Protein AF-0000000074543870 (afdb_homodimer)

Organism: Cytophaga hutchinsonii (strain ATCC 33406 / DSM 1761 / CIP 103989 / NBRC 15051 / NCIMB 9469 / D465) (NCBI:txid269798)

Secondary structure (DSSP, 8-state):
--------------STT---------EEEE-TTS-EEEE---------S-GGGS--BPP-SS----TT----PEE-SSEEE--GGG--SSPPPGGGS-EE-SS-B----TTT-EEEEEESBSS-EEEEHHHHHHSPEEEEEEEEE-TT------TT--HHHHH-SEEEEEEEEEEHHHHHHHHTB-TT--EEEEEESSTT--EEEEEHHHHHHT-EEEEEETTEEPPGGGTTT-EEE-TTB-GGGS-SSEEEEEEESS----HIIIIIS-EEETTTEEETT--BPPPEEEEEES-TT-B--SEEEEEEEEEE-SSS-EEEEEEESSTTS--EEPEEPSS--TTS-EEEEEEEEE-S--EEEEEEEEETT--BPPPHHHHHHHTTT--SSTT--PPPEEEE-TTSBEEE-TT---/-------------SSSTT--------EEEE-TTS-EEEE---------S-GGGS--BPP-SS----TT----PEE-SSEEE--GGG--SSPPPGGGS-EE-SS-B----TTT-EEEEEESBSS-EEEEHHHHHHSPEEEEEEEEE-TT------TT--HHHHH-SEEEEEEEEEEHHHHHHHHTB-TT--EEEEEESSTT--EEEEEHHHHHHT-EEEEEETTEEPPGGGTTT-EEE-TTB-GGGS-SSEEEEEEESS----HIIIIIS-EEETTTEEETT--BPPPEEEEEES-TT-B--SEEEEEEEEEE-SSS-EEEEEEESSTTS--EEPEEPSSPPTTS-EEEEEEEEE-S--EEEEEEEEETT--BPPPHHHHHHHTTT--SSTT--PPPEEEE-TTSBEEE-TT---

InterPro domains:
  IPR000572 Oxidoreductase, molybdopterin-binding domain [PF00174] (102-261)
  IPR005066 Moybdenum cofactor oxidoreductase, dimerisation [PF03404] (282-391)
  IPR006311 Twin-arginine translocation pathway, signal sequence [PS51318] (1-44)
  IPR008335 Eukaryotic molybdopterin oxidoreductase [PR00407] (90-106)
  IPR008335 Eukaryotic molybdopterin oxidoreductase [PR00407] (210-226)
  IPR008335 Eukaryotic molybdopterin oxidoreductase [PR00407] (227-240)
  IPR008335 Eukaryotic molybdopterin oxidoreductase [PR00407] (243-256)
  IPR008335 Eukaryotic molybdopterin oxidoreductase [PR00407] (320-332)
  IPR014756 Immunoglobulin E-set [SSF81296] (284-400)
  IPR030835 Sulfite dehydrogenase SoxC [TIGR04555] (65-406)
  IPR036374 Oxidoreductase, molybdopterin-binding domain superfamily [G3DSA:3.90.420.10] (59-280)
  IPR036374 Oxidoreductase, molybdopterin-binding domain superfamily [SSF56524] (78-315)

Sequence (828 aa):
MKDHAKKEDTGLSRRSLLAMAGLATVAFVQTSLGKTVQMLQPPAMFLSDDPTKSIGAPPGLVGNRSAYENPVKKTSDTSSRTPLQDLYGTITPSDLHFERHHAGMPDINPEAYELIIHGMVDKPKKFSLQDLKRFPSVSRICFLECSGNYRTGKETMTAQEICGMTSQSEWTGVMLSTLLREVGIRDTAQWLLAEGGDAAVMTRSIPVTKALDDAMIVYAQNGEALRPQQGYPVRLLLPGWEGNTNIKWLRRIEVSDAPFMTREETSKYTETIKGGFYRQFSFDMDARSIITFPSYPRQVEKGWIEIQGIAWTGRGKVLRVDITTDAGKTWLPAQLQEPVLDKAHVRFRFLWNWNGDETEIASRVTDETGYQQPFLKQLLEARGGVSGGYHFNPVTFWRVKKDGLVVLNPDAMKMKDHAKKEDTGLSRRSLLAMAGLATVAFVQTSLGKTVQMLQPPAMFLSDDPTKSIGAPPGLVGNRSAYENPVKKTSDTSSRTPLQDLYGTITPSDLHFERHHAGMPDINPEAYELIIHGMVDKPKKFSLQDLKRFPSVSRICFLECSGNYRTGKETMTAQEICGMTSQSEWTGVMLSTLLREVGIRDTAQWLLAEGGDAAVMTRSIPVTKALDDAMIVYAQNGEALRPQQGYPVRLLLPGWEGNTNIKWLRRIEVSDAPFMTREETSKYTETIKGGFYRQFSFDMDARSIITFPSYPRQVEKGWIEIQGIAWTGRGKVLRVDITTDAGKTWLPAQLQEPVLDKAHVRFRFLWNWNGDETEIASRVTDETGYQQPFLKQLLEARGGVSGGYHFNPVTFWRVKKDGLVVLNPDAMK

Foldseek 3Di:
DDDDDCPPPPDDDDDDPPDDDPDQPQDFDQDPVGPRPSPRPPPPPPPPPDPVVDDDDDDDPDDDDDPVDDFAWCDDPFKTFAQFLPDDDFAGDQRRQIFGDDFDFDDDDQQPAWEWEEAQFQATDIARPVNFVPADKDKDKAKAAAQQQADFDDFQDAPRNGGRRMHIWIWMTAQLLVVRVVRHHDPLWFWKWWFADGPVRQIDIDTVVQSNPGKGWTQDTRPGGRDSRQAPRIWIDRQQFHNSNTHGNIHYMHIDNDTPCDPCQPPAAWAQFPPRDTPSDDTGAAKAKWWSPPAPADFDDAFKDKTKIKIFTSQFWWDWKWKDFALPPDTDTWDWDPDTGTNGIIMTIDIDGHHLAKHKMWMWIAHPVGDIAAAPLVVCVRRVNDPGGGSDHHIWIWIQHSRRGITTDRPSRD/DDDDDCPDPPCPDDPPPPDDDDDQPQDFDQDPVGDRPSPRPPPPPPPPPDPVVDDDDDDDPDDDDDPVDDFAWCDDPFKTFAQFLPDDDFAGDQRRQIFGDDFDFDDDDQQPAWAWEEAQFQATDIARPVNFVPADKDKDKAKAAAQQQADFDDFQDAPRNGGRRMHIWIWMTAQLLVVRVVRHHDPLWFWKWWFADGPVRQIDIDTVVQSNPGKGWTQDTRPGGRDSRQAPRIWIDRQQFHNSNTHGNIHYMHIDNDTPCDPCQPPAAWAQFPPRDTPSDDTGAAKAKWWSPPAPADFDDAFKDKTKIKIFTSQFWWDWKWKDFALPPDTDTWDWDPDTGTNGIIMTIDIDGHHLAKHKMWMWIAHPVRDIAAAPLVVCVRRVNDPGGGSDHHIWIWIQHSRRGITTDRPSRD

Solvent-accessible surface area (backbone atoms only — not comparable to full-atom values): 43072 Å² total; per-residue (Å²): 138,83,89,92,76,88,73,83,72,87,76,87,94,89,73,81,84,69,77,89,79,82,78,78,74,63,54,69,54,75,48,94,86,71,55,71,44,69,40,64,48,68,66,80,68,74,74,62,94,48,34,44,78,40,77,29,51,64,53,50,48,56,54,56,72,39,94,88,57,78,90,50,24,52,60,50,84,40,26,16,19,10,45,51,54,72,46,42,69,54,40,43,40,78,35,43,44,40,35,73,49,87,26,33,40,39,83,67,59,62,87,76,37,52,36,36,42,35,64,47,37,78,43,62,45,74,36,37,58,68,55,54,69,52,44,70,72,48,58,47,63,32,34,46,33,41,40,64,28,54,50,83,65,60,38,86,44,33,46,23,64,26,52,7,33,40,36,21,40,40,37,22,27,24,49,35,38,59,56,41,56,73,26,35,55,42,90,74,45,42,20,30,39,40,31,22,42,28,38,59,48,50,61,37,73,42,51,38,71,54,38,57,65,69,19,28,44,27,38,28,40,39,17,30,64,31,26,34,74,68,10,27,62,30,19,39,42,46,73,14,30,30,34,80,67,32,33,40,26,40,32,37,35,38,33,28,68,55,80,73,76,45,71,54,57,71,70,67,56,52,41,66,34,62,89,78,42,57,51,60,80,77,47,60,34,70,37,31,35,42,54,34,30,79,28,33,88,40,66,51,71,72,37,77,40,52,38,29,30,42,32,32,20,27,64,41,32,66,65,46,39,32,37,18,73,57,64,67,75,51,72,45,78,40,49,69,48,72,81,73,44,61,19,19,58,31,36,35,39,38,83,41,74,44,84,45,65,64,38,25,35,36,33,39,25,27,28,68,78,64,54,56,40,38,40,42,45,58,48,24,60,51,32,64,65,53,81,65,58,66,72,46,49,47,50,49,40,34,31,33,39,63,82,22,43,23,27,35,36,66,70,67,52,106,140,77,88,80,79,76,76,78,78,80,74,82,76,86,76,65,90,69,71,88,78,85,78,77,73,61,55,71,54,74,50,92,86,69,56,70,44,70,40,63,46,68,67,81,68,75,72,61,93,47,34,47,79,41,77,28,49,63,51,51,48,56,52,56,73,37,95,89,56,80,88,50,23,54,60,48,85,42,26,16,19,12,44,52,55,73,47,43,69,55,38,42,40,77,37,42,45,39,37,75,47,87,28,33,40,40,84,68,59,61,88,76,38,53,34,35,42,33,65,47,36,76,44,62,47,76,37,38,57,70,53,53,68,52,45,71,72,48,58,46,63,32,34,45,32,42,39,64,27,54,48,84,66,61,40,86,43,32,45,23,63,26,52,6,33,40,35,22,40,40,37,25,28,24,48,36,39,60,55,41,56,72,26,37,57,40,88,74,44,42,19,30,38,40,30,23,42,27,39,58,49,50,61,36,74,40,51,38,70,53,38,57,66,70,21,28,44,27,40,27,40,40,16,31,64,32,27,35,74,68,10,27,63,31,19,39,41,49,75,16,32,31,34,79,67,33,35,40,26,41,32,38,38,37,33,29,69,55,80,74,75,46,70,55,57,72,70,66,56,53,41,66,34,59,89,76,41,58,51,60,80,76,48,61,34,71,36,32,36,43,53,34,29,78,29,32,86,40,68,50,71,72,37,76,40,54,36,29,29,42,34,32,22,28,64,42,33,66,65,45,41,30,37,18,72,57,64,66,76,50,73,44,77,40,49,70,49,71,82,72,45,61,18,19,58,30,36,34,36,39,83,39,74,46,84,46,66,64,38,24,34,34,32,40,23,28,28,67,79,65,53,57,38,39,42,43,46,58,48,23,61,51,32,65,65,52,81,67,58,65,74,47,49,46,48,50,40,33,32,32,39,62,83,22,44,23,28,37,35,66,68,70,50,107

pLDDT: mean 84.83, std 23.47, range [17.91, 98.94]

Structure (mmCIF, N/CA/C/O backbone):
data_AF-0000000074543870-model_v1
#
loop_
_entity.id
_entity.type
_entity.pdbx_description
1 polymer 'Sulfite dehydrogenase'
#
loop_
_atom_site.group_PDB
_atom_site.id
_atom_site.type_symbol
_atom_site.label_atom_id
_atom_site.label_alt_id
_atom_site.label_comp_id
_atom_site.label_asym_id
_atom_site.label_entity_id
_atom_site.label_seq_id
_atom_site.pdbx_PDB_ins_code
_atom_site.Cartn_x
_atom_site.Cartn_y
_atom_site.Cartn_z
_atom_site.occupancy
_atom_site.B_iso_or_equiv
_atom_site.auth_seq_id
_atom_site.auth_comp_id
_atom_site.auth_asym_id
_atom_site.auth_atom_id
_atom_site.pdbx_PDB_model_num
ATOM 1 N N . MET A 1 1 ? -38.844 19.906 87.25 1 20.14 1 MET A N 1
ATOM 2 C CA . MET A 1 1 ? -39.406 20.234 85.938 1 20.14 1 MET A CA 1
ATOM 3 C C . MET A 1 1 ? -38.312 20.312 84.938 1 20.14 1 MET A C 1
ATOM 5 O O . MET A 1 1 ? -38.344 19.609 83.938 1 20.14 1 MET A O 1
ATOM 9 N N . LYS A 1 2 ? -38.094 21.453 84.188 1 17.91 2 LYS A N 1
ATOM 10 C CA . LYS A 1 2 ? -38 21.641 82.75 1 17.91 2 LYS A CA 1
ATOM 11 C C . LYS A 1 2 ? -36.562 21.406 82.25 1 17.91 2 LYS A C 1
ATOM 13 O O . LYS A 1 2 ? -36.344 20.656 81.312 1 17.91 2 LYS A O 1
ATOM 18 N N . ASP A 1 3 ? -35.656 22.375 82.25 1 18.64 3 ASP A N 1
ATOM 19 C CA . ASP A 1 3 ? -35.188 23.078 81.062 1 18.64 3 ASP A CA 1
ATOM 20 C C . ASP A 1 3 ? -34.062 22.312 80.375 1 18.64 3 ASP A C 1
ATOM 22 O O . ASP A 1 3 ? -33.406 21.469 81 1 18.64 3 ASP A O 1
ATOM 26 N N . HIS A 1 4 ? -33.312 22.922 79.312 1 20.97 4 HIS A N 1
ATOM 27 C CA . HIS A 1 4 ? -32.906 23.062 77.875 1 20.97 4 HIS A CA 1
ATOM 28 C C . HIS A 1 4 ? -31.5 22.516 77.688 1 20.97 4 HIS A C 1
ATOM 30 O O . HIS A 1 4 ? -30.75 22.344 78.625 1 20.97 4 HIS A O 1
ATOM 36 N N . ALA A 1 5 ? -30.797 22.781 76.312 1 21.86 5 ALA A N 1
ATOM 37 C CA . ALA A 1 5 ? -30.25 22.297 75.062 1 21.86 5 ALA A CA 1
ATOM 38 C C . ALA A 1 5 ? -28.734 22.438 75.062 1 21.86 5 ALA A C 1
ATOM 40 O O . ALA A 1 5 ? -28.062 21.781 74.25 1 21.86 5 ALA A O 1
ATOM 41 N N . LYS A 1 6 ? -27.906 23.328 75.625 1 19.03 6 LYS A N 1
ATOM 42 C CA . LYS A 1 6 ? -27.062 24.203 74.812 1 19.03 6 LYS A CA 1
ATOM 43 C C . LYS A 1 6 ? -25.797 23.484 74.375 1 19.03 6 LYS A C 1
ATOM 45 O O . LYS A 1 6 ? -24.922 23.188 75.188 1 19.03 6 LYS A O 1
ATOM 50 N N . LYS A 1 7 ? -26.016 22.469 73.375 1 27.38 7 LYS A N 1
ATOM 51 C CA . LYS A 1 7 ? -25 21.688 72.688 1 27.38 7 LYS A CA 1
ATOM 52 C C . LYS A 1 7 ? -23.938 22.609 72.062 1 27.38 7 LYS A C 1
ATOM 54 O O . LYS A 1 7 ? -24.234 23.359 71.125 1 27.38 7 LYS A O 1
ATOM 59 N N . GLU A 1 8 ? -22.906 23.062 72.812 1 18.89 8 GLU A N 1
ATOM 60 C CA . GLU A 1 8 ? -21.906 24.062 72.438 1 18.89 8 GLU A CA 1
ATOM 61 C C . GLU A 1 8 ? -21.172 23.656 71.188 1 18.89 8 GLU A C 1
ATOM 63 O O . GLU A 1 8 ? -20.594 22.562 71.062 1 18.89 8 GLU A O 1
ATOM 68 N N . ASP A 1 9 ? -21.578 24.172 69.875 1 22.11 9 ASP A N 1
ATOM 69 C CA . ASP A 1 9 ? -21.25 24.25 68.5 1 22.11 9 ASP A CA 1
ATOM 70 C C . ASP A 1 9 ? -19.812 24.719 68.25 1 22.11 9 ASP A C 1
ATOM 72 O O . ASP A 1 9 ? -19.578 25.672 67.5 1 22.11 9 ASP A O 1
ATOM 76 N N . THR A 1 10 ? -18.844 24.453 69.188 1 22.86 10 THR A N 1
ATOM 77 C CA . THR A 1 10 ? -17.656 25.281 69 1 22.86 10 THR A CA 1
ATOM 78 C C . THR A 1 10 ? -17.109 25.141 67.625 1 22.86 10 THR A C 1
ATOM 80 O O . THR A 1 10 ? -16.953 24.031 67.125 1 22.86 10 THR A O 1
ATOM 83 N N . GLY A 1 11 ? -17.203 26.094 66.562 1 21.53 11 GLY A N 1
ATOM 84 C CA . GLY A 1 11 ? -16.953 26.547 65.25 1 21.53 11 GLY A CA 1
ATOM 85 C C . GLY A 1 11 ? -15.57 26.188 64.688 1 21.53 11 GLY A C 1
ATOM 86 O O . GLY A 1 11 ? -15.438 25.328 63.844 1 21.53 11 GLY A O 1
ATOM 87 N N . LEU A 1 12 ? -14.609 27.172 64.5 1 21.56 12 LEU A N 1
ATOM 88 C CA . LEU A 1 12 ? -13.992 27.594 63.281 1 21.56 12 LEU A CA 1
ATOM 89 C C . LEU A 1 12 ? -12.844 26.672 62.875 1 21.56 12 LEU A C 1
ATOM 91 O O . LEU A 1 12 ? -12.797 26.156 61.781 1 21.56 12 LEU A O 1
ATOM 95 N N . SER A 1 13 ? -11.32 27.062 63 1 22.33 13 SER A N 1
ATOM 96 C CA . SER A 1 13 ? -10.562 27.844 62.031 1 22.33 13 SER A CA 1
ATOM 97 C C . SER A 1 13 ? -9.617 26.969 61.25 1 22.33 13 SER A C 1
ATOM 99 O O . SER A 1 13 ? -9.344 25.828 61.625 1 22.33 13 SER A O 1
ATOM 101 N N . ARG A 1 14 ? -8.453 27.594 60.5 1 21.56 14 ARG A N 1
ATOM 102 C CA . ARG A 1 14 ? -7.574 27.688 59.344 1 21.56 14 ARG A CA 1
ATOM 103 C C . ARG A 1 14 ? -6.535 26.562 59.375 1 21.56 14 ARG A C 1
ATOM 105 O O . ARG A 1 14 ? -6.34 25.875 58.375 1 21.56 14 ARG A O 1
ATOM 112 N N . ARG A 1 15 ? -5.277 26.75 60.031 1 22.42 15 ARG A N 1
ATOM 113 C CA . ARG A 1 15 ? -3.855 26.797 59.719 1 22.42 15 ARG A CA 1
ATOM 114 C C . ARG A 1 15 ? -3.232 25.406 59.781 1 22.42 15 ARG A C 1
ATOM 116 O O . ARG A 1 15 ? -2.178 25.172 59.188 1 22.42 15 ARG A O 1
ATOM 123 N N . SER A 1 16 ? -3.506 24.594 60.719 1 21.67 16 SER A N 1
ATOM 124 C CA . SER A 1 16 ? -2.406 23.734 61.125 1 21.67 16 SER A CA 1
ATOM 125 C C . SER A 1 16 ? -2.148 22.641 60.094 1 21.67 16 SER A C 1
ATOM 127 O O . SER A 1 16 ? -1.237 21.828 60.25 1 21.67 16 SER A O 1
ATOM 129 N N . LEU A 1 17 ? -3.164 22.188 59.344 1 21.45 17 LEU A N 1
ATOM 130 C CA . LEU A 1 17 ? -2.914 20.891 58.75 1 21.45 17 LEU A CA 1
ATOM 131 C C . LEU A 1 17 ? -1.971 21.016 57.562 1 21.45 17 LEU A C 1
ATOM 133 O O . LEU A 1 17 ? -1.959 20.141 56.688 1 21.45 17 LEU A O 1
ATOM 137 N N . LEU A 1 18 ? -1.156 22.109 57.312 1 22.38 18 LEU A N 1
ATOM 138 C CA . LEU A 1 18 ? -0.374 22.281 56.094 1 22.38 18 LEU A CA 1
ATOM 139 C C . LEU A 1 18 ? 0.617 21.141 55.938 1 22.38 18 LEU A C 1
ATOM 141 O O . LEU A 1 18 ? 0.758 20.609 54.812 1 22.38 18 LEU A O 1
ATOM 145 N N . ALA A 1 19 ? 1.854 21.016 56.625 1 22.95 19 ALA A N 1
ATOM 146 C CA . ALA A 1 19 ? 3.268 20.938 56.25 1 22.95 19 ALA A CA 1
ATOM 147 C C . ALA A 1 19 ? 3.699 19.5 56 1 22.95 19 ALA A C 1
ATOM 149 O O . ALA A 1 19 ? 4.891 19.188 56.062 1 22.95 19 ALA A O 1
ATOM 150 N N . MET A 1 20 ? 3.033 18.469 56.031 1 22.81 20 MET A N 1
ATOM 151 C CA . MET A 1 20 ? 3.74 17.188 56 1 22.81 20 MET A CA 1
ATOM 152 C C . MET A 1 20 ? 4.512 17.031 54.688 1 22.81 20 MET A C 1
ATOM 154 O O . MET A 1 20 ? 3.938 17.156 53.594 1 22.81 20 MET A O 1
ATOM 158 N N . ALA A 1 21 ? 6.055 17.031 54.594 1 27.97 21 ALA A N 1
ATOM 159 C CA . ALA A 1 21 ? 7.312 16.938 53.875 1 27.97 21 ALA A CA 1
ATOM 160 C C . ALA A 1 21 ? 7.383 15.625 53.094 1 27.97 21 ALA A C 1
ATOM 162 O O . ALA A 1 21 ? 7.316 14.547 53.688 1 27.97 21 ALA A O 1
ATOM 163 N N . GLY A 1 22 ? 6.895 15.492 51.875 1 29.34 22 GLY A N 1
ATOM 164 C CA . GLY A 1 22 ? 6.91 14.406 50.906 1 29.34 22 GLY A CA 1
ATOM 165 C C . GLY A 1 22 ? 8.273 13.75 50.781 1 29.34 22 GLY A C 1
ATOM 166 O O . GLY A 1 22 ? 9.266 14.422 50.5 1 29.34 22 GLY A O 1
ATOM 167 N N . LEU A 1 23 ? 8.602 12.648 51.375 1 28.78 23 LEU A N 1
ATOM 168 C CA . LEU A 1 23 ? 9.75 11.758 51.5 1 28.78 23 LEU A CA 1
ATOM 169 C C . LEU A 1 23 ? 10.234 11.297 50.125 1 28.78 23 LEU A C 1
ATOM 171 O O . LEU A 1 23 ? 9.469 10.711 49.375 1 28.78 23 LEU A O 1
ATOM 175 N N . ALA A 1 24 ? 11.25 11.953 49.531 1 33.31 24 ALA A N 1
ATOM 176 C CA . ALA A 1 24 ? 12.109 11.531 48.406 1 33.31 24 ALA A CA 1
ATOM 177 C C . ALA A 1 24 ? 12.648 10.117 48.656 1 33.31 24 ALA A C 1
ATOM 179 O O . ALA A 1 24 ? 13.32 9.859 49.656 1 33.31 24 ALA A O 1
ATOM 180 N N . THR A 1 25 ? 11.977 9.102 48.344 1 32.47 25 THR A N 1
ATOM 181 C CA . THR A 1 25 ? 12.516 7.758 48.5 1 32.47 25 THR A CA 1
ATOM 182 C C . THR A 1 25 ? 13.852 7.625 47.781 1 32.47 25 THR A C 1
ATOM 184 O O . THR A 1 25 ? 13.945 7.902 46.562 1 32.47 25 THR A O 1
ATOM 187 N N . VAL A 1 26 ? 14.992 7.809 48.375 1 33.22 26 VAL A N 1
ATOM 188 C CA . VAL A 1 26 ? 16.391 7.578 48.031 1 33.22 26 VAL A CA 1
ATOM 189 C C . VAL A 1 26 ? 16.625 6.09 47.781 1 33.22 26 VAL A C 1
ATOM 191 O O . VAL A 1 26 ? 16.328 5.258 48.656 1 33.22 26 VAL A O 1
ATOM 194 N N . ALA A 1 27 ? 16.562 5.621 46.594 1 35.03 27 ALA A N 1
ATOM 195 C CA . ALA A 1 27 ? 17 4.242 46.406 1 35.03 27 ALA A CA 1
ATOM 196 C C . ALA A 1 27 ? 18.531 4.145 46.438 1 35.03 27 ALA A C 1
ATOM 198 O O . ALA A 1 27 ? 19.234 4.957 45.844 1 35.03 27 ALA A O 1
ATOM 199 N N . PHE A 1 28 ? 19.062 3.424 47.312 1 35.16 28 PHE A N 1
ATOM 200 C CA . PHE A 1 28 ? 20.453 3.096 47.562 1 35.16 28 PHE A CA 1
ATOM 201 C C . PHE A 1 28 ? 20.922 1.985 46.625 1 35.16 28 PHE A C 1
ATOM 203 O O . PHE A 1 28 ? 20.281 0.937 46.531 1 35.16 28 PHE A O 1
ATOM 210 N N . VAL A 1 29 ? 21.516 2.34 45.531 1 37.66 29 VAL A N 1
ATOM 211 C CA . VAL A 1 29 ? 22.109 1.254 44.781 1 37.66 29 VAL A CA 1
ATOM 212 C C . VAL A 1 29 ? 23.562 1.041 45.219 1 37.66 29 VAL A C 1
ATOM 214 O O . VAL A 1 29 ? 24.312 2.002 45.375 1 37.66 29 VAL A O 1
ATOM 217 N N . GLN A 1 30 ? 23.875 -0.068 45.75 1 36.56 30 GLN A N 1
ATOM 218 C CA . GLN A 1 30 ? 25.188 -0.534 46.156 1 36.56 30 GLN A CA 1
ATOM 219 C C . GLN A 1 30 ? 26.078 -0.827 44.969 1 36.56 30 GLN A C 1
ATOM 221 O O . GLN A 1 30 ? 25.672 -1.546 44.031 1 36.56 30 GLN A O 1
ATOM 226 N N . THR A 1 31 ? 27.125 0.006 44.781 1 37.25 31 THR A N 1
ATOM 227 C CA . THR A 1 31 ? 28.141 -0.275 43.781 1 37.25 31 THR A CA 1
ATOM 228 C C . THR A 1 31 ? 29.031 -1.422 44.219 1 37.25 31 THR A C 1
ATOM 230 O O . THR A 1 31 ? 29.094 -1.745 45.406 1 37.25 31 THR A O 1
ATOM 233 N N . SER A 1 32 ? 29.625 -2.244 43.375 1 41.03 32 SER A N 1
ATOM 234 C CA . SER A 1 32 ? 30.562 -3.297 43.75 1 41.03 32 SER A CA 1
ATOM 235 C C . SER A 1 32 ? 31.656 -2.775 44.688 1 41.03 32 SER A C 1
ATOM 237 O O . SER A 1 32 ? 32.281 -3.547 45.406 1 41.03 32 SER A O 1
ATOM 239 N N . LEU A 1 33 ? 32.219 -1.555 44.562 1 41.72 33 LEU A N 1
ATOM 240 C CA . LEU A 1 33 ? 33.375 -1.118 45.375 1 41.72 33 LEU A CA 1
ATOM 241 C C . LEU A 1 33 ? 32.875 -0.532 46.688 1 41.72 33 LEU A C 1
ATOM 243 O O . LEU A 1 33 ? 33.656 0.12 47.406 1 41.72 33 LEU A O 1
ATOM 247 N N . GLY A 1 34 ? 31.828 -0.954 47.438 1 40.31 34 GLY A N 1
ATOM 248 C CA . GLY A 1 34 ? 31.375 -0.737 48.812 1 40.31 34 GLY A CA 1
ATOM 249 C C . GLY A 1 34 ? 30.656 0.585 49 1 40.31 34 GLY A C 1
ATOM 250 O O . GLY A 1 34 ? 30.203 0.902 50.094 1 40.31 34 GLY A O 1
ATOM 251 N N . LYS A 1 35 ? 31.078 1.689 48.375 1 35.62 35 LYS A N 1
ATOM 252 C CA . LYS A 1 35 ? 30.516 2.984 48.719 1 35.62 35 LYS A CA 1
ATOM 253 C C . LYS A 1 35 ? 29.016 3.039 48.438 1 35.62 35 LYS A C 1
ATOM 255 O O . LYS A 1 35 ? 28.562 2.535 47.406 1 35.62 35 LYS A O 1
ATOM 260 N N . THR A 1 36 ? 28.266 3.062 49.5 1 37.81 36 THR A N 1
ATOM 261 C CA . THR A 1 36 ? 26.828 3.266 49.438 1 37.81 36 THR A CA 1
ATOM 262 C C . THR A 1 36 ? 26.5 4.59 48.75 1 37.81 36 THR A C 1
ATOM 264 O O . THR A 1 36 ? 26.906 5.652 49.219 1 37.81 36 THR A O 1
ATOM 267 N N . VAL A 1 37 ? 26.703 4.773 47.5 1 32.59 37 VAL A N 1
ATOM 268 C CA . VAL A 1 37 ? 26.328 6.07 46.938 1 32.59 37 VAL A CA 1
ATOM 269 C C . VAL A 1 37 ? 24.812 6.227 46.969 1 32.59 37 VAL A C 1
ATOM 271 O O . VAL A 1 37 ? 24.078 5.301 46.625 1 32.59 37 VAL A O 1
ATOM 274 N N . GLN A 1 38 ? 24.406 6.992 47.875 1 33.97 38 GLN A N 1
ATOM 275 C CA . GLN A 1 38 ? 23.031 7.461 47.844 1 33.97 38 GLN A CA 1
ATOM 276 C C . GLN A 1 38 ? 22.641 7.992 46.469 1 33.97 38 GLN A C 1
ATOM 278 O O . GLN A 1 38 ? 23.266 8.93 45.969 1 33.97 38 GLN A O 1
ATOM 283 N N . MET A 1 39 ? 22.531 7.227 45.625 1 30.09 39 MET A N 1
ATOM 284 C CA . MET A 1 39 ? 22.109 7.898 44.375 1 30.09 39 MET A CA 1
ATOM 285 C C . MET A 1 39 ? 20.75 8.555 44.562 1 30.09 39 MET A C 1
ATOM 287 O O . MET A 1 39 ? 19.781 7.902 45 1 30.09 39 MET A O 1
ATOM 291 N N . LEU A 1 40 ? 20.781 9.742 45.062 1 29.97 40 LEU A N 1
ATOM 292 C CA . LEU A 1 40 ? 19.547 10.516 45 1 29.97 40 LEU A CA 1
ATOM 293 C C . LEU A 1 40 ? 18.75 10.211 43.75 1 29.97 40 LEU A C 1
ATOM 295 O O . LEU A 1 40 ? 19.312 10.141 42.656 1 29.97 40 LEU A O 1
ATOM 299 N N . GLN A 1 41 ? 17.844 9.367 43.938 1 31.78 41 GLN A N 1
ATOM 300 C CA . GLN A 1 41 ? 16.969 9.25 42.781 1 31.78 41 GLN A CA 1
ATOM 301 C C . GLN A 1 41 ? 16.594 10.625 42.219 1 31.78 41 GLN A C 1
ATOM 303 O O . GLN A 1 41 ? 16.156 11.5 42.969 1 31.78 41 GLN A O 1
ATOM 308 N N . PRO A 1 42 ? 17.469 11.164 41.312 1 32.34 42 PRO A N 1
ATOM 309 C CA . PRO A 1 42 ? 17.016 12.516 41 1 32.34 42 PRO A CA 1
ATOM 310 C C . PRO A 1 42 ? 15.5 12.672 41.125 1 32.34 42 PRO A C 1
ATOM 312 O O . PRO A 1 42 ? 14.766 11.688 41.031 1 32.34 42 PRO A O 1
ATOM 315 N N . PRO A 1 43 ? 15.047 13.68 41.875 1 31.05 43 PRO A N 1
ATOM 316 C CA . PRO A 1 43 ? 13.602 13.906 41.938 1 31.05 43 PRO A CA 1
ATOM 317 C C . PRO A 1 43 ? 12.883 13.445 40.656 1 31.05 43 PRO A C 1
ATOM 319 O O . PRO A 1 43 ? 13.516 13.328 39.625 1 31.05 43 PRO A O 1
ATOM 322 N N . ALA A 1 44 ? 11.781 12.852 40.844 1 32.34 44 ALA A N 1
ATOM 323 C CA . ALA A 1 44 ? 10.875 12.516 39.75 1 32.34 44 ALA A CA 1
ATOM 324 C C . ALA A 1 44 ? 10.938 13.57 38.656 1 32.34 44 ALA A C 1
ATOM 326 O O . ALA A 1 44 ? 10.523 14.711 38.844 1 32.34 44 ALA A O 1
ATOM 327 N N . MET A 1 45 ? 12.07 13.703 37.969 1 32.72 45 MET A N 1
ATOM 328 C CA . MET A 1 45 ? 12.07 14.633 36.844 1 32.72 45 MET A CA 1
ATOM 329 C C . MET A 1 45 ? 10.656 14.805 36.281 1 32.72 45 MET A C 1
ATOM 331 O O . MET A 1 45 ? 9.992 13.82 35.969 1 32.72 45 MET A O 1
ATOM 335 N N . PHE A 1 46 ? 9.938 15.617 36.781 1 32.78 46 PHE A N 1
ATOM 336 C CA . PHE A 1 46 ? 8.711 16.078 36.156 1 32.78 46 PHE A CA 1
ATOM 337 C C . PHE A 1 46 ? 8.797 15.914 34.625 1 32.78 46 PHE A C 1
ATOM 339 O O . PHE A 1 46 ? 9.609 16.562 33.969 1 32.78 46 PHE A O 1
ATOM 346 N N . LEU A 1 47 ? 8.898 14.742 34.062 1 39.5 47 LEU A N 1
ATOM 347 C CA . LEU A 1 47 ? 8.758 14.484 32.625 1 39.5 47 LEU A CA 1
ATOM 348 C C . LEU A 1 47 ? 7.812 15.492 31.984 1 39.5 47 LEU A C 1
ATOM 350 O O . LEU A 1 47 ? 6.617 15.516 32.281 1 39.5 47 LEU A O 1
ATOM 354 N N . SER A 1 48 ? 8.141 16.688 31.922 1 47.41 48 SER A N 1
ATOM 355 C CA . SER A 1 48 ? 7.352 17.641 31.141 1 47.41 48 SER A CA 1
ATOM 356 C C . SER A 1 48 ? 6.703 16.969 29.938 1 47.41 48 SER A C 1
ATOM 358 O O . SER A 1 48 ? 7.312 16.094 29.312 1 47.41 48 SER A O 1
ATOM 360 N N . ASP A 1 49 ? 5.383 16.828 29.906 1 66.06 49 ASP A N 1
ATOM 361 C CA . ASP A 1 49 ? 4.527 16.328 28.844 1 66.06 49 ASP A CA 1
ATOM 362 C C . ASP A 1 49 ? 4.945 16.922 27.484 1 66.06 49 ASP A C 1
ATOM 364 O O . ASP A 1 49 ? 4.316 16.641 26.469 1 66.06 49 ASP A O 1
ATOM 368 N N . ASP A 1 50 ? 6.031 17.734 27.609 1 77.06 50 ASP A N 1
ATOM 369 C CA . ASP A 1 50 ? 6.508 18.328 26.359 1 77.06 50 ASP A CA 1
ATOM 370 C C . ASP A 1 50 ? 7.543 17.438 25.688 1 77.06 50 ASP A C 1
ATOM 372 O O . ASP A 1 50 ? 8.672 17.312 26.156 1 77.06 50 ASP A O 1
ATOM 376 N N . PRO A 1 51 ? 7.289 16.891 24.672 1 82.81 51 PRO A N 1
ATOM 377 C CA . PRO A 1 51 ? 8.188 15.945 24 1 82.81 51 PRO A CA 1
ATOM 378 C C . PRO A 1 51 ? 9.516 16.578 23.578 1 82.81 51 PRO A C 1
ATOM 380 O O . PRO A 1 51 ? 10.492 15.867 23.344 1 82.81 51 PRO A O 1
ATOM 383 N N . THR A 1 52 ? 9.625 17.875 23.531 1 82.69 52 THR A N 1
ATOM 384 C CA . THR A 1 52 ? 10.844 18.547 23.094 1 82.69 52 THR A CA 1
ATOM 385 C C . THR A 1 52 ? 11.883 18.562 24.219 1 82.69 52 THR A C 1
ATOM 387 O O . THR A 1 52 ? 13.039 18.922 23.984 1 82.69 52 THR A O 1
ATOM 390 N N . LYS A 1 53 ? 11.508 18.156 25.312 1 81.56 53 LYS A N 1
ATOM 391 C CA . LYS A 1 53 ? 12.398 18.281 26.453 1 81.56 53 LYS A CA 1
ATOM 392 C C . LYS A 1 53 ? 13.008 16.938 26.844 1 81.56 53 LYS A C 1
ATOM 394 O O . LYS A 1 53 ? 13.75 16.844 27.828 1 81.56 53 LYS A O 1
ATOM 399 N N . SER A 1 54 ? 12.617 15.914 26.172 1 82.5 54 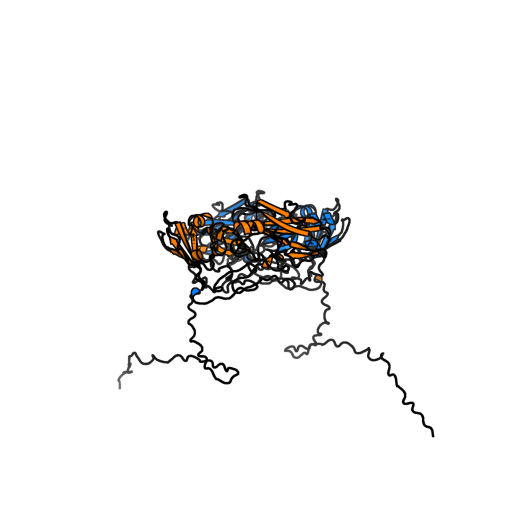SER A N 1
ATOM 400 C CA . SER A 1 54 ? 13.141 14.586 26.453 1 82.5 54 SER A CA 1
ATOM 401 C C . SER A 1 54 ? 13.586 13.883 25.172 1 82.5 54 SER A C 1
ATOM 403 O O . SER A 1 54 ? 12.875 13.906 24.156 1 82.5 54 SER A O 1
ATOM 405 N N . ILE A 1 55 ? 14.812 13.336 25.266 1 82.44 55 ILE A N 1
ATOM 406 C CA . ILE A 1 55 ? 15.297 12.547 24.141 1 82.44 55 ILE A CA 1
ATOM 407 C C . ILE A 1 55 ? 14.391 11.336 23.938 1 82.44 55 ILE A C 1
ATOM 409 O O . ILE A 1 55 ? 14.047 10.641 24.891 1 82.44 55 ILE A O 1
ATOM 413 N N . GLY A 1 56 ? 14.055 11.164 22.719 1 88.19 56 GLY A N 1
ATOM 414 C CA . GLY A 1 56 ? 13.148 10.07 22.406 1 88.19 56 GLY A CA 1
ATOM 415 C C . GLY A 1 56 ? 13.859 8.742 22.203 1 88.19 56 GLY A C 1
ATOM 416 O O . GLY A 1 56 ? 15.07 8.648 22.406 1 88.19 56 GLY A O 1
ATOM 417 N N . ALA A 1 57 ? 13.109 7.742 21.828 1 87.25 57 ALA A N 1
ATOM 418 C CA . ALA A 1 57 ? 13.633 6.398 21.609 1 87.25 57 ALA A CA 1
ATOM 419 C C . ALA A 1 57 ? 14.469 6.34 20.344 1 87.25 57 ALA A C 1
ATOM 421 O O . ALA A 1 57 ? 14.18 7.027 19.359 1 87.25 57 ALA A O 1
ATOM 422 N N . PRO A 1 58 ? 15.453 5.562 20.281 1 89.06 58 PRO A N 1
ATOM 423 C CA . PRO A 1 58 ? 16.281 5.395 19.094 1 89.06 58 PRO A CA 1
ATOM 424 C C . PRO A 1 58 ? 15.578 4.594 18 1 89.06 58 PRO A C 1
ATOM 426 O O . PRO A 1 58 ? 14.547 3.971 18.25 1 89.06 58 PRO A O 1
ATOM 429 N N . PRO A 1 59 ? 16.203 4.645 16.781 1 88.25 59 PRO A N 1
ATOM 430 C CA . PRO A 1 59 ? 15.641 3.814 15.703 1 88.25 59 PRO A CA 1
ATOM 431 C C . PRO A 1 59 ? 15.664 2.326 16.031 1 88.25 59 PRO A C 1
ATOM 433 O O . PRO A 1 59 ? 16.578 1.854 16.719 1 88.25 59 PRO A O 1
ATOM 436 N N . GLY A 1 60 ? 14.672 1.613 15.578 1 89.88 60 GLY A N 1
ATOM 437 C CA . GLY A 1 60 ? 14.562 0.188 15.844 1 89.88 60 GLY A CA 1
ATOM 438 C C . GLY A 1 60 ? 14.625 -0.662 14.586 1 89.88 60 GLY A C 1
ATOM 439 O O . GLY A 1 60 ? 14.633 -0.134 13.477 1 89.88 60 GLY A O 1
ATOM 440 N N . LEU A 1 61 ? 14.609 -1.975 14.805 1 94.75 61 LEU A N 1
ATOM 441 C CA . LEU A 1 61 ? 14.672 -2.941 13.711 1 94.75 61 LEU A CA 1
ATOM 442 C C . LEU A 1 61 ? 13.367 -2.963 12.93 1 94.75 61 LEU A C 1
ATOM 444 O O . LEU A 1 61 ? 13.352 -3.285 11.742 1 94.75 61 LEU A O 1
ATOM 448 N N . VAL A 1 62 ? 12.289 -2.723 13.609 1 96.25 62 VAL A N 1
ATOM 449 C CA . VAL A 1 62 ? 10.961 -2.58 13.016 1 96.25 62 VAL A CA 1
ATOM 450 C C . VAL A 1 62 ? 10.203 -1.45 13.703 1 96.25 62 VAL A C 1
ATOM 452 O O . VAL A 1 62 ? 10.477 -1.127 14.867 1 96.25 62 VAL A O 1
ATOM 455 N N . GLY A 1 63 ? 9.344 -0.817 12.945 1 95.56 63 GLY A N 1
ATOM 456 C CA . GLY A 1 63 ? 8.477 0.184 13.539 1 95.56 63 GLY A CA 1
ATOM 457 C C . GLY A 1 63 ? 7.254 -0.413 14.219 1 95.56 63 GLY A C 1
ATOM 458 O O . GLY A 1 63 ? 6.734 -1.441 13.781 1 95.56 63 GLY A O 1
ATOM 459 N N . ASN A 1 64 ? 6.789 0.311 15.258 1 95.56 64 ASN A N 1
ATOM 460 C CA . ASN A 1 64 ? 5.605 -0.121 15.992 1 95.56 64 ASN A CA 1
ATOM 461 C C . ASN A 1 64 ? 4.504 0.935 15.961 1 95.56 64 ASN A C 1
ATOM 463 O O . ASN A 1 64 ? 4.781 2.119 15.75 1 95.56 64 ASN A O 1
ATOM 467 N N . ARG A 1 65 ? 3.285 0.426 16.156 1 97.31 65 ARG A N 1
ATOM 468 C CA . ARG A 1 65 ? 2.18 1.364 16.328 1 97.31 65 ARG A CA 1
ATOM 469 C C . ARG A 1 65 ? 2.35 2.184 17.609 1 97.31 65 ARG A C 1
ATOM 471 O O . ARG A 1 65 ? 2.996 1.735 18.547 1 97.31 65 ARG A O 1
ATOM 478 N N . SER A 1 66 ? 1.793 3.439 17.562 1 97.38 66 SER A N 1
ATOM 479 C CA . SER A 1 66 ? 1.676 4.207 18.797 1 97.38 66 SER A CA 1
ATOM 480 C C . SER A 1 66 ? 0.875 3.447 19.844 1 97.38 66 SER A C 1
ATOM 482 O O . SER A 1 66 ? -0.046 2.699 19.516 1 97.38 66 SER A O 1
ATOM 484 N N . ALA A 1 67 ? 1.183 3.682 21.125 1 96.06 67 ALA A N 1
ATOM 485 C CA . ALA A 1 67 ? 0.438 3.074 22.219 1 96.06 67 ALA A CA 1
ATOM 486 C C . ALA A 1 67 ? -1.021 3.521 22.203 1 96.06 67 ALA A C 1
ATOM 488 O O . ALA A 1 67 ? -1.875 2.893 22.828 1 96.06 67 ALA A O 1
ATOM 489 N N . TYR A 1 68 ? -1.349 4.609 21.453 1 97 68 TYR A N 1
ATOM 490 C CA . TYR A 1 68 ? -2.689 5.184 21.422 1 97 68 TYR A CA 1
ATOM 491 C C . TYR A 1 68 ? -3.498 4.602 20.266 1 97 68 TYR A C 1
ATOM 493 O O . TYR A 1 68 ? -4.672 4.938 20.094 1 97 68 TYR A O 1
ATOM 501 N N . GLU A 1 69 ? -2.922 3.768 19.422 1 97.44 69 GLU A N 1
ATOM 502 C CA . GLU A 1 69 ? -3.568 3.164 18.266 1 97.44 69 GLU A CA 1
ATOM 503 C C . GLU A 1 69 ? -3.65 1.646 18.406 1 97.44 69 GLU A C 1
ATOM 505 O O . GLU A 1 69 ? -2.627 0.975 18.547 1 97.44 69 GLU A O 1
ATOM 510 N N . ASN A 1 70 ? -4.871 1.098 18.328 1 96.44 70 ASN A N 1
ATOM 511 C CA . ASN A 1 70 ? -5.035 -0.344 18.484 1 96.44 70 ASN A CA 1
ATOM 512 C C . ASN A 1 70 ? -6.078 -0.894 17.516 1 96.44 70 ASN A C 1
ATOM 514 O O . ASN A 1 70 ? -7.066 -1.497 17.938 1 96.44 70 ASN A O 1
ATOM 518 N N . PRO A 1 71 ? -5.844 -0.676 16.234 1 97.44 71 PRO A N 1
ATOM 519 C CA . PRO A 1 71 ? -6.758 -1.324 15.289 1 97.44 71 PRO A CA 1
ATOM 520 C C . PRO A 1 71 ? -6.621 -2.846 15.289 1 97.44 71 PRO A C 1
ATOM 522 O O . PRO A 1 71 ? -5.504 -3.367 15.305 1 97.44 71 PRO A O 1
ATOM 525 N N . VAL A 1 72 ? -7.746 -3.57 15.289 1 98 72 VAL A N 1
ATOM 526 C CA . VAL A 1 72 ? -7.727 -5.027 15.305 1 98 72 VAL A CA 1
ATOM 527 C C . VAL A 1 72 ? -8.836 -5.57 14.406 1 98 72 VAL A C 1
ATOM 529 O O . VAL A 1 72 ? -9.852 -4.902 14.195 1 98 72 VAL A O 1
ATOM 532 N N . LYS A 1 73 ? -8.656 -6.719 13.914 1 98.38 73 LYS A N 1
ATOM 533 C CA . LYS A 1 73 ? -9.719 -7.434 13.211 1 98.38 73 LYS A CA 1
ATOM 534 C C . LYS A 1 73 ? -10.742 -7.996 14.188 1 98.38 73 LYS A C 1
ATOM 536 O O . LYS A 1 73 ? -10.438 -8.227 15.359 1 98.38 73 LYS A O 1
ATOM 541 N N . LYS A 1 74 ? -11.914 -8.117 13.719 1 97.94 74 LYS A N 1
ATOM 542 C CA . LYS A 1 74 ? -12.93 -8.836 14.477 1 97.94 74 LYS A CA 1
ATOM 543 C C . LYS A 1 74 ? -12.945 -10.32 14.117 1 97.94 74 LYS A C 1
ATOM 545 O O . LYS A 1 74 ? -13.258 -10.68 12.977 1 97.94 74 LYS A O 1
ATOM 550 N N . THR A 1 75 ? -12.695 -11.172 15.078 1 96.25 75 THR A N 1
ATOM 551 C CA . THR A 1 75 ? -12.453 -12.578 14.781 1 96.25 75 THR A CA 1
ATOM 552 C C . THR A 1 75 ? -13.711 -13.406 15.039 1 96.25 75 THR A C 1
ATOM 554 O O . THR A 1 75 ? -14.555 -13.031 15.852 1 96.25 75 THR A O 1
ATOM 557 N N . SER A 1 76 ? -13.883 -14.398 14.258 1 93.75 76 SER A N 1
ATOM 558 C CA . SER A 1 76 ? -14.742 -15.547 14.484 1 93.75 76 SER A CA 1
ATOM 559 C C . SER A 1 76 ? -13.945 -16.844 14.461 1 93.75 76 SER A C 1
ATOM 561 O O . SER A 1 76 ? -12.719 -16.828 14.469 1 93.75 76 SER A O 1
ATOM 563 N N . ASP A 1 77 ? -14.625 -17.984 14.438 1 89.19 77 ASP A N 1
ATOM 564 C CA . ASP A 1 77 ? -13.945 -19.281 14.453 1 89.19 77 ASP A CA 1
ATOM 565 C C . ASP A 1 77 ? -13.18 -19.516 13.156 1 89.19 77 ASP A C 1
ATOM 567 O O . ASP A 1 77 ? -12.133 -20.156 13.156 1 89.19 77 ASP A O 1
ATOM 571 N N . THR A 1 78 ? -13.711 -18.922 12.094 1 92.06 78 THR A N 1
ATOM 572 C CA . THR A 1 78 ? -13.125 -19.297 10.812 1 92.06 78 THR A CA 1
ATOM 573 C C . THR A 1 78 ? -12.75 -18.047 10.016 1 92.06 78 THR A C 1
ATOM 575 O O . THR A 1 78 ? -12.297 -18.141 8.875 1 92.06 78 THR A O 1
ATOM 578 N N . SER A 1 79 ? -13.016 -16.859 10.641 1 95.31 79 SER A N 1
ATOM 579 C CA . SER A 1 79 ? -12.758 -15.648 9.852 1 95.31 79 SER A CA 1
ATOM 580 C C . SER A 1 79 ? -12.336 -14.484 10.75 1 95.31 79 SER A C 1
ATOM 582 O O . SER A 1 79 ? -12.484 -14.555 11.969 1 95.31 79 SER A O 1
ATOM 584 N N . SER A 1 80 ? -11.766 -13.555 10.242 1 97.56 80 SER A N 1
ATOM 585 C CA . SER A 1 80 ? -11.523 -12.258 10.852 1 97.56 80 SER A CA 1
ATOM 586 C C . SER A 1 80 ? -11.836 -11.125 9.883 1 97.56 80 SER A C 1
ATOM 588 O O . SER A 1 80 ? -11.625 -11.25 8.68 1 97.56 80 SER A O 1
ATOM 590 N N . ARG A 1 81 ? -12.398 -10 10.367 1 98.62 81 ARG A N 1
ATOM 591 C CA . ARG A 1 81 ? -12.922 -8.922 9.539 1 98.62 81 ARG A CA 1
ATOM 592 C C . ARG A 1 81 ? -12.086 -7.66 9.688 1 98.62 81 ARG A C 1
ATOM 594 O O . ARG A 1 81 ? -11.812 -7.219 10.812 1 98.62 81 ARG A O 1
ATOM 601 N N . THR A 1 82 ? -11.633 -7.062 8.586 1 98.81 82 THR A N 1
ATOM 602 C CA . THR A 1 82 ? -10.836 -5.84 8.539 1 98.81 82 THR A CA 1
ATOM 603 C C . THR A 1 82 ? -11.594 -4.676 9.18 1 98.81 82 THR A C 1
ATOM 605 O O . THR A 1 82 ? -12.781 -4.48 8.914 1 98.81 82 THR A O 1
ATOM 608 N N . PRO A 1 83 ? -10.961 -3.885 10.047 1 98.62 83 PRO A N 1
ATOM 609 C CA . PRO A 1 83 ? -11.633 -2.75 10.688 1 98.62 83 PRO A CA 1
ATOM 610 C C . PRO A 1 83 ? -11.781 -1.551 9.75 1 98.62 83 PRO A C 1
ATOM 612 O O . PRO A 1 83 ? -11.195 -0.495 10 1 98.62 83 PRO A O 1
ATOM 615 N N . LEU A 1 84 ? -12.68 -1.585 8.867 1 98.5 84 LEU A N 1
ATOM 616 C CA . LEU A 1 84 ? -12.828 -0.641 7.766 1 98.5 84 LEU A CA 1
ATOM 617 C C . LEU A 1 84 ? -12.992 0.783 8.281 1 98.5 84 LEU A C 1
ATOM 619 O O . LEU A 1 84 ? -12.406 1.721 7.734 1 98.5 84 LEU A O 1
ATOM 623 N N . GLN A 1 85 ? -13.75 0.966 9.375 1 97.75 85 GLN A N 1
ATOM 624 C CA . GLN A 1 85 ? -14.07 2.301 9.867 1 97.75 85 GLN A CA 1
ATOM 625 C C . GLN A 1 85 ? -12.844 2.971 10.477 1 97.75 85 GLN A C 1
ATOM 627 O O . GLN A 1 85 ? -12.844 4.184 10.703 1 97.75 85 GLN A O 1
ATOM 632 N N . ASP A 1 86 ? -11.797 2.148 10.727 1 97.31 86 ASP A N 1
ATOM 633 C CA . ASP A 1 86 ? -10.609 2.674 11.391 1 97.31 86 ASP A CA 1
ATOM 634 C C . ASP A 1 86 ? -9.484 2.924 10.383 1 97.31 86 ASP A C 1
ATOM 636 O O . ASP A 1 86 ? -8.422 3.416 10.75 1 97.31 86 ASP A O 1
ATOM 640 N N . LEU A 1 87 ? -9.727 2.586 9.148 1 98.19 87 LEU A N 1
ATOM 641 C CA . LEU A 1 87 ? -8.633 2.619 8.188 1 98.19 87 LEU A CA 1
ATOM 642 C C . LEU A 1 87 ? -8.742 3.85 7.289 1 98.19 87 LEU A C 1
ATOM 644 O O . LEU A 1 87 ? -9.773 4.52 7.266 1 98.19 87 LEU A O 1
ATOM 648 N N . TYR A 1 88 ? -7.625 4.156 6.633 1 97.62 88 TYR A N 1
ATOM 649 C CA . TYR A 1 88 ? -7.473 5.281 5.715 1 97.62 88 TYR A CA 1
ATOM 650 C C . TYR A 1 88 ? -7.004 4.801 4.348 1 97.62 88 TYR A C 1
ATOM 652 O O . TYR A 1 88 ? -6.469 3.699 4.215 1 97.62 88 TYR A O 1
ATOM 660 N N . GLY A 1 89 ? -7.219 5.633 3.35 1 96.81 89 GLY A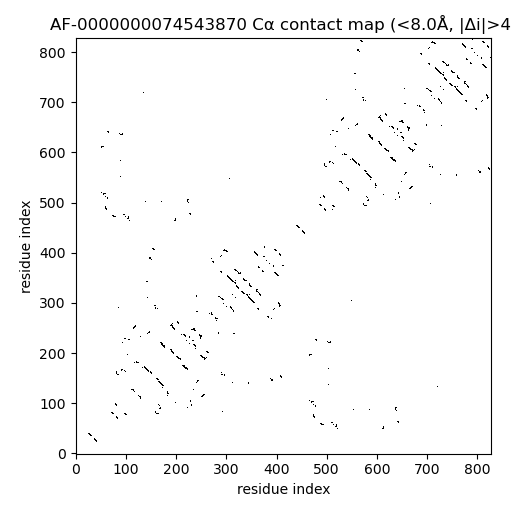 N 1
ATOM 661 C CA . GLY A 1 89 ? -6.695 5.305 2.031 1 96.81 89 GLY A CA 1
ATOM 662 C C . GLY A 1 89 ? -7.27 4.02 1.468 1 96.81 89 GLY A C 1
ATOM 663 O O . GLY A 1 89 ? -8.453 3.73 1.649 1 96.81 89 GLY A O 1
ATOM 664 N N . THR A 1 90 ? -6.43 3.312 0.669 1 97.75 90 THR A N 1
ATOM 665 C CA . THR A 1 90 ? -6.961 2.133 -0.002 1 97.75 90 THR A CA 1
ATOM 666 C C . THR A 1 90 ? -6.113 0.902 0.311 1 97.75 90 THR A C 1
ATOM 668 O O . THR A 1 90 ? -6.543 -0.229 0.074 1 97.75 90 THR A O 1
ATOM 671 N N . ILE A 1 91 ? -4.938 1.07 0.763 1 98.69 91 ILE A N 1
ATOM 672 C CA . ILE A 1 91 ? -4.082 -0.061 1.1 1 98.69 91 ILE A CA 1
ATOM 673 C C . ILE A 1 91 ? -4.402 -0.55 2.51 1 98.69 91 ILE A C 1
ATOM 675 O O . ILE A 1 91 ? -4.367 0.227 3.467 1 98.69 91 ILE A O 1
ATOM 679 N N . THR A 1 92 ? -4.734 -1.795 2.66 1 98.81 92 THR A N 1
ATOM 680 C CA . THR A 1 92 ? -4.969 -2.402 3.965 1 98.81 92 THR A CA 1
ATOM 681 C C . THR A 1 92 ? -3.658 -2.895 4.574 1 98.81 92 THR A C 1
ATOM 683 O O . THR A 1 92 ? -2.887 -3.598 3.918 1 98.81 92 THR A O 1
ATOM 686 N N . PRO A 1 93 ? -3.377 -2.463 5.812 1 98.56 93 PRO A N 1
ATOM 687 C CA . PRO A 1 93 ? -2.219 -3.09 6.457 1 98.56 93 PRO A CA 1
ATOM 688 C C . PRO A 1 93 ? -2.26 -4.613 6.391 1 98.56 93 PRO A C 1
ATOM 690 O O . PRO A 1 93 ? -3.316 -5.219 6.605 1 98.56 93 PRO A O 1
ATOM 693 N N . SER A 1 94 ? -1.087 -5.223 6.125 1 98.25 94 SER A N 1
ATOM 694 C CA . SER A 1 94 ? -1.056 -6.668 5.914 1 98.25 94 SER A CA 1
ATOM 695 C C . SER A 1 94 ? -1.59 -7.414 7.133 1 98.25 94 SER A C 1
ATOM 697 O O . SER A 1 94 ? -2.246 -8.445 6.996 1 98.25 94 SER A O 1
ATOM 699 N N . ASP A 1 95 ? -1.338 -6.875 8.281 1 98.12 95 ASP A N 1
ATOM 700 C CA . ASP A 1 95 ? -1.717 -7.586 9.5 1 98.12 95 ASP A CA 1
ATOM 701 C C . ASP A 1 95 ? -3.191 -7.359 9.828 1 98.12 95 ASP A C 1
ATOM 703 O O . ASP A 1 95 ? -3.73 -7.988 10.742 1 98.12 95 ASP A O 1
ATOM 707 N N . LEU A 1 96 ? -3.84 -6.492 9.109 1 98.69 96 LEU A N 1
ATOM 708 C CA . LEU A 1 96 ? -5.258 -6.23 9.328 1 98.69 96 LEU A CA 1
ATOM 709 C C . LEU A 1 96 ? -6.094 -6.719 8.148 1 98.69 96 LEU A C 1
ATOM 711 O O . LEU A 1 96 ? -7.297 -6.449 8.086 1 98.69 96 LEU A O 1
ATOM 715 N N . HIS A 1 97 ? -5.469 -7.375 7.172 1 98.75 97 HIS A N 1
ATOM 716 C CA . HIS A 1 97 ? -6.176 -7.996 6.059 1 98.75 97 HIS A CA 1
ATOM 717 C C . HIS A 1 97 ? -7.113 -9.094 6.543 1 98.75 97 HIS A C 1
ATOM 719 O O . HIS A 1 97 ? -6.727 -9.922 7.375 1 98.75 97 HIS A O 1
ATOM 725 N N . PHE A 1 98 ? -8.305 -9.172 6.047 1 98.56 98 PHE A N 1
ATOM 726 C CA . PHE A 1 98 ? -9.266 -10.156 6.543 1 98.56 98 PHE A CA 1
ATOM 727 C C . PHE A 1 98 ? -8.773 -11.57 6.277 1 98.56 98 PHE A C 1
ATOM 729 O O . PHE A 1 98 ? -7.902 -11.789 5.43 1 98.56 98 PHE A O 1
ATOM 736 N N . GLU A 1 99 ? -9.359 -12.5 7.004 1 96.44 99 GLU A N 1
ATOM 737 C CA . GLU A 1 99 ? -9.055 -13.914 6.844 1 96.44 99 GLU A CA 1
ATOM 738 C C . GLU A 1 99 ? -10.32 -14.758 6.812 1 96.44 99 GLU A C 1
ATOM 740 O O . GLU A 1 99 ? -11.32 -14.406 7.441 1 96.44 99 GLU A O 1
ATOM 745 N N . ARG A 1 100 ? -10.203 -15.789 6.062 1 95.31 100 ARG A N 1
ATOM 746 C CA . ARG A 1 100 ? -11.203 -16.844 6.09 1 95.31 100 ARG A CA 1
ATOM 747 C C . ARG A 1 100 ? -10.586 -18.203 5.746 1 95.31 100 ARG A C 1
ATOM 749 O O . ARG A 1 100 ? -9.852 -18.312 4.762 1 95.31 100 ARG A O 1
ATOM 756 N N . HIS A 1 101 ? -10.742 -19.125 6.59 1 91.56 101 HIS A N 1
ATOM 757 C CA . HIS A 1 101 ? -10.32 -20.5 6.332 1 91.56 101 HIS A CA 1
ATOM 758 C C . HIS A 1 101 ? -11.195 -21.484 7.09 1 91.56 101 HIS A C 1
ATOM 760 O O . HIS A 1 101 ? -11.93 -21.109 8.008 1 91.56 101 HIS A O 1
ATOM 766 N N . HIS A 1 102 ? -11.086 -22.734 6.688 1 89 102 HIS A N 1
ATOM 767 C CA . HIS A 1 102 ? -12.008 -23.719 7.25 1 89 102 HIS A CA 1
ATOM 768 C C . HIS A 1 102 ? -11.289 -24.641 8.219 1 89 102 HIS A C 1
ATOM 770 O O . HIS A 1 102 ? -11.93 -25.359 8.984 1 89 102 HIS A O 1
ATOM 776 N N . ALA A 1 103 ? -10.016 -24.688 8.211 1 90.56 103 ALA A N 1
ATOM 777 C CA . ALA A 1 103 ? -9.32 -25.625 9.078 1 90.56 103 ALA A CA 1
ATOM 778 C C . ALA A 1 103 ? -8.062 -25 9.68 1 90.56 103 ALA A C 1
ATOM 780 O O . ALA A 1 103 ? -7.047 -25.672 9.859 1 90.56 103 ALA A O 1
ATOM 781 N N . GLY A 1 104 ? -8.086 -23.734 9.828 1 90.12 104 GLY A N 1
ATOM 782 C CA . GLY A 1 104 ? -6.98 -23.062 10.477 1 90.12 104 GLY A CA 1
ATOM 783 C C . GLY A 1 104 ? -5.812 -22.781 9.555 1 90.12 104 GLY A C 1
ATOM 784 O O . GLY A 1 104 ? -5.742 -23.344 8.453 1 90.12 104 GLY A O 1
ATOM 785 N N . MET A 1 105 ? -4.91 -21.969 10.023 1 92.25 105 MET A N 1
ATOM 786 C CA . MET A 1 105 ? -3.73 -21.531 9.273 1 92.25 105 MET A CA 1
ATOM 787 C C . MET A 1 105 ? -2.574 -22.516 9.469 1 92.25 105 MET A C 1
ATOM 789 O O . MET A 1 105 ? -2.098 -22.703 10.586 1 92.25 105 MET A O 1
ATOM 793 N N . PRO A 1 106 ? -2.053 -23.109 8.43 1 93.62 106 PRO A N 1
ATOM 794 C CA . PRO A 1 106 ? -0.919 -24.016 8.57 1 93.62 106 PRO A CA 1
ATOM 795 C C . PRO A 1 106 ? 0.415 -23.297 8.711 1 93.62 106 PRO A C 1
ATOM 797 O O . PRO A 1 106 ? 0.514 -22.109 8.375 1 93.62 106 PRO A O 1
ATOM 800 N N . ASP A 1 107 ? 1.354 -24.016 9.289 1 91.25 107 ASP A N 1
ATOM 801 C CA . ASP A 1 107 ? 2.75 -23.594 9.297 1 91.25 107 ASP A CA 1
ATOM 802 C C . ASP A 1 107 ? 3.557 -24.344 8.234 1 91.25 107 ASP A C 1
ATOM 804 O O . ASP A 1 107 ? 3.861 -25.516 8.398 1 91.25 107 ASP A O 1
ATOM 808 N N . ILE A 1 108 ? 3.904 -23.609 7.18 1 94.75 108 ILE A N 1
ATOM 809 C CA . ILE A 1 108 ? 4.566 -24.266 6.059 1 94.75 108 ILE A CA 1
ATOM 810 C C . ILE A 1 108 ? 6.008 -23.766 5.953 1 94.75 108 ILE A C 1
ATOM 812 O O . ILE A 1 108 ? 6.262 -22.562 5.883 1 94.75 108 ILE A O 1
ATOM 816 N N . ASN A 1 109 ? 6.938 -24.75 5.949 1 95.62 109 ASN A N 1
ATOM 817 C CA . ASN A 1 109 ? 8.344 -24.469 5.684 1 95.62 109 ASN A CA 1
ATOM 818 C C . ASN A 1 109 ? 8.578 -24.172 4.203 1 95.62 109 ASN A C 1
ATOM 820 O O . ASN A 1 109 ? 8.375 -25.031 3.354 1 95.62 109 ASN A O 1
ATOM 824 N N . PRO A 1 110 ? 9.094 -22.953 3.93 1 96.88 110 PRO A N 1
ATOM 825 C CA . PRO A 1 110 ? 9.25 -22.578 2.521 1 96.88 110 PRO A CA 1
ATOM 826 C C . PRO A 1 110 ? 10.281 -23.453 1.799 1 96.88 110 PRO A C 1
ATOM 828 O O . PRO A 1 110 ? 10.203 -23.609 0.579 1 96.88 110 PRO A O 1
ATOM 831 N N . GLU A 1 111 ? 11.195 -23.969 2.443 1 95.06 111 GLU A N 1
ATOM 832 C CA . GLU A 1 111 ? 12.227 -24.797 1.831 1 95.06 111 GLU A CA 1
ATOM 833 C C . GLU A 1 111 ? 11.656 -26.141 1.383 1 95.06 111 GLU A C 1
ATOM 835 O O . GLU A 1 111 ? 12.172 -26.75 0.449 1 95.06 111 GLU A O 1
ATOM 840 N N . ALA A 1 112 ? 10.648 -26.594 2.041 1 94.81 112 ALA A N 1
ATOM 841 C CA . ALA A 1 112 ? 10.023 -27.875 1.719 1 94.81 112 ALA A CA 1
ATOM 842 C C . ALA A 1 112 ? 8.82 -27.688 0.8 1 94.81 112 ALA A C 1
ATOM 844 O O . ALA A 1 112 ? 8.211 -28.656 0.358 1 94.81 112 ALA A O 1
ATOM 845 N N . TYR A 1 113 ? 8.539 -26.5 0.594 1 96.69 113 TYR A N 1
ATOM 846 C CA . TYR A 1 113 ? 7.348 -26.203 -0.185 1 96.69 113 TYR A CA 1
ATOM 847 C C . TYR A 1 113 ? 7.535 -26.578 -1.648 1 96.69 113 TYR A C 1
ATOM 849 O O . TYR A 1 113 ? 8.617 -26.391 -2.213 1 96.69 113 TYR A O 1
ATOM 857 N N . GLU A 1 114 ? 6.426 -27.062 -2.219 1 97.25 114 GLU A N 1
ATOM 858 C CA . GLU A 1 114 ? 6.359 -27.328 -3.654 1 97.25 114 GLU A CA 1
ATOM 859 C C . GLU A 1 114 ? 4.957 -27.062 -4.199 1 97.25 114 GLU A C 1
ATOM 861 O O . GLU A 1 114 ? 3.961 -27.375 -3.533 1 97.25 114 GLU A O 1
ATOM 866 N N . LEU A 1 115 ? 4.906 -26.531 -5.414 1 98.5 115 LEU A N 1
ATOM 867 C CA . LEU A 1 115 ? 3.674 -26.453 -6.191 1 98.5 115 LEU A CA 1
ATOM 868 C C . LEU A 1 115 ? 3.699 -27.438 -7.355 1 98.5 115 LEU A C 1
ATOM 870 O O . LEU A 1 115 ? 4.594 -27.375 -8.203 1 98.5 115 LEU A O 1
ATOM 874 N N . ILE A 1 116 ? 2.756 -28.312 -7.352 1 98.44 116 ILE A N 1
ATOM 875 C CA . ILE A 1 116 ? 2.67 -29.297 -8.43 1 98.44 116 ILE A CA 1
ATOM 876 C C . ILE A 1 116 ? 1.627 -28.844 -9.453 1 98.44 116 ILE A C 1
ATOM 878 O O . ILE A 1 116 ? 0.499 -28.5 -9.086 1 98.44 116 ILE A O 1
ATOM 882 N N . ILE A 1 117 ? 2.021 -28.781 -10.703 1 98.5 117 ILE A N 1
ATOM 883 C CA . ILE A 1 117 ? 1.086 -28.562 -11.805 1 98.5 117 ILE A CA 1
ATOM 884 C C . ILE A 1 117 ? 1.093 -29.766 -12.742 1 98.5 117 ILE A C 1
ATOM 886 O O . ILE A 1 117 ? 2.139 -30.125 -13.281 1 98.5 117 ILE A O 1
ATOM 890 N N . HIS A 1 118 ? -0.051 -30.406 -12.859 1 98.06 118 HIS A N 1
ATOM 891 C CA . HIS A 1 118 ? -0.142 -31.625 -13.648 1 98.06 118 HIS A CA 1
ATOM 892 C C . HIS A 1 118 ? -1.508 -31.75 -14.312 1 98.06 118 HIS A C 1
ATOM 894 O O . HIS A 1 118 ? -2.266 -30.781 -14.375 1 98.06 118 HIS A O 1
ATOM 900 N N . GLY A 1 119 ? -1.806 -33 -14.906 1 97.44 119 GLY A N 1
ATOM 901 C CA . GLY A 1 119 ? -3.02 -33.188 -15.68 1 97.44 119 GLY A CA 1
ATOM 902 C C . GLY A 1 119 ? -2.805 -33.062 -17.172 1 97.44 119 GLY A C 1
ATOM 903 O O . GLY A 1 119 ? -1.912 -33.688 -17.75 1 97.44 119 GLY A O 1
ATOM 904 N N . MET A 1 120 ? -3.615 -32.281 -17.812 1 97.06 120 MET A N 1
ATOM 905 C CA . MET A 1 120 ? -3.566 -32.094 -19.25 1 97.06 120 MET A CA 1
ATOM 906 C C . MET A 1 120 ? -2.471 -31.109 -19.641 1 97.06 120 MET A C 1
ATOM 908 O O . MET A 1 120 ? -2.752 -30.047 -20.219 1 97.06 120 MET A O 1
ATOM 912 N N . VAL A 1 121 ? -1.245 -31.469 -19.359 1 98 121 VAL A N 1
ATOM 913 C CA . VAL A 1 121 ? -0.049 -30.703 -19.688 1 98 121 VAL A CA 1
ATOM 914 C C . VAL A 1 121 ? 0.985 -31.625 -20.344 1 98 121 VAL A C 1
ATOM 916 O O . VAL A 1 121 ? 0.934 -32.844 -20.172 1 98 121 VAL A O 1
ATOM 919 N N . ASP A 1 122 ? 1.872 -31.125 -21.078 1 98.19 122 ASP A N 1
ATOM 920 C CA . ASP A 1 122 ? 2.908 -31.906 -21.75 1 98.19 122 ASP A CA 1
ATOM 921 C C . ASP A 1 122 ? 3.949 -32.406 -20.75 1 98.19 122 ASP A C 1
ATOM 923 O O . ASP A 1 122 ? 4.402 -33.562 -20.828 1 98.19 122 ASP A O 1
ATOM 927 N N . LYS A 1 123 ? 4.277 -31.516 -19.781 1 97.81 123 LYS A N 1
ATOM 928 C CA . LYS A 1 123 ? 5.332 -31.828 -18.812 1 97.81 123 LYS A CA 1
ATOM 929 C C . LYS A 1 123 ? 4.918 -31.438 -17.406 1 97.81 123 LYS A C 1
ATOM 931 O O . LYS A 1 123 ? 5.223 -30.328 -16.938 1 97.81 123 LYS A O 1
ATOM 936 N N . PRO A 1 124 ? 4.262 -32.375 -16.734 1 97.69 124 PRO A N 1
ATOM 937 C CA . PRO A 1 124 ? 4.012 -32.062 -15.328 1 97.69 124 PRO A CA 1
ATOM 938 C C . PRO A 1 124 ? 5.277 -31.641 -14.578 1 97.69 124 PRO A C 1
ATOM 940 O O . PRO A 1 124 ? 6.355 -32.188 -14.836 1 97.69 124 PRO A O 1
ATOM 943 N N . LYS A 1 125 ? 5.152 -30.703 -13.672 1 98 125 LYS A N 1
ATOM 944 C CA . LYS A 1 125 ? 6.336 -30.172 -13 1 98 125 LYS A CA 1
ATOM 945 C C . LYS A 1 125 ? 6.035 -29.844 -11.539 1 98 125 LYS A C 1
ATOM 947 O O . LYS A 1 125 ? 4.895 -29.547 -11.188 1 98 125 LYS A O 1
ATOM 952 N N . LYS A 1 126 ? 7.047 -29.984 -10.75 1 98.06 126 LYS A N 1
ATOM 953 C CA . LYS A 1 126 ? 7.09 -29.469 -9.383 1 98.06 126 LYS A CA 1
ATOM 954 C C . LYS A 1 126 ? 7.926 -28.188 -9.305 1 98.06 126 LYS A C 1
ATOM 956 O O . LYS A 1 126 ? 9.07 -28.156 -9.75 1 98.06 126 LYS A O 1
ATOM 961 N N . PHE A 1 127 ? 7.32 -27.125 -8.812 1 98.25 127 PHE A N 1
ATOM 962 C CA . PHE A 1 127 ? 8.023 -25.859 -8.648 1 98.25 127 PHE A CA 1
ATOM 963 C C . PHE A 1 127 ? 8.312 -25.594 -7.176 1 98.25 127 PHE A C 1
ATOM 965 O O . PHE A 1 127 ? 7.398 -25.594 -6.348 1 98.25 127 PHE A O 1
ATOM 972 N N . SER A 1 128 ? 9.547 -25.391 -6.812 1 97.69 128 SER A N 1
ATOM 973 C CA . SER A 1 128 ? 9.883 -24.844 -5.5 1 97.69 128 SER A CA 1
ATOM 974 C C . SER A 1 128 ? 9.555 -23.359 -5.414 1 97.69 128 SER A C 1
ATOM 976 O O . SER A 1 128 ? 9.25 -22.734 -6.426 1 97.69 128 SER A O 1
ATOM 978 N N . LEU A 1 129 ? 9.555 -22.859 -4.215 1 97.88 129 LEU A N 1
ATOM 979 C CA . LEU A 1 129 ? 9.359 -21.422 -4.055 1 97.88 129 LEU A CA 1
ATOM 980 C C . LEU A 1 129 ? 10.414 -20.641 -4.82 1 97.88 129 LEU A C 1
ATOM 982 O O . LEU A 1 129 ? 10.109 -19.625 -5.449 1 97.88 129 LEU A O 1
ATOM 986 N N . GLN A 1 130 ? 11.641 -21.094 -4.797 1 93.94 130 GLN A N 1
ATOM 987 C CA . GLN A 1 130 ? 12.734 -20.453 -5.516 1 93.94 130 GLN A CA 1
ATOM 988 C C . GLN A 1 130 ? 12.484 -20.469 -7.023 1 93.94 130 GLN A C 1
ATOM 990 O O . GLN A 1 130 ? 12.758 -19.484 -7.719 1 93.94 130 GLN A O 1
ATOM 995 N N . ASP A 1 131 ? 11.984 -21.578 -7.48 1 95.44 131 ASP A N 1
ATOM 996 C CA . ASP A 1 131 ? 11.648 -21.656 -8.898 1 95.44 131 ASP A CA 1
ATOM 997 C C . ASP A 1 131 ? 10.633 -20.594 -9.289 1 95.44 131 ASP A C 1
ATOM 999 O O . ASP A 1 131 ? 10.797 -19.906 -10.297 1 95.44 131 ASP A O 1
ATOM 1003 N N . LEU A 1 132 ? 9.594 -20.453 -8.477 1 97.75 132 LEU A N 1
ATOM 1004 C CA . LEU A 1 132 ? 8.539 -19.484 -8.766 1 97.75 132 LEU A CA 1
ATOM 1005 C C . LEU A 1 132 ? 9.094 -18.078 -8.82 1 97.75 132 LEU A C 1
ATOM 1007 O O . LEU A 1 132 ? 8.719 -17.281 -9.688 1 97.75 132 LEU A O 1
ATOM 1011 N N . LYS A 1 133 ? 10.016 -17.766 -7.973 1 94.5 133 LYS A N 1
ATOM 1012 C CA . LYS A 1 133 ? 10.57 -16.406 -7.867 1 94.5 133 LYS A CA 1
ATOM 1013 C C . LYS A 1 133 ? 11.539 -16.125 -9.008 1 94.5 133 LYS A C 1
ATOM 1015 O O . LYS A 1 133 ? 11.93 -14.977 -9.219 1 94.5 133 LYS A O 1
ATOM 1020 N N . ARG A 1 134 ? 11.898 -17.172 -9.781 1 92.44 134 ARG A N 1
ATOM 1021 C CA . ARG A 1 134 ? 12.797 -16.984 -10.922 1 92.44 134 ARG A CA 1
ATOM 1022 C C . ARG A 1 134 ? 12.023 -16.547 -12.164 1 92.44 134 ARG A C 1
ATOM 1024 O O . ARG A 1 134 ? 12.625 -16.047 -13.117 1 92.44 134 ARG A O 1
ATOM 1031 N N . PHE A 1 135 ? 10.742 -16.781 -12.125 1 95.62 135 PHE A N 1
ATOM 1032 C CA . PHE A 1 135 ? 9.922 -16.344 -13.25 1 95.62 135 PHE A CA 1
ATOM 1033 C C . PHE A 1 135 ? 9.711 -14.828 -13.211 1 95.62 135 PHE A C 1
ATOM 1035 O O . PHE A 1 135 ? 9.898 -14.195 -12.172 1 95.62 135 PHE A O 1
ATOM 1042 N N . PRO A 1 136 ? 9.359 -14.25 -14.352 1 94.5 136 PRO A N 1
ATOM 1043 C CA . PRO A 1 136 ? 9.078 -12.812 -14.359 1 94.5 136 PRO A CA 1
ATOM 1044 C C . PRO A 1 136 ? 8 -12.414 -13.352 1 94.5 136 PRO A C 1
ATOM 1046 O O . PRO A 1 136 ? 6.902 -12.984 -13.359 1 94.5 136 PRO A O 1
ATOM 1049 N N . SER A 1 137 ? 8.367 -11.461 -12.555 1 95.88 137 SER A N 1
ATOM 1050 C CA . SER A 1 137 ? 7.473 -11.039 -11.484 1 95.88 137 SER A CA 1
ATOM 1051 C C . SER A 1 137 ? 6.523 -9.945 -11.961 1 95.88 137 SER A C 1
ATOM 1053 O O . SER A 1 137 ? 6.863 -9.164 -12.852 1 95.88 137 SER A O 1
ATOM 1055 N N . VAL A 1 138 ? 5.359 -9.953 -11.359 1 96.19 138 VAL A N 1
ATOM 1056 C CA . VAL A 1 138 ? 4.363 -8.914 -11.586 1 96.19 138 VAL A CA 1
ATOM 1057 C C . VAL A 1 138 ? 3.762 -8.477 -10.25 1 96.19 138 VAL A C 1
ATOM 1059 O O . VAL A 1 138 ? 3.561 -9.297 -9.359 1 96.19 138 VAL A O 1
ATOM 1062 N N . SER A 1 139 ? 3.543 -7.195 -10.125 1 96.94 139 SER A N 1
ATOM 1063 C CA . SER A 1 139 ? 2.828 -6.668 -8.969 1 96.94 139 SER A CA 1
ATOM 1064 C C . SER A 1 139 ? 1.519 -6.004 -9.383 1 96.94 139 SER A C 1
ATOM 1066 O O . SER A 1 139 ? 1.438 -5.387 -10.445 1 96.94 139 SER A O 1
ATOM 1068 N N . ARG A 1 140 ? 0.543 -6.148 -8.492 1 96.38 140 ARG A N 1
ATOM 1069 C CA . ARG A 1 140 ? -0.769 -5.57 -8.766 1 96.38 140 ARG A CA 1
ATOM 1070 C C . ARG A 1 140 ? -1.484 -5.199 -7.473 1 96.38 140 ARG A C 1
ATOM 1072 O O . ARG A 1 140 ? -1.432 -5.949 -6.492 1 96.38 140 ARG A O 1
ATOM 1079 N N . ILE A 1 141 ? -2.111 -3.99 -7.551 1 98 141 ILE A N 1
ATOM 1080 C CA . ILE A 1 141 ? -3.006 -3.621 -6.461 1 98 141 ILE A CA 1
ATOM 1081 C C . ILE A 1 141 ? -4.434 -4.055 -6.797 1 98 141 ILE A C 1
ATOM 1083 O O . ILE A 1 141 ? -4.988 -3.646 -7.82 1 98 141 ILE A O 1
ATOM 1087 N N . CYS A 1 142 ? -4.969 -4.895 -5.969 1 98.44 142 CYS A N 1
ATOM 1088 C CA . CYS A 1 142 ? -6.363 -5.285 -6.148 1 98.44 142 CYS A CA 1
ATOM 1089 C C . CYS A 1 142 ? -6.973 -5.762 -4.836 1 98.44 142 CYS A C 1
ATOM 1091 O O . CYS A 1 142 ? -6.25 -6.035 -3.873 1 98.44 142 CYS A O 1
ATOM 1093 N N . PHE A 1 143 ? -8.281 -5.848 -4.809 1 98.75 143 PHE A N 1
ATOM 1094 C CA . PHE A 1 143 ? -8.984 -6.23 -3.588 1 98.75 143 PHE A CA 1
ATOM 1095 C C . PHE A 1 143 ? -9.242 -7.73 -3.562 1 98.75 143 PHE A C 1
ATOM 1097 O O . PHE A 1 143 ? -9.195 -8.391 -4.602 1 98.75 143 PHE A O 1
ATOM 1104 N N . LEU A 1 144 ? -9.461 -8.242 -2.389 1 98.56 144 LEU A N 1
ATOM 1105 C CA . LEU A 1 144 ? -10.109 -9.523 -2.133 1 98.56 144 LEU A CA 1
ATOM 1106 C C . LEU A 1 144 ? -11.375 -9.336 -1.306 1 98.56 144 LEU A C 1
ATOM 1108 O O . LEU A 1 144 ? -11.422 -8.492 -0.412 1 98.56 144 LEU A O 1
ATOM 1112 N N . GLU A 1 145 ? -12.391 -10.125 -1.624 1 98.25 145 GLU A N 1
ATOM 1113 C CA . GLU A 1 145 ? -13.633 -10.133 -0.861 1 98.25 145 GLU A CA 1
ATOM 1114 C C . GLU A 1 145 ? -14.203 -11.539 -0.752 1 98.25 145 GLU A C 1
ATOM 1116 O O . GLU A 1 145 ? -14.242 -12.273 -1.741 1 98.25 145 GLU A O 1
ATOM 1121 N N . CYS A 1 146 ? -14.562 -11.844 0.425 1 96.31 146 CYS A N 1
ATOM 1122 C CA . CYS A 1 146 ? -15.32 -13.078 0.6 1 96.31 146 CYS A CA 1
ATOM 1123 C C . CYS A 1 146 ? -16.75 -12.922 0.081 1 96.31 146 CYS A C 1
ATOM 1125 O O . CYS A 1 146 ? -17.375 -11.891 0.305 1 96.31 146 CYS A O 1
ATOM 1127 N N . SER A 1 147 ? -17.281 -13.945 -0.563 1 92.19 147 SER A N 1
ATOM 1128 C CA . SER A 1 147 ? -18.625 -13.875 -1.105 1 92.19 147 SER A CA 1
ATOM 1129 C C . SER A 1 147 ? -19.672 -13.773 0.008 1 92.19 147 SER A C 1
ATOM 1131 O O . SER A 1 147 ? -20.781 -13.289 -0.215 1 92.19 147 SER A O 1
ATOM 1133 N N . GLY A 1 148 ? -19.328 -14.234 1.173 1 92.5 148 GLY A N 1
ATOM 1134 C CA . GLY A 1 148 ? -20.219 -14.148 2.322 1 92.5 148 GLY A CA 1
ATOM 1135 C C . GLY A 1 148 ? -19.953 -12.938 3.189 1 92.5 148 GLY A C 1
ATOM 1136 O O . GLY A 1 148 ? -20.156 -12.977 4.406 1 92.5 148 GLY A O 1
ATOM 1137 N N . ASN A 1 149 ? -19.578 -11.891 2.68 1 94.81 149 ASN A N 1
ATOM 1138 C CA . ASN A 1 149 ? -19.078 -10.711 3.379 1 94.81 149 ASN A CA 1
ATOM 1139 C C . ASN A 1 149 ? -20.203 -9.992 4.133 1 94.81 149 ASN A C 1
ATOM 1141 O O . ASN A 1 149 ? -20.031 -9.633 5.301 1 94.81 149 ASN A O 1
ATOM 1145 N N . TYR A 1 150 ? -21.422 -9.867 3.572 1 94.31 150 TYR A N 1
ATOM 1146 C CA . TYR A 1 150 ? -22.453 -8.969 4.078 1 94.31 150 TYR A CA 1
ATOM 1147 C C . TYR A 1 150 ? -23.109 -9.539 5.324 1 94.31 150 TYR A C 1
ATOM 1149 O O . TYR A 1 150 ? -23.453 -10.727 5.367 1 94.31 150 TYR A O 1
ATOM 1157 N N . ARG A 1 151 ? -23.203 -8.672 6.316 1 91.69 151 ARG A N 1
ATOM 1158 C CA . ARG A 1 151 ? -24 -8.945 7.516 1 91.69 151 ARG A CA 1
ATOM 1159 C C . ARG A 1 151 ? -24.875 -7.758 7.871 1 91.69 151 ARG A C 1
ATOM 1161 O O . ARG A 1 151 ? -24.531 -6.609 7.59 1 91.69 151 ARG A O 1
ATOM 1168 N N . THR A 1 152 ? -26 -8.078 8.422 1 89.44 152 THR A N 1
ATOM 1169 C CA . THR A 1 152 ? -26.891 -7.062 8.953 1 89.44 152 THR A CA 1
ATOM 1170 C C . THR A 1 152 ? -27.594 -7.566 10.219 1 89.44 152 THR A C 1
ATOM 1172 O O . THR A 1 152 ? -27.5 -8.75 10.555 1 89.44 152 THR A O 1
ATOM 1175 N N . GLY A 1 153 ? -28.234 -6.57 11.016 1 88.62 153 GLY A N 1
ATOM 1176 C CA . GLY A 1 153 ? -28.938 -6.957 12.227 1 88.62 153 GLY A CA 1
ATOM 1177 C C . GLY A 1 153 ? -29.25 -5.785 13.141 1 88.62 153 GLY A C 1
ATOM 1178 O O . GLY A 1 153 ? -30.203 -5.039 12.891 1 88.62 153 GLY A O 1
ATOM 1179 N N . LYS A 1 154 ? -28.281 -5.562 13.984 1 91.56 154 LYS A N 1
ATOM 1180 C CA . LYS A 1 154 ? -28.516 -4.523 14.977 1 91.56 154 LYS A CA 1
ATOM 1181 C C . LYS A 1 154 ? -28.016 -3.166 14.484 1 91.56 154 LYS A C 1
ATOM 1183 O O . LYS A 1 154 ? -27.125 -3.094 13.641 1 91.56 154 LYS A O 1
ATOM 1188 N N . GLU A 1 155 ? -28.531 -2.162 15.086 1 94.44 155 GLU A N 1
ATOM 1189 C CA . GLU A 1 155 ? -28.156 -0.811 14.672 1 94.44 155 GLU A CA 1
ATOM 1190 C C . GLU A 1 155 ? -26.734 -0.467 15.094 1 94.44 155 GLU A C 1
ATOM 1192 O O . GLU A 1 155 ? -26.125 0.466 14.562 1 94.44 155 GLU A O 1
ATOM 1197 N N . THR A 1 156 ? -26.219 -1.268 16.062 1 96.69 156 THR A N 1
ATOM 1198 C CA . THR A 1 156 ? -24.891 -0.961 16.609 1 96.69 156 THR A CA 1
ATOM 1199 C C . THR A 1 156 ? -23.828 -1.801 15.914 1 96.69 156 THR A C 1
ATOM 1201 O O . THR A 1 156 ? -22.875 -2.262 16.562 1 96.69 156 THR A O 1
ATOM 1204 N N . MET A 1 157 ? -24.047 -2.082 14.664 1 97 157 MET A N 1
ATOM 1205 C CA . MET A 1 157 ? -23.031 -2.791 13.883 1 97 157 MET A CA 1
ATOM 1206 C C . MET A 1 157 ? -22.078 -1.812 13.211 1 97 157 MET A C 1
ATOM 1208 O O . MET A 1 157 ? -22.5 -0.781 12.688 1 97 157 MET A O 1
ATOM 1212 N N . THR A 1 158 ? -20.797 -2.139 13.273 1 97.94 158 THR A N 1
ATOM 1213 C CA . THR A 1 158 ? -19.766 -1.332 12.633 1 97.94 158 THR A CA 1
ATOM 1214 C C . THR A 1 158 ? -19.625 -1.694 11.156 1 97.94 158 THR A C 1
ATOM 1216 O O . THR A 1 158 ? -20.141 -2.729 10.719 1 97.94 158 THR A O 1
ATOM 1219 N N . ALA A 1 159 ? -19.016 -0.817 10.383 1 98.12 159 ALA A N 1
ATOM 1220 C CA . ALA A 1 159 ? -18.703 -1.134 8.992 1 98.12 159 ALA A CA 1
ATOM 1221 C C . ALA A 1 159 ? -17.922 -2.447 8.891 1 98.12 159 ALA A C 1
ATOM 1223 O O . ALA A 1 159 ? -18.125 -3.217 7.941 1 98.12 159 ALA A O 1
ATOM 1224 N N . GLN A 1 160 ? -17.062 -2.688 9.836 1 98.06 160 GLN A N 1
ATOM 1225 C CA . GLN A 1 160 ? -16.281 -3.92 9.945 1 98.06 160 GLN A CA 1
ATOM 1226 C C . GLN A 1 160 ? -17.203 -5.141 10.031 1 98.06 160 GLN A C 1
ATOM 1228 O O . GLN A 1 160 ? -16.969 -6.141 9.344 1 98.06 160 GLN A O 1
ATOM 1233 N N . GLU A 1 161 ? -18.141 -5.027 10.844 1 97.25 161 GLU A N 1
ATOM 1234 C CA . GLU A 1 161 ? -19.078 -6.137 11.031 1 97.25 161 GLU A CA 1
ATOM 1235 C C . GLU A 1 161 ? -19.922 -6.355 9.781 1 97.25 161 GLU A C 1
ATOM 1237 O O . GLU A 1 161 ? -20.25 -7.492 9.438 1 97.25 161 GLU A O 1
ATOM 1242 N N . ILE A 1 162 ? -20.25 -5.336 9.07 1 96.12 162 ILE A N 1
ATOM 1243 C CA . ILE A 1 162 ? -21.156 -5.391 7.938 1 96.12 162 ILE A CA 1
ATOM 1244 C C . ILE A 1 162 ? -20.422 -5.926 6.707 1 96.12 162 ILE A C 1
ATOM 1246 O O . ILE A 1 162 ? -20.922 -6.812 6.012 1 96.12 162 ILE A O 1
ATOM 1250 N N . CYS A 1 163 ? -19.203 -5.324 6.484 1 96.31 163 CYS A N 1
ATOM 1251 C CA . CYS A 1 163 ? -18.531 -5.602 5.223 1 96.31 163 CYS A CA 1
ATOM 1252 C C . CYS A 1 163 ? -17.031 -5.719 5.426 1 96.31 163 CYS A C 1
ATOM 1254 O O . CYS A 1 163 ? -16.25 -5.312 4.562 1 96.31 163 CYS A O 1
ATOM 1256 N N . GLY A 1 164 ? -16.594 -6.297 6.445 1 98.25 164 GLY A N 1
ATOM 1257 C CA . GLY A 1 164 ? -15.172 -6.297 6.781 1 98.25 164 GLY A CA 1
ATOM 1258 C C . GLY A 1 164 ? -14.406 -7.441 6.148 1 98.25 164 GLY A C 1
ATOM 1259 O O . GLY A 1 164 ? -13.195 -7.574 6.344 1 98.25 164 GLY A O 1
ATOM 1260 N N . MET A 1 165 ? -15.102 -8.305 5.359 1 98.06 165 MET A N 1
ATOM 1261 C CA . MET A 1 165 ? -14.398 -9.383 4.668 1 98.06 165 MET A CA 1
ATOM 1262 C C . MET A 1 165 ? -13.992 -8.953 3.262 1 98.06 165 MET A C 1
ATOM 1264 O O . MET A 1 165 ? -14.242 -9.672 2.293 1 98.06 165 MET A O 1
ATOM 1268 N N . THR A 1 166 ? -13.461 -7.793 3.16 1 98.69 166 THR A N 1
ATOM 1269 C CA . THR A 1 166 ? -12.773 -7.25 1.995 1 98.69 166 THR A CA 1
ATOM 1270 C C . THR A 1 166 ? -11.531 -6.473 2.418 1 98.69 166 THR A C 1
ATOM 1272 O O . THR A 1 166 ? -11.516 -5.844 3.479 1 98.69 166 THR A O 1
ATOM 1275 N N . SER A 1 167 ? -10.484 -6.625 1.694 1 98.81 167 SER A N 1
ATOM 1276 C CA . SER A 1 167 ? -9.203 -5.945 1.896 1 98.81 167 SER A CA 1
ATOM 1277 C C . SER A 1 167 ? -8.477 -5.73 0.574 1 98.81 167 SER A C 1
ATOM 1279 O O . SER A 1 167 ? -8.781 -6.391 -0.422 1 98.81 167 SER A O 1
ATOM 1281 N N . GLN A 1 168 ? -7.609 -4.762 0.56 1 98.81 168 GLN A N 1
ATOM 1282 C CA . GLN A 1 168 ? -6.828 -4.473 -0.637 1 98.81 168 GLN A CA 1
ATOM 1283 C C . GLN A 1 168 ? -5.336 -4.406 -0.316 1 98.81 168 GLN A C 1
ATOM 1285 O O . GLN A 1 168 ? -4.934 -3.77 0.661 1 98.81 168 GLN A O 1
ATOM 1290 N N . SER A 1 169 ? -4.555 -5.023 -1.184 1 98.62 169 SER A N 1
ATOM 1291 C CA . SER A 1 169 ? -3.102 -5.055 -1.051 1 98.62 169 SER A CA 1
ATOM 1292 C C . SER A 1 169 ? -2.42 -4.98 -2.412 1 98.62 169 SER A C 1
ATOM 1294 O O . SER A 1 169 ? -3.062 -5.176 -3.445 1 98.62 169 SER A O 1
ATOM 1296 N N . GLU A 1 170 ? -1.162 -4.617 -2.422 1 98.69 170 GLU A N 1
ATOM 1297 C CA . GLU A 1 170 ? -0.299 -4.91 -3.561 1 98.69 170 GLU A CA 1
ATOM 1298 C C . GLU A 1 170 ? 0.229 -6.34 -3.5 1 98.69 170 GLU A C 1
ATOM 1300 O O . GLU A 1 170 ? 0.927 -6.711 -2.553 1 98.69 170 GLU A O 1
ATOM 1305 N N . TRP A 1 171 ? -0.139 -7.086 -4.492 1 98.81 171 TRP A N 1
ATOM 1306 C CA . TRP A 1 171 ? 0.288 -8.477 -4.586 1 98.81 171 TRP A CA 1
ATOM 1307 C C . TRP A 1 171 ? 1.413 -8.633 -5.602 1 98.81 171 TRP A C 1
ATOM 1309 O O . TRP A 1 171 ? 1.399 -7.996 -6.656 1 98.81 171 TRP A O 1
ATOM 1319 N N . THR A 1 172 ? 2.379 -9.461 -5.289 1 98.75 172 THR A N 1
ATOM 1320 C CA . THR A 1 172 ? 3.48 -9.727 -6.211 1 98.75 172 THR A CA 1
ATOM 1321 C C . THR A 1 172 ? 3.656 -11.227 -6.434 1 98.75 172 THR A C 1
ATOM 1323 O O . THR A 1 172 ? 3.609 -12.008 -5.48 1 98.75 172 THR A O 1
ATOM 1326 N N . GLY A 1 173 ? 3.816 -11.641 -7.621 1 98.56 173 GLY A N 1
ATOM 1327 C CA . GLY A 1 173 ? 4.043 -13.031 -7.984 1 98.56 173 GLY A CA 1
ATOM 1328 C C . GLY A 1 173 ? 4.281 -13.227 -9.469 1 98.56 173 GLY A C 1
ATOM 1329 O O . GLY A 1 173 ? 4.957 -12.422 -10.109 1 98.56 173 GLY A O 1
ATOM 1330 N N . VAL A 1 174 ? 3.852 -14.391 -9.961 1 98.31 174 VAL A N 1
ATOM 1331 C CA . VAL A 1 174 ? 4.027 -14.781 -11.352 1 98.31 174 VAL A CA 1
ATOM 1332 C C . VAL A 1 174 ? 2.66 -15 -12.008 1 98.31 174 VAL A C 1
ATOM 1334 O O . VAL A 1 174 ? 1.753 -15.555 -11.383 1 98.31 174 VAL A O 1
ATOM 1337 N N . MET A 1 175 ? 2.572 -14.594 -13.234 1 98.56 175 MET A N 1
ATOM 1338 C CA . MET A 1 175 ? 1.334 -14.891 -13.945 1 98.56 175 MET A CA 1
ATOM 1339 C C . MET A 1 175 ? 1.128 -16.406 -14.055 1 98.56 175 MET A C 1
ATOM 1341 O O . MET A 1 175 ? 2.059 -17.141 -14.398 1 98.56 175 MET A O 1
ATOM 1345 N N . LEU A 1 176 ? -0.074 -16.797 -13.773 1 98.81 176 LEU A N 1
ATOM 1346 C CA . LEU A 1 176 ? -0.366 -18.219 -13.914 1 98.81 176 LEU A CA 1
ATOM 1347 C C . LEU A 1 176 ? -0.204 -18.672 -15.367 1 98.81 176 LEU A C 1
ATOM 1349 O O . LEU A 1 176 ? 0.239 -19.797 -15.633 1 98.81 176 LEU A O 1
ATOM 1353 N N . SER A 1 177 ? -0.504 -17.828 -16.312 1 98.69 177 SER A N 1
ATOM 1354 C CA . SER A 1 177 ? -0.355 -18.141 -17.734 1 98.69 177 SER A CA 1
ATOM 1355 C C . SER A 1 177 ? 1.084 -18.516 -18.062 1 98.69 177 SER A C 1
ATOM 1357 O O . SER A 1 177 ? 1.321 -19.406 -18.891 1 98.69 177 SER A O 1
ATOM 1359 N N . THR A 1 178 ? 2.01 -17.812 -17.469 1 98.19 178 THR A N 1
ATOM 1360 C CA . THR A 1 178 ? 3.422 -18.109 -17.688 1 98.19 178 THR A CA 1
ATOM 1361 C C . THR A 1 178 ? 3.766 -19.516 -17.234 1 98.19 178 THR A C 1
ATOM 1363 O O . THR A 1 178 ? 4.441 -20.266 -17.953 1 98.19 178 THR A O 1
ATOM 1366 N N . LEU A 1 179 ? 3.289 -19.938 -16.125 1 98.5 179 LEU A N 1
ATOM 1367 C CA . LEU A 1 179 ? 3.555 -21.281 -15.602 1 98.5 179 LEU A CA 1
ATOM 1368 C C . LEU A 1 179 ? 2.865 -22.344 -16.453 1 98.5 179 LEU A C 1
ATOM 1370 O O . LEU A 1 179 ? 3.434 -23.406 -16.703 1 98.5 179 LEU A O 1
ATOM 1374 N N . LEU A 1 180 ? 1.652 -22.047 -16.859 1 98.56 180 LEU A N 1
ATOM 1375 C CA . LEU A 1 180 ? 0.908 -23 -17.672 1 98.56 180 LEU A CA 1
ATOM 1376 C C . LEU A 1 180 ? 1.584 -23.203 -19.016 1 98.56 180 LEU A C 1
ATOM 1378 O O . LEU A 1 180 ? 1.603 -24.312 -19.547 1 98.56 180 LEU A O 1
ATOM 1382 N N . ARG A 1 181 ? 2.133 -22.141 -19.562 1 97.75 181 ARG A N 1
ATOM 1383 C CA . ARG A 1 181 ? 2.896 -22.281 -20.797 1 97.75 181 ARG A CA 1
ATOM 1384 C C . ARG A 1 181 ? 4.164 -23.094 -20.562 1 97.75 181 ARG A C 1
ATOM 1386 O O . ARG A 1 181 ? 4.539 -23.906 -21.422 1 97.75 181 ARG A O 1
ATOM 1393 N N . GLU A 1 182 ? 4.777 -22.859 -19.484 1 97.25 182 GLU A N 1
ATOM 1394 C CA . GLU A 1 182 ? 6 -23.578 -19.141 1 97.25 182 GLU A CA 1
ATOM 1395 C C . GLU A 1 182 ? 5.758 -25.094 -19.109 1 97.25 182 GLU A C 1
ATOM 1397 O O . GLU A 1 182 ? 6.609 -25.875 -19.547 1 97.25 182 GLU A O 1
ATOM 1402 N N . VAL A 1 183 ? 4.625 -25.5 -18.625 1 98.12 183 VAL A N 1
ATOM 1403 C CA . VAL A 1 183 ? 4.355 -26.938 -18.484 1 98.12 183 VAL A CA 1
ATOM 1404 C C . VAL A 1 183 ? 3.668 -27.438 -19.75 1 98.12 183 VAL A C 1
ATOM 1406 O O . VAL A 1 183 ? 3.428 -28.641 -19.891 1 98.12 183 VAL A O 1
ATOM 1409 N N . GLY A 1 184 ? 3.344 -26.578 -20.656 1 98.31 184 GLY A N 1
ATOM 1410 C CA . GLY A 1 184 ? 2.73 -26.969 -21.906 1 98.31 184 GLY A CA 1
ATOM 1411 C C . GLY A 1 184 ? 1.275 -27.375 -21.766 1 98.31 184 GLY A C 1
ATOM 1412 O O . GLY A 1 184 ? 0.904 -28.5 -22.094 1 98.31 184 GLY A O 1
ATOM 1413 N N . ILE A 1 185 ? 0.439 -26.422 -21.344 1 98 185 ILE A N 1
ATOM 1414 C CA . ILE A 1 185 ? -0.988 -26.703 -21.219 1 98 185 ILE A CA 1
ATOM 1415 C C . ILE A 1 185 ? -1.554 -27.109 -22.578 1 98 185 ILE A C 1
ATOM 1417 O O . ILE A 1 185 ? -1.214 -26.516 -23.594 1 98 185 ILE A O 1
ATOM 1421 N N . ARG A 1 186 ? -2.344 -28.109 -22.562 1 97.38 186 ARG A N 1
ATOM 1422 C CA . ARG A 1 186 ? -2.912 -28.594 -23.812 1 97.38 186 ARG A CA 1
ATOM 1423 C C . ARG A 1 186 ? -4.066 -27.703 -24.266 1 97.38 186 ARG A C 1
ATOM 1425 O O . ARG A 1 186 ? -4.824 -27.203 -23.438 1 97.38 186 ARG A O 1
ATOM 1432 N N . ASP A 1 187 ? -4.277 -27.641 -25.531 1 94.75 187 ASP A N 1
ATOM 1433 C CA . ASP A 1 187 ? -5.281 -26.766 -26.125 1 94.75 187 ASP A CA 1
ATOM 1434 C C . ASP A 1 187 ? -6.691 -27.188 -25.734 1 94.75 187 ASP A C 1
ATOM 1436 O O . ASP A 1 187 ? -7.609 -26.375 -25.703 1 94.75 187 ASP A O 1
ATOM 1440 N N . THR A 1 188 ? -6.867 -28.453 -25.406 1 94.88 188 THR A N 1
ATOM 1441 C CA . THR A 1 188 ? -8.195 -28.969 -25.125 1 94.88 188 THR A CA 1
ATOM 1442 C C . THR A 1 188 ? -8.547 -28.781 -23.641 1 94.88 188 THR A C 1
ATOM 1444 O O . THR A 1 188 ? -9.664 -29.062 -23.219 1 94.88 188 THR A O 1
ATOM 1447 N N . ALA A 1 189 ? -7.512 -28.297 -22.844 1 95.88 189 ALA A N 1
ATOM 1448 C CA . ALA A 1 189 ? -7.766 -28.031 -21.422 1 95.88 189 ALA A CA 1
ATOM 1449 C C . ALA A 1 189 ? -8.828 -26.953 -21.25 1 95.88 189 ALA A C 1
ATOM 1451 O O . ALA A 1 189 ? -8.836 -25.953 -21.969 1 95.88 189 ALA A O 1
ATOM 1452 N N . GLN A 1 190 ? -9.758 -27.125 -20.266 1 93.88 190 GLN A N 1
ATOM 1453 C CA . GLN A 1 190 ? -10.836 -26.172 -20.078 1 93.88 190 GLN A CA 1
ATOM 1454 C C . GLN A 1 190 ? -10.914 -25.703 -18.625 1 93.88 190 GLN A C 1
ATOM 1456 O O . GLN A 1 190 ? -11.422 -24.625 -18.328 1 93.88 190 GLN A O 1
ATOM 1461 N N . TRP A 1 191 ? -10.422 -26.578 -17.75 1 94.12 191 TRP A N 1
ATOM 1462 C CA . TRP A 1 191 ? -10.562 -26.266 -16.328 1 94.12 191 TRP A CA 1
ATOM 1463 C C . TRP A 1 191 ? -9.273 -26.594 -15.578 1 94.12 191 TRP A C 1
ATOM 1465 O O . TRP A 1 191 ? -8.477 -27.422 -16.016 1 94.12 191 TRP A O 1
ATOM 1475 N N . LEU A 1 192 ? -9.086 -25.875 -14.469 1 96.31 192 LEU A N 1
ATOM 1476 C CA . LEU A 1 192 ? -8.078 -26.172 -13.461 1 96.31 192 LEU A CA 1
ATOM 1477 C C . LEU A 1 192 ? -8.734 -26.5 -12.117 1 96.31 192 LEU A C 1
ATOM 1479 O O . LEU A 1 192 ? -9.773 -25.938 -11.773 1 96.31 192 LEU A O 1
ATOM 1483 N N . LEU A 1 193 ? -8.141 -27.422 -11.43 1 95.19 193 LEU A N 1
ATOM 1484 C CA . LEU A 1 193 ? -8.438 -27.625 -10.016 1 95.19 193 LEU A CA 1
ATOM 1485 C C . LEU A 1 193 ? -7.293 -27.125 -9.141 1 95.19 193 LEU A C 1
ATOM 1487 O O . LEU A 1 193 ? -6.176 -27.656 -9.219 1 95.19 193 LEU A O 1
ATOM 1491 N N . ALA A 1 194 ? -7.562 -26.125 -8.398 1 96.56 194 ALA A N 1
ATOM 1492 C CA . ALA A 1 194 ? -6.59 -25.625 -7.438 1 96.56 194 ALA A CA 1
ATOM 1493 C C . ALA A 1 194 ? -6.832 -26.219 -6.051 1 96.56 194 ALA A C 1
ATOM 1495 O O . ALA A 1 194 ? -7.98 -26.328 -5.609 1 96.56 194 ALA A O 1
ATOM 1496 N N . GLU A 1 195 ? -5.734 -26.562 -5.41 1 95.62 195 GLU A N 1
ATOM 1497 C CA . GLU A 1 195 ? -5.84 -27.219 -4.105 1 95.62 195 GLU A CA 1
ATOM 1498 C C . GLU A 1 195 ? -4.918 -26.547 -3.086 1 95.62 195 GLU A C 1
ATOM 1500 O O . GLU A 1 195 ? -3.746 -26.297 -3.369 1 95.62 195 GLU A O 1
ATOM 1505 N N . GLY A 1 196 ? -5.504 -26.344 -1.878 1 95.25 196 GLY A N 1
ATOM 1506 C CA . GLY A 1 196 ? -4.738 -25.734 -0.801 1 95.25 196 GLY A CA 1
ATOM 1507 C C . GLY A 1 196 ? -4.066 -26.75 0.099 1 95.25 196 GLY A C 1
ATOM 1508 O O . GLY A 1 196 ? -4.383 -27.938 0.044 1 95.25 196 GLY A O 1
ATOM 1509 N N . GLY A 1 197 ? -3.105 -26.281 0.915 1 92 197 GLY A N 1
ATOM 1510 C CA . GLY A 1 197 ? -2.287 -27.141 1.75 1 92 197 GLY A CA 1
ATOM 1511 C C . GLY A 1 197 ? -2.697 -27.125 3.209 1 92 197 GLY A C 1
ATOM 1512 O O . GLY A 1 197 ? -1.892 -27.438 4.09 1 92 197 GLY A O 1
ATOM 1513 N N . ASP A 1 198 ? -3.898 -26.609 3.529 1 87.69 198 ASP A N 1
ATOM 1514 C CA . ASP A 1 198 ? -4.402 -26.688 4.898 1 87.69 198 ASP A CA 1
ATOM 1515 C C . ASP A 1 198 ? -5.133 -28 5.137 1 87.69 198 ASP A C 1
ATOM 1517 O O . ASP A 1 198 ? -5.223 -28.844 4.238 1 87.69 198 ASP A O 1
ATOM 1521 N N . ALA A 1 199 ? -5.637 -28.156 6.375 1 86.31 199 ALA A N 1
ATOM 1522 C CA . ALA A 1 199 ? -6.273 -29.406 6.754 1 86.31 199 ALA A CA 1
ATOM 1523 C C . ALA A 1 199 ? -7.633 -29.562 6.078 1 86.31 199 ALA A C 1
ATOM 1525 O O . A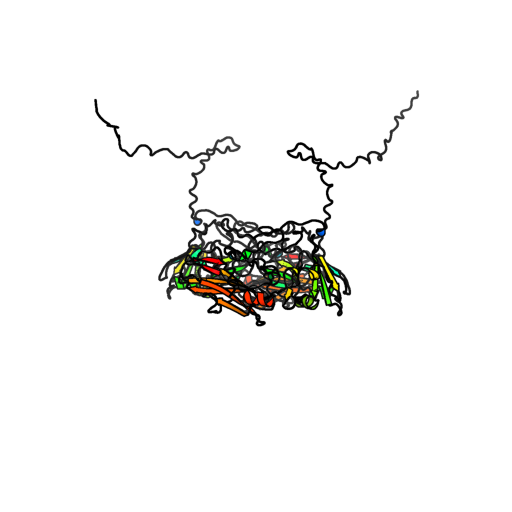LA A 1 199 ? -8.172 -30.672 5.996 1 86.31 199 ALA A O 1
ATOM 1526 N N . ALA A 1 200 ? -8.148 -28.516 5.617 1 84.38 200 ALA A N 1
ATOM 1527 C CA . ALA A 1 200 ? -9.406 -28.578 4.883 1 84.38 200 ALA A CA 1
ATOM 1528 C C . ALA A 1 200 ? -9.188 -29.047 3.445 1 84.38 200 ALA A C 1
ATOM 1530 O O . ALA A 1 200 ? -10.125 -29.469 2.771 1 84.38 200 ALA A O 1
ATOM 1531 N N . VAL A 1 201 ? -8.039 -28.938 3.027 1 87.38 201 VAL A N 1
ATOM 1532 C CA . VAL A 1 201 ? -7.695 -29.266 1.649 1 87.38 201 VAL A CA 1
ATOM 1533 C C . VAL A 1 201 ? -8.695 -28.625 0.694 1 87.38 201 VAL A C 1
ATOM 1535 O O . VAL A 1 201 ? -9.312 -29.312 -0.13 1 87.38 201 VAL A O 1
ATOM 1538 N N . MET A 1 202 ? -8.828 -27.359 0.82 1 89.25 202 MET A N 1
ATOM 1539 C CA . MET A 1 202 ? -9.781 -26.594 0.013 1 89.25 202 MET A CA 1
ATOM 1540 C C . MET A 1 202 ? -9.445 -26.719 -1.471 1 89.25 202 MET A C 1
ATOM 1542 O O . MET A 1 202 ? -8.273 -26.625 -1.856 1 89.25 202 MET A O 1
ATOM 1546 N N . THR A 1 203 ? -10.492 -26.938 -2.238 1 91 203 THR A N 1
ATOM 1547 C CA . THR A 1 203 ? -10.32 -27.016 -3.684 1 91 203 THR A CA 1
ATOM 1548 C C . THR A 1 203 ? -11.359 -26.156 -4.398 1 91 203 THR A C 1
ATOM 1550 O O . THR A 1 203 ? -12.469 -25.969 -3.908 1 91 203 THR A O 1
ATOM 1553 N N . ARG A 1 204 ? -10.922 -25.656 -5.512 1 91.56 204 ARG A N 1
ATOM 1554 C CA . ARG A 1 204 ? -11.836 -24.906 -6.379 1 91.56 204 ARG A CA 1
ATOM 1555 C C . ARG A 1 204 ? -11.492 -25.125 -7.852 1 91.56 204 ARG A C 1
ATOM 1557 O O . ARG A 1 204 ? -10.312 -25.172 -8.219 1 91.56 204 ARG A O 1
ATOM 1564 N N . SER A 1 205 ? -12.547 -25.25 -8.633 1 92 205 SER A N 1
ATOM 1565 C CA . SER A 1 205 ? -12.383 -25.297 -10.086 1 92 205 SER A CA 1
ATOM 1566 C C . SER A 1 205 ? -12.328 -23.891 -10.68 1 92 205 SER A C 1
ATOM 1568 O O . SER A 1 205 ? -13.109 -23.016 -10.297 1 92 205 SER A O 1
ATOM 1570 N N . ILE A 1 206 ? -11.383 -23.719 -11.586 1 93.5 206 ILE A N 1
ATOM 1571 C CA . ILE A 1 206 ? -11.172 -22.438 -12.242 1 93.5 206 ILE A CA 1
ATOM 1572 C C . ILE A 1 206 ? -11.133 -22.625 -13.758 1 93.5 206 ILE A C 1
ATOM 1574 O O . ILE A 1 206 ? -10.375 -23.453 -14.266 1 93.5 206 ILE A O 1
ATOM 1578 N N . PRO A 1 207 ? -11.93 -21.875 -14.492 1 94.62 207 PRO A N 1
ATOM 1579 C CA . PRO A 1 207 ? -11.812 -21.953 -15.953 1 94.62 207 PRO A CA 1
ATOM 1580 C C . PRO A 1 207 ? -10.422 -21.562 -16.453 1 94.62 207 PRO A C 1
ATOM 1582 O O . PRO A 1 207 ? -9.812 -20.625 -15.938 1 94.62 207 PRO A O 1
ATOM 1585 N N . VAL A 1 208 ? -10.008 -22.281 -17.469 1 96.25 208 VAL A N 1
ATOM 1586 C CA . VAL A 1 208 ? -8.695 -22 -18.062 1 96.25 208 VAL A CA 1
ATOM 1587 C C . VAL A 1 208 ? -8.672 -20.594 -18.641 1 96.25 208 VAL A C 1
ATOM 1589 O O . VAL A 1 208 ? -7.641 -19.922 -18.594 1 96.25 208 VAL A O 1
ATOM 1592 N N . THR A 1 209 ? -9.781 -20.078 -19.141 1 95.81 209 THR A N 1
ATOM 1593 C CA . THR A 1 209 ? -9.852 -18.734 -19.688 1 95.81 209 THR A CA 1
ATOM 1594 C C . THR A 1 209 ? -9.461 -17.688 -18.641 1 95.81 209 THR A C 1
ATOM 1596 O O . THR A 1 209 ? -8.711 -16.766 -18.938 1 95.81 209 THR A O 1
ATOM 1599 N N . LYS A 1 210 ? -9.914 -17.844 -17.406 1 96.75 210 LYS A N 1
ATOM 1600 C CA . LYS A 1 210 ? -9.531 -16.953 -16.312 1 96.75 210 LYS A CA 1
ATOM 1601 C C . LYS A 1 210 ? -8.062 -17.141 -15.953 1 96.75 210 LYS A C 1
ATOM 1603 O O . LYS A 1 210 ? -7.344 -16.156 -15.727 1 96.75 210 LYS A O 1
ATOM 1608 N N . ALA A 1 211 ? -7.641 -18.359 -15.945 1 97.81 211 ALA A N 1
ATOM 1609 C CA . ALA A 1 211 ? -6.27 -18.688 -15.57 1 97.81 211 ALA A CA 1
ATOM 1610 C C . ALA A 1 211 ? -5.266 -18.047 -16.516 1 97.81 211 ALA A C 1
ATOM 1612 O O . ALA A 1 211 ? -4.191 -17.609 -16.094 1 97.81 211 ALA A O 1
ATOM 1613 N N . LEU A 1 212 ? -5.641 -17.984 -17.75 1 97.94 212 LEU A N 1
ATOM 1614 C CA . LEU A 1 212 ? -4.727 -17.469 -18.766 1 97.94 212 LEU A CA 1
ATOM 1615 C C . LEU A 1 212 ? -4.848 -15.953 -18.875 1 97.94 212 LEU A C 1
ATOM 1617 O O . LEU A 1 212 ? -4.027 -15.312 -19.547 1 97.94 212 LEU A O 1
ATOM 1621 N N . ASP A 1 213 ? -5.863 -15.367 -18.266 1 97.31 213 ASP A N 1
ATOM 1622 C CA . ASP A 1 213 ? -6.129 -13.938 -18.391 1 97.31 213 ASP A CA 1
ATOM 1623 C C . ASP A 1 213 ? -5.359 -13.141 -17.344 1 97.31 213 ASP A C 1
ATOM 1625 O O . ASP A 1 213 ? -4.305 -12.57 -17.641 1 97.31 213 ASP A O 1
ATOM 1629 N N . ASP A 1 214 ? -5.73 -13.211 -16.062 1 97.88 214 ASP A N 1
ATOM 1630 C CA . ASP A 1 214 ? -5.105 -12.305 -15.109 1 97.88 214 ASP A CA 1
ATOM 1631 C C . ASP A 1 214 ? -4.801 -13.016 -13.797 1 97.88 214 ASP A C 1
ATOM 1633 O O . ASP A 1 214 ? -4.516 -12.367 -12.781 1 97.88 214 ASP A O 1
ATOM 1637 N N . ALA A 1 215 ? -4.91 -14.352 -13.836 1 98.69 215 ALA A N 1
ATOM 1638 C CA . ALA A 1 215 ? -4.598 -15.109 -12.625 1 98.69 215 ALA A CA 1
ATOM 1639 C C . ALA A 1 215 ? -3.105 -15.047 -12.312 1 98.69 215 ALA A C 1
ATOM 1641 O O . ALA A 1 215 ? -2.271 -15.039 -13.219 1 98.69 215 ALA A O 1
ATOM 1642 N N . MET A 1 216 ? -2.822 -15.047 -11.008 1 98.81 216 MET A N 1
ATOM 1643 C CA . MET A 1 216 ? -1.435 -14.992 -10.562 1 98.81 216 MET A CA 1
ATOM 1644 C C . MET A 1 216 ? -1.176 -16.031 -9.469 1 98.81 216 MET A C 1
ATOM 1646 O O . MET A 1 216 ? -2.086 -16.391 -8.719 1 98.81 216 MET A O 1
ATOM 1650 N N . ILE A 1 217 ? 0.016 -16.484 -9.414 1 98.81 217 ILE A N 1
ATOM 1651 C CA . ILE A 1 217 ? 0.588 -17.188 -8.266 1 98.81 217 ILE A CA 1
ATOM 1652 C C . ILE A 1 217 ? 1.443 -16.219 -7.449 1 98.81 217 ILE A C 1
ATOM 1654 O O . ILE A 1 217 ? 2.547 -15.852 -7.863 1 98.81 217 ILE A O 1
ATOM 1658 N N . VAL A 1 218 ? 0.919 -15.812 -6.266 1 98.88 218 VAL A N 1
ATOM 1659 C CA . VAL A 1 218 ? 1.578 -14.711 -5.582 1 98.88 218 VAL A CA 1
ATOM 1660 C C . VAL A 1 218 ? 2.293 -15.227 -4.332 1 98.88 218 VAL A C 1
ATOM 1662 O O . VAL A 1 218 ? 1.81 -16.141 -3.67 1 98.88 218 VAL A O 1
ATOM 1665 N N . TYR A 1 219 ? 3.457 -14.602 -4.02 1 98.81 219 TYR A N 1
ATOM 1666 C CA . TYR A 1 219 ? 4.262 -14.984 -2.863 1 98.81 219 TYR A CA 1
ATOM 1667 C C . TYR A 1 219 ? 4.574 -13.766 -1.996 1 98.81 219 TYR A C 1
ATOM 1669 O O . TYR A 1 219 ? 5.258 -13.883 -0.977 1 98.81 219 TYR A O 1
ATOM 1677 N N . ALA A 1 220 ? 4.043 -12.578 -2.33 1 98.88 220 ALA A N 1
ATOM 1678 C CA . ALA A 1 220 ? 4.324 -11.367 -1.556 1 98.88 220 ALA A CA 1
ATOM 1679 C C . ALA A 1 220 ? 3.109 -10.453 -1.512 1 98.88 220 ALA A C 1
ATOM 1681 O O . ALA A 1 220 ? 2.27 -10.477 -2.414 1 98.88 220 ALA A O 1
ATOM 1682 N N . GLN A 1 221 ? 3.018 -9.703 -0.443 1 98.75 221 GLN A N 1
ATOM 1683 C CA . GLN A 1 221 ? 1.942 -8.758 -0.146 1 98.75 221 GLN A CA 1
ATOM 1684 C C . GLN A 1 221 ? 2.486 -7.484 0.49 1 98.75 221 GLN A C 1
ATOM 1686 O O . GLN A 1 221 ? 3.201 -7.539 1.493 1 98.75 221 GLN A O 1
ATOM 1691 N N . ASN A 1 222 ? 2.135 -6.367 -0.093 1 98.56 222 ASN A N 1
ATOM 1692 C CA . ASN A 1 222 ? 2.549 -5.074 0.44 1 98.56 222 ASN A CA 1
ATOM 1693 C C . ASN A 1 222 ? 4.047 -5.043 0.74 1 98.56 222 ASN A C 1
ATOM 1695 O O . ASN A 1 222 ? 4.457 -4.664 1.837 1 98.56 222 ASN A O 1
ATOM 1699 N N . GLY A 1 223 ? 4.797 -5.555 -0.159 1 98.31 223 GLY A N 1
ATOM 1700 C CA . GLY A 1 223 ? 6.238 -5.363 -0.13 1 98.31 223 GLY A CA 1
ATOM 1701 C C . GLY A 1 223 ? 6.973 -6.484 0.583 1 98.31 223 GLY A C 1
ATOM 1702 O O . GLY A 1 223 ? 8.203 -6.547 0.544 1 98.31 223 GLY A O 1
ATOM 1703 N N . GLU A 1 224 ? 6.301 -7.395 1.185 1 98.44 224 GLU A N 1
ATOM 1704 C CA . GLU A 1 224 ? 6.965 -8.477 1.912 1 98.44 224 GLU A CA 1
ATOM 1705 C C . GLU A 1 224 ? 6.32 -9.82 1.607 1 98.44 224 GLU A C 1
ATOM 1707 O O . GLU A 1 224 ? 5.27 -9.883 0.966 1 98.44 224 GLU A O 1
ATOM 1712 N N . ALA A 1 225 ? 7.016 -10.867 2.053 1 98.69 225 ALA A N 1
ATOM 1713 C CA . ALA A 1 225 ? 6.453 -12.211 1.889 1 98.69 225 ALA A CA 1
ATOM 1714 C C . ALA A 1 225 ? 5.059 -12.297 2.498 1 98.69 225 ALA A C 1
ATOM 1716 O O . ALA A 1 225 ? 4.77 -11.641 3.5 1 98.69 225 ALA A O 1
ATOM 1717 N N . LEU A 1 226 ? 4.238 -13.141 1.871 1 98.69 226 LEU A N 1
ATOM 1718 C CA . LEU A 1 226 ? 2.918 -13.383 2.443 1 98.69 226 LEU A CA 1
ATOM 1719 C C . LEU A 1 226 ? 3.023 -13.75 3.918 1 98.69 226 LEU A C 1
ATOM 1721 O O . LEU A 1 226 ? 3.979 -14.414 4.328 1 98.69 226 LEU A O 1
ATOM 1725 N N . ARG A 1 227 ? 2.072 -13.32 4.613 1 97.94 227 ARG A N 1
ATOM 1726 C CA . ARG A 1 227 ? 1.898 -13.844 5.965 1 97.94 227 ARG A CA 1
ATOM 1727 C C . ARG A 1 227 ? 1.114 -15.156 5.941 1 97.94 227 ARG A C 1
ATOM 1729 O O . ARG A 1 227 ? 0.312 -15.391 5.035 1 97.94 227 ARG A O 1
ATOM 1736 N N . PRO A 1 228 ? 1.296 -15.992 6.965 1 97.44 228 PRO A N 1
ATOM 1737 C CA . PRO A 1 228 ? 0.586 -17.281 6.984 1 97.44 228 PRO A CA 1
ATOM 1738 C C . PRO A 1 228 ? -0.928 -17.109 6.863 1 97.44 228 PRO A C 1
ATOM 1740 O O . PRO A 1 228 ? -1.589 -17.922 6.199 1 97.44 228 PRO A O 1
ATOM 1743 N N . GLN A 1 229 ? -1.458 -16.062 7.418 1 96.81 229 GLN A N 1
ATOM 1744 C CA . GLN A 1 229 ? -2.893 -15.797 7.395 1 96.81 229 GLN A CA 1
ATOM 1745 C C . GLN A 1 229 ? -3.381 -15.555 5.969 1 96.81 229 GLN A C 1
ATOM 1747 O O . GLN A 1 229 ? -4.566 -15.734 5.676 1 96.81 229 GLN A O 1
ATOM 1752 N N . GLN A 1 230 ? -2.445 -15.172 5.09 1 98 230 GLN A N 1
ATOM 1753 C CA . GLN A 1 230 ? -2.818 -14.82 3.725 1 98 230 GLN A CA 1
ATOM 1754 C C . GLN A 1 230 ? -2.279 -15.836 2.723 1 98 230 GLN A C 1
ATOM 1756 O O . GLN A 1 230 ? -2.191 -15.547 1.527 1 98 230 GLN A O 1
ATOM 1761 N N . GLY A 1 231 ? -1.769 -16.922 3.199 1 97.94 231 GLY A N 1
ATOM 1762 C CA . GLY A 1 231 ? -1.491 -18.031 2.287 1 97.94 231 GLY A CA 1
ATOM 1763 C C . GLY A 1 231 ? -0.008 -18.281 2.094 1 97.94 231 GLY A C 1
ATOM 1764 O O . GLY A 1 231 ? 0.397 -18.891 1.107 1 97.94 231 GLY A O 1
ATOM 1765 N N . TYR A 1 232 ? 0.783 -17.906 2.994 1 98.31 232 TYR A N 1
ATOM 1766 C CA . TYR A 1 232 ? 2.213 -18.188 2.936 1 98.31 232 TYR A CA 1
ATOM 1767 C C . TYR A 1 232 ? 2.473 -19.672 2.703 1 98.31 232 TYR A C 1
ATOM 1769 O O . TYR A 1 232 ? 1.861 -20.516 3.354 1 98.31 232 TYR A O 1
ATOM 1777 N N . PRO A 1 233 ? 3.367 -20.062 1.787 1 98.56 233 PRO A N 1
ATOM 1778 C CA . PRO A 1 233 ? 4.273 -19.172 1.06 1 98.56 233 PRO A CA 1
ATOM 1779 C C . PRO A 1 233 ? 3.711 -18.734 -0.288 1 98.56 233 PRO A C 1
ATOM 1781 O O . PRO A 1 233 ? 4.223 -17.781 -0.895 1 98.56 233 PRO A O 1
ATOM 1784 N N . VAL A 1 234 ? 2.664 -19.406 -0.705 1 98.75 234 VAL A N 1
ATOM 1785 C CA . VAL A 1 234 ? 2.143 -19.094 -2.031 1 98.75 234 VAL A CA 1
ATOM 1786 C C . VAL A 1 234 ? 0.617 -19.172 -2.02 1 98.75 234 VAL A C 1
ATOM 1788 O O . VAL A 1 234 ? 0.042 -20.078 -1.419 1 98.75 234 VAL A O 1
ATOM 1791 N N . ARG A 1 235 ? 0.039 -18.234 -2.75 1 98.5 235 ARG A N 1
ATOM 1792 C CA . ARG A 1 235 ? -1.415 -18.203 -2.875 1 98.5 235 ARG A CA 1
ATOM 1793 C C . ARG A 1 235 ? -1.832 -17.969 -4.324 1 98.5 235 ARG A C 1
ATOM 1795 O O . ARG A 1 235 ? -1.106 -17.328 -5.094 1 98.5 235 ARG A O 1
ATOM 1802 N N . LEU A 1 236 ? -3.018 -18.578 -4.684 1 98.81 236 LEU A N 1
ATOM 1803 C CA . LEU A 1 236 ? -3.652 -18.234 -5.949 1 98.81 236 LEU A CA 1
ATOM 1804 C C . LEU A 1 236 ? -4.406 -16.906 -5.836 1 98.81 236 LEU A C 1
ATOM 1806 O O . LEU A 1 236 ? -5.141 -16.688 -4.871 1 98.81 236 LEU A O 1
ATOM 1810 N N . LEU A 1 237 ? -4.164 -16.031 -6.773 1 98.88 237 LEU A N 1
ATOM 1811 C CA . LEU A 1 237 ? -4.879 -14.766 -6.836 1 98.88 237 LEU A CA 1
ATOM 1812 C C . LEU A 1 237 ? -5.699 -14.664 -8.117 1 98.88 237 LEU A C 1
ATOM 1814 O O . LEU A 1 237 ? -5.152 -14.758 -9.219 1 98.88 237 LEU A O 1
ATOM 1818 N N . LEU A 1 238 ? -6.977 -14.523 -7.977 1 98.62 238 LEU A N 1
ATOM 1819 C CA . LEU A 1 238 ? -7.902 -14.281 -9.078 1 98.62 238 LEU A CA 1
ATOM 1820 C C . LEU A 1 238 ? -8.594 -12.938 -8.922 1 98.62 238 LEU A C 1
ATOM 1822 O O . LEU A 1 238 ? -9.719 -12.859 -8.422 1 98.62 238 LEU A O 1
ATOM 1826 N N . PRO A 1 239 ? -7.98 -11.898 -9.453 1 98.5 239 PRO A N 1
ATOM 1827 C CA . PRO A 1 239 ? -8.523 -10.555 -9.242 1 98.5 239 PRO A CA 1
ATOM 1828 C C . PRO A 1 239 ? -10 -10.445 -9.633 1 98.5 239 PRO A C 1
ATOM 1830 O O . PRO A 1 239 ? -10.391 -10.898 -10.711 1 98.5 239 PRO A O 1
ATOM 1833 N N . GLY A 1 240 ? -10.789 -9.914 -8.688 1 98.06 240 GLY A N 1
ATOM 1834 C CA . GLY A 1 240 ? -12.18 -9.609 -8.961 1 98.06 240 GLY A CA 1
ATOM 1835 C C . GLY A 1 240 ? -13.117 -10.766 -8.641 1 98.06 240 GLY A C 1
ATOM 1836 O O . GLY A 1 240 ? -14.336 -10.602 -8.617 1 98.06 240 GLY A O 1
ATOM 1837 N N . TRP A 1 241 ? -12.594 -11.969 -8.43 1 97.25 241 TRP A N 1
ATOM 1838 C CA . TRP A 1 241 ? -13.414 -13.141 -8.133 1 97.25 241 TRP A CA 1
ATOM 1839 C C . TRP A 1 241 ? -13.609 -13.305 -6.633 1 97.25 241 TRP A C 1
ATOM 1841 O O . TRP A 1 241 ? -12.875 -12.711 -5.836 1 97.25 241 TRP A O 1
ATOM 1851 N N . GLU A 1 242 ? -14.625 -14.07 -6.301 1 95.69 242 GLU A N 1
ATOM 1852 C CA . GLU A 1 242 ? -14.914 -14.312 -4.895 1 95.69 242 GLU A CA 1
ATOM 1853 C C . GLU A 1 242 ? -13.703 -14.906 -4.176 1 95.69 242 GLU A C 1
ATOM 1855 O O . GLU A 1 242 ? -12.953 -15.695 -4.758 1 95.69 242 GLU A O 1
ATOM 1860 N N . GLY A 1 243 ? -13.555 -14.602 -2.959 1 95.62 243 GLY A N 1
ATOM 1861 C CA . GLY A 1 243 ? -12.383 -14.914 -2.16 1 95.62 243 GLY A CA 1
ATOM 1862 C C . GLY A 1 243 ? -12.117 -16.406 -2.064 1 95.62 243 GLY A C 1
ATOM 1863 O O . GLY A 1 243 ? -10.961 -16.828 -1.992 1 95.62 243 GLY A O 1
ATOM 1864 N N . ASN A 1 244 ? -13.141 -17.219 -2.062 1 92.31 244 ASN A N 1
ATOM 1865 C CA . ASN A 1 244 ? -12.969 -18.656 -1.862 1 92.31 244 ASN A CA 1
ATOM 1866 C C . ASN A 1 244 ? -12.289 -19.312 -3.062 1 92.31 244 ASN A C 1
ATOM 1868 O O . ASN A 1 244 ? -11.828 -20.453 -2.975 1 92.31 244 ASN A O 1
ATOM 1872 N N . THR A 1 245 ? -12.258 -18.609 -4.184 1 95.06 245 THR A N 1
ATOM 1873 C CA . THR A 1 245 ? -11.562 -19.141 -5.344 1 95.06 245 THR A CA 1
ATOM 1874 C C . THR A 1 245 ? -10.062 -18.859 -5.258 1 95.06 245 THR A C 1
ATOM 1876 O O . THR A 1 245 ? -9.273 -19.453 -5.984 1 95.06 245 THR A O 1
ATOM 1879 N N . ASN A 1 246 ? -9.672 -17.922 -4.477 1 97.56 246 ASN A N 1
ATOM 1880 C CA . ASN A 1 246 ? -8.281 -17.531 -4.281 1 97.56 246 ASN A CA 1
ATOM 1881 C C . ASN A 1 246 ? -7.578 -18.438 -3.275 1 97.56 246 ASN A C 1
ATOM 1883 O O . ASN A 1 246 ? -7.289 -18.016 -2.152 1 97.56 246 ASN A O 1
ATOM 1887 N N . ILE A 1 247 ? -7.258 -19.578 -3.688 1 97.38 247 ILE A N 1
ATOM 1888 C CA . ILE A 1 247 ? -6.832 -20.656 -2.807 1 97.38 247 ILE A CA 1
ATOM 1889 C C . ILE A 1 247 ? -5.531 -20.266 -2.102 1 97.38 247 ILE A C 1
ATOM 1891 O O . ILE A 1 247 ? -4.535 -19.953 -2.756 1 97.38 247 ILE A O 1
ATOM 1895 N N . LYS A 1 248 ? -5.57 -20.297 -0.789 1 97.44 248 LYS A N 1
ATOM 1896 C CA . LYS A 1 248 ? -4.398 -20.047 0.044 1 97.44 248 LYS A CA 1
ATOM 1897 C C . LYS A 1 248 ? -3.557 -21.312 0.199 1 97.44 248 LYS A C 1
ATOM 1899 O O . LYS A 1 248 ? -4.07 -22.422 0.066 1 97.44 248 LYS A O 1
ATOM 1904 N N . TRP A 1 249 ? -2.23 -21.094 0.528 1 97.88 249 TRP A N 1
ATOM 1905 C CA . TRP A 1 249 ? -1.304 -22.203 0.737 1 97.88 249 TRP A CA 1
ATOM 1906 C C . TRP A 1 249 ? -1.371 -23.203 -0.419 1 97.88 249 TRP A C 1
ATOM 1908 O O . TRP A 1 249 ? -1.498 -24.406 -0.203 1 97.88 249 TRP A O 1
ATOM 1918 N N . LEU A 1 250 ? -1.361 -22.656 -1.596 1 98.38 250 LEU A N 1
ATOM 1919 C CA . LEU A 1 250 ? -1.577 -23.422 -2.816 1 98.38 250 LEU A CA 1
ATOM 1920 C C . LEU A 1 250 ? -0.51 -24.5 -2.977 1 98.38 250 LEU A C 1
ATOM 1922 O O . LEU A 1 250 ? 0.687 -24.203 -2.941 1 98.38 250 LEU A O 1
ATOM 1926 N N . ARG A 1 251 ? -0.92 -25.734 -3.232 1 97.25 251 ARG A N 1
ATOM 1927 C CA . ARG A 1 251 ? 0.08 -26.797 -3.312 1 97.25 251 ARG A CA 1
ATOM 1928 C C . ARG A 1 251 ? -0.055 -27.578 -4.613 1 97.25 251 ARG A C 1
ATOM 1930 O O . ARG A 1 251 ? 0.849 -28.328 -4.992 1 97.25 251 ARG A O 1
ATOM 1937 N N . ARG A 1 252 ? -1.238 -27.469 -5.234 1 97.81 252 ARG A N 1
ATOM 1938 C CA . ARG A 1 252 ? -1.455 -28.297 -6.418 1 97.81 252 ARG A CA 1
ATOM 1939 C C . ARG A 1 252 ? -2.438 -27.625 -7.375 1 97.81 252 ARG A C 1
ATOM 1941 O O . ARG A 1 252 ? -3.443 -27.062 -6.949 1 97.81 252 ARG A O 1
ATOM 1948 N N . ILE A 1 253 ? -2.113 -27.75 -8.664 1 98.12 253 ILE A N 1
ATOM 1949 C CA . ILE A 1 253 ? -3.016 -27.375 -9.75 1 98.12 253 ILE A CA 1
ATOM 1950 C C . ILE A 1 253 ? -3.131 -28.531 -10.742 1 98.12 253 ILE A C 1
ATOM 1952 O O . ILE A 1 253 ? -2.121 -29.016 -11.266 1 98.12 253 ILE A O 1
ATOM 1956 N N . GLU A 1 254 ? -4.312 -29 -10.938 1 97.81 254 GLU A N 1
ATOM 1957 C CA . GLU A 1 254 ? -4.578 -30.047 -11.922 1 97.81 254 GLU A CA 1
ATOM 1958 C C . GLU A 1 254 ? -5.383 -29.516 -13.102 1 97.81 254 GLU A C 1
ATOM 1960 O O . GLU A 1 254 ? -6.457 -28.938 -12.914 1 97.81 254 GLU A O 1
ATOM 1965 N N . VAL A 1 255 ? -4.836 -29.703 -14.32 1 97.25 255 VAL A N 1
ATOM 1966 C CA . VAL A 1 255 ? -5.492 -29.234 -15.539 1 97.25 255 VAL A CA 1
ATOM 1967 C C . VAL A 1 255 ? -6.359 -30.344 -16.109 1 97.25 255 VAL A C 1
ATOM 1969 O O . VAL A 1 255 ? -5.93 -31.5 -16.188 1 97.25 255 VAL A O 1
ATOM 1972 N N . SER A 1 256 ? -7.559 -30 -16.453 1 94.38 256 SER A N 1
ATOM 1973 C CA . SER A 1 256 ? -8.492 -31 -16.969 1 94.38 256 SER A CA 1
ATOM 1974 C C . SER A 1 256 ? -9.375 -30.422 -18.062 1 94.38 256 SER A C 1
ATOM 1976 O O . SER A 1 256 ? -9.32 -29.219 -18.344 1 94.38 256 SER A O 1
ATOM 1978 N N . ASP A 1 257 ? -10.18 -31.281 -18.781 1 90.25 257 ASP A N 1
ATOM 1979 C CA . ASP A 1 257 ? -11.102 -30.844 -19.828 1 90.25 257 ASP A CA 1
ATOM 1980 C C . ASP A 1 257 ? -12.523 -30.719 -19.281 1 90.25 257 ASP A C 1
ATOM 1982 O O . ASP A 1 257 ? -13.438 -30.312 -20 1 90.25 257 ASP A O 1
ATOM 1986 N N . ALA A 1 258 ? -12.805 -31.125 -18.062 1 82.56 258 ALA A N 1
ATOM 1987 C CA . ALA A 1 258 ? -14.117 -31.016 -17.422 1 82.56 258 ALA A CA 1
ATOM 1988 C C . ALA A 1 258 ? -14 -30.469 -16.016 1 82.56 258 ALA A C 1
ATOM 1990 O O . ALA A 1 258 ? -12.938 -30.562 -15.383 1 82.56 258 ALA A O 1
ATOM 1991 N N . PRO A 1 259 ? -15.148 -29.781 -15.57 1 73.12 259 PRO A N 1
ATOM 1992 C CA . PRO A 1 259 ? -15.102 -29.328 -14.18 1 73.12 259 PRO A CA 1
ATOM 1993 C C . PRO A 1 259 ? -14.984 -30.484 -13.188 1 73.12 259 PRO A C 1
ATOM 1995 O O . PRO A 1 259 ? -15.445 -31.594 -13.477 1 73.12 259 PRO A O 1
ATOM 1998 N N . PHE A 1 260 ? -14.32 -30.266 -12.062 1 72.25 260 PHE A N 1
ATOM 1999 C CA . PHE A 1 260 ? -14.039 -31.344 -11.109 1 72.25 260 PHE A CA 1
ATOM 2000 C C . PHE A 1 260 ? -15.195 -31.531 -10.141 1 72.25 260 PHE A C 1
ATOM 2002 O O . PHE A 1 260 ? -15.227 -32.5 -9.383 1 72.25 260 PHE A O 1
ATOM 2009 N N . MET A 1 261 ? -16.281 -30.797 -10.32 1 61.34 261 MET A N 1
ATOM 2010 C CA . MET A 1 261 ? -17.5 -30.922 -9.523 1 61.34 261 MET A CA 1
ATOM 2011 C C . MET A 1 261 ? -17.156 -31.188 -8.055 1 61.34 261 MET A C 1
ATOM 2013 O O . MET A 1 261 ? -17.703 -32.125 -7.457 1 61.34 261 MET A O 1
ATOM 2017 N N . THR A 1 262 ? -16.266 -30.469 -7.492 1 60.56 262 THR A N 1
ATOM 2018 C CA . THR A 1 262 ? -15.859 -30.703 -6.113 1 60.56 262 THR A CA 1
ATOM 2019 C C . THR A 1 262 ? -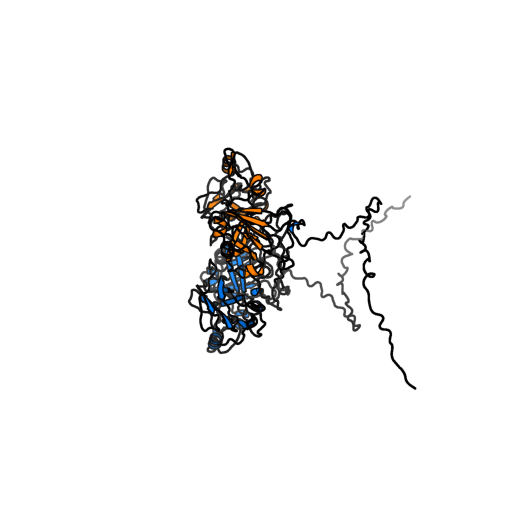16.984 -30.359 -5.145 1 60.56 262 THR A C 1
ATOM 2021 O O . THR A 1 262 ? -17.953 -29.703 -5.527 1 60.56 262 THR A O 1
ATOM 2024 N N . ARG A 1 263 ? -17.047 -30.922 -3.906 1 49.59 263 ARG A N 1
ATOM 2025 C CA . ARG A 1 263 ? -18.031 -30.688 -2.861 1 49.59 263 ARG A CA 1
ATOM 2026 C C . ARG A 1 263 ? -18.328 -29.203 -2.711 1 49.59 263 ARG A C 1
ATOM 2028 O O . ARG A 1 263 ? -19.5 -28.812 -2.545 1 49.59 263 ARG A O 1
ATOM 2035 N N . GLU A 1 264 ? -17.344 -28.391 -2.781 1 51.75 264 GLU A N 1
ATOM 2036 C CA . GLU A 1 264 ? -17.516 -26.953 -2.578 1 51.75 264 GLU A CA 1
ATOM 2037 C C . GLU A 1 264 ? -18.328 -26.328 -3.703 1 51.75 264 GLU A C 1
ATOM 2039 O O . GLU A 1 264 ? -19.094 -25.391 -3.475 1 51.75 264 GLU A O 1
ATOM 2044 N N . GLU A 1 265 ? -18.266 -26.828 -4.84 1 54.34 265 GLU A N 1
ATOM 2045 C CA . GLU A 1 265 ? -18.922 -26.281 -6.023 1 54.34 265 GLU A CA 1
ATOM 2046 C C . GLU A 1 265 ? -20.359 -26.781 -6.133 1 54.34 265 GLU A C 1
ATOM 2048 O O . GLU A 1 265 ? -21.203 -26.109 -6.742 1 54.34 265 GLU A O 1
ATOM 2053 N N . THR A 1 266 ? -20.594 -27.875 -5.574 1 43.88 266 THR A N 1
ATOM 2054 C CA . THR A 1 266 ? -21.922 -28.453 -5.707 1 43.88 266 THR A CA 1
ATOM 2055 C C . THR A 1 266 ? -22.812 -28.016 -4.535 1 43.88 266 THR A C 1
ATOM 2057 O O . THR A 1 266 ? -24.016 -27.828 -4.699 1 43.88 266 THR A O 1
ATOM 2060 N N . SER A 1 267 ? -22.297 -27.844 -3.377 1 42.62 267 SER A N 1
ATOM 2061 C CA . SER A 1 267 ? -23.172 -27.688 -2.211 1 42.62 267 SER A CA 1
ATOM 2062 C C . SER A 1 267 ? -23.125 -26.25 -1.688 1 42.62 267 SER A C 1
ATOM 2064 O O . SER A 1 267 ? -24.156 -25.734 -1.228 1 42.62 267 SER A O 1
ATOM 2066 N N . LYS A 1 268 ? -22.062 -25.531 -1.811 1 48.78 268 LYS A N 1
ATOM 2067 C CA . LYS A 1 268 ? -21.984 -24.375 -0.925 1 48.78 268 LYS A CA 1
ATOM 2068 C C . LYS A 1 268 ? -21.969 -23.062 -1.722 1 48.78 268 LYS A C 1
ATOM 2070 O O . LYS A 1 268 ? -22.469 -22.047 -1.258 1 48.78 268 LYS A O 1
ATOM 2075 N N . TYR A 1 269 ? -21.516 -23.078 -2.881 1 49.78 269 TYR A N 1
ATOM 2076 C CA . TYR A 1 269 ? -21.312 -21.781 -3.51 1 49.78 269 TYR A CA 1
ATOM 2077 C C . TYR A 1 269 ? -22.203 -21.609 -4.727 1 49.78 269 TYR A C 1
ATOM 2079 O O . TYR A 1 269 ? -21.719 -21.391 -5.844 1 49.78 269 TYR A O 1
ATOM 2087 N N . THR A 1 270 ? -23.531 -22 -4.559 1 46 270 THR A N 1
ATOM 2088 C CA . THR A 1 270 ? -24.531 -21.828 -5.594 1 46 270 THR A CA 1
ATOM 2089 C C . THR A 1 270 ? -25.516 -20.719 -5.223 1 46 270 THR A C 1
ATOM 2091 O O . THR A 1 270 ? -25.797 -20.5 -4.039 1 46 270 THR A O 1
ATOM 2094 N N . GLU A 1 271 ? -25.688 -19.688 -6.102 1 50.78 271 GLU A N 1
ATOM 2095 C CA . GLU A 1 271 ? -26.641 -18.594 -5.906 1 50.78 271 GLU A CA 1
ATOM 2096 C C . GLU A 1 271 ? -28.062 -19.016 -6.309 1 50.78 271 GLU A C 1
ATOM 2098 O O . GLU A 1 271 ? -28.25 -19.641 -7.355 1 50.78 271 GLU A O 1
ATOM 2103 N N . THR A 1 272 ? -29.047 -18.938 -5.375 1 45.75 272 THR A N 1
ATOM 2104 C CA . THR A 1 272 ? -30.453 -19.156 -5.742 1 45.75 272 THR A CA 1
ATOM 2105 C C . THR A 1 272 ? -30.984 -18 -6.566 1 45.75 272 THR A C 1
ATOM 2107 O O . THR A 1 272 ? -30.797 -16.828 -6.207 1 45.75 272 THR A O 1
ATOM 2110 N N . ILE A 1 273 ? -31.156 -18.016 -7.848 1 46.84 273 ILE A N 1
ATOM 2111 C CA . ILE A 1 273 ? -31.828 -16.984 -8.625 1 46.84 273 ILE A CA 1
ATOM 2112 C C . ILE A 1 273 ? -33.344 -17.297 -8.703 1 46.84 273 ILE A C 1
ATOM 2114 O O . ILE A 1 273 ? -33.75 -18.422 -8.406 1 46.84 273 ILE A O 1
ATOM 2118 N N . LYS A 1 274 ? -34.094 -16.203 -9.094 1 51.06 274 LYS A N 1
ATOM 2119 C CA . LYS A 1 274 ? -35.531 -16.391 -9.289 1 51.06 274 LYS A CA 1
ATOM 2120 C C . LYS A 1 274 ? -35.812 -17.578 -10.211 1 51.06 274 LYS A C 1
ATOM 2122 O O . LYS A 1 274 ? -35.125 -17.766 -11.211 1 51.06 274 LYS A O 1
ATOM 2127 N N . GLY A 1 275 ? -36.688 -18.391 -9.797 1 48.16 275 GLY A N 1
ATOM 2128 C CA . GLY A 1 275 ? -37.219 -19.547 -10.531 1 48.16 275 GLY A CA 1
ATOM 2129 C C . GLY A 1 275 ? -36.5 -20.828 -10.18 1 48.16 275 GLY A C 1
ATOM 2130 O O . GLY A 1 275 ? -36.719 -21.859 -10.812 1 48.16 275 GLY A O 1
ATOM 2131 N N . GLY A 1 276 ? -35.781 -20.766 -9.156 1 46.47 276 GLY A N 1
ATOM 2132 C CA . GLY A 1 276 ? -35.156 -22 -8.648 1 46.47 276 GLY A CA 1
ATOM 2133 C C . GLY A 1 276 ? -33.844 -22.312 -9.305 1 46.47 276 GLY A C 1
ATOM 2134 O O . GLY A 1 276 ? -33.312 -23.438 -9.18 1 46.47 276 GLY A O 1
ATOM 2135 N N . PHE A 1 277 ? -33.406 -21.375 -10.281 1 43.31 277 PHE A N 1
ATOM 2136 C CA . PHE A 1 277 ? -32.188 -21.75 -10.969 1 43.31 277 PHE A CA 1
ATOM 2137 C C . PHE A 1 277 ? -30.969 -21.297 -10.18 1 43.31 277 PHE A C 1
ATOM 2139 O O . PHE A 1 277 ? -31.031 -20.344 -9.406 1 43.31 277 PHE A O 1
ATOM 2146 N N . TYR A 1 278 ? -30.062 -22.188 -9.875 1 45.53 278 TYR A N 1
ATOM 2147 C CA . TYR A 1 278 ? -28.766 -21.906 -9.281 1 45.53 278 TYR A CA 1
ATOM 2148 C C . TYR A 1 278 ? -27.781 -21.422 -10.328 1 45.53 278 TYR A C 1
ATOM 2150 O O . TYR A 1 278 ? -27.734 -21.953 -11.445 1 45.53 278 TYR A O 1
ATOM 2158 N N . ARG A 1 279 ? -27.438 -20.125 -10.258 1 46.31 279 ARG A N 1
ATOM 2159 C CA . ARG A 1 279 ? -26.281 -19.75 -11.062 1 46.31 279 ARG A CA 1
ATOM 2160 C C . ARG A 1 279 ? -25 -20.344 -10.5 1 46.31 279 ARG A C 1
ATOM 2162 O O . ARG A 1 279 ? -24.625 -20.078 -9.359 1 46.31 279 ARG A O 1
ATOM 2169 N N . GLN A 1 280 ? -24.609 -21.547 -10.852 1 46.31 280 GLN A N 1
ATOM 2170 C CA . GLN A 1 280 ? -23.484 -22.359 -10.398 1 46.31 280 GLN A CA 1
ATOM 2171 C C . GLN A 1 280 ? -22.172 -21.594 -10.57 1 46.31 280 GLN A C 1
ATOM 2173 O O . GLN A 1 280 ? -21.234 -21.797 -9.797 1 46.31 280 GLN A O 1
ATOM 2178 N N . PHE A 1 281 ? -22.016 -20.641 -11.492 1 52.53 281 PHE A N 1
ATOM 2179 C CA . PHE A 1 281 ? -20.656 -20.172 -11.734 1 52.53 281 PHE A CA 1
ATOM 2180 C C . PHE A 1 281 ? -20.594 -18.641 -11.695 1 52.53 281 PHE A C 1
ATOM 2182 O O . PHE A 1 281 ? -20.234 -18.016 -12.695 1 52.53 281 PHE A O 1
ATOM 2189 N N . SER A 1 282 ? -21.062 -18.016 -10.492 1 65.38 282 SER A N 1
ATOM 2190 C CA . SER A 1 282 ? -20.891 -16.578 -10.383 1 65.38 282 SER A CA 1
ATOM 2191 C C . SER A 1 282 ? -19.625 -16.234 -9.602 1 65.38 282 SER A C 1
ATOM 2193 O O . SER A 1 282 ? -19.672 -16.109 -8.375 1 65.38 282 SER A O 1
ATOM 2195 N N . PHE A 1 283 ? -18.5 -16.016 -10.289 1 88.06 283 PHE A N 1
ATOM 2196 C CA . PHE A 1 283 ? -17.172 -15.836 -9.688 1 88.06 283 PHE A CA 1
ATOM 2197 C C . PHE A 1 283 ? -16.906 -14.359 -9.43 1 88.06 283 PHE A C 1
ATOM 2199 O O . PHE A 1 283 ? -16.312 -14.008 -8.414 1 88.06 283 PHE A O 1
ATOM 2206 N N . ASP A 1 284 ? -17.5 -13.508 -10.258 1 93.62 284 ASP A N 1
ATOM 2207 C CA . ASP A 1 284 ? -17.156 -12.094 -10.18 1 93.62 284 ASP A CA 1
ATOM 2208 C C . ASP A 1 284 ? -17.891 -11.406 -9.031 1 93.62 284 ASP A C 1
ATOM 2210 O O . ASP A 1 284 ? -19.094 -11.633 -8.836 1 93.62 284 ASP A O 1
ATOM 2214 N N . MET A 1 285 ? -17.172 -10.664 -8.344 1 96.31 285 MET A N 1
ATOM 2215 C CA . MET A 1 285 ? -17.812 -9.859 -7.297 1 96.31 285 MET A CA 1
ATOM 2216 C C . MET A 1 285 ? -18.5 -8.641 -7.891 1 96.31 285 MET A C 1
ATOM 2218 O O . MET A 1 285 ? -17.875 -7.859 -8.617 1 96.31 285 MET A O 1
ATOM 2222 N N . ASP A 1 286 ? -19.75 -8.492 -7.547 1 95.69 286 ASP A N 1
ATOM 2223 C CA . ASP A 1 286 ? -20.5 -7.336 -8.023 1 95.69 286 ASP A CA 1
ATOM 2224 C C . ASP A 1 286 ? -20.094 -6.062 -7.293 1 95.69 286 ASP A C 1
ATOM 2226 O O . ASP A 1 286 ? -19.547 -6.125 -6.191 1 95.69 286 ASP A O 1
ATOM 2230 N N . ALA A 1 287 ? -20.406 -4.949 -7.965 1 98.19 287 ALA A N 1
ATOM 2231 C CA . ALA A 1 287 ? -20 -3.65 -7.426 1 98.19 287 ALA A CA 1
ATOM 2232 C C . ALA A 1 287 ? -20.641 -3.4 -6.062 1 98.19 287 ALA A C 1
ATOM 2234 O O . ALA A 1 287 ? -21.828 -3.691 -5.863 1 98.19 287 ALA A O 1
ATOM 2235 N N . ARG A 1 288 ? -19.859 -2.871 -5.184 1 98.06 288 ARG A N 1
ATOM 2236 C CA . ARG A 1 288 ? -20.312 -2.568 -3.83 1 98.06 288 ARG A CA 1
ATOM 2237 C C . ARG A 1 288 ? -19.609 -1.336 -3.281 1 98.06 288 ARG A C 1
ATOM 2239 O O . ARG A 1 288 ? -18.469 -1.041 -3.67 1 98.06 288 ARG A O 1
ATOM 2246 N N . SER A 1 289 ? -20.297 -0.629 -2.354 1 98.75 289 SER A N 1
ATOM 2247 C CA . SER A 1 289 ? -19.719 0.504 -1.627 1 98.75 289 SER A CA 1
ATOM 2248 C C . SER A 1 289 ? -20.234 0.554 -0.193 1 98.75 289 SER A C 1
ATOM 2250 O O . SER A 1 289 ? -21.281 -0.028 0.12 1 98.75 289 SER A O 1
ATOM 2252 N N . ILE A 1 290 ? -19.5 1.222 0.606 1 98.56 290 ILE A N 1
ATOM 2253 C CA . ILE A 1 290 ? -19.953 1.47 1.971 1 98.56 290 ILE 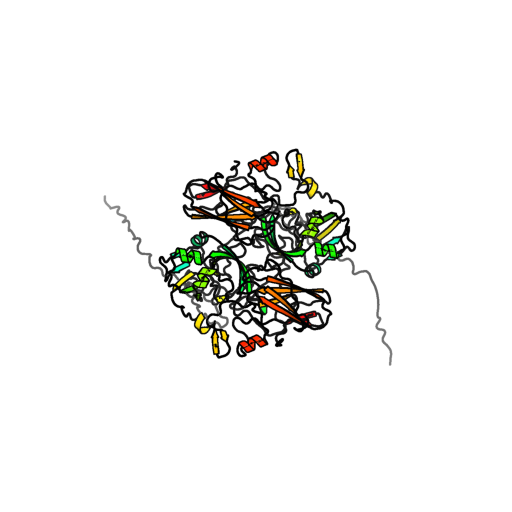A CA 1
ATOM 2254 C C . ILE A 1 290 ? -19.297 2.748 2.502 1 98.56 290 ILE A C 1
ATOM 2256 O O . ILE A 1 290 ? -18.125 3.002 2.262 1 98.56 290 ILE A O 1
ATOM 2260 N N . ILE A 1 291 ? -20.125 3.562 3.139 1 98.75 291 ILE A N 1
ATOM 2261 C CA . ILE A 1 291 ? -19.609 4.699 3.895 1 98.75 291 ILE A CA 1
ATOM 2262 C C . ILE A 1 291 ? -18.922 4.203 5.164 1 98.75 291 ILE A C 1
ATOM 2264 O O . ILE A 1 291 ? -19.531 3.471 5.957 1 98.75 291 ILE A O 1
ATOM 2268 N N . THR A 1 292 ? -17.672 4.609 5.352 1 98.44 292 THR A N 1
ATOM 2269 C CA . THR A 1 292 ? -16.922 4.199 6.535 1 98.44 292 THR A CA 1
ATOM 2270 C C . THR A 1 292 ? -16.844 5.34 7.543 1 98.44 292 THR A C 1
ATOM 2272 O O . THR A 1 292 ? -16.531 5.121 8.719 1 98.44 292 THR A O 1
ATOM 2275 N N . PHE A 1 293 ? -17.109 6.59 7.074 1 97.62 293 PHE A N 1
ATOM 2276 C CA . PHE A 1 293 ? -17.219 7.75 7.953 1 97.62 293 PHE A CA 1
ATOM 2277 C C . PHE A 1 293 ? -18.219 8.766 7.402 1 97.62 293 PHE A C 1
ATOM 2279 O O . PHE A 1 293 ? -18.109 9.188 6.254 1 97.62 293 PHE A O 1
ATOM 2286 N N . PRO A 1 294 ? -19.094 9.188 8.141 1 97.69 294 PRO A N 1
ATOM 2287 C CA . PRO A 1 294 ? -19.344 8.68 9.492 1 97.69 294 PRO A CA 1
ATOM 2288 C C . PRO A 1 294 ? -20.078 7.34 9.484 1 97.69 294 PRO A C 1
ATOM 2290 O O . PRO A 1 294 ? -20.906 7.086 8.602 1 97.69 294 PRO A O 1
ATOM 2293 N N . SER A 1 295 ? -19.812 6.551 10.336 1 97.88 295 SER A N 1
ATOM 2294 C CA . SER A 1 295 ? -20.469 5.273 10.602 1 97.88 295 SER A CA 1
ATOM 2295 C C . SER A 1 295 ? -20.406 4.91 12.078 1 97.88 295 SER A C 1
ATOM 2297 O O . SER A 1 295 ? -19.672 5.543 12.844 1 97.88 295 SER A O 1
ATOM 2299 N N . TYR A 1 296 ? -21.203 3.955 12.453 1 97.06 296 TYR A N 1
ATOM 2300 C CA . TYR A 1 296 ? -21.172 3.539 13.852 1 97.06 296 TYR A CA 1
ATOM 2301 C C . TYR A 1 296 ? -19.75 3.154 14.266 1 97.06 296 TYR A C 1
ATOM 2303 O O . TYR A 1 296 ? -19.031 2.49 13.516 1 97.06 296 TYR A O 1
ATOM 2311 N N . PRO A 1 297 ? -19.297 3.648 15.461 1 96.69 297 PRO A N 1
ATOM 2312 C CA . PRO A 1 297 ? -20 4.301 16.562 1 96.69 297 PRO A CA 1
ATOM 2313 C C . PRO A 1 297 ? -19.719 5.801 16.641 1 96.69 297 PRO A C 1
ATOM 2315 O O . PRO A 1 297 ? -19.688 6.375 17.734 1 96.69 297 PRO A O 1
ATOM 2318 N N . ARG A 1 298 ? -19.547 6.406 15.523 1 95.19 298 ARG A N 1
ATOM 2319 C CA . ARG A 1 298 ? -19.141 7.809 15.523 1 95.19 298 ARG A CA 1
ATOM 2320 C C . ARG A 1 298 ? -20.297 8.719 15.914 1 95.19 298 ARG A C 1
ATOM 2322 O O . ARG A 1 298 ? -21.453 8.453 15.578 1 95.19 298 ARG A O 1
ATOM 2329 N N . GLN A 1 299 ? -20 9.742 16.703 1 96.19 299 GLN A N 1
ATOM 2330 C CA . GLN A 1 299 ? -20.891 10.867 16.984 1 96.19 299 GLN A CA 1
ATOM 2331 C C . GLN A 1 299 ? -20.422 12.133 16.297 1 96.19 299 GLN A C 1
ATOM 2333 O O . GLN A 1 299 ? -19.312 12.617 16.562 1 96.19 299 GLN A O 1
ATOM 2338 N N . VAL A 1 300 ? -21.234 12.656 15.414 1 96.5 300 VAL A N 1
ATOM 2339 C CA . VAL A 1 300 ? -20.812 13.828 14.648 1 96.5 300 VAL A CA 1
ATOM 2340 C C . VAL A 1 300 ? -21.469 15.086 15.219 1 96.5 300 VAL A C 1
ATOM 2342 O O . VAL A 1 300 ? -22.422 14.992 15.992 1 96.5 300 VAL A O 1
ATOM 2345 N N . GLU A 1 301 ? -20.922 16.188 14.914 1 94.81 301 GLU A N 1
ATOM 2346 C CA . GLU A 1 301 ? -21.469 17.484 15.281 1 94.81 301 GLU A CA 1
ATOM 2347 C C . GLU A 1 301 ? -22.047 18.203 14.062 1 94.81 301 GLU A C 1
ATOM 2349 O O . GLU A 1 301 ? -21.672 17.906 12.922 1 94.81 301 GLU A O 1
ATOM 2354 N N . LYS A 1 302 ? -22.953 19.078 14.391 1 96.12 302 LYS A N 1
ATOM 2355 C CA . LYS A 1 302 ? -23.531 19.891 13.32 1 96.12 302 LYS A CA 1
ATOM 2356 C C . LYS A 1 302 ? -22.453 20.656 12.57 1 96.12 302 LYS A C 1
ATOM 2358 O O . LYS A 1 302 ? -21.484 21.125 13.164 1 96.12 302 LYS A O 1
ATOM 2363 N N . GLY A 1 303 ? -22.672 20.781 11.266 1 95.88 303 GLY A N 1
ATOM 2364 C CA . GLY A 1 303 ? -21.703 21.484 10.43 1 95.88 303 GLY A CA 1
ATOM 2365 C C . GLY A 1 303 ? -21.156 20.625 9.305 1 95.88 303 GLY A C 1
ATOM 2366 O O . GLY A 1 303 ? -21.781 19.625 8.914 1 95.88 303 GLY A O 1
ATOM 2367 N N . TRP A 1 304 ? -20.078 21.094 8.773 1 94.81 304 TRP A N 1
ATOM 2368 C CA . TRP A 1 304 ? -19.484 20.422 7.621 1 94.81 304 TRP A CA 1
ATOM 2369 C C . TRP A 1 304 ? -18.859 19.094 8.031 1 94.81 304 TRP A C 1
ATOM 2371 O O . TRP A 1 304 ? -18.109 19.031 8.992 1 94.81 304 TRP A O 1
ATOM 2381 N N . ILE A 1 305 ? -19.25 18.062 7.305 1 95.88 305 ILE A N 1
ATOM 2382 C CA . ILE A 1 305 ? -18.734 16.703 7.473 1 95.88 305 ILE A CA 1
ATOM 2383 C C . ILE A 1 305 ? -18.328 16.141 6.117 1 95.88 305 ILE A C 1
ATOM 2385 O O . ILE A 1 305 ? -19.047 16.266 5.133 1 95.88 305 ILE A O 1
ATOM 2389 N N . GLU A 1 306 ? -17.172 15.625 6.051 1 96.94 306 GLU A N 1
ATOM 2390 C CA . GLU A 1 306 ? -16.812 14.883 4.844 1 96.94 306 GLU A CA 1
ATOM 2391 C C . GLU A 1 306 ? -17.219 13.414 4.961 1 96.94 306 GLU A C 1
ATOM 2393 O O . GLU A 1 306 ? -16.625 12.664 5.742 1 96.94 306 GLU A O 1
ATOM 2398 N N . ILE A 1 307 ? -18.172 13.016 4.168 1 98.44 307 ILE A N 1
ATOM 2399 C CA . ILE A 1 307 ? -18.516 11.602 4.07 1 98.44 307 ILE A CA 1
ATOM 2400 C C . ILE A 1 307 ? -17.453 10.859 3.277 1 98.44 307 ILE A C 1
ATOM 2402 O O . ILE A 1 307 ? -17.047 11.305 2.203 1 98.44 307 ILE A O 1
ATOM 2406 N N . GLN A 1 308 ? -16.969 9.789 3.865 1 98.12 308 GLN A N 1
ATOM 2407 C CA . GLN A 1 308 ? -15.945 8.977 3.229 1 98.12 308 GLN A CA 1
ATOM 2408 C C . GLN A 1 308 ? -16.344 7.508 3.172 1 98.12 308 GLN A C 1
ATOM 2410 O O . GLN A 1 308 ? -17.141 7.051 3.994 1 98.12 308 GLN A O 1
ATOM 2415 N N . GLY A 1 309 ? -15.766 6.797 2.242 1 98.56 309 GLY A N 1
ATOM 2416 C CA . GLY A 1 309 ? -15.953 5.359 2.146 1 98.56 309 GLY A CA 1
ATOM 2417 C C . GLY A 1 309 ? -15.125 4.723 1.047 1 98.56 309 GLY A C 1
ATOM 2418 O O . GLY A 1 309 ? -14.195 5.34 0.523 1 98.56 309 GLY A O 1
ATOM 2419 N N . ILE A 1 310 ? -15.406 3.424 0.792 1 98.81 310 ILE A N 1
ATOM 2420 C CA . ILE A 1 310 ? -14.727 2.682 -0.263 1 98.81 310 ILE A CA 1
ATOM 2421 C C . ILE A 1 310 ? -15.758 2.027 -1.182 1 98.81 310 ILE A C 1
ATOM 2423 O O . ILE A 1 310 ? -16.875 1.748 -0.763 1 98.81 310 ILE A O 1
ATOM 2427 N N . ALA A 1 311 ? -15.375 1.86 -2.402 1 98.94 311 ALA A N 1
ATOM 2428 C CA . ALA A 1 311 ? -16.141 1.147 -3.426 1 98.94 311 ALA A CA 1
ATOM 2429 C C . ALA A 1 311 ? -15.227 0.234 -4.246 1 98.94 311 ALA A C 1
ATOM 2431 O O . ALA A 1 311 ? -14.031 0.488 -4.367 1 98.94 311 ALA A O 1
ATOM 2432 N N . TRP A 1 312 ? -15.82 -0.832 -4.754 1 98.81 312 TRP A N 1
ATOM 2433 C CA . TRP A 1 312 ? -15.047 -1.77 -5.559 1 98.81 312 TRP A CA 1
ATOM 2434 C C . TRP A 1 312 ? -15.953 -2.586 -6.469 1 98.81 312 TRP A C 1
ATOM 2436 O O . TRP A 1 312 ? -17.172 -2.598 -6.293 1 98.81 312 TRP A O 1
ATOM 2446 N N . THR A 1 313 ? -15.336 -3.188 -7.461 1 98.62 313 THR A N 1
ATOM 2447 C CA . THR A 1 313 ? -16.016 -4.102 -8.367 1 98.62 313 THR A CA 1
ATOM 2448 C C . THR A 1 313 ? -15.047 -5.133 -8.938 1 98.62 313 THR A C 1
ATOM 2450 O O . THR A 1 313 ? -13.891 -4.812 -9.203 1 98.62 313 THR A O 1
ATOM 2453 N N . GLY A 1 314 ? -15.555 -6.312 -9.062 1 97.88 314 GLY A N 1
ATOM 2454 C CA . GLY A 1 314 ? -14.773 -7.355 -9.703 1 97.88 314 GLY A CA 1
ATOM 2455 C C . GLY A 1 314 ? -14.859 -7.316 -11.219 1 97.88 314 GLY A C 1
ATOM 2456 O O . GLY A 1 314 ? -14.211 -8.117 -11.898 1 97.88 314 GLY A O 1
ATOM 2457 N N . ARG A 1 315 ? -15.656 -6.363 -11.773 1 95.81 315 ARG A N 1
ATOM 2458 C CA . ARG A 1 315 ? -15.906 -6.262 -13.211 1 95.81 315 ARG A CA 1
ATOM 2459 C C . ARG A 1 315 ? -15.352 -4.953 -13.773 1 95.81 315 ARG A C 1
ATOM 2461 O O . ARG A 1 315 ? -16.078 -4.195 -14.414 1 95.81 315 ARG A O 1
ATOM 2468 N N . GLY A 1 316 ? -14.086 -4.824 -13.594 1 97.06 316 GLY A N 1
ATOM 2469 C CA . GLY A 1 316 ? -13.453 -3.621 -14.109 1 97.06 316 GLY A CA 1
ATOM 2470 C C . GLY A 1 316 ? -13.219 -2.562 -13.047 1 97.06 316 GLY A C 1
ATOM 2471 O O . GLY A 1 316 ? -12.703 -2.861 -11.969 1 97.06 316 GLY A O 1
ATOM 2472 N N . LYS A 1 317 ? -13.57 -1.283 -13.484 1 98.5 317 LYS A N 1
ATOM 2473 C CA . LYS A 1 317 ? -13.305 -0.149 -12.602 1 98.5 317 LYS A CA 1
ATOM 2474 C C . LYS A 1 317 ? -14.602 0.441 -12.062 1 98.5 317 LYS A C 1
ATOM 2476 O O . LYS A 1 317 ? -15.656 0.306 -12.688 1 98.5 317 LYS A O 1
ATOM 2481 N N . VAL A 1 318 ? -14.5 1.057 -10.898 1 98.81 318 VAL A N 1
ATOM 2482 C CA . VAL A 1 318 ? -15.586 1.895 -10.398 1 98.81 318 VAL A CA 1
ATOM 2483 C C . VAL A 1 318 ? -15.734 3.133 -11.281 1 98.81 318 VAL A C 1
ATOM 2485 O O . VAL A 1 318 ? -14.758 3.836 -11.539 1 98.81 318 VAL A O 1
ATOM 2488 N N . LEU A 1 319 ? -16.891 3.334 -11.758 1 98.69 319 LEU A N 1
ATOM 2489 C CA . LEU A 1 319 ? -17.156 4.488 -12.609 1 98.69 319 LEU A CA 1
ATOM 2490 C C . LEU A 1 319 ? -17.594 5.691 -11.781 1 98.69 319 LEU A C 1
ATOM 2492 O O . LEU A 1 319 ? -17.109 6.809 -12.008 1 98.69 319 LEU A O 1
ATOM 2496 N N . ARG A 1 320 ? -18.5 5.398 -10.836 1 98.75 320 ARG A N 1
ATOM 2497 C CA . ARG A 1 320 ? -19.016 6.496 -10.031 1 98.75 320 ARG A CA 1
ATOM 2498 C C . ARG A 1 320 ? -19.625 5.988 -8.727 1 98.75 320 ARG A C 1
ATOM 2500 O O . ARG A 1 320 ? -20.078 4.848 -8.656 1 98.75 320 ARG A O 1
ATOM 2507 N N . VAL A 1 321 ? -19.641 6.871 -7.762 1 98.94 321 VAL A N 1
ATOM 2508 C CA . VAL A 1 321 ? -20.328 6.656 -6.492 1 98.94 321 VAL A CA 1
ATOM 2509 C C . VAL A 1 321 ? -21.266 7.828 -6.207 1 98.94 321 VAL A C 1
ATOM 2511 O O . VAL A 1 321 ? -20.859 8.992 -6.289 1 98.94 321 VAL A O 1
ATOM 2514 N N . ASP A 1 322 ? -22.469 7.512 -5.902 1 98.88 322 ASP A N 1
ATOM 2515 C CA . ASP A 1 322 ? -23.453 8.523 -5.543 1 98.88 322 ASP A CA 1
ATOM 2516 C C . ASP A 1 322 ? -23.766 8.477 -4.047 1 98.88 322 ASP A C 1
ATOM 2518 O O . ASP A 1 322 ? -23.828 7.402 -3.451 1 98.88 322 ASP A O 1
ATOM 2522 N N . ILE A 1 323 ? -23.984 9.688 -3.486 1 98.88 323 ILE A N 1
ATOM 2523 C CA . ILE A 1 323 ? -24.266 9.805 -2.057 1 98.88 323 ILE A CA 1
ATOM 2524 C C . ILE A 1 323 ? -25.641 10.406 -1.841 1 98.88 323 ILE A C 1
ATOM 2526 O O . ILE A 1 323 ? -26.031 11.352 -2.527 1 98.88 323 ILE A O 1
ATOM 2530 N N . THR A 1 324 ? -26.406 9.828 -0.959 1 98.69 324 THR A N 1
ATOM 2531 C CA . THR A 1 324 ? -27.609 10.469 -0.456 1 98.69 324 THR A CA 1
ATOM 2532 C C . THR A 1 324 ? -27.422 10.922 0.988 1 98.69 324 THR A C 1
ATOM 2534 O O . THR A 1 324 ? -26.781 10.234 1.782 1 98.69 324 THR A O 1
ATOM 2537 N N . THR A 1 325 ? -27.938 12.062 1.251 1 98.56 325 THR A N 1
ATOM 2538 C CA . THR A 1 325 ? -27.938 12.57 2.617 1 98.56 325 THR A CA 1
ATOM 2539 C C . THR A 1 325 ? -29.359 12.844 3.096 1 98.56 325 THR A C 1
ATOM 2541 O O . THR A 1 325 ? -29.562 13.531 4.102 1 98.56 325 THR A O 1
ATOM 2544 N N . ASP A 1 326 ? -30.344 12.352 2.283 1 97.38 326 ASP A N 1
ATOM 2545 C CA . ASP A 1 326 ? -31.766 12.57 2.602 1 97.38 326 ASP A CA 1
ATOM 2546 C C . ASP A 1 326 ? -32.562 11.289 2.396 1 97.38 326 ASP A C 1
ATOM 2548 O O . ASP A 1 326 ? -33.656 11.328 1.824 1 97.38 326 ASP A O 1
ATOM 2552 N N . ALA A 1 327 ? -31.953 10.219 2.705 1 95.81 327 ALA A N 1
ATOM 2553 C CA . ALA A 1 327 ? -32.625 8.93 2.742 1 95.81 327 ALA A CA 1
ATOM 2554 C C . ALA A 1 327 ? -33.031 8.477 1.342 1 95.81 327 ALA A C 1
ATOM 2556 O O . ALA A 1 327 ? -34.094 7.887 1.158 1 95.81 327 ALA A O 1
ATOM 2557 N N . GLY A 1 328 ? -32.281 8.875 0.403 1 95.69 328 GLY A N 1
ATOM 2558 C CA . GLY A 1 328 ? -32.469 8.328 -0.932 1 95.69 328 GLY A CA 1
ATOM 2559 C C . GLY A 1 328 ? -33.312 9.219 -1.831 1 95.69 328 GLY A C 1
ATOM 2560 O O . GLY A 1 328 ? -33.531 8.898 -2.998 1 95.69 328 GLY A O 1
ATOM 2561 N N . LYS A 1 329 ? -33.688 10.336 -1.375 1 96.5 329 LYS A N 1
ATOM 2562 C CA . LYS A 1 329 ? -34.5 11.242 -2.197 1 96.5 329 LYS A CA 1
ATOM 2563 C C . LYS A 1 329 ? -33.656 11.859 -3.312 1 96.5 329 LYS A C 1
ATOM 2565 O O . LYS A 1 329 ? -34.125 12.023 -4.438 1 96.5 329 LYS A O 1
ATOM 2570 N N . THR A 1 330 ? -32.5 12.258 -2.955 1 97.94 330 THR A N 1
ATOM 2571 C CA . THR A 1 330 ? -31.562 12.789 -3.943 1 97.94 330 THR A CA 1
ATOM 2572 C C . THR A 1 330 ? -30.219 12.094 -3.838 1 97.94 330 THR A C 1
ATOM 2574 O O . THR A 1 330 ? -29.828 11.633 -2.762 1 97.94 330 THR A O 1
ATOM 2577 N N . TRP A 1 331 ? -29.547 11.953 -4.914 1 98.38 331 TRP A N 1
ATOM 2578 C CA . TRP A 1 331 ? -28.219 11.359 -5.012 1 98.38 331 TRP A CA 1
ATOM 2579 C C . TRP A 1 331 ? -27.266 12.281 -5.762 1 98.38 331 TRP A C 1
ATOM 2581 O O . TRP A 1 331 ? -27.594 12.766 -6.848 1 98.38 331 TRP A O 1
ATOM 2591 N N . LEU A 1 332 ? -26.141 12.57 -5.188 1 98.69 332 LEU A N 1
ATOM 2592 C CA . LEU A 1 332 ? -25.125 13.43 -5.793 1 98.69 332 LEU A CA 1
ATOM 2593 C C . LEU A 1 332 ? -23.797 12.688 -5.93 1 98.69 332 LEU A C 1
ATOM 2595 O O . LEU A 1 332 ? -23.469 11.859 -5.086 1 98.69 332 LEU A O 1
ATOM 2599 N N . PRO A 1 333 ? -23.062 12.977 -6.902 1 98.62 333 PRO A N 1
ATOM 2600 C CA . PRO A 1 333 ? -21.797 12.258 -7.141 1 98.62 333 PRO A CA 1
ATOM 2601 C C . PRO A 1 333 ? -20.719 12.594 -6.109 1 98.62 333 PRO A C 1
ATOM 2603 O O . PRO A 1 333 ? -20.547 13.766 -5.758 1 98.62 333 PRO A O 1
ATOM 2606 N N . ALA A 1 334 ? -20.062 11.602 -5.621 1 98.69 334 ALA A N 1
ATOM 2607 C CA . ALA A 1 334 ? -18.891 11.758 -4.773 1 98.69 334 ALA A CA 1
ATOM 2608 C C . ALA A 1 334 ? -17.625 11.93 -5.613 1 98.69 334 ALA A C 1
ATOM 2610 O O . ALA A 1 334 ? -17.625 11.633 -6.812 1 98.69 334 ALA A O 1
ATOM 2611 N N . GLN A 1 335 ? -16.609 12.461 -4.988 1 97.75 335 GLN A N 1
ATOM 2612 C CA . GLN A 1 335 ? -15.297 12.516 -5.609 1 97.75 335 GLN A CA 1
ATOM 2613 C C . GLN A 1 335 ? -14.523 11.219 -5.379 1 97.75 335 GLN A C 1
ATOM 2615 O O . GLN A 1 335 ? -14.43 10.742 -4.246 1 97.75 335 GLN A O 1
ATOM 2620 N N . LEU A 1 336 ? -13.992 10.641 -6.473 1 98.12 336 LEU A N 1
ATOM 2621 C CA . LEU A 1 336 ? -13.172 9.445 -6.363 1 98.12 336 LEU A CA 1
ATOM 2622 C C . LEU A 1 336 ? -11.688 9.805 -6.285 1 98.12 336 LEU A C 1
ATOM 2624 O O . LEU A 1 336 ? -11.227 10.695 -6.996 1 98.12 336 LEU A O 1
ATOM 2628 N N . GLN A 1 337 ? -11.07 9.148 -5.402 1 95.56 337 GLN A N 1
ATOM 2629 C CA . GLN A 1 337 ? -9.617 9.297 -5.348 1 95.56 337 GLN A CA 1
ATOM 2630 C C . GLN A 1 337 ? -8.945 8.641 -6.547 1 95.56 337 GLN A C 1
ATOM 2632 O O . GLN A 1 337 ? -9.172 7.457 -6.816 1 95.56 337 GLN A O 1
ATOM 2637 N N . GLU A 1 338 ? -8.039 9.359 -7.176 1 93.19 338 GLU A N 1
ATOM 2638 C CA . GLU A 1 338 ? -7.332 8.836 -8.336 1 93.19 338 GLU A CA 1
ATOM 2639 C C . GLU A 1 338 ? -5.945 8.328 -7.957 1 93.19 338 GLU A C 1
ATOM 2641 O O . GLU A 1 338 ? -5.34 8.82 -7 1 93.19 338 GLU A O 1
ATOM 2646 N N . PRO A 1 339 ? -5.449 7.434 -8.797 1 94.75 339 PRO A N 1
ATOM 2647 C CA . PRO A 1 339 ? -6.078 6.75 -9.93 1 94.75 339 PRO A CA 1
ATOM 2648 C C . PRO A 1 339 ? -7.066 5.668 -9.492 1 94.75 339 PRO A C 1
ATOM 2650 O O . PRO A 1 339 ? -6.859 5.023 -8.461 1 94.75 339 PRO A O 1
ATOM 2653 N N . VAL A 1 340 ? -8.133 5.512 -10.273 1 97.62 340 VAL A N 1
ATOM 2654 C CA . VAL A 1 340 ? -9.062 4.402 -10.094 1 97.62 340 VAL A CA 1
ATOM 2655 C C . VAL A 1 340 ? -8.539 3.162 -10.812 1 97.62 340 VAL A C 1
ATOM 2657 O O . VAL A 1 340 ? -8.398 3.158 -12.039 1 97.62 340 VAL A O 1
ATOM 2660 N N . LEU A 1 341 ? -8.227 2.146 -10.094 1 97.62 341 LEU A N 1
ATOM 2661 C CA . LEU A 1 341 ? -7.586 0.958 -10.648 1 97.62 341 LEU A CA 1
ATOM 2662 C C . LEU A 1 341 ? -8.609 -0.141 -10.906 1 97.62 341 LEU A C 1
ATOM 2664 O O . LEU A 1 341 ? -9.688 -0.145 -10.297 1 97.62 341 LEU A O 1
ATOM 2668 N N . ASP A 1 342 ? -8.25 -1.042 -11.805 1 97.88 342 ASP A N 1
ATOM 2669 C CA . ASP A 1 342 ? -9.078 -2.186 -12.164 1 97.88 342 ASP A CA 1
ATOM 2670 C C . ASP A 1 342 ? -9.172 -3.188 -11.016 1 97.88 342 ASP A C 1
ATOM 2672 O O . ASP A 1 342 ? -8.148 -3.596 -10.461 1 97.88 342 ASP A O 1
ATOM 2676 N N . LYS A 1 343 ? -10.445 -3.531 -10.617 1 98.56 343 LYS A N 1
ATOM 2677 C CA . LYS A 1 343 ? -10.688 -4.543 -9.594 1 98.56 343 LYS A CA 1
ATOM 2678 C C . LYS A 1 343 ? -9.984 -4.188 -8.289 1 98.56 343 LYS A C 1
ATOM 2680 O O . LYS A 1 343 ? -9.352 -5.047 -7.664 1 98.56 343 LYS A O 1
ATOM 2685 N N . ALA A 1 344 ? -10.07 -2.906 -7.922 1 98.75 344 ALA A N 1
ATOM 2686 C CA . ALA A 1 344 ? -9.43 -2.369 -6.727 1 98.75 344 ALA A CA 1
ATOM 2687 C C . ALA A 1 344 ? -10.398 -1.512 -5.918 1 98.75 344 ALA A C 1
ATOM 2689 O O . ALA A 1 344 ? -11.375 -0.983 -6.465 1 98.75 344 ALA A O 1
ATOM 2690 N N . HIS A 1 345 ? -10.148 -1.407 -4.582 1 98.75 345 HIS A N 1
ATOM 2691 C CA . HIS A 1 345 ? -10.852 -0.415 -3.779 1 98.75 345 HIS A CA 1
ATOM 2692 C C . HIS A 1 345 ? -10.57 0.999 -4.277 1 98.75 345 HIS A C 1
ATOM 2694 O O . HIS A 1 345 ? -9.43 1.328 -4.613 1 98.75 345 HIS A O 1
ATOM 2700 N N . VAL A 1 346 ? -11.562 1.779 -4.316 1 98.5 346 VAL A N 1
ATOM 2701 C CA . VAL A 1 346 ? -11.398 3.213 -4.527 1 98.5 346 VAL A CA 1
ATOM 2702 C C . VAL A 1 346 ? -12.023 3.984 -3.369 1 98.5 346 VAL A C 1
ATOM 2704 O O . VAL A 1 346 ? -13.086 3.611 -2.871 1 98.5 346 VAL A O 1
ATOM 2707 N N . ARG A 1 347 ? -11.312 4.977 -2.904 1 98.31 347 ARG A N 1
ATOM 2708 C CA . ARG A 1 347 ? -11.852 5.855 -1.871 1 98.31 347 ARG A CA 1
ATOM 2709 C C . ARG A 1 347 ? -12.727 6.945 -2.482 1 98.31 347 ARG A C 1
ATOM 2711 O O . ARG A 1 347 ? -12.383 7.523 -3.514 1 98.31 347 ARG A O 1
ATOM 2718 N N . PHE A 1 348 ? -13.859 7.195 -1.866 1 98.5 348 PHE A N 1
ATOM 2719 C CA . PHE A 1 348 ? -14.711 8.305 -2.283 1 98.5 348 PHE A CA 1
ATOM 2720 C C . PHE A 1 348 ? -14.938 9.273 -1.131 1 98.5 348 PHE A C 1
ATOM 2722 O O . PHE A 1 348 ? -14.836 8.898 0.038 1 98.5 348 PHE A O 1
ATOM 2729 N N . ARG A 1 349 ? -15.234 10.477 -1.497 1 97.81 349 ARG A N 1
ATOM 2730 C CA . ARG A 1 349 ? -15.477 11.547 -0.539 1 97.81 349 ARG A CA 1
ATOM 2731 C C . ARG A 1 349 ? -16.609 12.453 -1.002 1 97.81 349 ARG A C 1
ATOM 2733 O O . ARG A 1 349 ? -16.797 12.648 -2.203 1 97.81 349 ARG A O 1
ATOM 2740 N N . PHE A 1 350 ? -17.312 12.961 -0.018 1 98.31 350 PHE A N 1
ATOM 2741 C CA . PHE A 1 350 ? -18.422 13.875 -0.271 1 98.31 350 PHE A CA 1
ATOM 2742 C C . PHE A 1 350 ? -18.594 14.844 0.891 1 98.31 350 PHE A C 1
ATOM 2744 O O . PHE A 1 350 ? -18.828 14.43 2.025 1 98.31 350 PHE A O 1
ATOM 2751 N N . LEU A 1 351 ? -18.484 16.141 0.573 1 96.94 351 LEU A N 1
ATOM 2752 C CA . LEU A 1 351 ? -18.656 17.141 1.614 1 96.94 351 LEU A CA 1
ATOM 2753 C C . LEU A 1 351 ? -20.125 17.438 1.844 1 96.94 351 LEU A C 1
ATOM 2755 O O . LEU A 1 351 ? -20.859 17.734 0.898 1 96.94 351 LEU A O 1
ATOM 2759 N N . TRP A 1 352 ? -20.531 17.359 3.084 1 97.62 352 TRP A N 1
ATOM 2760 C CA . TRP A 1 352 ? -21.922 17.484 3.486 1 97.62 352 TRP A CA 1
ATOM 2761 C C . TRP A 1 352 ? -22.062 18.406 4.691 1 97.62 352 TRP A C 1
ATOM 2763 O O . TRP A 1 352 ? -21.312 18.297 5.664 1 97.62 352 TRP A O 1
ATOM 2773 N N . ASN A 1 353 ? -22.953 19.406 4.562 1 97.56 353 ASN A N 1
ATOM 2774 C CA . ASN A 1 353 ? -23.266 20.25 5.711 1 97.56 353 ASN A CA 1
ATOM 2775 C C . ASN A 1 353 ? -24.5 19.75 6.453 1 97.56 353 ASN A C 1
ATOM 2777 O O . ASN A 1 353 ? -25.641 19.984 6.02 1 97.56 353 ASN A O 1
ATOM 2781 N N . TRP A 1 354 ? -24.328 19.109 7.531 1 98.12 354 TRP A N 1
ATOM 2782 C CA . TRP A 1 354 ? -25.422 18.531 8.312 1 98.12 354 TRP A CA 1
ATOM 2783 C C . TRP A 1 354 ? -26.094 19.594 9.18 1 98.12 354 TRP A C 1
ATOM 2785 O O . TRP A 1 354 ? -25.406 20.312 9.922 1 98.12 354 TRP A O 1
ATOM 2795 N N . ASN A 1 355 ? -27.328 19.656 9.164 1 97.5 355 ASN A N 1
ATOM 2796 C CA . ASN A 1 355 ? -28.062 20.703 9.844 1 97.5 355 ASN A CA 1
ATOM 2797 C C . ASN A 1 355 ? -28.547 20.25 11.219 1 97.5 355 ASN A C 1
ATOM 2799 O O . ASN A 1 355 ? -29.188 21.016 11.945 1 97.5 355 ASN A O 1
ATOM 2803 N N . GLY A 1 356 ? -28.281 19.078 11.531 1 97.25 356 GLY A N 1
ATOM 2804 C CA . GLY A 1 356 ? -28.656 18.609 12.852 1 97.25 356 GLY A CA 1
ATOM 2805 C C . GLY A 1 356 ? -29.938 17.781 12.844 1 97.25 356 GLY A C 1
ATOM 2806 O O . GLY A 1 356 ? -30.297 17.188 13.859 1 97.25 356 GLY A O 1
ATOM 2807 N N . ASP A 1 357 ? -30.594 17.703 11.711 1 97.62 357 ASP A N 1
ATOM 2808 C CA . ASP A 1 357 ? -31.812 16.922 11.625 1 97.62 357 ASP A CA 1
ATOM 2809 C C . ASP A 1 357 ? -31.5 15.438 11.406 1 97.62 357 ASP A C 1
ATOM 2811 O O . ASP A 1 357 ? -30.531 15.102 10.734 1 97.62 357 ASP A O 1
ATOM 2815 N N . GLU A 1 358 ? -32.344 14.641 11.969 1 97.75 358 GLU A N 1
ATOM 2816 C CA . GLU A 1 358 ? -32.219 13.211 11.711 1 97.75 358 GLU A CA 1
ATOM 2817 C C . GLU A 1 358 ? -32.344 12.906 10.219 1 97.75 358 GLU A C 1
ATOM 2819 O O . GLU A 1 358 ? -33.188 13.492 9.531 1 97.75 358 GLU A O 1
ATOM 2824 N N . THR A 1 359 ? -31.516 12.07 9.742 1 97.75 359 THR A N 1
ATOM 2825 C CA . THR A 1 359 ? -31.531 11.695 8.336 1 97.75 359 THR A CA 1
ATOM 2826 C C . THR A 1 359 ? -30.828 10.359 8.117 1 97.75 359 THR A C 1
ATOM 2828 O O . THR A 1 359 ? -30.375 9.727 9.078 1 97.75 359 THR A O 1
ATOM 2831 N N . GLU A 1 360 ? -30.812 9.906 6.863 1 97.81 360 GLU A N 1
ATOM 2832 C CA . GLU A 1 360 ? -30.078 8.719 6.457 1 97.81 360 GLU A CA 1
ATOM 2833 C C . GLU A 1 360 ? -29.109 9.031 5.324 1 97.81 360 GLU A C 1
ATOM 2835 O O . GLU A 1 360 ? -29.438 9.781 4.406 1 97.81 360 GLU A O 1
ATOM 2840 N N . ILE A 1 361 ? -27.922 8.531 5.477 1 98.56 361 ILE A N 1
ATOM 2841 C CA . ILE A 1 361 ? -26.938 8.688 4.414 1 98.56 361 ILE A CA 1
ATOM 2842 C C . ILE A 1 361 ? -26.562 7.316 3.852 1 98.56 361 ILE A C 1
ATOM 2844 O O . ILE A 1 361 ? -26.625 6.309 4.559 1 98.56 361 ILE A O 1
ATOM 2848 N N . ALA A 1 362 ? -26.203 7.293 2.561 1 98.56 362 ALA A N 1
ATOM 2849 C CA . ALA A 1 362 ? -25.812 6.051 1.906 1 98.56 362 ALA A CA 1
ATOM 2850 C C . ALA A 1 362 ? -24.984 6.332 0.651 1 98.56 362 ALA A C 1
ATOM 2852 O O . ALA A 1 362 ? -25 7.449 0.126 1 98.56 362 ALA A O 1
ATOM 2853 N N . SER A 1 363 ? -24.25 5.363 0.273 1 98.81 363 SER A N 1
ATOM 2854 C CA . SER A 1 363 ? -23.516 5.383 -0.993 1 98.81 363 SER A CA 1
ATOM 2855 C C . SER A 1 363 ? -24.016 4.289 -1.932 1 98.81 363 SER A C 1
ATOM 2857 O O . SER A 1 363 ? -24.469 3.23 -1.48 1 98.81 363 SER A O 1
ATOM 2859 N N . ARG A 1 364 ? -23.891 4.559 -3.182 1 98.62 364 ARG A N 1
ATOM 2860 C CA . ARG A 1 364 ? -24.234 3.621 -4.246 1 98.62 364 ARG A CA 1
ATOM 2861 C C . ARG A 1 364 ? -23.234 3.691 -5.387 1 98.62 364 ARG A C 1
ATOM 2863 O O . ARG A 1 364 ? -22.984 4.766 -5.941 1 98.62 364 ARG A O 1
ATOM 2870 N N . VAL A 1 365 ? -22.734 2.561 -5.758 1 98.88 365 VAL A N 1
ATOM 2871 C CA . VAL A 1 365 ? -21.656 2.537 -6.746 1 98.88 365 VAL A CA 1
ATOM 2872 C C . VAL A 1 365 ? -22.188 2.012 -8.078 1 98.88 365 VAL A C 1
ATOM 2874 O O . VAL A 1 365 ? -23.062 1.13 -8.102 1 98.88 365 VAL A O 1
ATOM 2877 N N . THR A 1 366 ? -21.719 2.574 -9.125 1 98.81 366 THR A N 1
ATOM 2878 C CA . THR A 1 366 ? -21.875 2.094 -10.492 1 98.81 366 THR A CA 1
ATOM 2879 C C . THR A 1 366 ? -20.516 1.802 -11.117 1 98.81 366 THR A C 1
ATOM 2881 O O . THR A 1 366 ? -19.609 2.617 -11.031 1 98.81 366 THR A O 1
ATOM 2884 N N . ASP A 1 367 ? -20.453 0.627 -11.695 1 98.44 367 ASP A N 1
ATOM 2885 C CA . ASP A 1 367 ? -19.172 0.3 -12.297 1 98.44 367 ASP A CA 1
ATOM 2886 C C . ASP A 1 367 ? -19.203 0.498 -13.812 1 98.44 367 ASP A C 1
ATOM 2888 O O . ASP A 1 367 ? -20.203 0.938 -14.367 1 98.44 367 ASP A O 1
ATOM 2892 N N . GLU A 1 368 ? -18.109 0.256 -14.508 1 97.44 368 GLU A N 1
ATOM 2893 C CA . GLU A 1 368 ? -17.953 0.583 -15.914 1 97.44 368 GLU A CA 1
ATOM 2894 C C . GLU A 1 368 ? -18.828 -0.299 -16.797 1 97.44 368 GLU A C 1
ATOM 2896 O O . GLU A 1 368 ? -19.047 0.008 -17.969 1 97.44 368 GLU A O 1
ATOM 2901 N N . THR A 1 369 ? -19.312 -1.393 -16.312 1 97 369 THR A N 1
ATOM 2902 C CA . THR A 1 369 ? -20.219 -2.238 -17.078 1 97 369 THR A CA 1
ATOM 2903 C C . THR A 1 369 ? -21.641 -1.672 -17.062 1 97 369 THR A C 1
ATOM 2905 O O . THR A 1 369 ? -22.5 -2.1 -17.828 1 97 369 THR A O 1
ATOM 2908 N N . GLY A 1 370 ? -21.891 -0.788 -16.141 1 97.44 370 GLY A N 1
ATOM 2909 C CA . GLY A 1 370 ? -23.234 -0.235 -15.969 1 97.44 370 GLY A CA 1
ATOM 2910 C C . GLY A 1 370 ? -23.969 -0.838 -14.789 1 97.44 370 GLY A C 1
ATOM 2911 O O . GLY A 1 370 ? -25.062 -0.376 -14.43 1 97.44 370 GLY A O 1
ATOM 2912 N N . TYR A 1 371 ? -23.406 -1.856 -14.188 1 97.12 371 TYR A N 1
ATOM 2913 C CA . TYR A 1 371 ? -24.016 -2.438 -13 1 97.12 371 TYR A CA 1
ATOM 2914 C C . TYR A 1 371 ? -24.094 -1.417 -11.867 1 97.12 371 TYR A C 1
ATOM 2916 O O . TYR A 1 371 ? -23.078 -0.79 -11.523 1 97.12 371 TYR A O 1
ATOM 2924 N N . GLN A 1 372 ? -25.203 -1.286 -11.328 1 97.94 372 GLN A N 1
ATOM 2925 C CA . GLN A 1 372 ? -25.422 -0.392 -10.195 1 97.94 372 GLN A CA 1
ATOM 2926 C C . GLN A 1 372 ? -25.781 -1.175 -8.938 1 97.94 372 GLN A C 1
ATOM 2928 O O . GLN A 1 372 ? -26.688 -2.021 -8.969 1 97.94 372 GLN A O 1
ATOM 2933 N N . GLN A 1 373 ? -25.109 -0.862 -7.934 1 97.75 373 GLN A N 1
ATOM 2934 C CA . GLN A 1 373 ? -25.391 -1.499 -6.652 1 97.75 373 GLN A CA 1
ATOM 2935 C C . GLN A 1 373 ? -26.875 -1.423 -6.305 1 97.75 373 GLN A C 1
ATOM 2937 O O . GLN A 1 373 ? -27.469 -0.341 -6.32 1 97.75 373 GLN A O 1
ATOM 2942 N N . PRO A 1 374 ? -27.453 -2.545 -5.953 1 95.75 374 PRO A N 1
ATOM 2943 C CA . PRO A 1 374 ? -28.891 -2.559 -5.723 1 95.75 374 PRO A CA 1
ATOM 2944 C C . PRO A 1 374 ? -29.266 -2.186 -4.289 1 95.75 374 PRO A C 1
ATOM 2946 O O . PRO A 1 374 ? -28.453 -2.328 -3.379 1 95.75 374 PRO A O 1
ATOM 2949 N N . PHE A 1 375 ? -30.516 -1.794 -4.203 1 94.56 375 PHE A N 1
ATOM 2950 C CA . PHE A 1 375 ? -31.094 -1.675 -2.873 1 94.56 375 PHE A CA 1
ATOM 2951 C C . PHE A 1 375 ? -31.484 -3.045 -2.326 1 94.56 375 PHE A C 1
ATOM 2953 O O . PHE A 1 375 ? -31.594 -4.012 -3.084 1 94.56 375 PHE A O 1
ATOM 2960 N N . LEU A 1 376 ? -31.672 -3.086 -1.082 1 90.81 376 LEU A N 1
ATOM 2961 C CA . LEU A 1 376 ? -32 -4.344 -0.413 1 90.81 376 LEU A CA 1
ATOM 2962 C C . LEU A 1 376 ? -33.25 -4.973 -1.009 1 90.81 376 LEU A C 1
ATOM 2964 O O . LEU A 1 376 ? -33.281 -6.168 -1.307 1 90.81 376 LEU A O 1
ATOM 2968 N N . LYS A 1 377 ? -34.281 -4.199 -1.197 1 88.81 377 LYS A N 1
ATOM 2969 C CA . LYS A 1 377 ? -35.562 -4.699 -1.729 1 88.81 377 LYS A CA 1
ATOM 2970 C C . LYS A 1 377 ? -35.375 -5.312 -3.113 1 88.81 377 LYS A C 1
ATOM 2972 O O . LYS A 1 377 ? -35.906 -6.379 -3.406 1 88.81 377 LYS A O 1
ATOM 2977 N N . GLN A 1 378 ? -34.656 -4.613 -3.895 1 89.75 378 GLN A N 1
ATOM 2978 C CA . GLN A 1 378 ? -34.375 -5.098 -5.242 1 89.75 378 GLN A CA 1
ATOM 2979 C C . GLN A 1 378 ? -33.656 -6.438 -5.211 1 89.75 378 GLN A C 1
ATOM 2981 O O . GLN A 1 378 ? -33.938 -7.336 -6 1 89.75 378 GLN A O 1
ATOM 2986 N N . LEU A 1 379 ? -32.719 -6.527 -4.355 1 88.5 379 LEU A N 1
ATOM 2987 C CA . LEU A 1 379 ? -31.922 -7.746 -4.246 1 88.5 379 LEU A CA 1
ATOM 2988 C C . LEU A 1 379 ? -32.781 -8.906 -3.729 1 88.5 379 LEU A C 1
ATOM 2990 O O . LEU A 1 379 ? -32.656 -10.031 -4.223 1 88.5 379 LEU A O 1
ATOM 2994 N N . LEU A 1 380 ? -33.562 -8.633 -2.754 1 86 380 LEU A N 1
ATOM 2995 C CA . LEU A 1 380 ? -34.438 -9.648 -2.209 1 86 380 LEU A CA 1
ATOM 2996 C C . LEU A 1 380 ? -35.438 -10.148 -3.271 1 86 380 LEU A C 1
ATOM 2998 O O . LEU A 1 380 ? -35.688 -11.352 -3.371 1 86 380 LEU A O 1
ATOM 3002 N N . GLU A 1 381 ? -35.938 -9.258 -3.998 1 85.81 381 GLU A N 1
ATOM 3003 C CA . GLU A 1 381 ? -36.875 -9.633 -5.074 1 85.81 381 GLU A CA 1
ATOM 3004 C C . GLU A 1 381 ? -36.156 -10.492 -6.121 1 85.81 381 GLU A C 1
ATOM 3006 O O . GLU A 1 381 ? -36.719 -11.484 -6.59 1 85.81 381 GLU A O 1
ATOM 3011 N N . ALA A 1 382 ? -35 -10.055 -6.418 1 83.62 382 ALA A N 1
ATOM 3012 C CA . ALA A 1 382 ? -34.25 -10.766 -7.438 1 83.62 382 ALA A CA 1
ATOM 3013 C C . ALA A 1 382 ? -33.844 -12.164 -6.957 1 83.62 382 ALA A C 1
ATOM 3015 O O . ALA A 1 382 ? -33.719 -13.086 -7.762 1 83.62 382 ALA A O 1
ATOM 3016 N N . ARG A 1 383 ? -33.781 -12.281 -5.684 1 81.94 383 ARG A N 1
ATOM 3017 C CA . ARG A 1 383 ? -33.281 -13.539 -5.129 1 81.94 383 ARG A CA 1
ATOM 3018 C C . ARG A 1 383 ? -34.438 -14.367 -4.555 1 81.94 383 ARG A C 1
ATOM 3020 O O . ARG A 1 383 ? -34.188 -15.359 -3.863 1 81.94 383 ARG A O 1
ATOM 3027 N N . GLY A 1 384 ? -35.594 -14.031 -4.742 1 77.25 384 GLY A N 1
ATOM 3028 C CA . GLY A 1 384 ? -36.781 -14.789 -4.301 1 77.25 384 GLY A CA 1
ATOM 3029 C C . GLY A 1 384 ? -37.031 -14.68 -2.809 1 77.25 384 GLY A C 1
ATOM 3030 O O . GLY A 1 384 ? -37.406 -15.664 -2.17 1 77.25 384 GLY A O 1
ATOM 3031 N N . GLY A 1 385 ? -36.688 -13.641 -2.252 1 72.44 385 GLY A N 1
ATOM 3032 C CA . GLY A 1 385 ? -37 -13.375 -0.861 1 72.44 385 GLY A CA 1
ATOM 3033 C C . GLY A 1 385 ? -35.938 -13.852 0.103 1 72.44 385 GLY A C 1
ATOM 3034 O O . GLY A 1 385 ? -36.094 -13.766 1.321 1 72.44 385 GLY A O 1
ATOM 3035 N N . VAL A 1 386 ? -34.875 -14.469 -0.344 1 69 386 VAL A N 1
ATOM 3036 C CA . VAL A 1 386 ? -33.844 -14.984 0.537 1 69 386 VAL A CA 1
ATOM 3037 C C . VAL A 1 386 ? -32.812 -13.883 0.831 1 69 386 VAL A C 1
ATOM 3039 O O . VAL A 1 386 ? -32.312 -13.25 -0.09 1 69 386 VAL A O 1
ATOM 3042 N N . SER A 1 387 ? -32.844 -13.562 2.211 1 67.62 387 SER A N 1
ATOM 3043 C CA . SER A 1 387 ? -31.859 -12.57 2.66 1 67.62 387 SER A CA 1
ATOM 3044 C C . SER A 1 387 ? -30.531 -13.219 3.02 1 67.62 387 SER A C 1
ATOM 3046 O O . SER A 1 387 ? -30.5 -14.328 3.553 1 67.62 387 SER A O 1
ATOM 3048 N N . GLY A 1 388 ? -29.531 -12.586 2.504 1 66.44 388 GLY A N 1
ATOM 3049 C CA . GLY A 1 388 ? -28.219 -13.062 2.867 1 66.44 388 GLY A CA 1
ATOM 3050 C C . GLY A 1 388 ? -27.641 -14.039 1.857 1 66.44 388 GLY A C 1
ATOM 3051 O O . GLY A 1 388 ? -28.062 -14.062 0.698 1 66.44 388 GLY A O 1
ATOM 3052 N N . GLY A 1 389 ? -26.578 -14.648 2.215 1 75.12 389 GLY A N 1
ATOM 3053 C CA . GLY A 1 389 ? -25.906 -15.602 1.346 1 75.12 389 GLY A CA 1
ATOM 3054 C C . GLY A 1 389 ? -24.703 -15.008 0.641 1 75.12 389 GLY A C 1
ATOM 3055 O O . GLY A 1 389 ? -24.141 -14.008 1.1 1 75.12 389 GLY A O 1
ATOM 3056 N N . TYR A 1 390 ? -24.422 -15.68 -0.403 1 83 390 TYR A N 1
ATOM 3057 C CA . TYR A 1 390 ? -23.234 -15.305 -1.152 1 83 390 TYR A CA 1
ATOM 3058 C C . TYR A 1 390 ? -23.547 -14.203 -2.158 1 83 390 TYR A C 1
ATOM 3060 O O . TYR A 1 390 ? -24.641 -14.156 -2.711 1 83 390 TYR A O 1
ATOM 3068 N N . HIS A 1 391 ? -22.656 -13.219 -2.258 1 86.69 391 HIS A N 1
ATOM 3069 C CA . HIS A 1 391 ? -22.734 -12.148 -3.252 1 86.69 391 HIS A CA 1
ATOM 3070 C C . HIS A 1 391 ? -23.891 -11.195 -2.949 1 86.69 391 HIS A C 1
ATOM 3072 O O . HIS A 1 391 ? -24.578 -10.734 -3.861 1 86.69 391 HIS A O 1
ATOM 3078 N N . PHE A 1 392 ? -24.219 -11.055 -1.704 1 90.5 392 PHE A N 1
ATOM 3079 C CA . PHE A 1 392 ? -25.25 -10.125 -1.258 1 90.5 392 PHE A CA 1
ATOM 3080 C C . PHE A 1 392 ? -24.672 -8.734 -1.027 1 90.5 392 PHE A C 1
ATOM 3082 O O . PHE A 1 392 ? -23.906 -8.523 -0.086 1 90.5 392 PHE A O 1
ATOM 3089 N N . ASN A 1 393 ? -25.031 -7.73 -1.899 1 94.25 393 ASN A N 1
ATOM 3090 C CA . ASN A 1 393 ? -24.344 -6.445 -1.899 1 94.25 393 ASN A CA 1
ATOM 3091 C C . ASN A 1 393 ? -25.328 -5.277 -1.885 1 94.25 393 ASN A C 1
ATOM 3093 O O . ASN A 1 393 ? -25.219 -4.355 -2.693 1 94.25 393 ASN A O 1
ATOM 3097 N N . PRO A 1 394 ? -26.219 -5.211 -0.934 1 94.88 394 PRO A N 1
ATOM 3098 C CA . PRO A 1 394 ? -27.172 -4.098 -0.891 1 94.88 394 PRO A CA 1
ATOM 3099 C C . PRO A 1 394 ? -26.516 -2.779 -0.481 1 94.88 394 PRO A C 1
ATOM 3101 O O . PRO A 1 394 ? -25.5 -2.783 0.221 1 94.88 394 PRO A O 1
ATOM 3104 N N . VAL A 1 395 ? -27.141 -1.714 -0.896 1 96.88 395 VAL A N 1
ATOM 3105 C CA . VAL A 1 395 ? -26.781 -0.393 -0.385 1 96.88 395 VAL A CA 1
ATOM 3106 C C . VAL A 1 395 ? -26.953 -0.362 1.132 1 96.88 395 VAL A C 1
ATOM 3108 O O . VAL A 1 395 ? -27.953 -0.855 1.659 1 96.88 395 VAL A O 1
ATOM 3111 N N . THR A 1 396 ? -25.984 0.169 1.822 1 96.56 396 THR A N 1
ATOM 3112 C CA . THR A 1 396 ? -26.016 0.285 3.275 1 96.56 396 THR A CA 1
ATOM 3113 C C . THR A 1 396 ? -26.406 1.695 3.699 1 96.56 396 THR A C 1
ATOM 3115 O O . THR A 1 396 ? -25.781 2.674 3.289 1 96.56 396 THR A O 1
ATOM 3118 N N . PHE A 1 397 ? -27.438 1.79 4.539 1 97.25 397 PHE A N 1
ATOM 3119 C CA . PHE A 1 397 ? -27.891 3.082 5.035 1 97.25 397 PHE A CA 1
ATOM 3120 C C . PHE A 1 397 ? -27.484 3.283 6.488 1 97.25 397 PHE A C 1
ATOM 3122 O O . PHE A 1 397 ? -27.688 2.395 7.32 1 97.25 397 PHE A O 1
ATOM 3129 N N . TRP A 1 398 ? -26.906 4.449 6.723 1 98.06 398 TRP A N 1
ATOM 3130 C CA . TRP A 1 398 ? -26.641 4.91 8.078 1 98.06 398 TRP A CA 1
ATOM 3131 C C . TRP A 1 398 ? -27.656 5.957 8.516 1 98.06 398 TRP A C 1
ATOM 3133 O O . TRP A 1 398 ? -27.969 6.879 7.754 1 98.06 398 TRP A O 1
ATOM 3143 N N . ARG A 1 399 ? -28.188 5.797 9.695 1 97.56 399 ARG A N 1
ATOM 3144 C CA . ARG A 1 399 ? -29.031 6.824 10.289 1 97.56 399 ARG A CA 1
ATOM 3145 C C . ARG A 1 399 ? -28.203 7.785 11.141 1 97.56 399 ARG A C 1
ATOM 3147 O O . ARG A 1 399 ? -27.453 7.352 12.016 1 97.56 399 ARG A O 1
ATOM 3154 N N . VAL A 1 400 ? -28.312 9.039 10.805 1 98.25 400 VAL A N 1
ATOM 3155 C CA . VAL A 1 400 ? -27.719 10.078 11.641 1 98.25 400 VAL A CA 1
ATOM 3156 C C . VAL A 1 400 ? -28.781 10.656 12.57 1 98.25 400 VAL A C 1
ATOM 3158 O O . VAL A 1 400 ? -29.688 11.367 12.133 1 98.25 400 VAL A O 1
ATOM 3161 N N . LYS A 1 401 ? -28.641 10.391 13.797 1 97.81 401 LYS A N 1
ATOM 3162 C CA . LYS A 1 401 ? -29.625 10.812 14.781 1 97.81 401 LYS A CA 1
ATOM 3163 C C . LYS A 1 401 ? -29.469 12.289 15.125 1 97.81 401 LYS A C 1
ATOM 3165 O O . LYS A 1 401 ? -28.453 12.906 14.773 1 97.81 401 LYS A O 1
ATOM 3170 N N . LYS A 1 402 ? -30.438 12.805 15.844 1 97.56 402 LYS A N 1
ATOM 3171 C CA . LYS A 1 402 ? -30.453 14.219 16.188 1 97.56 402 LYS A CA 1
ATOM 3172 C C . LYS A 1 402 ? -29.25 14.57 17.078 1 97.56 402 LYS A C 1
ATOM 3174 O O . LYS A 1 402 ? -28.75 15.695 17.031 1 97.56 402 LYS A O 1
ATOM 3179 N N . ASP A 1 403 ? -28.781 13.633 17.891 1 97.31 403 ASP A N 1
ATOM 3180 C CA . ASP A 1 403 ? -27.656 13.891 18.781 1 97.31 403 ASP A CA 1
ATOM 3181 C C . ASP A 1 403 ? -26.328 13.664 18.062 1 97.31 403 ASP A C 1
ATOM 3183 O O . ASP A 1 403 ? -25.266 13.789 18.672 1 97.31 403 ASP A O 1
ATOM 3187 N N . GLY A 1 404 ? -26.422 13.242 16.797 1 97.88 404 GLY A N 1
ATOM 3188 C CA . GLY A 1 404 ? -25.234 13.078 15.977 1 97.88 404 GLY A CA 1
ATOM 3189 C C . GLY A 1 404 ? -24.719 11.656 15.945 1 97.88 404 GLY A C 1
ATOM 3190 O O . GLY A 1 404 ? -23.781 11.344 15.203 1 97.88 404 GLY A O 1
ATOM 3191 N N . LEU A 1 405 ? -25.344 10.828 16.766 1 98.06 405 LEU A N 1
ATOM 3192 C CA . LEU A 1 405 ? -24.922 9.43 16.75 1 98.06 405 LEU A CA 1
ATOM 3193 C C . LEU A 1 405 ? -25.297 8.773 15.414 1 98.06 405 LEU A C 1
ATOM 3195 O O . LEU A 1 405 ? -26.422 8.906 14.945 1 98.06 405 LEU A O 1
ATOM 3199 N N . VAL A 1 406 ? -24.344 8.125 14.805 1 98.25 406 VAL A N 1
ATOM 3200 C CA . VAL A 1 406 ? -24.578 7.438 13.539 1 98.25 406 VAL A CA 1
ATOM 3201 C C . VAL A 1 406 ? -24.734 5.938 13.789 1 98.25 406 VAL A C 1
ATOM 3203 O O . VAL A 1 406 ? -23.859 5.305 14.383 1 98.25 406 VAL A O 1
ATOM 3206 N N . VAL A 1 407 ? -25.844 5.348 13.359 1 97.81 407 VAL A N 1
ATOM 3207 C CA . VAL A 1 407 ? -26.125 3.928 13.555 1 97.81 407 VAL A CA 1
ATOM 3208 C C . VAL A 1 407 ? -26.578 3.309 12.234 1 97.81 407 VAL A C 1
ATOM 3210 O O . VAL A 1 407 ? -27 4.023 11.32 1 97.81 407 VAL A O 1
ATOM 3213 N N . LEU A 1 408 ? -26.406 2.025 12.148 1 96.94 408 LEU A N 1
ATOM 3214 C CA . LEU A 1 408 ? -26.891 1.304 10.984 1 96.94 408 LEU A CA 1
ATOM 3215 C C . LEU A 1 408 ? -28.422 1.326 10.938 1 96.94 408 LEU A C 1
ATOM 3217 O O . LEU A 1 408 ? -29.078 1.196 11.977 1 96.94 408 LEU A O 1
ATOM 3221 N N . ASN A 1 409 ? -28.938 1.536 9.82 1 92.56 409 ASN A N 1
ATOM 3222 C CA . ASN A 1 409 ? -30.359 1.292 9.586 1 92.56 409 ASN A CA 1
ATOM 3223 C C . ASN A 1 409 ? -30.594 -0.047 8.891 1 92.56 409 ASN A C 1
ATOM 3225 O O . ASN A 1 409 ? -30.594 -0.121 7.664 1 92.56 409 ASN A O 1
ATOM 3229 N N . PRO A 1 410 ? -30.781 -1.072 9.703 1 80.69 410 PRO A N 1
ATOM 3230 C CA . PRO A 1 410 ? -30.844 -2.408 9.102 1 80.69 410 PRO A CA 1
ATOM 3231 C C . PRO A 1 410 ? -32.062 -2.596 8.188 1 80.69 410 PRO A C 1
ATOM 3233 O O . PRO A 1 410 ? -32.031 -3.463 7.312 1 80.69 410 PRO A O 1
ATOM 3236 N N . ASP A 1 411 ? -33.156 -1.8 8.516 1 66.88 411 ASP A N 1
ATOM 3237 C CA . ASP A 1 411 ? -34.438 -2.006 7.836 1 66.88 411 ASP A CA 1
ATOM 3238 C C . ASP A 1 411 ? -34.562 -1.07 6.637 1 66.88 411 ASP A C 1
ATOM 3240 O O . ASP A 1 411 ? -35.656 -0.988 6.031 1 66.88 411 ASP A O 1
ATOM 3244 N N . ALA A 1 412 ? -33.562 -0.188 6.441 1 63.06 412 ALA A N 1
ATOM 3245 C CA . ALA A 1 412 ? -33.781 0.78 5.371 1 63.06 412 ALA A CA 1
ATOM 3246 C C . ALA A 1 412 ? -34.125 0.077 4.062 1 63.06 412 ALA A C 1
ATOM 3248 O O . ALA A 1 412 ? -33.25 -0.437 3.373 1 63.06 412 ALA A O 1
ATOM 3249 N N . MET A 1 413 ? -35.094 -0.779 4.094 1 49.53 413 MET A N 1
ATOM 3250 C CA . MET A 1 413 ? -35.781 -1.561 3.066 1 49.53 413 MET A CA 1
ATOM 3251 C C . MET A 1 413 ? -36.375 -0.65 2 1 49.53 413 MET A C 1
ATOM 3253 O O . MET A 1 413 ? -37.188 -1.097 1.177 1 49.53 413 MET A O 1
ATOM 3257 N N . LYS A 1 414 ? -36.188 0.635 1.932 1 43.34 414 LYS A N 1
ATOM 3258 C CA . LYS A 1 414 ? -37 1.157 0.84 1 43.34 414 LYS A CA 1
ATOM 3259 C C . LYS A 1 414 ? -36.5 0.641 -0.51 1 43.34 414 LYS A C 1
ATOM 3261 O O . LYS A 1 414 ? -35.312 0.395 -0.689 1 43.34 414 LYS A O 1
ATOM 3266 N N . MET B 1 1 ? 59.656 -74.5 38.688 1 18.78 1 MET B N 1
ATOM 3267 C CA . MET B 1 1 ? 58.781 -75.188 37.719 1 18.78 1 MET B CA 1
ATOM 3268 C C . MET B 1 1 ? 57.812 -74.188 37.094 1 18.78 1 MET B C 1
ATOM 3270 O O . MET B 1 1 ? 57.656 -73.062 37.594 1 18.78 1 MET B O 1
ATOM 3274 N N . LYS B 1 2 ? 56.562 -74.625 36.969 1 18.2 2 LYS B N 1
ATOM 3275 C CA . LYS B 1 2 ? 55.594 -74.688 35.875 1 18.2 2 LYS B CA 1
ATOM 3276 C C . LYS B 1 2 ? 54.812 -73.438 35.75 1 18.2 2 LYS B C 1
ATOM 3278 O O . LYS B 1 2 ? 54.625 -72.875 34.656 1 18.2 2 LYS B O 1
ATOM 3283 N N . ASP B 1 3 ? 53.875 -73.125 36.688 1 18.97 3 ASP B N 1
ATOM 3284 C CA . ASP B 1 3 ? 52.5 -73.062 36.219 1 18.97 3 ASP B CA 1
ATOM 3285 C C . ASP B 1 3 ? 52.219 -71.75 35.531 1 18.97 3 ASP B C 1
ATOM 3287 O O . ASP B 1 3 ? 52.812 -70.75 35.844 1 18.97 3 ASP B O 1
ATOM 3291 N N . HIS B 1 4 ? 51.469 -71.812 34.469 1 20.66 4 HIS B N 1
ATOM 3292 C CA . HIS B 1 4 ? 50.875 -71.312 33.25 1 20.66 4 HIS B CA 1
ATOM 3293 C C . HIS B 1 4 ? 50 -70.062 33.562 1 20.66 4 HIS B C 1
ATOM 3295 O O . HIS B 1 4 ? 49.281 -70.062 34.594 1 20.66 4 HIS B O 1
ATOM 3301 N N . ALA B 1 5 ? 50.25 -68.938 33 1 23.48 5 ALA B N 1
ATOM 3302 C CA . ALA B 1 5 ? 50 -67.5 32.938 1 23.48 5 ALA B CA 1
ATOM 3303 C C . ALA B 1 5 ? 48.531 -67.188 32.656 1 23.48 5 ALA B C 1
ATOM 3305 O O . ALA B 1 5 ? 48.094 -66.062 32.719 1 23.48 5 ALA B O 1
ATOM 3306 N N . LYS B 1 6 ? 47.625 -68.312 32.125 1 21.55 6 LYS B N 1
ATOM 3307 C CA . LYS B 1 6 ? 46.906 -67.875 30.938 1 21.55 6 LYS B CA 1
ATOM 3308 C C . LYS B 1 6 ? 45.719 -66.938 31.312 1 21.55 6 LYS B C 1
ATOM 3310 O O . LYS B 1 6 ? 44.719 -67.438 31.828 1 21.55 6 LYS B O 1
ATOM 3315 N N . LYS B 1 7 ? 45.812 -66 32.094 1 25.38 7 LYS B N 1
ATOM 3316 C CA . LYS B 1 7 ? 44.594 -65.312 32.562 1 25.38 7 LYS B CA 1
ATOM 3317 C C . LYS B 1 7 ? 43.719 -64.938 31.375 1 25.38 7 LYS B C 1
ATOM 3319 O O . LYS B 1 7 ? 44.125 -64.188 30.484 1 25.38 7 LYS B O 1
ATOM 3324 N N . GLU B 1 8 ? 42.719 -65.812 30.906 1 20.81 8 GLU B N 1
ATOM 3325 C CA . GLU B 1 8 ? 41.781 -65.812 29.812 1 20.81 8 GLU B CA 1
ATOM 3326 C C . GLU B 1 8 ? 40.969 -64.5 29.766 1 20.81 8 GLU B C 1
ATOM 3328 O O . GLU B 1 8 ? 40.625 -63.969 30.812 1 20.81 8 GLU B O 1
ATOM 3333 N N . ASP B 1 9 ? 41.188 -63.656 28.672 1 25.33 9 ASP B N 1
ATOM 3334 C CA . ASP B 1 9 ? 40.656 -62.5 27.938 1 25.33 9 ASP B CA 1
ATOM 3335 C C . ASP B 1 9 ? 39.156 -62.594 27.781 1 25.33 9 ASP B C 1
ATOM 3337 O O . ASP B 1 9 ? 38.625 -63.344 26.953 1 25.33 9 ASP B O 1
ATOM 3341 N N . THR B 1 10 ? 38.375 -63 28.906 1 25.05 10 THR B N 1
ATOM 3342 C CA . THR B 1 10 ? 36.969 -63.281 28.625 1 25.05 10 THR B CA 1
ATOM 3343 C C . THR B 1 10 ? 36.312 -62.125 27.891 1 25.05 10 THR B C 1
ATOM 3345 O O . THR B 1 10 ? 36.375 -60.969 28.344 1 25.05 10 THR B O 1
ATOM 3348 N N . GLY B 1 11 ? 36.312 -62.062 26.484 1 25.62 11 GLY B N 1
ATOM 3349 C CA . GLY B 1 11 ? 35.719 -61.281 25.391 1 25.62 11 GLY B CA 1
ATOM 3350 C C . GLY B 1 11 ? 34.25 -61 25.594 1 25.62 11 GLY B C 1
ATOM 3351 O O . GLY B 1 11 ? 33.375 -61.844 25.25 1 25.62 11 GLY B O 1
ATOM 3352 N N . LEU B 1 12 ? 33.781 -60.594 26.781 1 25.36 12 LEU B N 1
ATOM 3353 C CA . LEU B 1 12 ? 32.344 -60.438 26.797 1 25.36 12 LEU B CA 1
ATOM 3354 C C . LEU B 1 12 ? 31.859 -59.594 25.625 1 25.36 12 LEU B C 1
ATOM 3356 O O . LEU B 1 12 ? 32.375 -58.469 25.422 1 25.36 12 LEU B O 1
ATOM 3360 N N . SER B 1 13 ? 31.266 -60.094 24.5 1 25.75 13 SER B N 1
ATOM 3361 C CA . SER B 1 13 ? 30.75 -59.719 23.188 1 25.75 13 SER B CA 1
ATOM 3362 C C . SER B 1 13 ? 29.719 -58.594 23.297 1 25.75 13 SER B C 1
ATOM 3364 O O . SER B 1 13 ? 29.094 -58.406 24.344 1 25.75 13 SER B O 1
ATOM 3366 N N . ARG B 1 14 ? 29.703 -57.5 22.297 1 25.3 14 ARG B N 1
ATOM 3367 C CA . ARG B 1 14 ? 29.016 -56.281 21.859 1 25.3 14 ARG B CA 1
ATOM 3368 C C . ARG B 1 14 ? 27.5 -56.469 21.844 1 25.3 14 ARG B C 1
ATOM 3370 O O . ARG B 1 14 ? 26.75 -55.5 21.75 1 25.3 14 ARG B O 1
ATOM 3377 N N . ARG B 1 15 ? 26.938 -57.594 21.484 1 25.03 15 ARG B N 1
ATOM 3378 C CA . ARG B 1 15 ? 25.594 -57.719 20.938 1 25.03 15 ARG B CA 1
ATOM 3379 C C . ARG B 1 15 ? 24.531 -57.406 21.984 1 25.03 15 ARG B C 1
ATOM 3381 O O . ARG B 1 15 ? 23.328 -57.469 21.703 1 25.03 15 ARG B O 1
ATOM 3388 N N . SER B 1 16 ? 24.812 -57.594 23.234 1 22.36 16 SER B N 1
ATOM 3389 C CA . SER B 1 16 ? 23.625 -57.75 24.078 1 22.36 16 SER B CA 1
ATOM 3390 C C . SER B 1 16 ? 22.797 -56.469 24.109 1 22.36 16 SER B C 1
ATOM 3392 O O . SER B 1 16 ? 21.578 -56.531 24.312 1 22.36 16 SER B O 1
ATOM 3394 N N . LEU B 1 17 ? 23.391 -55.406 24.531 1 22.31 17 LEU B N 1
ATOM 3395 C CA . LEU B 1 17 ? 22.516 -54.469 25.25 1 22.31 17 LEU B CA 1
ATOM 3396 C C . LEU B 1 17 ? 21.547 -53.781 24.297 1 22.31 17 LEU B C 1
ATOM 3398 O O . LEU B 1 17 ? 21.875 -52.75 23.734 1 22.31 17 LEU B O 1
ATOM 3402 N N . LEU B 1 18 ? 20.922 -54.375 23.25 1 23.48 18 LEU B N 1
ATOM 3403 C CA . LEU B 1 18 ? 19.875 -54 22.297 1 23.48 18 LEU B CA 1
ATOM 3404 C C . LEU B 1 18 ? 18.625 -53.531 23.047 1 23.48 18 LEU B C 1
ATOM 3406 O O . LEU B 1 18 ? 17.938 -52.625 22.578 1 23.48 18 LEU B O 1
ATOM 3410 N N . ALA B 1 19 ? 17.938 -54.219 23.875 1 23.25 19 ALA B N 1
ATOM 3411 C CA . ALA B 1 19 ? 16.484 -54.406 23.984 1 23.25 19 ALA B CA 1
ATOM 3412 C C . ALA B 1 19 ? 15.844 -53.219 24.688 1 23.25 19 ALA B C 1
ATOM 3414 O O . ALA B 1 19 ? 14.633 -53.188 24.891 1 23.25 19 ALA B O 1
ATOM 3415 N N . MET B 1 20 ? 16.391 -52.438 25.531 1 24.02 20 MET B N 1
ATOM 3416 C CA . MET B 1 20 ? 15.516 -51.719 26.438 1 24.02 20 MET B CA 1
ATOM 3417 C C . MET B 1 20 ? 14.594 -50.781 25.672 1 24.02 20 MET B C 1
ATOM 3419 O O . MET B 1 20 ? 15.055 -50.031 24.812 1 24.02 20 MET B O 1
ATOM 3423 N N . ALA B 1 21 ? 13.039 -50.844 25.828 1 28.17 21 ALA B N 1
ATOM 3424 C CA . ALA B 1 21 ? 11.68 -50.469 25.484 1 28.17 21 ALA B CA 1
ATOM 3425 C C . ALA B 1 21 ? 11.453 -48.969 25.766 1 28.17 21 ALA B C 1
ATOM 3427 O O . ALA B 1 21 ? 11.703 -48.5 26.875 1 28.17 21 ALA B O 1
ATOM 3428 N N . GLY B 1 22 ? 11.555 -48.062 24.859 1 29.52 22 GLY B N 1
ATOM 3429 C CA . GLY B 1 22 ? 11.328 -46.656 24.828 1 29.52 22 GLY B CA 1
ATOM 3430 C C . GLY B 1 22 ? 10.062 -46.219 25.547 1 29.52 22 GLY B C 1
ATOM 3431 O O . GLY B 1 22 ? 8.969 -46.656 25.203 1 29.52 22 GLY B O 1
ATOM 3432 N N . LEU B 1 23 ? 9.992 -45.875 26.828 1 28.59 23 LEU B N 1
ATOM 3433 C CA . LEU B 1 23 ? 9.047 -45.406 27.844 1 28.59 23 LEU B CA 1
ATOM 3434 C C . LEU B 1 23 ? 8.258 -44.188 27.344 1 28.59 23 LEU B C 1
ATOM 3436 O O . LEU B 1 23 ? 8.836 -43.188 26.969 1 28.59 23 LEU B O 1
ATOM 3440 N N . ALA B 1 24 ? 7.023 -44.375 26.859 1 34 24 ALA B N 1
ATOM 3441 C CA . ALA B 1 24 ? 5.918 -43.406 26.703 1 34 24 ALA B CA 1
ATOM 3442 C C . ALA B 1 24 ? 5.695 -42.625 27.969 1 34 24 ALA B C 1
ATOM 3444 O O . ALA B 1 24 ? 5.441 -43.188 29.031 1 34 24 ALA B O 1
ATOM 3445 N N . THR B 1 25 ? 6.344 -41.562 28.234 1 32.88 25 THR B N 1
ATOM 3446 C CA . THR B 1 25 ? 6.105 -40.75 29.422 1 32.88 25 THR B CA 1
ATOM 3447 C C . THR B 1 25 ? 4.633 -40.375 29.531 1 32.88 25 THR B C 1
ATOM 3449 O O . THR B 1 25 ? 4.086 -39.75 28.625 1 32.88 25 THR B O 1
ATOM 3452 N N . VAL B 1 26 ? 3.744 -41.094 30.156 1 33.53 26 VAL B N 1
ATOM 3453 C CA . VAL B 1 26 ? 2.367 -40.906 30.609 1 33.53 26 VAL B CA 1
ATOM 3454 C C . VAL B 1 26 ? 2.297 -39.75 31.594 1 33.53 26 VAL B C 1
ATOM 3456 O O . VAL B 1 26 ? 2.988 -39.75 32.625 1 33.53 26 VAL B O 1
ATOM 3459 N N . ALA B 1 27 ? 2.016 -38.531 31.188 1 35.5 27 ALA B N 1
ATOM 3460 C CA . ALA B 1 27 ? 1.757 -37.531 32.188 1 35.5 27 ALA B CA 1
ATOM 3461 C C . ALA B 1 27 ? 0.39 -37.719 32.844 1 35.5 27 ALA B C 1
ATOM 3463 O O . ALA B 1 27 ? -0.601 -37.969 32.156 1 35.5 27 ALA B O 1
ATOM 3464 N N . PHE B 1 28 ? 0.289 -37.906 34.094 1 36.03 28 PHE B N 1
ATOM 3465 C CA . PHE B 1 28 ? -0.866 -38.062 34.969 1 36.03 28 PHE B CA 1
ATOM 3466 C C . PHE B 1 28 ? -1.432 -36.719 35.375 1 36.03 28 PHE B C 1
ATOM 3468 O O . PHE B 1 28 ? -0.697 -35.844 35.844 1 36.03 28 PHE B O 1
ATOM 3475 N N . VAL B 1 29 ? -2.441 -36.25 34.688 1 38.31 29 VAL B N 1
ATOM 3476 C CA . VAL B 1 29 ? -3.08 -35.062 35.219 1 38.31 29 VAL B CA 1
ATOM 3477 C C . VAL B 1 29 ? -4.223 -35.438 36.156 1 38.31 29 VAL B C 1
ATOM 3479 O O . VAL B 1 29 ? -5.023 -36.312 35.844 1 38.31 29 VAL B O 1
ATOM 3482 N N . GLN B 1 30 ? -4.195 -35.094 37.375 1 37.59 30 GLN B N 1
ATOM 3483 C CA . GLN B 1 30 ? -5.176 -35.281 38.438 1 37.59 30 GLN B CA 1
ATOM 3484 C C . GLN B 1 30 ? -6.375 -34.375 38.25 1 37.59 30 GLN B C 1
ATOM 3486 O O . GLN B 1 30 ? -6.211 -33.156 38.062 1 37.59 30 GLN B O 1
ATOM 3491 N N . THR B 1 31 ? -7.535 -34.969 37.906 1 37.22 31 THR B N 1
ATOM 3492 C CA . THR B 1 31 ? -8.781 -34.188 37.875 1 37.22 31 THR B CA 1
ATOM 3493 C C . THR B 1 31 ? -9.258 -33.875 39.281 1 37.22 31 THR B C 1
ATOM 3495 O O . THR B 1 31 ? -8.836 -34.5 40.25 1 37.22 31 THR B O 1
ATOM 3498 N N . SER B 1 32 ? -9.984 -32.781 39.594 1 41.75 32 SER B N 1
ATOM 3499 C CA . SER B 1 32 ? -10.555 -32.469 40.906 1 41.75 32 SER B CA 1
ATOM 3500 C C . SER B 1 32 ? -11.305 -33.656 41.469 1 41.75 32 SER B C 1
ATOM 3502 O O . SER B 1 32 ? -11.492 -33.75 42.688 1 41.75 32 SER B O 1
ATOM 3504 N N . LEU B 1 33 ? -12.062 -34.5 40.75 1 42.41 33 LEU B N 1
ATOM 3505 C CA . LEU B 1 33 ? -12.906 -35.531 41.344 1 42.41 33 LEU B CA 1
ATOM 3506 C C . LEU B 1 33 ? -12.109 -36.812 41.531 1 42.41 33 LEU B C 1
ATOM 3508 O O . LEU B 1 33 ? -12.695 -37.875 41.75 1 42.41 33 LEU B O 1
ATOM 3512 N N . GLY B 1 34 ? -10.812 -36.906 41.906 1 40.56 34 GLY B N 1
ATOM 3513 C CA . GLY B 1 34 ? -9.961 -37.969 42.406 1 40.56 34 GLY B CA 1
ATOM 3514 C C . GLY B 1 34 ? -9.445 -38.875 41.312 1 40.56 34 GLY B C 1
ATOM 3515 O O . GLY B 1 34 ? -8.703 -39.844 41.562 1 40.56 34 GLY B O 1
ATOM 3516 N N . LYS B 1 35 ? -10.227 -39.25 40.312 1 35.94 35 LYS B N 1
ATOM 3517 C CA . LYS B 1 35 ? -9.812 -40.312 39.406 1 35.94 35 LYS B CA 1
ATOM 3518 C C . LYS B 1 35 ? -8.547 -39.906 38.625 1 35.94 35 LYS B C 1
ATOM 3520 O O . LYS B 1 35 ? -8.398 -38.75 38.219 1 35.94 35 LYS B O 1
ATOM 3525 N N . THR B 1 36 ? -7.492 -40.594 39 1 38.16 36 THR B N 1
ATOM 3526 C CA . THR B 1 36 ? -6.219 -40.469 38.281 1 38.16 36 THR B CA 1
ATOM 3527 C C . THR B 1 36 ? -6.371 -40.844 36.812 1 38.16 36 THR B C 1
ATOM 3529 O O . THR B 1 36 ? -6.789 -41.938 36.469 1 38.16 36 THR B O 1
ATOM 3532 N N . VAL B 1 37 ? -6.961 -40.062 36 1 33.25 37 VAL B N 1
ATOM 3533 C CA . VAL B 1 37 ? -7.031 -40.469 34.594 1 33.25 37 VAL B CA 1
ATOM 3534 C C . VAL B 1 37 ? -5.641 -40.438 33.969 1 33.25 37 VAL B C 1
ATOM 3536 O O . VAL B 1 37 ? -4.895 -39.469 34.156 1 33.25 37 VAL B O 1
ATOM 3539 N N . GLN B 1 38 ? -5.145 -41.531 33.812 1 34.03 38 GLN B N 1
ATOM 3540 C CA . GLN B 1 38 ? -3.945 -41.688 33 1 34.03 38 GLN B CA 1
ATOM 3541 C C . GLN B 1 38 ? -4.113 -41 31.656 1 34.03 38 GLN B C 1
ATOM 3543 O O . GLN B 1 38 ? -5.027 -41.344 30.891 1 34.03 38 GLN B O 1
ATOM 3548 N N . MET B 1 39 ? -4.039 -39.875 31.641 1 30.38 39 MET B N 1
ATOM 3549 C CA . MET B 1 39 ? -4.141 -39.375 30.281 1 30.38 39 MET B CA 1
ATOM 3550 C C . MET B 1 39 ? -2.943 -39.812 29.453 1 30.38 39 MET B C 1
ATOM 3552 O O . MET B 1 39 ? -1.795 -39.594 29.828 1 30.38 39 MET B O 1
ATOM 3556 N N . LEU B 1 40 ? -3.066 -40.969 28.938 1 30 40 LEU B N 1
ATOM 3557 C CA . LEU B 1 40 ? -2.076 -41.344 27.938 1 30 40 LEU B CA 1
ATOM 3558 C C . LEU B 1 40 ? -1.661 -40.156 27.094 1 30 40 LEU B C 1
ATOM 3560 O O . LEU B 1 40 ? -2.51 -39.375 26.656 1 30 40 LEU B O 1
ATOM 3564 N N . GLN B 1 41 ? -0.586 -39.656 27.453 1 32.06 41 GLN B N 1
ATOM 3565 C CA . GLN B 1 41 ? -0.083 -38.656 26.5 1 32.06 41 GLN B CA 1
ATOM 3566 C C . GLN B 1 41 ? -0.149 -39.188 25.078 1 32.06 41 GLN B C 1
ATOM 3568 O O . GLN B 1 41 ? 0.33 -40.281 24.797 1 32.06 41 GLN B O 1
ATOM 3573 N N . PRO B 1 42 ? -1.327 -39.031 24.422 1 32.5 42 PRO B N 1
ATOM 3574 C CA . PRO B 1 42 ? -1.235 -39.719 23.141 1 32.5 42 PRO B CA 1
ATOM 3575 C C . PRO B 1 42 ? 0.19 -39.781 22.594 1 32.5 42 PRO B C 1
ATOM 3577 O O . PRO B 1 42 ? 1.023 -38.938 22.953 1 32.5 42 PRO B O 1
ATOM 3580 N N . PRO B 1 43 ? 0.68 -40.969 22.234 1 31.27 43 PRO B N 1
ATOM 3581 C CA . PRO B 1 43 ? 2 -41 21.594 1 31.27 43 PRO B CA 1
ATOM 3582 C C . PRO B 1 43 ? 2.35 -39.719 20.844 1 31.27 43 PRO B C 1
ATOM 3584 O O . PRO B 1 43 ? 1.457 -38.969 20.484 1 31.27 43 PRO B O 1
ATOM 3587 N N . ALA B 1 44 ? 3.568 -39.375 20.969 1 32.56 44 ALA B N 1
ATOM 3588 C CA . ALA B 1 44 ? 4.125 -38.281 20.188 1 32.56 44 ALA B CA 1
ATOM 3589 C C . ALA B 1 44 ? 3.494 -38.219 18.797 1 32.56 44 ALA B C 1
ATOM 3591 O O . ALA B 1 44 ? 3.711 -39.094 17.969 1 32.56 44 ALA B O 1
ATOM 3592 N N . MET B 1 45 ? 2.221 -37.938 18.703 1 32.88 45 MET B N 1
ATOM 3593 C CA . MET B 1 45 ? 1.661 -37.812 17.359 1 32.88 45 MET B CA 1
ATOM 3594 C C . MET B 1 45 ? 2.729 -37.344 16.375 1 32.88 45 MET B C 1
ATOM 3596 O O . MET B 1 45 ? 3.412 -36.344 16.594 1 32.88 45 MET B O 1
ATOM 3600 N N . PHE B 1 46 ? 3.449 -38.188 15.867 1 33.22 46 PHE B N 1
ATOM 3601 C CA . PHE B 1 46 ? 4.266 -37.875 14.695 1 33.22 46 PHE B CA 1
ATOM 3602 C C . PHE B 1 46 ? 3.662 -36.75 13.891 1 33.22 46 PHE B C 1
ATOM 3604 O O . PHE B 1 46 ? 2.574 -36.875 13.328 1 33.22 46 PHE B O 1
ATOM 3611 N N . LEU B 1 47 ? 3.592 -35.531 14.359 1 39.53 47 LEU B N 1
ATOM 3612 C CA . LEU B 1 47 ? 3.232 -34.344 13.602 1 39.53 47 LEU B CA 1
ATOM 3613 C C . LEU B 1 47 ? 3.664 -34.469 12.141 1 39.53 47 LEU B C 1
ATOM 3615 O O . LEU B 1 47 ? 4.859 -34.531 11.852 1 39.53 47 LEU B O 1
ATOM 3619 N N . SER B 1 48 ? 3.137 -35.344 11.422 1 47.84 48 SER B N 1
ATOM 3620 C CA . SER B 1 48 ? 3.387 -35.344 9.984 1 47.84 48 SER B CA 1
ATOM 3621 C C . SER B 1 48 ? 3.619 -33.938 9.453 1 47.84 48 SER B C 1
ATOM 3623 O O . SER B 1 48 ? 2.963 -33 9.883 1 47.84 48 SER B O 1
ATOM 3625 N N . ASP B 1 49 ? 4.832 -33.625 9.016 1 66.12 49 ASP B N 1
ATOM 3626 C CA . ASP B 1 49 ? 5.262 -32.406 8.344 1 66.12 49 ASP B CA 1
ATOM 3627 C C . ASP B 1 49 ? 4.254 -31.984 7.27 1 66.12 49 ASP B C 1
ATOM 3629 O O . ASP B 1 49 ? 4.465 -31 6.566 1 66.12 49 ASP B O 1
ATOM 3633 N N . ASP B 1 50 ? 3.191 -32.812 7.219 1 77.5 50 ASP B N 1
ATOM 3634 C CA . ASP B 1 50 ? 2.166 -32.5 6.234 1 77.5 50 ASP B CA 1
ATOM 3635 C C . ASP B 1 50 ? 1.11 -31.562 6.824 1 77.5 50 ASP B C 1
ATOM 3637 O O . ASP B 1 50 ? 0.295 -31.984 7.648 1 77.5 50 ASP B O 1
ATOM 3641 N N . PRO B 1 51 ? 1.032 -30.438 6.457 1 83.12 51 PRO B N 1
ATOM 3642 C CA . PRO B 1 51 ? 0.114 -29.469 7.043 1 83.12 51 PRO B CA 1
ATOM 3643 C C . PRO B 1 51 ? -1.353 -29.859 6.875 1 83.12 51 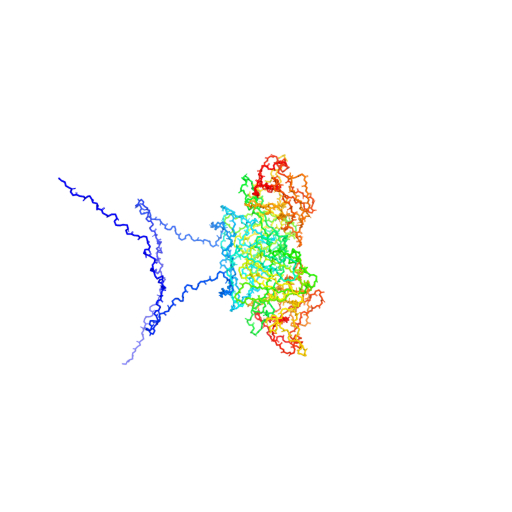PRO B C 1
ATOM 3645 O O . PRO B 1 51 ? -2.219 -29.344 7.59 1 83.12 51 PRO B O 1
ATOM 3648 N N . THR B 1 52 ? -1.69 -30.766 6.02 1 83.25 52 THR B N 1
ATO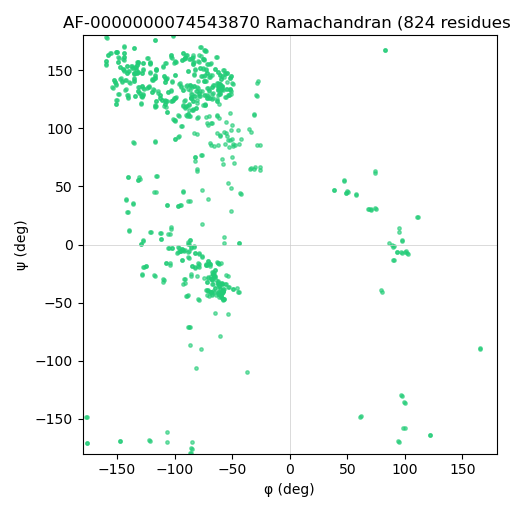M 3649 C CA . THR B 1 52 ? -3.074 -31.156 5.773 1 83.25 52 THR B CA 1
ATOM 3650 C C . THR B 1 52 ? -3.574 -32.094 6.859 1 83.25 52 THR B C 1
ATOM 3652 O O . THR B 1 52 ? -4.77 -32.375 6.941 1 83.25 52 THR B O 1
ATOM 3655 N N . LYS B 1 53 ? -2.732 -32.5 7.66 1 82.06 53 LYS B N 1
ATOM 3656 C CA . LYS B 1 53 ? -3.104 -33.531 8.641 1 82.06 53 LYS B CA 1
ATOM 3657 C C . LYS B 1 53 ? -3.275 -32.906 10.031 1 82.06 53 LYS B C 1
ATOM 3659 O O . LYS B 1 53 ? -3.539 -33.625 10.992 1 82.06 53 LYS B O 1
ATOM 3664 N N . SER B 1 54 ? -3.023 -31.641 10.156 1 83.12 54 SER B N 1
ATOM 3665 C CA . SER B 1 54 ? -3.172 -30.969 11.445 1 83.12 54 SER B CA 1
ATOM 3666 C C . SER B 1 54 ? -3.959 -29.672 11.297 1 83.12 54 SER B C 1
ATOM 3668 O O . SER B 1 54 ? -3.719 -28.891 10.367 1 83.12 54 SER B O 1
ATOM 3670 N N . ILE B 1 55 ? -4.941 -29.547 12.211 1 83 55 ILE B N 1
ATOM 3671 C CA . ILE B 1 55 ? -5.691 -28.297 12.234 1 83 55 ILE B CA 1
ATOM 3672 C C . ILE B 1 55 ? -4.754 -27.141 12.562 1 83 55 ILE B C 1
ATOM 3674 O O . ILE B 1 55 ? -3.943 -27.234 13.484 1 83 55 ILE B O 1
ATOM 3678 N N . GLY B 1 56 ? -4.902 -26.141 11.789 1 88.62 56 GLY B N 1
ATOM 3679 C CA . GLY B 1 56 ? -4.031 -24.984 11.977 1 88.62 56 GLY B CA 1
ATOM 3680 C C . GLY B 1 56 ? -4.531 -24.016 13.023 1 88.62 56 GLY B C 1
ATOM 3681 O O . GLY B 1 56 ? -5.52 -24.297 13.711 1 88.62 56 GLY B O 1
ATOM 3682 N N . ALA B 1 57 ? -3.832 -22.938 13.164 1 87.69 57 ALA B N 1
ATOM 3683 C CA . ALA B 1 57 ? -4.168 -21.906 14.148 1 87.69 57 ALA B CA 1
ATOM 3684 C C . ALA B 1 57 ? -5.418 -21.141 13.734 1 87.69 57 ALA B C 1
ATOM 3686 O O . ALA B 1 57 ? -5.656 -20.922 12.539 1 87.69 57 ALA B O 1
ATOM 3687 N N . PRO B 1 58 ? -6.191 -20.703 14.609 1 89.69 58 PRO B N 1
ATOM 3688 C CA . PRO B 1 58 ? -7.387 -19.922 14.305 1 89.69 58 PRO B CA 1
ATOM 3689 C C . PRO B 1 58 ? -7.059 -18.484 13.891 1 89.69 58 PRO B C 1
ATOM 3691 O O . PRO B 1 58 ? -5.922 -18.031 14.062 1 89.69 58 PRO B O 1
ATOM 3694 N N . PRO B 1 59 ? -8.102 -17.797 13.344 1 88.81 59 PRO B N 1
ATOM 3695 C CA . PRO B 1 59 ? -7.887 -16.391 13.016 1 88.81 59 PRO B CA 1
ATOM 3696 C C . PRO B 1 59 ? -7.531 -15.547 14.242 1 88.81 59 PRO B C 1
ATOM 3698 O O . PRO B 1 59 ? -8.016 -15.82 15.344 1 88.81 59 PRO B O 1
ATOM 3701 N N . GLY B 1 60 ? -6.695 -14.562 14.055 1 90.31 60 GLY B N 1
ATOM 3702 C CA . GLY B 1 60 ? -6.254 -13.703 15.141 1 90.31 60 GLY B CA 1
ATOM 3703 C C . GLY B 1 60 ? -6.668 -12.25 14.969 1 90.31 60 GLY B C 1
ATOM 3704 O O . GLY B 1 60 ? -7.207 -11.883 13.922 1 90.31 60 GLY B O 1
ATOM 3705 N N . LEU B 1 61 ? -6.348 -11.453 15.977 1 94.94 61 LEU B N 1
ATOM 3706 C CA . LEU B 1 61 ? -6.672 -10.031 15.977 1 94.94 61 LEU B CA 1
ATOM 3707 C C . LEU B 1 61 ? -5.793 -9.273 14.984 1 94.94 61 LEU B C 1
ATOM 3709 O O . LEU B 1 61 ? -6.199 -8.234 14.461 1 94.94 61 LEU B O 1
ATOM 3713 N N . VAL B 1 62 ? -4.602 -9.734 14.82 1 96.44 62 VAL B N 1
ATOM 3714 C CA . VAL B 1 62 ? -3.662 -9.211 13.836 1 96.44 62 VAL B CA 1
ATOM 3715 C C . VAL B 1 62 ? -2.891 -10.359 13.195 1 96.44 62 VAL B C 1
ATOM 3717 O O . VAL B 1 62 ? -2.734 -11.422 13.797 1 96.44 62 VAL B O 1
ATOM 3720 N N . GLY B 1 63 ? -2.512 -10.156 11.953 1 95.75 63 GLY B N 1
ATOM 3721 C CA . GLY B 1 63 ? -1.657 -11.133 11.305 1 95.75 63 GLY B CA 1
ATOM 3722 C C . GLY B 1 63 ? -0.188 -10.961 11.641 1 95.75 63 GLY B C 1
ATOM 3723 O O . GLY B 1 63 ? 0.278 -9.836 11.852 1 95.75 63 GLY B O 1
ATOM 3724 N N . ASN B 1 64 ? 0.523 -12.102 11.609 1 95.69 64 ASN B N 1
ATOM 3725 C CA . ASN B 1 64 ? 1.956 -12.094 11.883 1 95.69 64 ASN B CA 1
ATOM 3726 C C . ASN B 1 64 ? 2.76 -12.648 10.711 1 95.69 64 ASN B C 1
ATOM 3728 O O . ASN B 1 64 ? 2.232 -13.406 9.898 1 95.69 64 ASN B O 1
ATOM 3732 N N . ARG B 1 65 ? 4.027 -12.219 10.695 1 97.31 65 ARG B N 1
ATOM 3733 C CA . ARG B 1 65 ? 4.938 -12.828 9.727 1 97.31 65 ARG B CA 1
ATOM 3734 C C . ARG B 1 65 ? 5.152 -14.305 10.039 1 97.31 65 ARG B C 1
ATOM 3736 O O . ARG B 1 65 ? 5.02 -14.727 11.188 1 97.31 65 ARG B O 1
ATOM 3743 N N . SER B 1 66 ? 5.43 -15.07 8.938 1 97.44 66 SER B N 1
ATOM 3744 C CA . SER B 1 66 ? 5.898 -16.438 9.141 1 97.44 66 SER B CA 1
ATOM 3745 C C . SER B 1 66 ? 7.168 -16.469 9.984 1 97.44 66 SER B C 1
ATOM 3747 O O . SER B 1 66 ? 7.988 -15.555 9.922 1 97.44 66 SER B O 1
ATOM 3749 N N . ALA B 1 67 ? 7.359 -17.562 10.734 1 96.06 67 ALA B N 1
ATOM 3750 C CA . ALA B 1 67 ? 8.57 -17.734 11.531 1 96.06 67 ALA B CA 1
ATOM 3751 C C . ALA B 1 67 ? 9.805 -17.812 10.641 1 96.06 67 ALA B C 1
ATOM 3753 O O . ALA B 1 67 ? 10.93 -17.641 11.117 1 96.06 67 ALA B O 1
ATOM 3754 N N . TYR B 1 68 ? 9.625 -18.031 9.32 1 97 68 TYR B N 1
ATOM 3755 C CA . TYR B 1 68 ? 10.727 -18.188 8.375 1 97 68 TYR B CA 1
ATOM 3756 C C . TYR B 1 68 ? 11.094 -16.859 7.73 1 97 68 TYR B C 1
ATOM 3758 O O . TYR B 1 68 ? 12.031 -16.797 6.93 1 97 68 TYR B O 1
ATOM 3766 N N . GLU B 1 69 ? 10.375 -15.797 7.996 1 97.38 69 GLU B N 1
ATOM 3767 C CA . GLU B 1 69 ? 10.602 -14.469 7.43 1 97.38 69 GLU B CA 1
ATOM 3768 C C . GLU B 1 69 ? 10.984 -13.469 8.508 1 97.38 69 GLU B C 1
ATOM 3770 O O . GLU B 1 69 ? 10.227 -13.25 9.461 1 97.38 69 GLU B O 1
ATOM 3775 N N . ASN B 1 70 ? 12.156 -12.812 8.352 1 96.44 70 ASN B N 1
ATOM 3776 C CA . ASN B 1 70 ? 12.602 -11.852 9.359 1 96.44 70 ASN B CA 1
ATOM 3777 C C . ASN B 1 70 ? 13.242 -10.633 8.711 1 96.44 70 ASN B C 1
ATOM 3779 O O . ASN B 1 70 ? 14.406 -10.312 8.984 1 96.44 70 ASN B O 1
ATOM 3783 N N . PRO B 1 71 ? 12.484 -9.953 7.859 1 97.44 71 PRO B N 1
ATOM 3784 C CA . PRO B 1 71 ? 13.039 -8.695 7.348 1 97.44 71 PRO B CA 1
ATOM 3785 C C . PRO B 1 71 ? 13.172 -7.629 8.43 1 97.44 71 PRO B C 1
ATOM 3787 O O . PRO B 1 71 ? 12.258 -7.453 9.242 1 97.44 71 PRO B O 1
ATOM 3790 N N . VAL B 1 72 ? 14.305 -6.926 8.477 1 97.94 72 VAL B N 1
ATOM 3791 C CA . VAL B 1 72 ? 14.539 -5.898 9.484 1 97.94 72 VAL B CA 1
ATOM 3792 C C . VAL B 1 72 ? 15.273 -4.715 8.859 1 97.94 72 VAL B C 1
ATOM 3794 O O . VAL B 1 72 ? 15.992 -4.875 7.867 1 97.94 72 VAL B O 1
ATOM 3797 N N . LYS B 1 73 ? 15.102 -3.59 9.398 1 98.31 73 LYS B N 1
ATOM 3798 C CA . LYS B 1 73 ? 15.891 -2.42 9.023 1 98.31 73 LYS B CA 1
ATOM 3799 C C . LYS B 1 73 ? 17.297 -2.504 9.602 1 98.31 73 LYS B C 1
ATOM 3801 O O . LYS B 1 73 ? 17.531 -3.18 10.609 1 98.31 73 LYS B O 1
ATOM 3806 N N . LYS B 1 74 ? 18.188 -1.927 8.93 1 97.88 74 LYS B N 1
ATOM 3807 C CA . LYS B 1 74 ? 19.531 -1.754 9.484 1 97.88 74 LYS B CA 1
ATOM 3808 C C . LYS B 1 74 ? 19.641 -0.443 10.258 1 97.88 74 LYS B C 1
ATOM 3810 O O . LYS B 1 74 ? 19.531 0.639 9.672 1 97.88 74 LYS B O 1
ATOM 3815 N N . THR B 1 75 ? 19.938 -0.514 11.516 1 96.12 75 THR B N 1
ATOM 3816 C CA . THR B 1 75 ? 19.844 0.652 12.391 1 96.12 75 THR B CA 1
ATOM 3817 C C . THR B 1 75 ? 21.219 1.283 12.609 1 96.12 75 THR B C 1
ATOM 3819 O O . THR B 1 75 ? 22.234 0.6 12.523 1 96.12 75 THR B O 1
ATOM 3822 N N . SER B 1 76 ? 21.219 2.553 12.734 1 93.56 76 SER B N 1
ATOM 3823 C CA . SER B 1 76 ? 22.297 3.363 13.312 1 93.56 76 SER B CA 1
ATOM 3824 C C . SER B 1 76 ? 21.781 4.188 14.492 1 93.56 76 SER B C 1
ATOM 3826 O O . SER B 1 76 ? 20.672 3.963 14.977 1 93.56 76 SER B O 1
ATOM 3828 N N . ASP B 1 77 ? 22.562 5.141 14.969 1 88.88 77 ASP B N 1
ATOM 3829 C CA . ASP B 1 77 ? 22.172 5.949 16.125 1 88.88 77 ASP B CA 1
ATOM 3830 C C . ASP B 1 77 ? 21 6.867 15.773 1 88.88 77 ASP B C 1
ATOM 3832 O O . ASP B 1 77 ? 20.156 7.152 16.625 1 88.88 77 ASP B O 1
ATOM 3836 N N . THR B 1 78 ? 20.953 7.246 14.508 1 91.75 78 THR B N 1
ATOM 3837 C CA . THR B 1 78 ? 19.969 8.281 14.195 1 91.75 78 THR B CA 1
ATOM 3838 C C . THR B 1 78 ? 19.109 7.855 13.008 1 91.75 78 THR B C 1
ATOM 3840 O O . THR B 1 78 ? 18.25 8.617 12.555 1 91.75 78 THR B O 1
ATOM 3843 N N . SER B 1 79 ? 19.406 6.625 12.484 1 95.19 79 SER B N 1
ATOM 3844 C CA . SER B 1 79 ? 18.672 6.246 11.289 1 95.19 79 SER B CA 1
ATOM 3845 C C . SER B 1 79 ? 18.453 4.738 11.227 1 95.19 79 SER B C 1
ATOM 3847 O O . SER B 1 79 ? 19.078 3.984 11.969 1 95.19 79 SER B O 1
ATOM 3849 N N . SER B 1 80 ? 17.578 4.324 10.5 1 97.5 80 SER B N 1
ATOM 3850 C CA . SER B 1 80 ? 17.375 2.934 10.094 1 97.5 80 SER B CA 1
ATOM 3851 C C . SER B 1 80 ? 17.094 2.83 8.602 1 97.5 80 SER B C 1
ATOM 3853 O O . SER B 1 80 ? 16.453 3.711 8.023 1 97.5 80 SER B O 1
ATOM 3855 N N . ARG B 1 81 ? 17.609 1.781 7.934 1 98.56 81 ARG B N 1
ATOM 3856 C CA . ARG B 1 81 ? 17.578 1.657 6.48 1 98.56 81 ARG B CA 1
ATOM 3857 C C . ARG B 1 81 ? 16.672 0.507 6.051 1 98.56 81 ARG B C 1
ATOM 3859 O O . ARG B 1 81 ? 16.797 -0.611 6.551 1 98.56 81 ARG B O 1
ATOM 3866 N N . THR B 1 82 ? 15.727 0.746 5.141 1 98.81 82 THR B N 1
ATOM 3867 C CA . THR B 1 82 ? 14.781 -0.232 4.602 1 98.81 82 THR B CA 1
ATOM 3868 C C . THR B 1 82 ? 15.531 -1.371 3.91 1 98.81 82 THR B C 1
ATOM 3870 O O . THR B 1 82 ? 16.453 -1.133 3.139 1 98.81 82 THR B O 1
ATOM 3873 N N . PRO B 1 83 ? 15.18 -2.629 4.168 1 98.62 83 PRO B N 1
ATOM 3874 C CA . PRO B 1 83 ? 15.852 -3.764 3.531 1 98.62 83 PRO B CA 1
ATOM 3875 C C . PRO B 1 83 ? 15.422 -3.969 2.08 1 98.62 83 PRO B C 1
ATOM 3877 O O . PRO B 1 83 ? 14.805 -4.988 1.754 1 98.62 83 PRO B O 1
ATOM 3880 N N . LEU B 1 84 ? 15.891 -3.205 1.195 1 98.5 84 LEU B N 1
ATOM 3881 C CA . LEU B 1 84 ? 15.43 -3.113 -0.185 1 98.5 84 LEU B CA 1
ATOM 3882 C C . LEU B 1 84 ? 15.547 -4.461 -0.89 1 98.5 84 LEU B C 1
ATOM 3884 O O . LEU B 1 84 ? 14.656 -4.855 -1.639 1 98.5 84 LEU B O 1
ATOM 3888 N N . GLN B 1 85 ? 16.641 -5.195 -0.628 1 97.75 85 GLN B N 1
ATOM 3889 C CA . GLN B 1 85 ? 16.906 -6.438 -1.351 1 97.75 85 GLN B CA 1
ATOM 3890 C C . GLN B 1 85 ? 15.922 -7.531 -0.936 1 97.75 85 GLN B C 1
ATOM 3892 O O . GLN B 1 85 ? 15.805 -8.555 -1.611 1 97.75 85 GLN B O 1
ATOM 3897 N N . ASP B 1 86 ? 15.211 -7.281 0.181 1 97.31 86 ASP B N 1
ATOM 3898 C CA . ASP B 1 86 ? 14.305 -8.297 0.708 1 97.31 86 ASP B CA 1
ATOM 3899 C C . ASP B 1 86 ? 12.852 -7.984 0.358 1 97.31 86 ASP B C 1
ATOM 3901 O O . ASP B 1 86 ? 11.953 -8.758 0.677 1 97.31 86 ASP B O 1
ATOM 3905 N N . LEU B 1 87 ? 12.641 -6.875 -0.279 1 98.19 87 LEU B N 1
ATOM 3906 C CA . LEU B 1 87 ? 11.266 -6.43 -0.468 1 98.19 87 LEU B CA 1
ATOM 3907 C C . LEU B 1 87 ? 10.797 -6.691 -1.896 1 98.19 87 LEU B C 1
ATOM 3909 O O . LEU B 1 87 ? 11.609 -6.98 -2.775 1 98.19 87 LEU B O 1
ATOM 3913 N N . TYR B 1 88 ? 9.484 -6.656 -2.068 1 97.62 88 TYR B N 1
ATOM 3914 C CA . TYR B 1 88 ? 8.797 -6.863 -3.334 1 97.62 88 TYR B CA 1
ATOM 3915 C C . TYR B 1 88 ? 7.91 -5.668 -3.672 1 97.62 88 TYR B C 1
ATOM 3917 O O . TYR B 1 88 ? 7.566 -4.875 -2.793 1 97.62 88 TYR B O 1
ATOM 3925 N N . GLY B 1 89 ? 7.562 -5.559 -4.934 1 96.81 89 GLY B N 1
ATOM 3926 C CA . GLY B 1 89 ? 6.621 -4.52 -5.32 1 96.81 89 GLY B CA 1
ATOM 3927 C C . GLY B 1 89 ? 7.125 -3.117 -5.027 1 96.81 89 GLY B C 1
ATOM 3928 O O . GLY B 1 89 ? 8.312 -2.834 -5.195 1 96.81 89 GLY B O 1
ATOM 3929 N N . THR B 1 90 ? 6.172 -2.211 -4.715 1 97.75 90 THR B N 1
ATOM 3930 C CA . THR B 1 90 ? 6.578 -0.82 -4.547 1 97.75 90 THR B CA 1
ATOM 3931 C C . THR B 1 90 ? 6.141 -0.289 -3.186 1 97.75 90 THR B C 1
ATOM 3933 O O . THR B 1 90 ? 6.617 0.755 -2.736 1 97.75 90 THR B O 1
ATOM 3936 N N . ILE B 1 91 ? 5.227 -0.917 -2.551 1 98.69 91 ILE B N 1
ATOM 3937 C CA . ILE B 1 91 ? 4.773 -0.476 -1.236 1 98.69 91 ILE B CA 1
ATOM 3938 C C . ILE B 1 91 ? 5.707 -1.024 -0.159 1 98.69 91 ILE B C 1
ATOM 3940 O O . ILE B 1 91 ? 5.922 -2.234 -0.074 1 98.69 91 ILE B O 1
ATOM 3944 N N . THR B 1 92 ? 6.273 -0.169 0.646 1 98.81 92 THR B N 1
ATOM 3945 C CA . THR B 1 92 ? 7.105 -0.577 1.773 1 98.81 92 THR B CA 1
ATOM 3946 C C . THR B 1 92 ? 6.246 -0.854 3.004 1 98.81 92 THR B C 1
ATOM 3948 O O . THR B 1 92 ? 5.406 -0.033 3.381 1 98.81 92 THR B O 1
ATOM 3951 N N . PRO B 1 93 ? 6.402 -2.053 3.592 1 98.56 93 PRO B N 1
ATOM 3952 C CA . PRO B 1 93 ? 5.719 -2.232 4.875 1 98.56 93 PRO B CA 1
ATOM 3953 C C . PRO B 1 93 ? 5.984 -1.089 5.852 1 98.56 93 PRO B C 1
ATOM 3955 O O . PRO B 1 93 ? 7.121 -0.631 5.977 1 98.56 93 PRO B O 1
ATOM 3958 N N . SER B 1 94 ? 4.922 -0.665 6.559 1 98.25 94 SER B N 1
ATOM 3959 C CA . SER B 1 94 ? 5.047 0.508 7.418 1 98.25 94 SER B CA 1
ATOM 3960 C C . SER B 1 94 ? 6.137 0.31 8.469 1 98.25 94 SER B C 1
ATOM 3962 O O . SER B 1 94 ? 6.848 1.255 8.82 1 98.25 94 SER B O 1
ATOM 3964 N N . ASP B 1 95 ? 6.285 -0.893 8.922 1 98.12 95 ASP B N 1
ATOM 3965 C CA . ASP B 1 95 ? 7.23 -1.144 10.008 1 98.12 95 ASP B CA 1
ATOM 3966 C C . ASP B 1 95 ? 8.656 -1.277 9.469 1 98.12 95 ASP B C 1
ATOM 3968 O O . ASP B 1 95 ? 9.609 -1.345 10.25 1 98.12 95 ASP B O 1
ATOM 3972 N N . LEU B 1 96 ? 8.812 -1.308 8.18 1 98.69 96 LEU B N 1
ATOM 3973 C CA . LEU B 1 96 ? 10.141 -1.412 7.578 1 98.69 96 LEU B CA 1
ATOM 3974 C C . LEU B 1 96 ? 10.508 -0.126 6.844 1 98.69 96 LEU B C 1
ATOM 3976 O O . LEU B 1 96 ? 11.523 -0.071 6.148 1 98.69 96 LEU B O 1
ATOM 3980 N N . HIS B 1 97 ? 9.648 0.901 6.93 1 98.75 97 HIS B N 1
ATOM 3981 C CA . HIS B 1 97 ? 9.945 2.217 6.379 1 98.75 97 HIS B CA 1
ATOM 3982 C C . HIS B 1 97 ? 11.164 2.834 7.051 1 98.75 97 HIS B C 1
ATOM 3984 O O . HIS B 1 97 ? 11.289 2.797 8.281 1 98.75 97 HIS B O 1
ATOM 3990 N N . PHE B 1 98 ? 12.062 3.422 6.324 1 98.56 98 PHE B N 1
ATOM 3991 C CA . PHE B 1 98 ? 13.289 3.949 6.918 1 98.56 98 PHE B CA 1
ATOM 3992 C C . PHE B 1 98 ? 12.977 5.07 7.902 1 98.56 98 PHE B C 1
ATOM 3994 O O . PHE B 1 98 ? 11.883 5.648 7.863 1 98.56 98 PHE B O 1
ATOM 4001 N N . GLU B 1 99 ? 13.938 5.34 8.742 1 96.38 99 GLU B N 1
ATOM 4002 C CA . GLU B 1 99 ? 13.82 6.418 9.719 1 96.38 99 GLU B CA 1
ATOM 4003 C C . GLU B 1 99 ? 15.102 7.254 9.773 1 96.38 99 GLU B C 1
ATOM 4005 O O . GLU B 1 99 ? 16.203 6.738 9.539 1 96.38 99 GLU B O 1
ATOM 4010 N N . ARG B 1 100 ? 14.867 8.484 10.047 1 95.19 100 ARG B N 1
ATOM 4011 C CA . ARG B 1 100 ? 15.961 9.398 10.383 1 95.19 100 ARG B CA 1
ATOM 4012 C C . ARG B 1 100 ? 15.484 10.492 11.328 1 95.19 100 ARG B C 1
ATOM 4014 O O . ARG B 1 100 ? 14.453 11.125 11.086 1 95.19 100 ARG B O 1
ATOM 4021 N N . HIS B 1 101 ? 16.109 10.609 12.406 1 91.38 101 HIS B N 1
ATOM 4022 C CA . HIS B 1 101 ? 15.859 11.703 13.344 1 91.38 101 HIS B CA 1
ATOM 4023 C C . HIS B 1 101 ? 17.109 12.055 14.133 1 91.38 101 HIS B C 1
ATOM 4025 O O . HIS B 1 101 ? 18.078 11.281 14.148 1 91.38 101 HIS B O 1
ATOM 4031 N N . HIS B 1 102 ? 17.062 13.203 14.766 1 88.88 102 HIS B N 1
ATOM 4032 C CA . HIS B 1 102 ? 18.266 13.688 15.414 1 88.88 102 HIS B CA 1
ATOM 4033 C C . HIS B 1 102 ? 18.156 13.57 16.938 1 88.88 102 HIS B C 1
ATOM 4035 O O . HIS B 1 102 ? 19.172 13.68 17.641 1 88.88 102 HIS B O 1
ATOM 4041 N N . ALA B 1 103 ? 17.031 13.391 17.469 1 90.31 103 ALA B N 1
ATOM 4042 C CA . ALA B 1 103 ? 16.906 13.359 18.922 1 90.31 103 ALA B CA 1
ATOM 4043 C C . ALA B 1 103 ? 15.898 12.297 19.375 1 90.31 103 ALA B C 1
ATOM 4045 O O . ALA B 1 103 ? 15.172 12.492 20.344 1 90.31 103 ALA B O 1
ATOM 4046 N N . GLY B 1 104 ? 15.766 11.297 18.594 1 89.75 104 GLY B N 1
ATOM 4047 C CA . GLY B 1 104 ? 14.914 10.188 18.984 1 89.75 104 GLY B CA 1
ATOM 4048 C C . GLY B 1 104 ? 13.445 10.43 18.688 1 89.75 104 GLY B C 1
ATOM 4049 O O . GLY B 1 104 ? 13.039 11.555 18.391 1 89.75 104 GLY B O 1
ATOM 4050 N N . MET B 1 105 ? 12.68 9.367 18.781 1 92 105 MET B N 1
ATOM 4051 C CA . MET B 1 105 ? 11.25 9.367 18.5 1 92 105 MET B CA 1
ATOM 4052 C C . MET B 1 105 ? 10.438 9.742 19.734 1 92 105 MET B C 1
ATOM 4054 O O . MET B 1 105 ? 10.484 9.039 20.75 1 92 105 MET B O 1
ATOM 4058 N N . PRO B 1 106 ? 9.664 10.789 19.703 1 93.44 106 PRO B N 1
ATOM 4059 C CA . PRO B 1 106 ? 8.844 11.164 20.859 1 93.44 106 PRO B CA 1
ATOM 4060 C C . PRO B 1 106 ? 7.574 10.328 20.984 1 93.44 106 PRO B C 1
ATOM 4062 O O . PRO B 1 106 ? 7.16 9.688 20.016 1 93.44 106 PRO B O 1
ATOM 4065 N N . ASP B 1 107 ? 7.074 10.297 22.203 1 91.19 107 ASP B N 1
ATOM 4066 C CA . ASP B 1 107 ? 5.75 9.758 22.469 1 91.19 107 ASP B CA 1
ATOM 4067 C C . ASP B 1 107 ? 4.723 10.875 22.641 1 91.19 107 ASP B C 1
ATOM 4069 O O . ASP B 1 107 ? 4.711 11.57 23.656 1 91.19 107 ASP B O 1
ATOM 4073 N N . ILE B 1 108 ? 3.867 11 21.625 1 94.75 108 ILE B N 1
ATOM 4074 C CA . ILE B 1 108 ? 2.932 12.125 21.641 1 94.75 108 ILE B CA 1
ATOM 4075 C C . ILE B 1 108 ? 1.506 11.602 21.812 1 94.75 108 ILE B C 1
ATOM 4077 O O . ILE B 1 108 ? 1.053 10.742 21.062 1 94.75 108 ILE B O 1
ATOM 4081 N N . ASN B 1 109 ? 0.834 12.148 22.844 1 95.62 109 ASN B N 1
ATOM 4082 C CA . ASN B 1 109 ? -0.588 11.883 23.031 1 95.62 109 ASN B CA 1
ATOM 4083 C C . ASN B 1 109 ? -1.441 12.633 22.016 1 95.62 109 ASN B C 1
ATOM 4085 O O . ASN B 1 109 ? -1.452 13.859 21.984 1 95.62 109 ASN B O 1
ATOM 4089 N N . PRO B 1 110 ? -2.211 11.852 21.219 1 96.94 110 PRO B N 1
ATOM 4090 C CA . PRO B 1 110 ? -2.979 12.516 20.156 1 96.94 110 PRO B CA 1
ATOM 4091 C C . PRO B 1 110 ? -4.051 13.453 20.703 1 96.94 110 PRO B C 1
ATOM 4093 O O . PRO B 1 110 ? -4.441 14.414 20.031 1 96.94 110 PRO B O 1
ATOM 4096 N N . GLU B 1 111 ? -4.531 13.234 21.812 1 95.06 111 GLU B N 1
ATOM 4097 C CA . GLU B 1 111 ? -5.566 14.078 22.406 1 95.06 111 GLU B CA 1
ATOM 4098 C C . GLU B 1 111 ? -5.012 15.438 22.812 1 95.06 111 GLU B C 1
ATOM 4100 O O . GLU B 1 111 ? -5.746 16.422 22.859 1 95.06 111 GLU B O 1
ATOM 4105 N N . ALA B 1 112 ? -3.758 15.484 23.125 1 94.75 112 ALA B N 1
ATOM 4106 C CA . ALA B 1 112 ? -3.113 16.719 23.547 1 94.75 112 ALA B CA 1
ATOM 4107 C C . ALA B 1 112 ? -2.426 17.406 22.375 1 94.75 112 ALA B C 1
ATOM 4109 O O . ALA B 1 112 ? -1.895 18.516 22.516 1 94.75 112 ALA B O 1
ATOM 4110 N N . TYR B 1 113 ? -2.445 16.75 21.344 1 96.69 113 TYR B N 1
ATOM 4111 C CA . TYR B 1 113 ? -1.728 17.266 20.172 1 96.69 113 TYR B CA 1
ATOM 4112 C C . TYR B 1 113 ? -2.418 18.5 19.609 1 96.69 113 TYR B C 1
ATOM 4114 O O . TYR B 1 113 ? -3.65 18.547 19.547 1 96.69 113 TYR B O 1
ATOM 4122 N N . GLU B 1 114 ? -1.564 19.406 19.125 1 97.19 114 GLU B N 1
ATOM 4123 C CA . GLU B 1 114 ? -2.033 20.578 18.391 1 97.19 114 GLU B CA 1
ATOM 4124 C C . GLU B 1 114 ? -1.024 21 17.312 1 97.19 114 GLU B C 1
ATOM 4126 O O . GLU B 1 114 ? 0.186 20.938 17.547 1 97.19 114 GLU B O 1
ATOM 4131 N N . LEU B 1 115 ? -1.549 21.438 16.188 1 98.44 115 LEU B N 1
ATOM 4132 C CA . LEU B 1 115 ? -0.761 22.109 15.164 1 98.44 115 LEU B CA 1
ATOM 4133 C C . LEU B 1 115 ? -1.087 23.594 15.117 1 98.44 115 LEU B C 1
ATOM 4135 O O . LEU B 1 115 ? -2.242 23.984 14.906 1 98.44 115 LEU B O 1
ATOM 4139 N N . ILE B 1 116 ? -0.083 24.375 15.336 1 98.38 116 ILE B N 1
ATOM 4140 C CA . ILE B 1 116 ? -0.272 25.828 15.297 1 98.38 116 ILE B CA 1
ATOM 4141 C C . ILE B 1 116 ? 0.188 26.375 13.945 1 98.38 116 ILE B C 1
ATOM 4143 O O . ILE B 1 116 ? 1.295 26.078 13.492 1 98.38 116 ILE B O 1
ATOM 4147 N N . ILE B 1 117 ? -0.68 27.109 13.273 1 98.5 117 ILE B N 1
ATOM 4148 C CA . ILE B 1 117 ? -0.311 27.844 12.07 1 98.5 117 ILE B CA 1
ATOM 4149 C C . ILE B 1 117 ? -0.493 29.344 12.305 1 98.5 117 ILE B C 1
ATOM 4151 O O . ILE B 1 117 ? -1.592 29.797 12.633 1 98.5 117 ILE B O 1
ATOM 4155 N N . HIS B 1 118 ? 0.588 30.078 12.203 1 98.06 118 HIS B N 1
ATOM 4156 C CA . HIS B 1 118 ? 0.557 31.5 12.508 1 98.06 118 HIS B CA 1
ATOM 4157 C C . HIS B 1 118 ? 1.546 32.281 11.633 1 98.06 118 HIS B C 1
ATOM 4159 O O . HIS B 1 118 ? 2.037 31.75 10.633 1 98.06 118 HIS B O 1
ATOM 4165 N N . GLY B 1 119 ? 1.789 33.625 11.984 1 97.44 119 GLY B N 1
ATOM 4166 C CA . GLY B 1 119 ? 2.613 34.5 11.164 1 97.44 119 GLY B CA 1
ATOM 4167 C C . GLY B 1 119 ? 1.806 35.375 10.227 1 97.44 119 GLY B C 1
ATOM 4168 O O . GLY B 1 119 ? 0.879 36.062 10.648 1 97.44 119 GLY B O 1
ATOM 4169 N N . MET B 1 120 ? 2.162 35.375 9 1 97 120 MET B N 1
ATOM 4170 C CA . MET B 1 120 ? 1.51 36.219 7.992 1 97 120 MET B CA 1
ATOM 4171 C C . MET B 1 120 ? 0.206 35.562 7.52 1 97 120 MET B C 1
ATOM 4173 O O . MET B 1 120 ? 0.057 35.25 6.34 1 97 120 MET B O 1
ATOM 4177 N N . VAL B 1 121 ? -0.735 35.438 8.438 1 98 121 VAL B N 1
ATOM 4178 C CA . VAL B 1 121 ? -2.074 34.906 8.188 1 98 121 VAL B CA 1
ATOM 4179 C C . VAL B 1 121 ? -3.115 35.844 8.812 1 98 121 VAL B C 1
ATOM 4181 O O . VAL B 1 121 ? -2.803 36.625 9.719 1 98 121 VAL B O 1
ATOM 4184 N N . ASP B 1 122 ? -4.281 35.844 8.359 1 98.19 122 ASP B N 1
ATOM 4185 C CA . ASP B 1 122 ? -5.352 36.688 8.883 1 98.19 122 ASP B CA 1
ATOM 4186 C C . ASP B 1 122 ? -5.816 36.188 10.258 1 98.19 122 ASP B C 1
ATOM 4188 O O . ASP B 1 122 ? -6.066 36.969 11.156 1 98.19 122 ASP B O 1
ATOM 4192 N N . LYS B 1 123 ? -5.871 34.844 10.375 1 97.81 123 LYS B N 1
ATOM 4193 C CA . LYS B 1 123 ? -6.391 34.219 11.602 1 97.81 123 LYS B CA 1
ATOM 4194 C C . LYS B 1 123 ? -5.516 33.062 12.055 1 97.81 123 LYS B C 1
ATOM 4196 O O . LYS B 1 123 ? -5.785 31.906 11.711 1 97.81 123 LYS B O 1
ATOM 4201 N N . PRO B 1 124 ? -4.512 33.406 12.828 1 97.62 124 PRO B N 1
ATOM 4202 C CA . PRO B 1 124 ? -3.775 32.25 13.398 1 97.62 124 PRO B CA 1
ATOM 4203 C C . PRO B 1 124 ? -4.688 31.25 14.094 1 97.62 124 PRO B C 1
ATOM 4205 O O . PRO B 1 124 ? -5.668 31.641 14.734 1 97.62 124 PRO B O 1
ATOM 4208 N N . LYS B 1 125 ? -4.367 29.984 13.969 1 97.94 125 LYS B N 1
ATOM 4209 C CA . LYS B 1 125 ? -5.254 28.953 14.5 1 97.94 125 LYS B CA 1
ATOM 4210 C C . LYS B 1 125 ? -4.457 27.781 15.07 1 97.94 125 LYS B C 1
ATOM 4212 O O . LYS B 1 125 ? -3.338 27.516 14.625 1 97.94 125 LYS B O 1
ATOM 4217 N N . LYS B 1 126 ? -5.039 27.172 16.047 1 98.06 126 LYS B N 1
ATOM 4218 C CA . LYS B 1 126 ? -4.625 25.875 16.562 1 98.06 126 LYS B CA 1
ATOM 4219 C C . LYS B 1 126 ? -5.555 24.766 16.078 1 98.06 126 LYS B C 1
ATOM 4221 O O . LYS B 1 126 ? -6.773 24.859 16.234 1 98.06 126 LYS B O 1
ATOM 4226 N N . PHE B 1 127 ? -4.98 23.766 15.43 1 98.25 127 PHE B N 1
ATOM 4227 C CA . PHE B 1 127 ? -5.754 22.625 14.953 1 98.25 127 PHE B CA 1
ATOM 4228 C C . PHE B 1 127 ? -5.477 21.391 15.797 1 98.25 127 PHE B C 1
ATOM 4230 O O . PHE B 1 127 ? -4.324 20.984 15.953 1 98.25 127 PHE B O 1
ATOM 4237 N N . SER B 1 128 ? -6.484 20.797 16.375 1 97.69 128 SER B N 1
ATOM 4238 C CA . SER B 1 128 ? -6.352 19.469 16.969 1 97.69 128 SER B CA 1
ATOM 4239 C C . SER B 1 128 ? -6.266 18.406 15.883 1 97.69 128 SER B C 1
ATOM 4241 O O . SER B 1 128 ? -6.5 18.688 14.703 1 97.69 128 SER B O 1
ATOM 4243 N N . LEU B 1 129 ? -5.875 17.234 16.281 1 97.88 129 LEU B N 1
ATOM 4244 C CA . LEU B 1 129 ? -5.867 16.125 15.336 1 97.88 129 LEU B CA 1
ATOM 4245 C C . LEU B 1 129 ? -7.258 15.898 14.75 1 97.88 129 LEU B C 1
ATOM 4247 O O . LEU B 1 129 ? -7.398 15.641 13.555 1 97.88 129 LEU B O 1
ATOM 4251 N N . GLN B 1 130 ? -8.273 16 15.562 1 93.94 130 GLN B N 1
ATOM 4252 C CA . GLN B 1 130 ? -9.648 15.844 15.109 1 93.94 130 GLN B CA 1
ATOM 4253 C C . GLN B 1 130 ? -10.023 16.906 14.094 1 93.94 130 GLN B C 1
ATOM 4255 O O . GLN B 1 130 ? -10.703 16.625 13.109 1 93.94 130 GLN B O 1
ATOM 4260 N N . ASP B 1 131 ? -9.578 18.109 14.359 1 95.38 131 ASP B N 1
ATOM 4261 C CA . ASP B 1 131 ? -9.828 19.188 13.398 1 95.38 131 ASP B CA 1
ATOM 4262 C C . ASP B 1 131 ? -9.242 18.844 12.031 1 95.38 131 ASP B C 1
ATOM 4264 O O . ASP B 1 131 ? -9.906 19 11.008 1 95.38 131 ASP B O 1
ATOM 4268 N N . LEU B 1 132 ? -8 18.375 12.023 1 97.75 132 LEU B N 1
ATOM 4269 C CA . LEU B 1 132 ? -7.324 18.062 10.773 1 97.75 132 LEU B CA 1
ATOM 4270 C C . LEU B 1 132 ? -8.078 16.984 10.008 1 97.75 132 LEU B C 1
ATOM 4272 O O . LEU B 1 132 ? -8.219 17.062 8.789 1 97.75 132 LEU B O 1
ATOM 4276 N N . LYS B 1 133 ? -8.633 16.031 10.688 1 94.5 133 LYS B N 1
ATOM 4277 C CA . LYS B 1 133 ? -9.305 14.898 10.062 1 94.5 133 LYS B CA 1
ATOM 4278 C C . LYS B 1 133 ? -10.68 15.297 9.539 1 94.5 133 LYS B C 1
ATOM 4280 O O . LYS B 1 133 ? -11.312 14.547 8.789 1 94.5 133 LYS B O 1
ATOM 4285 N N . ARG B 1 134 ? -11.141 16.516 9.914 1 92.44 134 ARG B N 1
ATOM 4286 C CA . ARG B 1 134 ? -12.43 17 9.445 1 92.44 134 ARG B CA 1
ATOM 4287 C C . ARG B 1 134 ? -12.312 17.656 8.07 1 92.44 134 ARG B C 1
ATOM 4289 O O . ARG B 1 134 ? -13.312 17.844 7.379 1 92.44 134 ARG B O 1
ATOM 4296 N N . PHE B 1 135 ? -11.094 18.016 7.734 1 95.62 135 PHE B N 1
ATOM 4297 C CA . PHE B 1 135 ? -10.875 18.594 6.414 1 95.62 135 PHE B CA 1
ATOM 4298 C C . PHE B 1 135 ? -10.922 17.516 5.332 1 95.62 135 PHE B C 1
ATOM 4300 O O . PHE B 1 135 ? -10.781 16.328 5.625 1 95.62 135 PHE B O 1
ATOM 4307 N N . PRO B 1 136 ? -11.156 17.938 4.09 1 94.56 136 PRO B N 1
ATOM 4308 C CA . PRO B 1 136 ? -11.141 16.953 2.998 1 94.56 136 PRO B CA 1
ATOM 4309 C C . PRO B 1 136 ? -9.836 16.172 2.934 1 94.56 136 PRO B C 1
ATOM 4311 O O . PRO B 1 136 ? -8.758 16.766 2.863 1 94.56 136 PRO B O 1
ATOM 4314 N N . SER B 1 137 ? -10 14.875 2.936 1 96 137 SER B N 1
ATOM 4315 C CA . SER B 1 137 ? -8.836 14 2.959 1 96 137 SER B CA 1
ATOM 4316 C C . SER B 1 137 ? -8.352 13.688 1.548 1 96 137 SER B C 1
ATOM 4318 O O . SER B 1 137 ? -9.141 13.672 0.603 1 96 137 SER B O 1
ATOM 4320 N N . VAL B 1 138 ? -7.062 13.492 1.461 1 96.31 138 VAL B N 1
ATOM 4321 C CA . VAL B 1 138 ? -6.422 13.062 0.222 1 96.31 138 VAL B CA 1
ATOM 4322 C C . VAL B 1 138 ? -5.422 11.945 0.517 1 96.31 138 VAL B C 1
ATOM 4324 O O . VAL B 1 138 ? -4.746 11.969 1.548 1 96.31 138 VAL B O 1
ATOM 4327 N N . SER B 1 139 ? -5.387 10.977 -0.361 1 97.06 139 SER B N 1
ATOM 4328 C CA . SER B 1 139 ? -4.371 9.93 -0.282 1 97.06 139 SER B CA 1
ATOM 4329 C C . SER B 1 139 ? -3.461 9.953 -1.507 1 97.06 139 SER B C 1
ATOM 4331 O O . SER B 1 139 ? -3.912 10.242 -2.615 1 97.06 139 SER B O 1
ATOM 4333 N N . ARG B 1 140 ? -2.197 9.625 -1.254 1 96.5 140 ARG B N 1
ATOM 4334 C CA . ARG B 1 140 ? -1.219 9.602 -2.336 1 96.5 140 ARG B CA 1
ATOM 4335 C C . ARG B 1 140 ? -0.121 8.578 -2.062 1 96.5 140 ARG B C 1
ATOM 4337 O O . ARG B 1 140 ? 0.345 8.453 -0.929 1 96.5 140 ARG B O 1
ATOM 4344 N N . ILE B 1 141 ? 0.214 7.863 -3.176 1 98.06 141 ILE B N 1
ATOM 4345 C CA . ILE B 1 141 ? 1.395 7.008 -3.102 1 98.06 141 ILE B CA 1
ATOM 4346 C C . ILE B 1 141 ? 2.621 7.777 -3.586 1 98.06 141 ILE B C 1
ATOM 4348 O O . ILE B 1 141 ? 2.645 8.273 -4.715 1 98.06 141 ILE B O 1
ATOM 4352 N N . CYS B 1 142 ? 3.574 7.918 -2.721 1 98.44 142 CYS B N 1
ATOM 4353 C CA . CYS B 1 142 ? 4.824 8.547 -3.123 1 98.44 142 CYS B CA 1
ATOM 4354 C C . CYS B 1 142 ? 5.973 8.102 -2.229 1 98.44 142 CYS B C 1
ATOM 4356 O O . CYS B 1 142 ? 5.75 7.531 -1.162 1 98.44 142 CYS B O 1
ATOM 4358 N N . PHE B 1 143 ? 7.184 8.359 -2.67 1 98.75 143 PHE B N 1
ATOM 4359 C CA . PHE B 1 143 ? 8.367 7.926 -1.933 1 98.75 143 PHE B CA 1
ATOM 4360 C C . PHE B 1 143 ? 8.859 9.031 -1.006 1 98.75 143 PHE B C 1
ATOM 4362 O O . PHE B 1 143 ? 8.508 10.203 -1.182 1 98.75 143 PHE B O 1
ATOM 4369 N N . LEU B 1 144 ? 9.602 8.656 -0.014 1 98.56 144 LEU B N 1
ATOM 4370 C CA . LEU B 1 144 ? 10.5 9.508 0.753 1 98.56 144 LEU B CA 1
ATOM 4371 C C . LEU B 1 144 ? 11.945 9.023 0.64 1 98.56 144 LEU B C 1
ATOM 4373 O O . LEU B 1 144 ? 12.195 7.82 0.605 1 98.56 144 LEU B O 1
ATOM 4377 N N . GLU B 1 145 ? 12.859 9.969 0.571 1 98.25 145 GLU B N 1
ATOM 4378 C CA . GLU B 1 145 ? 14.281 9.664 0.559 1 98.25 145 GLU B CA 1
ATOM 4379 C C . GLU B 1 145 ? 15.078 10.695 1.355 1 98.25 145 GLU B C 1
ATOM 4381 O O . GLU B 1 145 ? 14.844 11.898 1.222 1 98.25 145 GLU B O 1
ATOM 4386 N N . CYS B 1 146 ? 15.922 10.188 2.145 1 96.25 146 CYS B N 1
ATOM 4387 C CA . CYS B 1 146 ? 16.875 11.086 2.787 1 96.25 146 CYS B CA 1
ATOM 4388 C C . CYS B 1 146 ? 17.938 11.562 1.795 1 96.25 146 CYS B C 1
ATOM 4390 O O . CYS B 1 146 ? 18.422 10.781 0.979 1 96.25 146 CYS B O 1
ATOM 4392 N N . SER B 1 147 ? 18.328 12.812 1.883 1 92.12 147 SER B N 1
ATOM 4393 C CA . SER B 1 147 ? 19.328 13.359 0.967 1 92.12 147 SER B CA 1
ATOM 4394 C C . SER B 1 147 ? 20.688 12.703 1.178 1 92.12 147 SER B C 1
ATOM 4396 O O . SER B 1 147 ? 21.516 12.688 0.272 1 92.12 147 SER B O 1
ATOM 4398 N N . GLY B 1 148 ? 20.922 12.195 2.344 1 92.44 148 GLY B N 1
ATOM 4399 C CA . GLY B 1 148 ? 22.172 11.5 2.646 1 92.44 148 GLY B CA 1
ATOM 4400 C C . GLY B 1 148 ? 22.078 10 2.469 1 92.44 148 GLY B C 1
ATOM 4401 O O . GLY B 1 148 ? 22.734 9.242 3.176 1 92.44 148 GLY B O 1
ATOM 4402 N N . ASN B 1 149 ? 21.359 9.523 1.582 1 94.75 149 ASN B N 1
ATOM 4403 C CA . ASN B 1 149 ? 20.984 8.117 1.415 1 94.75 149 ASN B CA 1
ATOM 4404 C C . ASN B 1 149 ? 22.172 7.281 0.953 1 94.75 149 ASN B C 1
ATOM 4406 O O . ASN B 1 149 ? 22.422 6.203 1.492 1 94.75 149 ASN B O 1
ATOM 4410 N N . TYR B 1 150 ? 23.047 7.777 0.046 1 94.25 150 TYR B N 1
ATOM 4411 C CA . TYR B 1 150 ? 24.016 6.953 -0.658 1 94.25 150 TYR B CA 1
ATOM 4412 C C . TYR B 1 150 ? 25.203 6.633 0.24 1 94.25 150 TYR B C 1
ATOM 4414 O O . TYR B 1 150 ? 25.719 7.508 0.937 1 94.25 150 TYR B O 1
ATOM 4422 N N . ARG B 1 151 ? 25.531 5.363 0.234 1 91.62 151 ARG B N 1
ATOM 4423 C CA . ARG B 1 151 ? 26.766 4.879 0.852 1 91.62 151 ARG B CA 1
ATOM 4424 C C . ARG B 1 151 ? 27.516 3.928 -0.081 1 91.62 151 ARG B C 1
ATOM 4426 O O . ARG B 1 151 ? 26.891 3.234 -0.891 1 91.62 151 ARG B O 1
ATOM 4433 N N . THR B 1 152 ? 28.797 3.979 0.035 1 89.44 152 THR B N 1
ATOM 4434 C CA . THR B 1 152 ? 29.656 3.033 -0.677 1 89.44 152 THR B CA 1
ATOM 4435 C C . THR B 1 152 ? 30.859 2.66 0.166 1 89.44 152 THR B C 1
ATOM 4437 O O . THR B 1 152 ? 31.125 3.277 1.201 1 89.44 152 THR B O 1
ATOM 4440 N N . GLY B 1 153 ? 31.594 1.501 -0.26 1 88.56 153 GLY B N 1
ATOM 4441 C CA . GLY B 1 153 ? 32.781 1.074 0.473 1 88.56 153 GLY B CA 1
ATOM 4442 C C . GLY B 1 153 ? 33.219 -0.331 0.116 1 88.56 153 GLY B C 1
ATOM 4443 O O . GLY B 1 153 ? 33.844 -0.544 -0.929 1 88.56 153 GLY B O 1
ATOM 4444 N N . LYS B 1 154 ? 32.656 -1.225 0.88 1 91.56 154 LYS B N 1
ATOM 4445 C CA . LYS B 1 154 ? 33.094 -2.607 0.7 1 91.56 154 LYS B CA 1
ATOM 4446 C C . LYS B 1 154 ? 32.219 -3.324 -0.33 1 91.56 154 LYS B C 1
ATOM 4448 O O . LYS B 1 154 ? 31.062 -2.955 -0.541 1 91.56 154 LYS B O 1
ATOM 4453 N N . GLU B 1 155 ? 32.75 -4.363 -0.835 1 94.44 155 GLU B N 1
ATOM 4454 C CA . GLU B 1 155 ? 32.031 -5.109 -1.867 1 94.44 155 GLU B CA 1
ATOM 4455 C C . GLU B 1 155 ? 30.844 -5.879 -1.274 1 94.44 155 GLU B C 1
ATOM 4457 O O . GLU B 1 155 ? 29.938 -6.281 -1.998 1 94.44 155 GLU B O 1
ATOM 4462 N N . THR B 1 156 ? 30.891 -6.051 0.07 1 96.69 156 THR B N 1
ATOM 4463 C CA . THR B 1 156 ? 29.859 -6.855 0.714 1 96.69 156 THR B CA 1
ATOM 4464 C C . THR B 1 156 ? 28.766 -5.969 1.278 1 96.69 156 THR B C 1
ATOM 4466 O O . THR B 1 156 ? 28.234 -6.242 2.357 1 96.69 156 THR B O 1
ATOM 4469 N N . MET B 1 157 ? 28.516 -4.883 0.613 1 97 157 MET B N 1
ATOM 4470 C CA . MET B 1 157 ? 27.406 -4.02 1.013 1 97 157 MET B CA 1
ATOM 4471 C C . MET B 1 157 ? 26.109 -4.43 0.312 1 97 157 MET B C 1
ATOM 4473 O O . MET B 1 157 ? 26.125 -4.738 -0.88 1 97 157 MET B O 1
ATOM 4477 N N . THR B 1 158 ? 25.031 -4.445 1.083 1 97.94 158 THR B N 1
ATOM 4478 C CA . THR B 1 158 ? 23.719 -4.758 0.547 1 97.94 158 THR B CA 1
ATOM 4479 C C . THR B 1 158 ? 23.078 -3.518 -0.072 1 97.94 158 THR B C 1
ATOM 4481 O O . THR B 1 158 ? 23.531 -2.396 0.153 1 97.94 158 THR B O 1
ATOM 4484 N N . ALA B 1 159 ? 22.062 -3.732 -0.892 1 98.12 159 ALA B N 1
ATOM 4485 C CA . ALA B 1 159 ? 21.281 -2.615 -1.417 1 98.12 159 ALA B CA 1
ATOM 4486 C C . ALA B 1 159 ? 20.766 -1.728 -0.289 1 98.12 159 ALA B C 1
ATOM 4488 O O . ALA B 1 159 ? 20.688 -0.504 -0.434 1 98.12 159 ALA B O 1
ATOM 4489 N N . GLN B 1 160 ? 20.406 -2.334 0.808 1 98.06 160 GLN B N 1
ATOM 4490 C CA . GLN B 1 160 ? 19.953 -1.65 2.014 1 98.06 160 GLN B CA 1
ATOM 4491 C C . GLN B 1 160 ? 21.016 -0.684 2.531 1 98.06 160 GLN B C 1
ATOM 4493 O O . GLN B 1 160 ? 20.703 0.458 2.875 1 98.06 160 GLN B O 1
ATOM 4498 N N . GLU B 1 161 ? 22.156 -1.157 2.594 1 97.19 161 GLU B N 1
ATOM 4499 C CA . GLU B 1 161 ? 23.266 -0.33 3.088 1 97.19 161 GLU B CA 1
ATOM 4500 C C . GLU B 1 161 ? 23.562 0.811 2.123 1 97.19 161 GLU B C 1
ATOM 4502 O O . GLU B 1 161 ? 23.922 1.914 2.549 1 97.19 161 GLU B O 1
ATOM 4507 N N . ILE B 1 162 ? 23.406 0.606 0.866 1 96.06 162 ILE B N 1
ATOM 4508 C CA . ILE B 1 162 ? 23.797 1.566 -0.163 1 96.06 162 ILE B CA 1
ATOM 4509 C C . ILE B 1 162 ? 22.734 2.66 -0.272 1 96.06 162 ILE B C 1
ATOM 4511 O O . ILE B 1 162 ? 23.047 3.848 -0.304 1 96.06 162 ILE B O 1
ATOM 4515 N N . CYS B 1 163 ? 21.438 2.18 -0.33 1 96.25 163 CYS B N 1
ATOM 4516 C CA . CYS B 1 163 ? 20.375 3.123 -0.659 1 96.25 163 CYS B CA 1
ATOM 4517 C C . CYS B 1 163 ? 19.109 2.822 0.14 1 96.25 163 CYS B C 1
ATOM 4519 O O . CYS B 1 163 ? 18 3 -0.359 1 96.25 163 CYS B O 1
ATOM 4521 N N . GLY B 1 164 ? 19.219 2.461 1.325 1 98.25 164 GLY B N 1
ATOM 4522 C CA . GLY B 1 164 ? 18.062 2 2.092 1 98.25 164 GLY B CA 1
ATOM 4523 C C . GLY B 1 164 ? 17.312 3.125 2.775 1 98.25 164 GLY B C 1
ATOM 4524 O O . GLY B 1 164 ? 16.312 2.887 3.459 1 98.25 164 GLY B O 1
ATOM 4525 N N . MET B 1 165 ? 17.781 4.402 2.604 1 98.06 165 MET B N 1
ATOM 4526 C CA . MET B 1 165 ? 17.047 5.52 3.184 1 98.06 165 MET B CA 1
ATOM 4527 C C . MET B 1 165 ? 16.062 6.098 2.18 1 98.06 165 MET B C 1
ATOM 4529 O O . MET B 1 165 ? 16.016 7.312 1.968 1 98.06 165 MET B O 1
ATOM 4533 N N . THR B 1 166 ? 15.344 5.246 1.545 1 98.69 166 THR B N 1
ATOM 4534 C CA . THR B 1 166 ? 14.164 5.527 0.729 1 98.69 166 THR B CA 1
ATOM 4535 C C . THR B 1 166 ? 13.086 4.477 0.96 1 98.69 166 THR B C 1
ATOM 4537 O O . THR B 1 166 ? 13.391 3.307 1.199 1 98.69 166 THR B O 1
ATOM 4540 N N . SER B 1 167 ? 11.883 4.898 1.029 1 98.81 167 SER B N 1
ATOM 4541 C CA . SER B 1 167 ? 10.695 4.062 1.204 1 98.81 167 SER B CA 1
ATOM 4542 C C . SER B 1 167 ? 9.484 4.68 0.526 1 98.81 167 SER B C 1
ATOM 4544 O O . SER B 1 167 ? 9.469 5.875 0.229 1 98.81 167 SER B O 1
ATOM 4546 N N . GLN B 1 168 ? 8.531 3.85 0.207 1 98.81 168 GLN B N 1
ATOM 4547 C CA . GLN B 1 168 ? 7.297 4.324 -0.421 1 98.81 168 GLN B CA 1
ATOM 4548 C C . GLN B 1 168 ? 6.07 3.809 0.323 1 98.81 168 GLN B C 1
ATOM 4550 O O . GLN B 1 168 ? 5.988 2.627 0.66 1 98.81 168 GLN B O 1
ATOM 4555 N N . SER B 1 169 ? 5.113 4.703 0.513 1 98.62 169 SER B N 1
ATOM 4556 C CA . SER B 1 169 ? 3.861 4.395 1.192 1 98.62 169 SER B CA 1
ATOM 4557 C C . SER B 1 169 ? 2.693 5.152 0.567 1 98.62 169 SER B C 1
ATOM 4559 O O . SER B 1 169 ? 2.896 6.098 -0.199 1 98.62 169 SER B O 1
ATOM 4561 N N . GLU B 1 170 ? 1.492 4.691 0.814 1 98.69 170 GLU B N 1
ATOM 4562 C CA . GLU B 1 170 ? 0.307 5.527 0.648 1 98.69 170 GLU B CA 1
ATOM 4563 C C . GLU B 1 170 ? 0.093 6.43 1.862 1 98.69 170 GLU B C 1
ATOM 4565 O O . GLU B 1 170 ? -0.1 5.941 2.977 1 98.69 170 GLU B O 1
ATOM 4570 N N . TRP B 1 171 ? 0.165 7.699 1.602 1 98.81 171 TRP B N 1
ATOM 4571 C CA . TRP B 1 171 ? -0.025 8.688 2.654 1 98.81 171 TRP B CA 1
ATOM 4572 C C . TRP B 1 171 ? -1.417 9.305 2.576 1 98.81 171 TRP B C 1
ATOM 4574 O O . TRP B 1 171 ? -1.926 9.57 1.485 1 98.81 171 TRP B O 1
ATOM 4584 N N . THR B 1 172 ? -2.037 9.523 3.715 1 98.75 172 THR B N 1
ATOM 4585 C CA . THR B 1 172 ? -3.355 10.148 3.758 1 98.75 172 THR B CA 1
ATOM 4586 C C . THR B 1 172 ? -3.355 11.352 4.703 1 98.75 172 THR B C 1
ATOM 4588 O O . THR B 1 172 ? -2.812 11.273 5.809 1 98.75 172 THR B O 1
ATOM 4591 N N . GLY B 1 173 ? -3.9 12.422 4.305 1 98.56 173 GLY B N 1
ATOM 4592 C CA . GLY B 1 173 ? -4.016 13.633 5.109 1 98.56 173 GLY B CA 1
ATOM 4593 C C . GLY B 1 173 ? -4.793 14.734 4.422 1 98.56 173 GLY B C 1
ATOM 4594 O O . GLY B 1 173 ? -5.793 14.477 3.752 1 98.56 173 GLY B O 1
ATOM 4595 N N . VAL B 1 174 ? -4.406 15.977 4.73 1 98.38 174 VAL B N 1
ATOM 4596 C CA . VAL B 1 174 ? -5.055 17.172 4.199 1 98.38 174 VAL B CA 1
ATOM 4597 C C . VAL B 1 174 ? -4.047 18 3.4 1 98.38 174 VAL B C 1
ATOM 4599 O O . VAL B 1 174 ? -2.891 18.125 3.803 1 98.38 174 VAL B O 1
ATOM 4602 N N . MET B 1 175 ? -4.516 18.547 2.324 1 98.56 175 MET B N 1
ATOM 4603 C CA . MET B 1 175 ? -3.633 19.453 1.596 1 98.56 175 MET B CA 1
ATOM 4604 C C . MET B 1 175 ? -3.244 20.641 2.459 1 98.56 175 MET B C 1
ATOM 4606 O O . MET B 1 175 ? -4.098 21.25 3.113 1 98.56 175 MET B O 1
ATOM 4610 N N . LEU B 1 176 ? -1.983 20.938 2.436 1 98.81 176 LEU B N 1
ATOM 4611 C CA . LEU B 1 176 ? -1.543 22.109 3.188 1 98.81 176 LEU B CA 1
ATOM 4612 C C . LEU B 1 176 ? -2.195 23.375 2.652 1 98.81 176 LEU B C 1
ATOM 4614 O O . LEU B 1 176 ? -2.516 24.281 3.42 1 98.81 176 LEU B O 1
ATOM 4618 N N . SER B 1 177 ? -2.443 23.469 1.383 1 98.69 177 SER B N 1
ATOM 4619 C CA . SER B 1 177 ? -3.096 24.625 0.765 1 98.69 177 SER B CA 1
ATOM 4620 C C . SER B 1 177 ? -4.465 24.875 1.384 1 98.69 177 SER B C 1
ATOM 4622 O O . SER B 1 177 ? -4.859 26.031 1.566 1 98.69 177 SER B O 1
ATOM 4624 N N . THR B 1 178 ? -5.164 23.812 1.646 1 98.19 178 THR B N 1
ATOM 4625 C CA . THR B 1 178 ? -6.48 23.938 2.262 1 98.19 178 THR B CA 1
ATOM 4626 C C . THR B 1 178 ? -6.379 24.578 3.637 1 98.19 178 THR B C 1
ATOM 4628 O O . THR B 1 178 ? -7.152 25.484 3.961 1 98.19 178 THR B O 1
ATOM 4631 N N . LEU B 1 179 ? -5.438 24.203 4.43 1 98.5 179 LEU B N 1
ATOM 4632 C CA . LEU B 1 179 ? -5.25 24.766 5.762 1 98.5 179 LEU B CA 1
ATOM 4633 C C . LEU B 1 179 ? -4.789 26.219 5.68 1 98.5 179 LEU B C 1
ATOM 4635 O O . LEU B 1 179 ? -5.227 27.062 6.473 1 98.5 179 LEU B O 1
ATOM 4639 N N . LEU B 1 180 ? -3.904 26.5 4.75 1 98.56 180 LEU B N 1
ATOM 4640 C CA . LEU B 1 180 ? -3.4 27.859 4.59 1 98.56 180 LEU B CA 1
ATOM 4641 C C . LEU B 1 180 ? -4.516 28.797 4.16 1 98.56 180 LEU B C 1
ATOM 4643 O O . LEU B 1 180 ? -4.555 29.953 4.594 1 98.56 180 LEU B O 1
ATOM 4647 N N . ARG B 1 181 ? -5.395 28.312 3.334 1 97.75 181 ARG B N 1
ATOM 4648 C CA . ARG B 1 181 ? -6.555 29.109 2.959 1 97.75 181 ARG B CA 1
ATOM 4649 C C . ARG B 1 181 ? -7.473 29.344 4.156 1 97.75 181 ARG B C 1
ATOM 4651 O O . ARG B 1 181 ? -8.016 30.438 4.332 1 97.75 181 ARG B O 1
ATOM 4658 N N . GLU B 1 182 ? -7.637 28.328 4.91 1 97.19 182 GLU B N 1
ATOM 4659 C CA . GLU B 1 182 ? -8.484 28.422 6.094 1 97.19 182 GLU B CA 1
ATOM 4660 C C . GLU B 1 182 ? -8.008 29.516 7.039 1 97.19 182 GLU B C 1
ATOM 4662 O O . GLU B 1 182 ? -8.82 30.234 7.633 1 97.19 182 GLU B O 1
ATOM 4667 N N . VAL B 1 183 ? -6.719 29.656 7.168 1 98.06 183 VAL B N 1
ATOM 4668 C CA . VAL B 1 183 ? -6.191 30.641 8.109 1 98.06 183 VAL B CA 1
ATOM 4669 C C . VAL B 1 183 ? -5.988 31.984 7.398 1 98.06 183 VAL B C 1
ATOM 4671 O O . VAL B 1 183 ? -5.629 32.969 8.031 1 98.06 183 VAL B O 1
ATOM 4674 N N . GLY B 1 184 ? -6.203 32.031 6.125 1 98.25 184 GLY B N 1
ATOM 4675 C CA . GLY B 1 184 ? -6.082 33.281 5.371 1 98.25 184 GLY B CA 1
ATOM 4676 C C . GLY B 1 184 ? -4.641 33.719 5.16 1 98.25 184 GLY B C 1
ATOM 4677 O O . GLY B 1 184 ? -4.25 34.781 5.574 1 98.25 184 GLY B O 1
ATOM 4678 N N . ILE B 1 185 ? -3.873 32.875 4.453 1 98 185 ILE B N 1
ATOM 4679 C CA . ILE B 1 185 ? -2.49 33.219 4.148 1 98 185 ILE B CA 1
ATOM 4680 C C . ILE B 1 185 ? -2.453 34.531 3.357 1 98 185 ILE B C 1
ATOM 4682 O O . ILE B 1 185 ? -3.266 34.75 2.453 1 98 185 ILE B O 1
ATOM 4686 N N . ARG B 1 186 ? -1.569 35.375 3.732 1 97.38 186 ARG B N 1
ATOM 4687 C CA . ARG B 1 186 ? -1.479 36.656 3.053 1 97.38 186 ARG B CA 1
ATOM 4688 C C . ARG B 1 186 ? -0.759 36.531 1.716 1 97.38 186 ARG B C 1
ATOM 4690 O O . ARG B 1 186 ? 0.173 35.75 1.584 1 97.38 186 ARG B O 1
ATOM 4697 N N . ASP B 1 187 ? -1.078 37.375 0.801 1 94.69 187 ASP B N 1
ATOM 4698 C CA . ASP B 1 187 ? -0.558 37.312 -0.562 1 94.69 187 ASP B CA 1
ATOM 4699 C C . ASP B 1 187 ? 0.945 37.594 -0.586 1 94.69 187 ASP B C 1
ATOM 4701 O O . ASP B 1 187 ? 1.647 37.125 -1.49 1 94.69 187 ASP B O 1
ATOM 4705 N N . THR B 1 188 ? 1.45 38.312 0.387 1 94.75 188 THR B N 1
ATOM 4706 C CA . THR B 1 188 ? 2.854 38.688 0.391 1 94.75 188 THR B CA 1
ATOM 4707 C C . THR B 1 188 ? 3.719 37.625 1.042 1 94.75 188 THR B C 1
ATOM 4709 O O . THR B 1 188 ? 4.945 37.719 1.05 1 94.75 188 THR B O 1
ATOM 4712 N N . ALA B 1 189 ? 3.023 36.562 1.618 1 95.88 189 ALA B N 1
ATOM 4713 C CA . ALA B 1 189 ? 3.771 35.469 2.223 1 95.88 189 ALA B CA 1
ATOM 4714 C C . ALA B 1 189 ? 4.621 34.719 1.183 1 95.88 189 ALA B C 1
ATOM 4716 O O . ALA B 1 189 ? 4.176 34.5 0.056 1 95.88 189 ALA B O 1
ATOM 4717 N N . GLN B 1 190 ? 5.879 34.344 1.541 1 93.81 190 GLN B N 1
ATOM 4718 C CA . GLN B 1 190 ? 6.766 33.719 0.578 1 93.81 190 GLN B CA 1
ATOM 4719 C C . GLN B 1 190 ? 7.344 32.406 1.142 1 93.81 190 GLN B C 1
ATOM 4721 O O . GLN B 1 190 ? 7.734 31.531 0.385 1 93.81 190 GLN B O 1
ATOM 4726 N N . TRP B 1 191 ? 7.383 32.375 2.463 1 94.06 191 TRP B N 1
ATOM 4727 C CA . TRP B 1 191 ? 8.023 31.219 3.08 1 94.06 191 TRP B CA 1
ATOM 4728 C C . TRP B 1 191 ? 7.215 30.719 4.273 1 94.06 191 TRP B C 1
ATOM 4730 O O . TRP B 1 191 ? 6.453 31.484 4.875 1 94.06 191 TRP B O 1
ATOM 4740 N N . LEU B 1 192 ? 7.371 29.422 4.555 1 96.25 192 LEU B N 1
ATOM 4741 C CA . LEU B 1 192 ? 6.91 28.781 5.785 1 96.25 192 LEU B CA 1
ATOM 4742 C C . LEU B 1 192 ? 8.086 28.219 6.582 1 96.25 192 LEU B C 1
ATOM 4744 O O . LEU B 1 192 ? 9.07 27.766 6 1 96.25 192 LEU B O 1
ATOM 4748 N N . LEU B 1 193 ? 7.973 28.328 7.867 1 95.12 193 LEU B N 1
ATOM 4749 C CA . LEU B 1 193 ? 8.836 27.578 8.766 1 95.12 193 LEU B CA 1
ATOM 4750 C C . LEU B 1 193 ? 8.07 26.438 9.43 1 95.12 193 LEU B C 1
ATOM 4752 O O . LEU B 1 193 ? 7.129 26.672 10.188 1 95.12 193 LEU B O 1
ATOM 4756 N N . ALA B 1 194 ? 8.445 25.25 9.109 1 96.56 194 ALA B N 1
ATOM 4757 C CA . ALA B 1 194 ? 7.863 24.078 9.75 1 96.56 194 ALA B CA 1
ATOM 4758 C C . ALA B 1 194 ? 8.734 23.594 10.914 1 96.56 194 ALA B C 1
ATOM 4760 O O . ALA B 1 194 ? 9.961 23.578 10.805 1 96.56 194 ALA B O 1
ATOM 4761 N N . GLU B 1 195 ? 8.062 23.234 11.984 1 95.5 195 GLU B N 1
ATOM 4762 C CA . GLU B 1 195 ? 8.781 22.844 13.188 1 95.5 195 GLU B CA 1
ATOM 4763 C C . GLU B 1 195 ? 8.25 21.516 13.734 1 95.5 195 GLU B C 1
ATOM 4765 O O . GLU B 1 195 ? 7.035 21.328 13.852 1 95.5 195 GLU B O 1
ATOM 4770 N N . GLY B 1 196 ? 9.219 20.641 14.117 1 95.12 196 GLY B N 1
ATOM 4771 C CA . GLY B 1 196 ? 8.859 19.359 14.68 1 95.12 196 GLY B CA 1
ATOM 4772 C C . GLY B 1 196 ? 8.773 19.359 16.188 1 95.12 196 GLY B C 1
ATOM 4773 O O . GLY B 1 196 ? 9.234 20.312 16.844 1 95.12 196 GLY B O 1
ATOM 4774 N N . GLY B 1 197 ? 8.156 18.328 16.75 1 91.62 197 GLY B N 1
ATOM 4775 C CA . GLY B 1 197 ? 7.887 18.25 18.188 1 91.62 197 GLY B CA 1
ATOM 4776 C C . GLY B 1 197 ? 8.836 17.328 18.922 1 91.62 197 GLY B C 1
ATOM 4777 O O . GLY B 1 197 ? 8.508 16.828 20 1 91.62 197 GLY B O 1
ATOM 4778 N N . ASP B 1 198 ? 9.953 16.922 18.281 1 87.25 198 ASP B N 1
ATOM 4779 C CA . ASP B 1 198 ? 10.961 16.141 19 1 87.25 198 ASP B CA 1
ATOM 4780 C C . ASP B 1 198 ? 11.93 17.047 19.734 1 87.25 198 ASP B C 1
ATOM 4782 O O . ASP B 1 198 ? 11.797 18.281 19.703 1 87.25 198 ASP B O 1
ATOM 4786 N N . ALA B 1 199 ? 12.906 16.406 20.406 1 85.81 199 ALA B N 1
ATOM 4787 C CA . ALA B 1 199 ? 13.836 17.172 21.234 1 85.81 199 ALA B CA 1
ATOM 4788 C C . ALA B 1 199 ? 14.82 17.953 20.391 1 85.81 199 ALA B C 1
ATOM 4790 O O . ALA B 1 199 ? 15.461 18.906 20.859 1 85.81 199 ALA B O 1
ATOM 4791 N N . ALA B 1 200 ? 14.938 17.609 19.188 1 83.88 200 ALA B N 1
ATOM 4792 C CA . ALA B 1 200 ? 15.797 18.344 18.281 1 83.88 200 ALA B CA 1
ATOM 4793 C C . ALA B 1 200 ? 15.102 19.609 17.781 1 83.88 200 ALA B C 1
ATOM 4795 O O . ALA B 1 200 ? 15.75 20.531 17.266 1 83.88 200 ALA B O 1
ATOM 4796 N N . VAL B 1 201 ? 13.883 19.641 17.906 1 86.81 201 VAL B N 1
ATOM 4797 C CA . VAL B 1 201 ? 13.078 20.75 17.422 1 86.81 201 VAL B CA 1
ATOM 4798 C C . VAL B 1 201 ? 13.5 21.109 15.992 1 86.81 201 VAL B C 1
ATOM 4800 O O . VAL B 1 201 ? 13.836 22.266 15.703 1 86.81 201 VAL B O 1
ATOM 4803 N N . MET B 1 202 ? 13.469 20.125 15.172 1 88.94 202 MET B N 1
ATOM 4804 C CA . MET B 1 202 ? 13.883 20.297 13.781 1 88.94 202 MET B CA 1
ATOM 4805 C C . MET B 1 202 ? 13.008 21.312 13.062 1 88.94 202 MET B C 1
ATOM 4807 O O . MET B 1 202 ? 11.789 21.312 13.227 1 88.94 202 MET B O 1
ATOM 4811 N N . THR B 1 203 ? 13.68 22.172 12.312 1 90.81 203 THR B N 1
ATOM 4812 C CA . THR B 1 203 ? 12.961 23.172 11.531 1 90.81 203 THR B CA 1
ATOM 4813 C C . THR B 1 203 ? 13.469 23.203 10.094 1 90.81 203 THR B C 1
ATOM 4815 O O . THR B 1 203 ? 14.641 22.922 9.836 1 90.81 203 THR B O 1
ATOM 4818 N N . ARG B 1 204 ? 12.547 23.516 9.242 1 91.56 204 ARG B N 1
ATOM 4819 C CA . ARG B 1 204 ? 12.906 23.719 7.84 1 91.56 204 ARG B CA 1
ATOM 4820 C C . ARG B 1 204 ? 12.047 24.812 7.211 1 91.56 204 ARG B C 1
ATOM 4822 O O . ARG B 1 204 ? 10.844 24.891 7.473 1 91.56 204 ARG B O 1
ATOM 4829 N N . SER B 1 205 ? 12.719 25.609 6.383 1 91.88 205 SER B N 1
ATOM 4830 C CA . SER B 1 205 ? 11.992 26.594 5.582 1 91.88 205 SER B CA 1
ATOM 4831 C C . SER B 1 205 ? 11.477 25.984 4.285 1 91.88 205 SER B C 1
ATOM 4833 O O . SER B 1 205 ? 12.195 25.234 3.619 1 91.88 205 SER B O 1
ATOM 4835 N N . ILE B 1 206 ? 10.227 26.312 3.977 1 93.38 206 ILE B N 1
ATOM 4836 C CA . ILE B 1 206 ? 9.562 25.797 2.787 1 93.38 206 ILE B CA 1
ATOM 4837 C C . ILE B 1 206 ? 8.961 26.953 1.989 1 93.38 206 ILE B C 1
ATOM 4839 O O . ILE B 1 206 ? 8.211 27.766 2.533 1 93.38 206 ILE B O 1
ATOM 4843 N N . PRO B 1 207 ? 9.266 27.047 0.714 1 94.56 207 PRO B N 1
ATOM 4844 C CA . PRO B 1 207 ? 8.594 28.062 -0.091 1 94.56 207 PRO B CA 1
ATOM 4845 C C . PRO B 1 207 ? 7.078 27.891 -0.111 1 94.56 207 PRO B C 1
ATOM 4847 O O . PRO B 1 207 ? 6.578 26.766 -0.185 1 94.56 207 PRO B O 1
ATOM 4850 N N . VAL B 1 208 ? 6.414 29.016 -0.1 1 96.19 208 VAL B N 1
ATOM 4851 C CA . VAL B 1 208 ? 4.957 29.016 -0.131 1 96.19 208 VAL B CA 1
ATOM 4852 C C . VAL B 1 208 ? 4.473 28.375 -1.435 1 96.19 208 VAL B C 1
ATOM 4854 O O . VAL B 1 208 ? 3.451 27.688 -1.457 1 96.19 208 VAL B O 1
ATOM 4857 N N . THR B 1 209 ? 5.195 28.531 -2.533 1 95.88 209 THR B N 1
ATOM 4858 C CA . THR B 1 209 ? 4.816 27.938 -3.816 1 95.88 209 THR B CA 1
ATOM 4859 C C . THR B 1 209 ? 4.711 26.422 -3.715 1 95.88 209 THR B C 1
ATOM 4861 O O . THR B 1 209 ? 3.77 25.828 -4.234 1 95.88 209 THR B O 1
ATOM 4864 N N . LYS B 1 210 ? 5.629 25.781 -3.029 1 96.75 210 LYS B N 1
ATOM 4865 C CA . LYS B 1 210 ? 5.574 24.344 -2.795 1 96.75 210 LYS B CA 1
ATOM 4866 C C . LYS B 1 210 ? 4.422 23.969 -1.864 1 96.75 210 LYS B C 1
ATOM 4868 O O . LYS B 1 210 ? 3.705 23 -2.104 1 96.75 210 LYS B O 1
ATOM 4873 N N . ALA B 1 211 ? 4.242 24.766 -0.866 1 97.81 211 ALA B N 1
ATOM 4874 C CA . ALA B 1 211 ? 3.211 24.531 0.138 1 97.81 211 ALA B CA 1
ATOM 4875 C C . ALA B 1 211 ? 1.82 24.547 -0.492 1 97.81 211 ALA B C 1
ATOM 4877 O O . ALA B 1 211 ? 0.949 23.766 -0.097 1 97.81 211 ALA B O 1
ATOM 4878 N N . LEU B 1 212 ? 1.658 25.391 -1.447 1 97.94 212 LEU B N 1
ATOM 4879 C CA . LEU B 1 212 ? 0.346 25.562 -2.064 1 97.94 212 LEU B CA 1
ATOM 4880 C C . LEU B 1 212 ? 0.159 24.578 -3.215 1 97.94 212 LEU B C 1
ATOM 4882 O O . LEU B 1 212 ? -0.951 24.422 -3.729 1 97.94 212 LEU B O 1
ATOM 4886 N N . ASP B 1 213 ? 1.228 23.906 -3.621 1 97.31 213 ASP B N 1
ATOM 4887 C CA . ASP B 1 213 ? 1.179 23.016 -4.773 1 97.31 213 ASP B CA 1
ATOM 4888 C C . ASP B 1 213 ? 0.766 21.594 -4.359 1 97.31 213 ASP B C 1
ATOM 4890 O O . ASP B 1 213 ? -0.396 21.219 -4.512 1 97.31 213 ASP B O 1
ATOM 4894 N N . ASP B 1 214 ? 1.621 20.844 -3.66 1 97.88 214 ASP B N 1
ATOM 4895 C CA . ASP B 1 214 ? 1.288 19.438 -3.436 1 97.88 214 ASP B CA 1
ATOM 4896 C C . ASP B 1 214 ? 1.652 19.016 -2.016 1 97.88 214 ASP B C 1
ATOM 4898 O O . ASP B 1 214 ? 1.685 17.828 -1.711 1 97.88 214 ASP B O 1
ATOM 4902 N N . ALA B 1 215 ? 1.96 20.016 -1.18 1 98.69 215 ALA B N 1
ATOM 4903 C CA . ALA B 1 215 ? 2.281 19.703 0.208 1 98.69 215 ALA B CA 1
ATOM 4904 C C . ALA B 1 215 ? 1.049 19.188 0.952 1 98.69 215 ALA B C 1
ATOM 4906 O O . ALA B 1 215 ? -0.066 19.656 0.711 1 98.69 215 ALA B O 1
ATOM 4907 N N . MET B 1 216 ? 1.31 18.266 1.877 1 98.81 216 MET B N 1
ATOM 4908 C CA . MET B 1 216 ? 0.227 17.688 2.672 1 98.81 216 MET B CA 1
ATOM 4909 C C . MET B 1 216 ? 0.597 17.656 4.148 1 98.81 216 MET B C 1
ATOM 4911 O O . MET B 1 216 ? 1.775 17.562 4.496 1 98.81 216 MET B O 1
ATOM 4915 N N . ILE B 1 217 ? -0.385 17.75 4.965 1 98.81 217 ILE B N 1
ATOM 4916 C CA . ILE B 1 217 ? -0.331 17.375 6.375 1 98.81 217 ILE B CA 1
ATOM 4917 C C . ILE B 1 217 ? -0.939 15.992 6.566 1 98.81 217 ILE B C 1
ATOM 4919 O O . ILE B 1 217 ? -2.16 15.828 6.508 1 98.81 217 ILE B O 1
ATOM 4923 N N . VAL B 1 218 ? -0.061 14.992 6.82 1 98.88 218 VAL B N 1
ATOM 4924 C CA . VAL B 1 218 ? -0.566 13.625 6.762 1 98.88 218 VAL B CA 1
ATOM 4925 C C . VAL B 1 218 ? -0.63 13.031 8.164 1 98.88 218 VAL B C 1
ATOM 4927 O O . VAL B 1 218 ? 0.222 13.328 9.008 1 98.88 218 VAL B O 1
ATOM 4930 N N . TYR B 1 219 ? -1.657 12.18 8.406 1 98.81 219 TYR B N 1
ATOM 4931 C CA . TYR B 1 219 ? -1.859 11.539 9.695 1 98.81 219 TYR B CA 1
ATOM 4932 C C . TYR B 1 219 ? -1.994 10.031 9.539 1 98.81 219 TYR B C 1
ATOM 4934 O O . TYR B 1 219 ? -2.182 9.312 10.523 1 98.81 219 TYR B O 1
ATOM 4942 N N . ALA B 1 220 ? -1.848 9.484 8.312 1 98.88 220 ALA B N 1
ATOM 4943 C CA . ALA B 1 220 ? -1.993 8.047 8.094 1 98.88 220 ALA B CA 1
ATOM 4944 C C . ALA B 1 220 ? -1.029 7.562 7.016 1 98.88 220 ALA B C 1
ATOM 4946 O O . ALA B 1 220 ? -0.624 8.328 6.145 1 98.88 220 ALA B O 1
ATOM 4947 N N . GLN B 1 221 ? -0.641 6.316 7.133 1 98.75 221 GLN B N 1
ATOM 4948 C CA . GLN B 1 221 ? 0.292 5.617 6.258 1 98.75 221 GLN B CA 1
ATOM 4949 C C . GLN B 1 221 ? -0.157 4.18 6.008 1 98.75 221 GLN B C 1
ATOM 4951 O O . GLN B 1 221 ? -0.391 3.426 6.953 1 98.75 221 GLN B O 1
ATOM 4956 N N . ASN B 1 222 ? -0.26 3.834 4.754 1 98.56 222 ASN B N 1
ATOM 4957 C CA . ASN B 1 222 ? -0.635 2.475 4.375 1 98.56 222 ASN B CA 1
ATOM 4958 C C . ASN B 1 222 ? -1.871 2.004 5.137 1 98.56 222 ASN B C 1
ATOM 4960 O O . ASN B 1 222 ? -1.869 0.92 5.723 1 98.56 222 ASN B O 1
ATOM 4964 N N . GLY B 1 223 ? -2.83 2.852 5.219 1 98.31 223 GLY B N 1
ATOM 4965 C CA . GLY B 1 223 ? -4.148 2.455 5.68 1 98.31 223 GLY B CA 1
ATOM 4966 C C . GLY B 1 223 ? -4.344 2.65 7.172 1 98.31 223 GLY B C 1
ATOM 4967 O O . GLY B 1 223 ? -5.457 2.514 7.684 1 98.31 223 GLY B O 1
ATOM 4968 N N . GLU B 1 224 ? -3.342 3.014 7.902 1 98.44 224 GLU B N 1
ATOM 4969 C CA . GLU B 1 224 ? -3.471 3.186 9.344 1 98.44 224 GLU B CA 1
ATOM 4970 C C . GLU B 1 224 ? -2.789 4.469 9.812 1 98.44 224 GLU B C 1
ATOM 4972 O O . GLU B 1 224 ? -2.09 5.121 9.039 1 98.44 224 GLU B O 1
ATOM 4977 N N . ALA B 1 225 ? -3.07 4.801 11.07 1 98.69 225 ALA B N 1
ATOM 4978 C CA . ALA B 1 225 ? -2.408 5.965 11.648 1 98.69 225 ALA B CA 1
ATOM 4979 C C . ALA B 1 225 ? -0.891 5.852 11.531 1 98.69 225 ALA B C 1
ATOM 4981 O O . ALA B 1 225 ? -0.339 4.75 11.594 1 98.69 225 ALA B O 1
ATOM 4982 N N . LEU B 1 226 ? -0.264 7.016 11.383 1 98.69 226 LEU B N 1
ATOM 4983 C CA . LEU B 1 226 ? 1.194 7.02 11.375 1 98.69 226 LEU B CA 1
ATOM 4984 C C . LEU B 1 226 ? 1.749 6.273 12.586 1 98.69 226 LEU B C 1
ATOM 4986 O O . LEU B 1 226 ? 1.159 6.309 13.664 1 98.69 226 LEU B O 1
ATOM 4990 N N . ARG B 1 227 ? 2.816 5.648 12.352 1 97.94 227 ARG B N 1
ATOM 4991 C CA . ARG B 1 227 ? 3.598 5.148 13.484 1 97.94 227 ARG B CA 1
ATOM 4992 C C . ARG B 1 227 ? 4.512 6.23 14.039 1 97.94 227 ARG B C 1
ATOM 4994 O O . ARG B 1 227 ? 4.914 7.145 13.312 1 97.94 227 ARG B O 1
ATOM 5001 N N . PRO B 1 228 ? 4.895 6.121 15.312 1 97.44 228 PRO B N 1
ATOM 5002 C CA . PRO B 1 228 ? 5.75 7.152 15.906 1 97.44 228 PRO B CA 1
ATOM 5003 C C . PRO B 1 228 ? 7.043 7.363 15.125 1 97.44 228 PRO B C 1
ATOM 5005 O O . PRO B 1 228 ? 7.512 8.5 14.992 1 97.44 228 PRO B O 1
ATOM 5008 N N . GLN B 1 229 ? 7.574 6.328 14.547 1 96.75 229 GLN B N 1
ATOM 5009 C CA . GLN B 1 229 ? 8.812 6.387 13.781 1 96.75 229 GLN B CA 1
ATOM 5010 C C . GLN B 1 229 ? 8.648 7.25 12.539 1 96.75 229 GLN B C 1
ATOM 5012 O O . GLN B 1 229 ? 9.633 7.773 12 1 96.75 229 GLN B O 1
ATOM 5017 N N . GLN B 1 230 ? 7.391 7.418 12.102 1 97.94 230 GLN B N 1
ATOM 5018 C CA . GLN B 1 230 ? 7.125 8.148 10.867 1 97.94 230 GLN B CA 1
ATOM 5019 C C . GLN B 1 230 ? 6.406 9.461 11.148 1 97.94 230 GLN B C 1
ATOM 5021 O O . GLN B 1 230 ? 5.793 10.047 10.25 1 97.94 230 GLN B O 1
ATOM 5026 N N . GLY B 1 231 ? 6.32 9.836 12.383 1 97.94 231 GLY B N 1
ATOM 5027 C CA . GLY B 1 231 ? 5.887 11.195 12.672 1 97.94 231 GLY B CA 1
ATOM 5028 C C . GLY B 1 231 ? 4.516 11.266 13.312 1 97.94 231 GLY B C 1
ATOM 5029 O O . GLY B 1 231 ? 3.859 12.305 13.281 1 97.94 231 GLY B O 1
ATOM 5030 N N . TYR B 1 232 ? 4.082 10.25 13.938 1 98.25 232 TYR B N 1
ATOM 5031 C CA . TYR B 1 232 ? 2.814 10.25 14.656 1 98.25 232 TYR B CA 1
ATOM 5032 C C . TYR B 1 232 ? 2.736 11.43 15.617 1 98.25 232 TYR B C 1
ATOM 5034 O O . TYR B 1 232 ? 3.686 11.703 16.359 1 98.25 232 TYR B O 1
ATOM 5042 N N . PRO B 1 233 ? 1.641 12.188 15.672 1 98.56 233 PRO B N 1
ATOM 5043 C CA . PRO B 1 233 ? 0.384 11.891 14.984 1 98.56 233 PRO B CA 1
ATOM 5044 C C . PRO B 1 233 ? 0.283 12.578 13.617 1 98.56 233 PRO B C 1
ATOM 5046 O O . PRO B 1 233 ? -0.576 12.219 12.812 1 98.56 233 PRO B O 1
ATOM 5049 N N . VAL B 1 234 ? 1.167 13.523 13.391 1 98.75 234 VAL B N 1
ATOM 5050 C CA . VAL B 1 234 ? 1.058 14.281 12.148 1 98.75 234 VAL B CA 1
ATOM 5051 C C . VAL B 1 234 ? 2.451 14.578 11.602 1 98.75 234 VAL B C 1
ATOM 5053 O O . VAL B 1 234 ? 3.361 14.922 12.367 1 98.75 234 VAL B O 1
ATOM 5056 N N . ARG B 1 235 ? 2.531 14.5 10.289 1 98.5 235 ARG B N 1
ATOM 5057 C CA . ARG B 1 235 ? 3.785 14.789 9.602 1 98.5 235 ARG B CA 1
ATOM 5058 C C . ARG B 1 235 ? 3.551 15.672 8.383 1 98.5 235 ARG B C 1
ATOM 5060 O O . ARG B 1 235 ? 2.486 15.617 7.766 1 98.5 235 ARG B O 1
ATOM 5067 N N . LEU B 1 236 ? 4.582 16.562 8.109 1 98.81 236 LEU B N 1
ATOM 5068 C CA . LEU B 1 236 ? 4.598 17.266 6.84 1 98.81 236 LEU B CA 1
ATOM 5069 C C . LEU B 1 236 ? 5.105 16.375 5.719 1 98.81 236 LEU B C 1
ATOM 5071 O O . LEU B 1 236 ? 6.113 15.688 5.875 1 98.81 236 LEU B O 1
ATOM 5075 N N . LEU B 1 237 ? 4.367 16.328 4.641 1 98.88 237 LEU B N 1
ATOM 5076 C CA . LEU B 1 237 ? 4.773 15.578 3.459 1 98.88 237 LEU B CA 1
ATOM 5077 C C . LEU B 1 237 ? 4.988 16.516 2.268 1 98.88 237 LEU B C 1
ATOM 5079 O O . LEU B 1 237 ? 4.074 17.234 1.867 1 98.88 237 LEU B O 1
ATOM 5083 N N . LEU B 1 238 ? 6.18 16.531 1.758 1 98.62 238 LEU B N 1
ATOM 5084 C CA . LEU B 1 238 ? 6.543 17.25 0.547 1 98.62 238 LEU B CA 1
ATOM 5085 C C . LEU B 1 238 ? 7.004 16.297 -0.547 1 98.62 238 LEU B C 1
ATOM 5087 O O . LEU B 1 238 ? 8.203 16.094 -0.729 1 98.62 238 LEU B O 1
ATOM 5091 N N . PRO B 1 239 ? 6.062 15.805 -1.333 1 98.5 239 PRO B N 1
ATOM 5092 C CA . PRO B 1 239 ? 6.414 14.789 -2.33 1 98.5 239 PRO B CA 1
ATOM 5093 C C . PRO B 1 239 ? 7.57 15.219 -3.227 1 98.5 239 PRO B C 1
ATOM 5095 O O . PRO B 1 239 ? 7.562 16.328 -3.756 1 98.5 239 PRO B O 1
ATOM 5098 N N . GLY B 1 240 ? 8.562 14.328 -3.314 1 98.06 240 GLY B N 1
ATOM 5099 C CA . GLY B 1 240 ? 9.672 14.531 -4.238 1 98.06 240 GLY B CA 1
ATOM 5100 C C . GLY B 1 240 ? 10.828 15.297 -3.627 1 98.06 240 GLY B C 1
ATOM 5101 O O . GLY B 1 240 ? 11.906 15.367 -4.211 1 98.06 240 GLY B O 1
ATOM 5102 N N . TRP B 1 241 ? 10.648 15.93 -2.482 1 97.25 241 TRP B N 1
ATOM 5103 C CA . TRP B 1 241 ? 11.695 16.703 -1.834 1 97.25 241 TRP B CA 1
ATOM 5104 C C . TRP B 1 241 ? 12.492 15.844 -0.864 1 97.25 241 TRP B C 1
ATOM 5106 O O . TRP B 1 241 ? 12.047 14.758 -0.477 1 97.25 241 TRP B O 1
ATOM 5116 N N . GLU B 1 242 ? 13.672 16.328 -0.545 1 95.69 242 GLU B N 1
ATOM 5117 C CA . GLU B 1 242 ? 14.539 15.609 0.383 1 95.69 242 GLU B CA 1
ATOM 5118 C C . GLU B 1 242 ? 13.828 15.352 1.709 1 95.69 242 GLU B C 1
ATOM 5120 O O . GLU B 1 242 ? 13.047 16.188 2.176 1 95.69 242 GLU B O 1
ATOM 5125 N N . GLY B 1 243 ? 14.117 14.281 2.312 1 95.62 243 GLY B N 1
ATOM 5126 C CA . GLY B 1 243 ? 13.43 13.781 3.492 1 95.62 243 GLY B CA 1
ATOM 5127 C C . GLY B 1 243 ? 13.461 14.742 4.664 1 95.62 243 GLY B C 1
ATOM 5128 O O . GLY B 1 243 ? 12.516 14.812 5.449 1 95.62 243 GLY B O 1
ATOM 5129 N N . ASN B 1 244 ? 14.531 15.5 4.805 1 92.25 244 ASN B N 1
ATOM 5130 C CA . ASN B 1 244 ? 14.695 16.375 5.965 1 92.25 244 ASN B CA 1
ATOM 5131 C C . ASN B 1 244 ? 13.711 17.531 5.93 1 92.25 244 ASN B C 1
ATOM 5133 O O . ASN B 1 244 ? 13.523 18.219 6.938 1 92.25 244 ASN B O 1
ATOM 5137 N N . THR B 1 245 ? 13.133 17.781 4.77 1 95 245 THR B N 1
ATOM 5138 C CA . THR B 1 245 ? 12.125 18.844 4.688 1 95 245 THR B CA 1
ATOM 5139 C C . THR B 1 245 ? 10.766 18.328 5.141 1 95 245 THR B C 1
ATOM 5141 O O . THR B 1 245 ? 9.852 19.109 5.41 1 95 245 THR B O 1
ATOM 5144 N N . ASN B 1 246 ? 10.562 17.047 5.152 1 97.56 246 ASN B N 1
ATOM 5145 C CA . ASN B 1 246 ? 9.312 16.406 5.562 1 97.56 246 ASN B CA 1
ATOM 5146 C C . ASN B 1 246 ? 9.234 16.266 7.082 1 97.56 246 ASN B C 1
ATOM 5148 O O . ASN B 1 246 ? 9.344 15.156 7.609 1 97.56 246 ASN B O 1
ATOM 5152 N N . ILE B 1 247 ? 8.977 17.312 7.719 1 97.31 247 ILE B N 1
ATOM 5153 C CA . ILE B 1 247 ? 9.117 17.422 9.164 1 97.31 247 ILE B CA 1
ATOM 5154 C C . ILE B 1 247 ? 8.156 16.453 9.852 1 97.31 247 ILE B C 1
ATOM 5156 O O . ILE B 1 247 ? 6.945 16.5 9.625 1 97.31 247 ILE B O 1
ATOM 5160 N N . LYS B 1 248 ? 8.711 15.594 10.688 1 97.44 248 LYS B N 1
ATOM 5161 C CA . LYS B 1 248 ? 7.938 14.656 11.5 1 97.44 248 LYS B CA 1
ATOM 5162 C C . LYS B 1 248 ? 7.449 15.312 12.789 1 97.44 248 LYS B C 1
ATOM 5164 O O . LYS B 1 248 ? 8.039 16.297 13.25 1 97.44 248 LYS B O 1
ATOM 5169 N N . TRP B 1 249 ? 6.348 14.719 13.367 1 97.88 249 TRP B N 1
ATOM 5170 C CA . TRP B 1 249 ? 5.777 15.219 14.617 1 97.88 249 TRP B CA 1
ATOM 5171 C C . TRP B 1 249 ? 5.539 16.719 14.539 1 97.88 249 TRP B C 1
ATOM 5173 O O . TRP B 1 249 ? 5.938 17.469 15.438 1 97.88 249 TRP B O 1
ATOM 5183 N N . LEU B 1 250 ? 4.977 17.125 13.445 1 98.31 250 LEU B N 1
ATOM 5184 C CA . LEU B 1 250 ? 4.816 18.531 13.125 1 98.31 250 LEU B CA 1
ATOM 5185 C C . LEU B 1 250 ? 3.965 19.25 14.172 1 98.31 250 LEU B C 1
ATOM 5187 O O . LEU B 1 250 ? 2.85 18.812 14.469 1 98.31 250 LEU B O 1
ATOM 5191 N N . ARG B 1 251 ? 4.441 20.359 14.68 1 97.25 251 ARG B N 1
ATOM 5192 C CA . ARG B 1 251 ? 3.682 21.016 15.742 1 97.25 251 ARG B CA 1
ATOM 5193 C C . ARG B 1 251 ? 3.414 22.469 15.414 1 97.25 251 ARG B C 1
ATOM 5195 O O . ARG B 1 251 ? 2.572 23.109 16.047 1 97.25 251 ARG B O 1
ATOM 5202 N N . ARG B 1 252 ? 4.215 23.016 14.484 1 97.75 252 ARG B N 1
ATOM 5203 C CA . ARG B 1 252 ? 4.074 24.453 14.219 1 97.75 252 ARG B CA 1
ATOM 5204 C C . ARG B 1 252 ? 4.473 24.781 12.789 1 97.75 252 ARG B C 1
ATOM 5206 O O . ARG B 1 252 ? 5.457 24.25 12.273 1 97.75 252 ARG B O 1
ATOM 5213 N N . ILE B 1 253 ? 3.689 25.688 12.195 1 98.12 253 ILE B N 1
ATOM 5214 C CA . ILE B 1 253 ? 4.016 26.297 10.914 1 98.12 253 ILE B CA 1
ATOM 5215 C C . ILE B 1 253 ? 3.912 27.812 11.039 1 98.12 253 ILE B C 1
ATOM 5217 O O . ILE B 1 253 ? 2.871 28.344 11.43 1 98.12 253 ILE B O 1
ATOM 5221 N N . GLU B 1 254 ? 4.977 28.484 10.766 1 97.75 254 GLU B N 1
ATOM 5222 C CA . GLU B 1 254 ? 5 29.938 10.758 1 97.75 254 GLU B CA 1
ATOM 5223 C C . GLU B 1 254 ? 5.168 30.484 9.344 1 97.75 254 GLU B C 1
ATOM 5225 O O . GLU B 1 254 ? 6.117 30.125 8.641 1 97.75 254 GLU B O 1
ATOM 5230 N N . VAL B 1 255 ? 4.223 31.359 8.922 1 97.19 255 VAL B N 1
ATOM 5231 C CA . VAL B 1 255 ? 4.254 31.953 7.59 1 97.19 255 VAL B CA 1
ATOM 5232 C C . VAL B 1 255 ? 4.988 33.281 7.641 1 97.19 255 VAL B C 1
ATOM 5234 O O . VAL B 1 255 ? 4.762 34.094 8.539 1 97.19 255 VAL B O 1
ATOM 5237 N N . SER B 1 256 ? 5.879 33.469 6.723 1 94.25 256 SER B N 1
ATOM 5238 C CA . SER B 1 256 ? 6.688 34.688 6.711 1 94.25 256 SER B CA 1
ATOM 5239 C C . SER B 1 256 ? 6.957 35.156 5.285 1 94.25 256 SER B C 1
ATOM 5241 O O . SER B 1 256 ? 6.598 34.469 4.324 1 94.25 256 SER B O 1
ATOM 5243 N N . ASP B 1 257 ? 7.531 36.406 5.102 1 89.88 257 ASP B N 1
ATOM 5244 C CA . ASP B 1 257 ? 7.883 36.938 3.795 1 89.88 257 ASP B CA 1
ATOM 5245 C C . ASP B 1 257 ? 9.359 36.719 3.482 1 89.88 257 ASP B C 1
ATOM 5247 O O . ASP B 1 257 ? 9.836 37.062 2.402 1 89.88 257 ASP B O 1
ATOM 5251 N N . ALA B 1 258 ? 10.172 36.219 4.406 1 82.25 258 ALA B N 1
ATOM 5252 C CA . ALA B 1 258 ? 11.586 35.938 4.199 1 82.25 258 ALA B CA 1
ATOM 5253 C C . ALA B 1 258 ? 11.953 34.562 4.758 1 82.25 258 ALA B C 1
ATOM 5255 O O . ALA B 1 258 ? 11.258 34.031 5.633 1 82.25 258 ALA B O 1
ATOM 5256 N N . PRO B 1 259 ? 13.047 33.969 4.098 1 72.69 259 PRO B N 1
ATOM 5257 C CA . PRO B 1 259 ? 13.484 32.688 4.68 1 72.69 259 PRO B CA 1
ATOM 5258 C C . PRO B 1 259 ? 13.969 32.844 6.121 1 72.69 259 PRO B C 1
ATOM 5260 O O . PRO B 1 259 ? 14.453 33.906 6.508 1 72.69 259 PRO B O 1
ATOM 5263 N N . PHE B 1 260 ? 13.789 31.812 6.949 1 72 260 PHE B N 1
ATOM 5264 C CA . PHE B 1 260 ? 14.086 31.891 8.375 1 72 260 PHE B CA 1
ATOM 5265 C C . PHE B 1 260 ? 15.547 31.562 8.641 1 72 260 PHE B C 1
ATOM 5267 O O . PHE B 1 260 ? 16.047 31.75 9.758 1 72 260 PHE B O 1
ATOM 5274 N N . MET B 1 261 ? 16.328 31.344 7.594 1 60.88 261 MET B N 1
ATOM 5275 C CA . MET B 1 261 ? 17.766 31.109 7.688 1 60.88 261 MET B CA 1
ATOM 5276 C C . MET B 1 261 ? 18.094 30.25 8.906 1 60.88 261 MET B C 1
ATOM 5278 O O . MET B 1 261 ? 18.969 30.609 9.703 1 60.88 261 MET B O 1
ATOM 5282 N N . THR B 1 262 ? 17.406 29.188 9.133 1 60.41 262 THR B N 1
ATOM 5283 C CA . THR B 1 262 ? 17.609 28.359 10.312 1 60.41 262 THR B CA 1
ATOM 5284 C C . THR B 1 262 ? 18.953 27.641 10.234 1 60.41 262 THR B C 1
ATOM 5286 O O . THR B 1 262 ? 19.578 27.594 9.164 1 60.41 262 THR B O 1
ATOM 5289 N N . ARG B 1 263 ? 19.594 27.219 11.359 1 49.91 263 ARG B N 1
ATOM 5290 C CA . ARG B 1 263 ? 20.875 26.516 11.461 1 49.91 263 ARG B CA 1
ATOM 5291 C C . ARG B 1 263 ? 20.953 25.391 10.43 1 49.91 263 ARG B C 1
ATOM 5293 O O . ARG B 1 263 ? 22 25.188 9.805 1 49.91 263 ARG B O 1
ATOM 5300 N N . GLU B 1 264 ? 19.891 24.688 10.234 1 51.91 264 GLU B N 1
ATOM 5301 C CA . GLU B 1 264 ? 19.891 23.547 9.32 1 51.91 264 GLU B CA 1
ATOM 5302 C C . GLU B 1 264 ? 20.078 24 7.875 1 51.91 264 GLU B C 1
ATOM 5304 O O . GLU B 1 264 ? 20.703 23.281 7.078 1 51.91 264 GLU B O 1
ATOM 5309 N N . GLU B 1 265 ? 19.656 25.125 7.527 1 54.44 265 GLU B N 1
ATOM 5310 C CA . GLU B 1 265 ? 19.703 25.641 6.164 1 54.44 265 GLU B CA 1
ATOM 5311 C C . GLU B 1 265 ? 21.031 26.297 5.863 1 54.44 265 GLU B C 1
ATOM 5313 O O . GLU B 1 265 ? 21.453 26.375 4.707 1 54.44 265 GLU B O 1
ATOM 5318 N N . THR B 1 266 ? 21.625 26.766 6.867 1 43.66 266 THR B N 1
ATOM 5319 C CA . THR B 1 266 ? 22.875 27.484 6.641 1 43.66 266 THR B CA 1
ATOM 5320 C C . THR B 1 266 ? 24.078 26.531 6.73 1 43.66 266 THR B C 1
ATOM 5322 O O . THR B 1 266 ? 25.062 26.688 6.012 1 43.66 266 THR B O 1
ATOM 5325 N N . SER B 1 267 ? 24.047 25.531 7.531 1 42.31 267 SER B N 1
ATOM 5326 C CA . SER B 1 267 ? 25.266 24.781 7.809 1 42.31 267 SER B CA 1
ATOM 5327 C C . SER B 1 267 ? 25.203 23.391 7.188 1 42.31 267 SER B C 1
ATOM 5329 O O . SER B 1 267 ? 26.219 22.875 6.715 1 42.31 267 SER B O 1
ATOM 5331 N N . LYS B 1 268 ? 24.078 22.781 7.027 1 48.62 268 LYS B N 1
ATOM 5332 C CA . LYS B 1 268 ? 24.156 21.328 6.836 1 48.62 268 LYS B CA 1
ATOM 5333 C C . LYS B 1 268 ? 23.609 20.922 5.469 1 48.62 268 LYS B C 1
ATOM 5335 O O . LYS B 1 268 ? 24.078 19.953 4.871 1 48.62 268 LYS B O 1
ATOM 5340 N N . TYR B 1 269 ? 22.766 21.641 4.922 1 50.16 269 TYR B N 1
ATOM 5341 C CA . TYR B 1 269 ? 22.109 21.094 3.738 1 50.16 269 TYR B CA 1
ATOM 5342 C C . TYR B 1 269 ? 22.406 21.953 2.51 1 50.16 269 TYR B C 1
ATOM 5344 O O . TYR B 1 269 ? 21.484 22.453 1.864 1 50.16 269 TYR B O 1
ATOM 5352 N N . THR B 1 270 ? 23.734 22.344 2.359 1 45.72 270 THR B N 1
ATOM 5353 C CA . THR B 1 270 ? 24.203 23.094 1.199 1 45.72 270 THR B CA 1
ATOM 5354 C C . THR B 1 270 ? 25.062 22.203 0.296 1 45.72 270 THR B C 1
ATOM 5356 O O . THR B 1 270 ? 25.766 21.328 0.779 1 45.72 270 THR B O 1
ATOM 5359 N N . GLU B 1 271 ? 24.688 22.062 -1.006 1 50.88 271 GLU B N 1
ATOM 5360 C CA . GLU B 1 271 ? 25.453 21.297 -1.991 1 50.88 271 GLU B CA 1
ATOM 5361 C C . GLU B 1 271 ? 26.625 22.109 -2.525 1 50.88 271 GLU B C 1
ATOM 5363 O O . GLU B 1 271 ? 26.484 23.297 -2.832 1 50.88 271 GLU B O 1
ATOM 5368 N N . THR B 1 272 ? 27.891 21.594 -2.426 1 45.44 272 THR B N 1
ATOM 5369 C CA . THR B 1 272 ? 29.031 22.234 -3.061 1 45.44 272 THR B CA 1
ATOM 5370 C C . THR B 1 272 ? 28.984 22.047 -4.574 1 45.44 272 THR B C 1
ATOM 5372 O O . THR B 1 272 ? 28.766 20.938 -5.062 1 45.44 272 THR B O 1
ATOM 5375 N N . ILE B 1 273 ? 28.641 22.969 -5.414 1 46.69 273 ILE B N 1
ATOM 5376 C CA . ILE B 1 273 ? 28.75 22.859 -6.863 1 46.69 273 ILE B CA 1
ATOM 5377 C C . ILE B 1 273 ? 30.125 23.375 -7.309 1 46.69 273 ILE B C 1
ATOM 5379 O O . ILE B 1 273 ? 30.812 24.062 -6.547 1 46.69 273 ILE B O 1
ATOM 5383 N N . LYS B 1 274 ? 30.5 22.984 -8.602 1 51.16 274 LYS B N 1
ATOM 5384 C CA . LYS B 1 274 ? 31.75 23.469 -9.18 1 51.16 274 LYS B CA 1
ATOM 5385 C C . LYS B 1 274 ? 31.828 25 -9.078 1 51.16 274 LYS B C 1
ATOM 5387 O O . LYS B 1 274 ? 30.828 25.688 -9.297 1 51.16 274 LYS B O 1
ATOM 5392 N N . GLY B 1 275 ? 32.938 25.453 -8.633 1 47.78 275 GLY B N 1
ATOM 5393 C CA . GLY B 1 275 ? 33.281 26.859 -8.523 1 47.78 275 GLY B CA 1
ATOM 5394 C C . GLY B 1 275 ? 33 27.453 -7.152 1 47.78 275 GLY B C 1
ATOM 5395 O O . GLY B 1 275 ? 33.125 28.656 -6.949 1 47.78 275 GLY B O 1
ATOM 5396 N N . GLY B 1 276 ? 32.719 26.578 -6.266 1 46.25 276 GLY B N 1
ATOM 5397 C CA . GLY B 1 276 ? 32.594 27.031 -4.887 1 46.25 276 GLY B CA 1
ATOM 5398 C C . GLY B 1 276 ? 31.172 27.469 -4.547 1 46.25 276 GLY B C 1
ATOM 5399 O O . GLY B 1 276 ? 30.953 28.109 -3.518 1 46.25 276 GLY B O 1
ATOM 5400 N N . PHE B 1 277 ? 30.25 27.375 -5.621 1 43.38 277 PHE B N 1
ATOM 5401 C CA . PHE B 1 277 ? 28.938 27.922 -5.305 1 43.38 277 PHE B CA 1
ATOM 5402 C C . PHE B 1 277 ? 28.078 26.859 -4.625 1 43.38 277 PHE B C 1
ATOM 5404 O O . PHE B 1 277 ? 28.281 25.656 -4.809 1 43.38 277 PHE B O 1
ATOM 5411 N N . TYR B 1 278 ? 27.531 27.141 -3.484 1 45.38 278 TYR B N 1
ATOM 5412 C CA . TYR B 1 278 ? 26.562 26.328 -2.771 1 45.38 278 TYR B CA 1
ATOM 5413 C C . TYR B 1 278 ? 25.156 26.531 -3.344 1 45.38 278 TYR B C 1
ATOM 5415 O O . TYR B 1 278 ? 24.781 27.656 -3.67 1 45.38 278 TYR B O 1
ATOM 5423 N N . ARG B 1 279 ? 24.672 25.5 -4.035 1 46.16 279 ARG B N 1
ATOM 5424 C CA . ARG B 1 279 ? 23.234 25.578 -4.328 1 46.16 279 ARG B CA 1
ATOM 5425 C C . ARG B 1 279 ? 22.406 25.438 -3.057 1 46.16 279 ARG B C 1
ATOM 5427 O O . ARG B 1 279 ? 22.469 24.406 -2.381 1 46.16 279 ARG B O 1
ATOM 5434 N N . GLN B 1 280 ? 22.141 26.469 -2.314 1 46.22 280 GLN B N 1
ATOM 5435 C CA . GLN B 1 280 ? 21.438 26.578 -1.038 1 46.22 280 GLN B CA 1
ATOM 5436 C C . GLN B 1 280 ? 20.047 25.922 -1.117 1 46.22 280 GLN B C 1
ATOM 5438 O O . GLN B 1 280 ? 19.547 25.391 -0.123 1 46.22 280 GLN B O 1
ATOM 5443 N N . PHE B 1 281 ? 19.391 25.828 -2.275 1 52.12 281 PHE B N 1
ATOM 5444 C CA . PHE B 1 281 ? 17.984 25.406 -2.189 1 52.12 281 PHE B CA 1
ATOM 5445 C C . PHE B 1 281 ? 17.688 24.281 -3.172 1 52.12 281 PHE B C 1
ATOM 5447 O O . PHE B 1 281 ? 16.875 24.453 -4.082 1 52.12 281 PHE B O 1
ATOM 5454 N N . SER B 1 282 ? 18.469 23.094 -3.043 1 65.31 282 SER B N 1
ATOM 5455 C CA . SER B 1 282 ? 18.125 21.953 -3.883 1 65.31 282 SER B CA 1
ATOM 5456 C C . SER B 1 282 ? 17.234 20.953 -3.133 1 65.31 282 SER B C 1
ATOM 5458 O O . SER B 1 282 ? 17.734 20.031 -2.492 1 65.31 282 SER B O 1
ATOM 5460 N N . PHE B 1 283 ? 15.898 21.078 -3.236 1 88 283 PHE B N 1
ATOM 5461 C CA . PHE B 1 283 ? 14.922 20.328 -2.465 1 88 283 PHE B CA 1
ATOM 5462 C C . PHE B 1 283 ? 14.531 19.047 -3.191 1 88 283 PHE B C 1
ATOM 5464 O O . PHE B 1 283 ? 14.344 18 -2.564 1 88 283 PHE B O 1
ATOM 5471 N N . ASP B 1 284 ? 14.594 19.078 -4.512 1 93.62 284 ASP B N 1
ATOM 5472 C CA . ASP B 1 284 ? 14.078 17.953 -5.289 1 93.62 284 ASP B CA 1
ATOM 5473 C C . ASP B 1 284 ? 15.086 16.812 -5.332 1 93.62 284 ASP B C 1
ATOM 5475 O O . ASP B 1 284 ? 16.281 17.047 -5.531 1 93.62 284 ASP B O 1
ATOM 5479 N N . MET B 1 285 ? 14.602 15.695 -5.141 1 96.31 285 MET B N 1
ATOM 5480 C CA . MET B 1 285 ? 15.453 14.523 -5.281 1 96.31 285 MET B CA 1
ATOM 5481 C C . MET B 1 285 ? 15.641 14.156 -6.75 1 96.31 285 MET B C 1
ATOM 5483 O O . MET B 1 285 ? 14.664 13.992 -7.484 1 96.31 285 MET B O 1
ATOM 5487 N N . ASP B 1 286 ? 16.875 14.016 -7.129 1 95.69 286 ASP B N 1
ATOM 5488 C CA . ASP B 1 286 ? 17.188 13.641 -8.5 1 95.69 286 ASP B CA 1
ATOM 5489 C C . ASP B 1 286 ? 16.891 12.156 -8.742 1 95.69 286 ASP B C 1
ATOM 5491 O O . ASP B 1 286 ? 16.828 11.367 -7.801 1 95.69 286 ASP B O 1
ATOM 5495 N N . ALA B 1 287 ? 16.719 11.859 -10.039 1 98.12 287 ALA B N 1
ATOM 5496 C CA . ALA B 1 287 ? 16.359 10.5 -10.422 1 98.12 287 ALA B CA 1
ATOM 5497 C C . ALA B 1 287 ? 17.438 9.5 -10.008 1 98.12 287 ALA B C 1
ATOM 5499 O O . ALA B 1 287 ? 18.625 9.773 -10.156 1 98.12 287 ALA B O 1
ATOM 5500 N N . ARG B 1 288 ? 16.984 8.406 -9.508 1 98.06 288 ARG B N 1
ATOM 5501 C CA . ARG B 1 288 ? 17.891 7.344 -9.055 1 98.06 288 ARG B CA 1
ATOM 5502 C C . ARG B 1 288 ? 17.25 5.969 -9.266 1 98.06 288 ARG B C 1
ATOM 5504 O O . ARG B 1 288 ? 16.031 5.836 -9.25 1 98.06 288 ARG B O 1
ATOM 5511 N N . SER B 1 289 ? 18.125 4.953 -9.438 1 98.75 289 SER B N 1
ATOM 5512 C CA . SER B 1 289 ? 17.719 3.553 -9.531 1 98.75 289 SER B CA 1
ATOM 5513 C C . SER B 1 289 ? 18.734 2.633 -8.875 1 98.75 289 SER B C 1
ATOM 5515 O O . SER B 1 289 ? 19.906 3.012 -8.703 1 98.75 289 SER B O 1
ATOM 5517 N N . ILE B 1 290 ? 18.281 1.494 -8.531 1 98.56 290 ILE B N 1
ATOM 5518 C CA . ILE B 1 290 ? 19.188 0.469 -8.031 1 98.56 290 ILE B CA 1
ATOM 5519 C C . ILE B 1 290 ? 18.609 -0.916 -8.305 1 98.56 290 ILE B C 1
ATOM 5521 O O . ILE B 1 290 ? 17.406 -1.13 -8.164 1 98.56 290 ILE B O 1
ATOM 5525 N N . ILE B 1 291 ? 19.469 -1.795 -8.789 1 98.75 291 ILE B N 1
ATOM 5526 C CA . ILE B 1 291 ? 19.109 -3.207 -8.875 1 98.75 291 ILE B CA 1
ATOM 5527 C C . ILE B 1 291 ? 19.078 -3.822 -7.48 1 98.75 291 ILE B C 1
ATOM 5529 O O . ILE B 1 291 ? 20.047 -3.73 -6.73 1 98.75 291 ILE B O 1
ATOM 5533 N N . THR B 1 292 ? 17.938 -4.445 -7.156 1 98.44 292 THR B N 1
ATOM 5534 C CA . THR B 1 292 ? 17.812 -5.078 -5.848 1 98.44 292 THR B CA 1
ATOM 5535 C C . THR B 1 292 ? 17.938 -6.594 -5.961 1 98.44 292 THR B C 1
ATOM 5537 O O . THR B 1 292 ? 18.156 -7.277 -4.961 1 98.44 292 THR B O 1
ATOM 5540 N N . PHE B 1 293 ? 17.812 -7.117 -7.199 1 97.62 293 PHE B N 1
ATOM 5541 C CA . PHE B 1 293 ? 18.062 -8.523 -7.48 1 97.62 293 PHE B CA 1
ATOM 5542 C C . PHE B 1 293 ? 18.578 -8.719 -8.898 1 97.62 293 PHE B C 1
ATOM 5544 O O . PHE B 1 293 ? 17.953 -8.258 -9.859 1 97.62 293 PHE B O 1
ATOM 5551 N N . PRO B 1 294 ? 19.594 -9.383 -9.094 1 97.75 294 PRO B N 1
ATOM 5552 C CA . PRO B 1 294 ? 20.438 -9.891 -8.016 1 97.75 294 PRO B CA 1
ATOM 5553 C C . PRO B 1 294 ? 21.312 -8.805 -7.395 1 97.75 294 PRO B C 1
ATOM 5555 O O . PRO B 1 294 ? 21.75 -7.887 -8.094 1 97.75 294 PRO B O 1
ATOM 5558 N N . SER B 1 295 ? 21.547 -8.852 -6.219 1 97.88 295 SER B N 1
ATOM 5559 C CA . SER B 1 295 ? 22.469 -8.008 -5.453 1 97.88 295 SER B CA 1
ATOM 5560 C C . SER B 1 295 ? 23.047 -8.766 -4.262 1 97.88 295 SER B C 1
ATOM 5562 O O . SER B 1 295 ? 22.578 -9.852 -3.92 1 97.88 295 SER B O 1
ATOM 5564 N N . TYR B 1 296 ? 24.078 -8.195 -3.703 1 97.06 296 TYR B N 1
ATOM 5565 C CA . TYR B 1 296 ? 24.672 -8.844 -2.535 1 97.06 296 TYR B CA 1
ATOM 5566 C C . TYR B 1 296 ? 23.609 -9.078 -1.458 1 97.06 296 TYR B C 1
ATOM 5568 O O . TYR B 1 296 ? 22.781 -8.211 -1.201 1 97.06 296 TYR B O 1
ATOM 5576 N N . PRO B 1 297 ? 23.594 -10.312 -0.873 1 96.69 297 PRO B N 1
ATOM 5577 C CA . PRO B 1 297 ? 24.547 -11.414 -0.896 1 96.69 297 PRO B CA 1
ATOM 5578 C C . PRO B 1 297 ? 24.078 -12.586 -1.755 1 96.69 297 PRO B C 1
ATOM 5580 O O . PRO B 1 297 ? 24.406 -13.742 -1.459 1 96.69 297 PRO B O 1
ATOM 5583 N N . ARG B 1 298 ? 23.391 -12.305 -2.791 1 95.25 298 ARG B N 1
ATOM 5584 C CA . ARG B 1 298 ? 22.781 -13.375 -3.576 1 95.25 298 ARG B CA 1
ATOM 5585 C C . ARG B 1 298 ? 23.844 -14.109 -4.406 1 95.25 298 ARG B C 1
ATOM 5587 O O . ARG B 1 298 ? 24.797 -13.492 -4.887 1 95.25 298 ARG B O 1
ATOM 5594 N N . GLN B 1 299 ? 23.719 -15.406 -4.5 1 96.25 299 GLN B N 1
ATOM 5595 C CA . GLN B 1 299 ? 24.453 -16.25 -5.434 1 96.25 299 GLN B CA 1
ATOM 5596 C C . GLN B 1 299 ? 23.531 -16.781 -6.531 1 96.25 299 GLN B C 1
ATOM 5598 O O . GLN B 1 299 ? 22.578 -17.5 -6.25 1 96.25 299 GLN B O 1
ATOM 5603 N N . VAL B 1 300 ? 23.844 -16.438 -7.758 1 96.56 300 VAL B N 1
ATOM 5604 C CA . VAL B 1 300 ? 22.969 -16.828 -8.859 1 96.56 300 VAL B CA 1
ATOM 5605 C C . VAL B 1 300 ? 23.578 -18.016 -9.609 1 96.56 300 VAL B C 1
ATOM 5607 O O . VAL B 1 300 ? 24.766 -18.312 -9.453 1 96.56 300 VAL B O 1
ATOM 5610 N N . GLU B 1 301 ? 22.766 -18.688 -10.336 1 94.88 301 GLU B N 1
ATOM 5611 C CA . GLU B 1 301 ? 23.203 -19.781 -11.211 1 94.88 301 GLU B CA 1
ATOM 5612 C C . GLU B 1 301 ? 23.125 -19.375 -12.68 1 94.88 301 GLU B C 1
ATOM 5614 O O . GLU B 1 301 ? 22.375 -18.453 -13.039 1 94.88 301 GLU B O 1
ATOM 5619 N N . LYS B 1 302 ? 23.922 -20.078 -13.422 1 96.12 302 LYS B N 1
ATOM 5620 C CA . LYS B 1 302 ? 23.891 -19.828 -14.859 1 96.12 302 LYS B CA 1
ATOM 5621 C C . LYS B 1 302 ? 22.484 -20.062 -15.414 1 96.12 302 LYS B C 1
ATOM 5623 O O . LYS B 1 302 ? 21.766 -20.953 -14.977 1 96.12 302 LYS B O 1
ATOM 5628 N N . GLY B 1 303 ? 22.141 -19.234 -16.406 1 95.88 303 GLY B N 1
ATOM 5629 C CA . GLY B 1 303 ? 20.812 -19.328 -17 1 95.88 303 GLY B CA 1
ATOM 5630 C C . GLY B 1 303 ? 20.016 -18.031 -16.906 1 95.88 303 GLY B C 1
ATOM 5631 O O . GLY B 1 303 ? 20.594 -16.953 -16.719 1 95.88 303 GLY B O 1
ATOM 5632 N N . TRP B 1 304 ? 18.75 -18.203 -17.125 1 94.88 304 TRP B N 1
ATOM 5633 C CA . TRP B 1 304 ? 17.875 -17.031 -17.156 1 94.88 304 TRP B CA 1
ATOM 5634 C C . TRP B 1 304 ? 17.688 -16.453 -15.758 1 94.88 304 TRP B C 1
ATOM 5636 O O . TRP B 1 304 ? 17.391 -17.188 -14.812 1 94.88 304 TRP B O 1
ATOM 5646 N N . ILE B 1 305 ? 17.922 -15.172 -15.664 1 95.94 305 ILE B N 1
ATOM 5647 C CA . ILE B 1 305 ? 17.75 -14.398 -14.438 1 95.94 305 ILE B CA 1
ATOM 5648 C C . ILE B 1 305 ? 16.922 -13.148 -14.727 1 95.94 305 ILE B C 1
ATOM 5650 O O . ILE B 1 305 ? 17.172 -12.445 -15.719 1 95.94 305 ILE B O 1
ATOM 5654 N N . GLU B 1 306 ? 15.945 -12.914 -13.961 1 96.94 306 GLU B N 1
ATOM 5655 C CA . GLU B 1 306 ? 15.273 -11.625 -14.062 1 96.94 306 GLU B CA 1
ATOM 5656 C C . GLU B 1 306 ? 15.93 -10.586 -13.164 1 96.94 306 GLU B C 1
ATOM 5658 O O . GLU B 1 306 ? 15.836 -10.672 -11.938 1 96.94 306 GLU B O 1
ATOM 5663 N N . ILE B 1 307 ? 16.547 -9.602 -13.766 1 98.44 307 ILE B N 1
ATOM 5664 C CA . ILE B 1 307 ? 17.047 -8.461 -13.008 1 98.44 307 ILE B CA 1
ATOM 5665 C C . ILE B 1 307 ? 15.891 -7.574 -12.578 1 98.44 307 ILE B C 1
ATOM 5667 O O . ILE B 1 307 ? 15.023 -7.234 -13.383 1 98.44 307 ILE B O 1
ATOM 5671 N N . GLN B 1 308 ? 15.875 -7.281 -11.289 1 98.19 308 GLN B N 1
ATOM 5672 C CA . GLN B 1 308 ? 14.828 -6.438 -10.734 1 98.19 308 GLN B CA 1
ATOM 5673 C C . GLN B 1 308 ? 15.414 -5.277 -9.938 1 98.19 308 GLN B C 1
ATOM 5675 O O . GLN B 1 308 ? 16.531 -5.375 -9.43 1 98.19 308 GLN B O 1
ATOM 5680 N N . GLY B 1 309 ? 14.641 -4.227 -9.805 1 98.56 309 GLY B N 1
ATOM 5681 C CA . GLY B 1 309 ? 15.008 -3.098 -8.961 1 98.56 309 GLY B CA 1
ATOM 5682 C C . GLY B 1 309 ? 13.93 -2.035 -8.883 1 98.56 309 GLY B C 1
ATOM 5683 O O . GLY B 1 309 ? 12.781 -2.279 -9.258 1 98.56 309 GLY B O 1
ATOM 5684 N N . ILE B 1 310 ? 14.297 -0.885 -8.281 1 98.81 310 ILE B N 1
ATOM 5685 C CA . ILE B 1 310 ? 13.391 0.249 -8.164 1 98.81 310 ILE B CA 1
ATOM 5686 C C . ILE B 1 310 ? 14.062 1.51 -8.703 1 98.81 310 ILE B C 1
ATOM 5688 O O . ILE B 1 310 ? 15.289 1.613 -8.695 1 98.81 310 ILE B O 1
ATOM 5692 N N . ALA B 1 311 ? 13.258 2.391 -9.203 1 98.94 311 ALA B N 1
ATOM 5693 C CA . ALA B 1 311 ? 13.656 3.719 -9.656 1 98.94 311 ALA B CA 1
ATOM 5694 C C . ALA B 1 311 ? 12.664 4.781 -9.188 1 98.94 311 ALA B C 1
ATOM 5696 O O . ALA B 1 311 ? 11.492 4.48 -8.953 1 98.94 311 ALA B O 1
ATOM 5697 N N . TRP B 1 312 ? 13.172 5.984 -9.016 1 98.81 312 TRP B N 1
ATOM 5698 C CA . TRP B 1 312 ? 12.305 7.074 -8.562 1 98.81 312 TRP B CA 1
ATOM 5699 C C . TRP B 1 312 ? 12.898 8.43 -8.945 1 98.81 312 TRP B C 1
ATOM 5701 O O . TRP B 1 312 ? 14.07 8.523 -9.312 1 98.81 312 TRP B O 1
ATOM 5711 N N . THR B 1 313 ? 12.055 9.43 -8.906 1 98.62 313 THR B N 1
ATOM 5712 C CA . THR B 1 313 ? 12.469 10.812 -9.125 1 98.62 313 THR B CA 1
ATOM 5713 C C . THR B 1 313 ? 11.531 11.773 -8.398 1 98.62 313 THR B C 1
ATOM 5715 O O . THR B 1 313 ? 10.328 11.531 -8.312 1 98.62 313 THR B O 1
ATOM 5718 N N . GLY B 1 314 ? 12.133 12.789 -7.875 1 97.88 314 GLY B N 1
ATOM 5719 C CA . GLY B 1 314 ? 11.344 13.844 -7.258 1 97.88 314 GLY B CA 1
ATOM 5720 C C . GLY B 1 314 ? 10.812 14.852 -8.258 1 97.88 314 GLY B C 1
ATOM 5721 O O . GLY B 1 314 ? 10.102 15.789 -7.883 1 97.88 314 GLY B O 1
ATOM 5722 N N . ARG B 1 315 ? 11.156 14.68 -9.578 1 95.69 315 ARG B N 1
ATOM 5723 C CA . ARG B 1 315 ? 10.789 15.617 -10.633 1 95.69 315 ARG B CA 1
ATOM 5724 C C . ARG B 1 315 ? 9.852 14.961 -11.641 1 95.69 315 ARG B C 1
ATOM 5726 O O . ARG B 1 315 ? 10.117 14.977 -12.844 1 95.69 315 ARG B O 1
ATOM 5733 N N . GLY B 1 316 ? 8.75 14.523 -11.117 1 97.06 316 GLY B N 1
ATOM 5734 C CA . GLY B 1 316 ? 7.777 13.906 -12 1 97.06 316 GLY B CA 1
ATOM 5735 C C . GLY B 1 316 ? 7.82 12.391 -11.961 1 97.06 316 GLY B C 1
ATOM 5736 O O . GLY B 1 316 ? 7.828 11.789 -10.883 1 97.06 316 GLY B O 1
ATOM 5737 N N . LYS B 1 317 ? 7.746 11.82 -13.234 1 98.5 317 LYS B N 1
ATOM 5738 C CA . LYS B 1 317 ? 7.668 10.367 -13.352 1 98.5 317 LYS B CA 1
ATOM 5739 C C . LYS B 1 317 ? 8.961 9.789 -13.938 1 98.5 317 LYS B C 1
ATOM 5741 O O . LYS B 1 317 ? 9.68 10.484 -14.656 1 98.5 317 LYS B O 1
ATOM 5746 N N . VAL B 1 318 ? 9.227 8.555 -13.578 1 98.81 318 VAL B N 1
ATOM 5747 C CA . VAL B 1 318 ? 10.266 7.797 -14.266 1 98.81 318 VAL B CA 1
ATOM 5748 C C . VAL B 1 318 ? 9.844 7.527 -15.711 1 98.81 318 VAL B C 1
ATOM 5750 O O . VAL B 1 318 ? 8.742 7.035 -15.961 1 98.81 318 VAL B O 1
ATOM 5753 N N . LEU B 1 319 ? 10.68 7.902 -16.609 1 98.69 319 LEU B N 1
ATOM 5754 C CA . LEU B 1 319 ? 10.391 7.695 -18.016 1 98.69 319 LEU B CA 1
ATOM 5755 C C . LEU B 1 319 ? 10.906 6.34 -18.484 1 98.69 319 LEU B C 1
ATOM 5757 O O . LEU B 1 319 ? 10.211 5.617 -19.203 1 98.69 319 LEU B O 1
ATOM 5761 N N . ARG B 1 320 ? 12.141 6.07 -18.047 1 98.75 320 ARG B N 1
ATOM 5762 C CA . ARG B 1 320 ? 12.758 4.828 -18.516 1 98.75 320 ARG B CA 1
ATOM 5763 C C . ARG B 1 320 ? 13.898 4.41 -17.594 1 98.75 320 ARG B C 1
ATOM 5765 O O . ARG B 1 320 ? 14.531 5.254 -16.969 1 98.75 320 ARG B O 1
ATOM 5772 N N . VAL B 1 321 ? 14.148 3.109 -17.609 1 98.94 321 VAL B N 1
ATOM 5773 C CA . VAL B 1 321 ? 15.305 2.518 -16.953 1 98.94 321 VAL B CA 1
ATOM 5774 C C . VAL B 1 321 ? 16.078 1.64 -17.938 1 98.94 321 VAL B C 1
ATOM 5776 O O . VAL B 1 321 ? 15.484 0.795 -18.609 1 98.94 321 VAL B O 1
ATOM 5779 N N . ASP B 1 322 ? 17.344 1.868 -18.016 1 98.88 322 ASP B N 1
ATOM 5780 C CA . ASP B 1 322 ? 18.219 1.06 -18.859 1 98.88 322 ASP B CA 1
ATOM 5781 C C . ASP B 1 322 ? 19.094 0.128 -18.016 1 98.88 322 ASP B C 1
ATOM 5783 O O . ASP B 1 322 ? 19.562 0.51 -16.953 1 98.88 322 ASP B O 1
ATOM 5787 N N . ILE B 1 323 ? 19.312 -1.085 -18.578 1 98.88 323 ILE B N 1
ATOM 5788 C CA . ILE B 1 323 ? 20.094 -2.096 -17.891 1 98.88 323 ILE B CA 1
ATOM 5789 C C . ILE B 1 323 ? 21.344 -2.438 -18.703 1 98.88 323 ILE B C 1
ATOM 5791 O O . ILE B 1 323 ? 21.266 -2.586 -19.922 1 98.88 323 ILE B O 1
ATOM 5795 N N . THR B 1 324 ? 22.469 -2.486 -18.062 1 98.69 324 THR B N 1
ATOM 5796 C CA . THR B 1 324 ? 23.656 -3.086 -18.672 1 98.69 324 THR B CA 1
ATOM 5797 C C . THR B 1 324 ? 23.984 -4.418 -18 1 98.69 324 THR B C 1
ATOM 5799 O O . THR B 1 324 ? 23.828 -4.566 -16.781 1 98.69 324 THR B O 1
ATOM 5802 N N . THR B 1 325 ? 24.359 -5.332 -18.812 1 98.56 325 THR B N 1
ATOM 5803 C CA . THR B 1 325 ? 24.812 -6.621 -18.312 1 98.56 325 THR B CA 1
ATOM 5804 C C . THR B 1 325 ? 26.25 -6.906 -18.75 1 98.56 325 THR B C 1
ATOM 5806 O O . THR B 1 325 ? 26.719 -8.047 -18.672 1 98.56 325 THR B O 1
ATOM 5809 N N . ASP B 1 326 ? 26.906 -5.832 -19.312 1 97.31 326 ASP B N 1
ATOM 5810 C CA . ASP B 1 326 ? 28.266 -5.973 -19.828 1 97.31 326 ASP B CA 1
ATOM 5811 C C . ASP B 1 326 ? 29.125 -4.785 -19.406 1 97.31 326 ASP B C 1
ATOM 5813 O O . ASP B 1 326 ? 29.891 -4.246 -20.219 1 97.31 326 ASP B O 1
ATOM 5817 N N . ALA B 1 327 ? 28.859 -4.312 -18.25 1 95.75 327 ALA B N 1
ATOM 5818 C CA . ALA B 1 327 ? 29.703 -3.299 -17.625 1 95.75 327 ALA B CA 1
ATOM 5819 C C . ALA B 1 327 ? 29.594 -1.963 -18.359 1 95.75 327 ALA B C 1
ATOM 5821 O O . ALA B 1 327 ? 30.578 -1.237 -18.5 1 95.75 327 ALA B O 1
ATOM 5822 N N . GLY B 1 328 ? 28.484 -1.742 -18.906 1 95.62 328 GLY B N 1
ATOM 5823 C CA . GLY B 1 328 ? 28.203 -0.418 -19.438 1 95.62 328 GLY B CA 1
ATOM 5824 C C . GLY B 1 328 ? 28.453 -0.316 -20.938 1 95.62 328 GLY B C 1
ATOM 5825 O O . GLY B 1 328 ? 28.25 0.741 -21.531 1 95.62 328 GLY B O 1
ATOM 5826 N N . LYS B 1 329 ? 28.812 -1.358 -21.562 1 96.5 329 LYS B N 1
ATOM 5827 C CA . LYS B 1 329 ? 29.062 -1.321 -23 1 96.5 329 LYS B CA 1
ATOM 5828 C C . LYS B 1 329 ? 27.75 -1.147 -23.781 1 96.5 329 LYS B C 1
ATOM 5830 O O . LYS B 1 329 ? 27.703 -0.427 -24.781 1 96.5 329 LYS B O 1
ATOM 5835 N N . THR B 1 330 ? 26.781 -1.869 -23.375 1 97.94 330 THR B N 1
ATOM 5836 C CA . THR B 1 330 ? 25.453 -1.736 -23.969 1 97.94 330 THR B CA 1
ATOM 5837 C C . THR B 1 330 ? 24.391 -1.534 -22.906 1 97.94 330 THR B C 1
ATOM 5839 O O . THR B 1 330 ? 24.547 -1.993 -21.766 1 97.94 330 THR B O 1
ATOM 5842 N N . TRP B 1 331 ? 23.391 -0.811 -23.219 1 98.38 331 TRP B N 1
ATOM 5843 C CA . TRP B 1 331 ? 22.266 -0.537 -22.344 1 98.38 331 TRP B CA 1
ATOM 5844 C C . TRP B 1 331 ? 20.953 -0.852 -23.062 1 98.38 331 TRP B C 1
ATOM 5846 O O . TRP B 1 331 ? 20.719 -0.416 -24.188 1 98.38 331 TRP B O 1
ATOM 5856 N N . LEU B 1 332 ? 20.109 -1.639 -22.453 1 98.69 332 LEU B N 1
ATOM 5857 C CA . LEU B 1 332 ? 18.812 -2.012 -23 1 98.69 332 LEU B CA 1
ATOM 5858 C C . LEU B 1 332 ? 17.672 -1.605 -22.062 1 98.69 332 LEU B C 1
ATOM 5860 O O . LEU B 1 332 ? 17.844 -1.632 -20.844 1 98.69 332 LEU B O 1
ATOM 5864 N N . PRO B 1 333 ? 16.562 -1.288 -22.562 1 98.62 333 PRO B N 1
ATOM 5865 C CA . PRO B 1 333 ? 15.461 -0.822 -21.734 1 98.62 333 PRO B CA 1
ATOM 5866 C C . PRO B 1 333 ? 14.844 -1.938 -20.891 1 98.62 333 PRO B C 1
ATOM 5868 O O . PRO B 1 333 ? 14.625 -3.045 -21.391 1 98.62 333 PRO B O 1
ATOM 5871 N N . ALA B 1 334 ? 14.602 -1.654 -19.641 1 98.62 334 ALA B N 1
ATOM 5872 C CA . ALA B 1 334 ? 13.844 -2.537 -18.75 1 98.62 334 ALA B CA 1
ATOM 5873 C C . ALA B 1 334 ? 12.344 -2.305 -18.891 1 98.62 334 ALA B C 1
ATOM 5875 O O . ALA B 1 334 ? 11.922 -1.284 -19.438 1 98.62 334 ALA B O 1
ATOM 5876 N N . GLN B 1 335 ? 11.602 -3.275 -18.469 1 97.69 335 GLN B N 1
ATOM 5877 C CA . GLN B 1 335 ? 10.156 -3.111 -18.359 1 97.69 335 GLN B CA 1
ATOM 5878 C C . GLN B 1 335 ? 9.766 -2.465 -17.031 1 97.69 335 GLN B C 1
ATOM 5880 O O . GLN B 1 335 ? 10.203 -2.91 -15.969 1 97.69 335 GLN B O 1
ATOM 5885 N N . LEU B 1 336 ? 8.945 -1.402 -17.125 1 98.12 336 LEU B N 1
ATOM 5886 C CA . LEU B 1 336 ? 8.453 -0.75 -15.914 1 98.12 336 LEU B CA 1
ATOM 5887 C C . LEU B 1 336 ? 7.086 -1.307 -15.516 1 98.12 336 LEU B C 1
ATOM 5889 O O . LEU B 1 336 ? 6.234 -1.544 -16.375 1 98.12 336 LEU B O 1
ATOM 5893 N N . GLN B 1 337 ? 6.973 -1.534 -14.281 1 95.56 337 GLN B N 1
ATOM 5894 C CA . GLN B 1 337 ? 5.66 -1.922 -13.773 1 95.56 337 GLN B CA 1
ATOM 5895 C C . GLN B 1 337 ? 4.688 -0.747 -13.812 1 95.56 337 GLN B C 1
ATOM 5897 O O . GLN B 1 337 ? 4.98 0.326 -13.281 1 95.56 337 GLN B O 1
ATOM 5902 N N . GLU B 1 338 ? 3.506 -0.989 -14.32 1 93.19 338 GLU B N 1
ATOM 5903 C CA . GLU B 1 338 ? 2.49 0.056 -14.414 1 93.19 338 GLU B CA 1
ATOM 5904 C C . GLU B 1 338 ? 1.466 -0.073 -13.289 1 93.19 338 GLU B C 1
ATOM 5906 O O . GLU B 1 338 ? 1.218 -1.174 -12.789 1 93.19 338 GLU B O 1
ATOM 5911 N N . PRO B 1 339 ? 0.845 1.05 -13 1 94.81 339 PRO B N 1
ATOM 5912 C CA . PRO B 1 339 ? 1.076 2.412 -13.484 1 94.81 339 PRO B CA 1
ATOM 5913 C C . PRO B 1 339 ? 2.316 3.055 -12.875 1 94.81 339 PRO B C 1
ATOM 5915 O O . PRO B 1 339 ? 2.646 2.789 -11.719 1 94.81 339 PRO B O 1
ATOM 5918 N N . VAL B 1 340 ? 2.994 3.877 -13.688 1 97.62 340 VAL B N 1
ATOM 5919 C CA . VAL B 1 340 ? 4.09 4.703 -13.188 1 97.62 340 VAL B CA 1
ATOM 5920 C C . VAL B 1 340 ? 3.531 5.988 -12.586 1 97.62 340 VAL B C 1
ATOM 5922 O O . VAL B 1 340 ? 2.912 6.793 -13.281 1 97.62 340 VAL B O 1
ATOM 5925 N N . LEU B 1 341 ? 3.713 6.188 -11.328 1 97.62 341 LEU B N 1
ATOM 5926 C CA . LEU B 1 341 ? 3.113 7.309 -10.617 1 97.62 341 LEU B CA 1
ATOM 5927 C C . LEU B 1 341 ? 4.117 8.445 -10.438 1 97.62 341 LEU B C 1
ATOM 5929 O O . LEU B 1 341 ? 5.328 8.219 -10.492 1 97.62 341 LEU B O 1
ATOM 5933 N N . ASP B 1 342 ? 3.58 9.633 -10.242 1 97.88 342 ASP B N 1
ATOM 5934 C CA . ASP B 1 342 ? 4.375 10.844 -10.031 1 97.88 342 ASP B CA 1
ATOM 5935 C C . ASP B 1 342 ? 5.074 10.805 -8.672 1 97.88 342 ASP B C 1
ATOM 5937 O O . ASP B 1 342 ? 4.438 10.555 -7.645 1 97.88 342 ASP B O 1
ATOM 5941 N N . LYS B 1 343 ? 6.449 10.992 -8.695 1 98.5 343 LYS B N 1
ATOM 5942 C CA . LYS B 1 343 ? 7.242 11.07 -7.473 1 98.5 343 LYS B CA 1
ATOM 5943 C C . LYS B 1 343 ? 7.062 9.812 -6.621 1 98.5 343 LYS B C 1
ATOM 5945 O O . LYS B 1 343 ? 6.887 9.906 -5.402 1 98.5 343 LYS B O 1
ATOM 5950 N N . ALA B 1 344 ? 7.078 8.664 -7.297 1 98.75 344 ALA B N 1
ATOM 5951 C CA . ALA B 1 344 ? 6.887 7.359 -6.66 1 98.75 344 ALA B CA 1
ATOM 5952 C C . ALA B 1 344 ? 7.941 6.359 -7.129 1 98.75 344 ALA B C 1
ATOM 5954 O O . ALA B 1 344 ? 8.516 6.512 -8.211 1 98.75 344 ALA B O 1
ATOM 5955 N N . HIS B 1 345 ? 8.227 5.34 -6.273 1 98.75 345 HIS B N 1
ATOM 5956 C CA . HIS B 1 345 ? 9.016 4.199 -6.727 1 98.75 345 HIS B CA 1
ATOM 5957 C C . HIS B 1 345 ? 8.328 3.477 -7.879 1 98.75 345 HIS B C 1
ATOM 5959 O O . HIS B 1 345 ? 7.109 3.277 -7.855 1 98.75 345 HIS B O 1
ATOM 5965 N N . VAL B 1 346 ? 9.078 3.111 -8.828 1 98.5 346 VAL B N 1
ATOM 5966 C CA . VAL B 1 346 ? 8.602 2.197 -9.859 1 98.5 346 VAL B CA 1
ATOM 5967 C C . VAL B 1 346 ? 9.5 0.963 -9.906 1 98.5 346 VAL B C 1
ATOM 5969 O O . VAL B 1 346 ? 10.727 1.07 -9.773 1 98.5 346 VAL B O 1
ATOM 5972 N N . ARG B 1 347 ? 8.875 -0.189 -10.008 1 98.31 347 ARG B N 1
ATOM 5973 C CA . ARG B 1 347 ? 9.633 -1.428 -10.172 1 98.31 347 ARG B CA 1
ATOM 5974 C C . ARG B 1 347 ? 10 -1.65 -11.633 1 98.31 347 ARG B C 1
ATOM 5976 O O . ARG B 1 347 ? 9.18 -1.434 -12.531 1 98.31 347 ARG B O 1
ATOM 5983 N N . PHE B 1 348 ? 11.234 -2.051 -11.875 1 98.5 348 PHE B N 1
ATOM 5984 C CA . PHE B 1 348 ? 11.648 -2.426 -13.219 1 98.5 348 PHE B CA 1
ATOM 5985 C C . PHE B 1 348 ? 12.148 -3.865 -13.25 1 98.5 348 PHE B C 1
ATOM 5987 O O . PHE B 1 348 ? 12.586 -4.398 -12.227 1 98.5 348 PHE B O 1
ATOM 5994 N N . ARG B 1 349 ? 12.07 -4.438 -14.406 1 97.81 349 ARG B N 1
ATOM 5995 C CA . ARG B 1 349 ? 12.484 -5.816 -14.633 1 97.81 349 ARG B CA 1
ATOM 5996 C C . ARG B 1 349 ? 13.18 -5.969 -15.984 1 97.81 349 ARG B C 1
ATOM 5998 O O . ARG B 1 349 ? 12.844 -5.27 -16.938 1 97.81 349 ARG B O 1
ATOM 6005 N N . PHE B 1 350 ? 14.109 -6.879 -15.992 1 98.31 350 PHE B N 1
ATOM 6006 C CA . PHE B 1 350 ? 14.859 -7.184 -17.203 1 98.31 350 PHE B CA 1
ATOM 6007 C C . PHE B 1 350 ? 15.32 -8.641 -17.203 1 98.31 350 PHE B C 1
ATOM 6009 O O . PHE B 1 350 ? 16.047 -9.062 -16.312 1 98.31 350 PHE B O 1
ATOM 6016 N N . LEU B 1 351 ? 14.875 -9.367 -18.234 1 96.94 351 LEU B N 1
ATOM 6017 C CA . LEU B 1 351 ? 15.273 -10.766 -18.344 1 96.94 351 LEU B CA 1
ATOM 6018 C C . LEU B 1 351 ? 16.656 -10.891 -18.984 1 96.94 351 LEU B C 1
ATOM 6020 O O . LEU B 1 351 ? 16.891 -10.344 -20.062 1 96.94 351 LEU B O 1
ATOM 6024 N N . TRP B 1 352 ? 17.516 -11.609 -18.312 1 97.62 352 TRP B N 1
ATOM 6025 C CA . TRP B 1 352 ? 18.922 -11.742 -18.703 1 97.62 352 TRP B CA 1
ATOM 6026 C C . TRP B 1 352 ? 19.375 -13.195 -18.641 1 97.62 352 TRP B C 1
ATOM 6028 O O . TRP B 1 352 ? 19.109 -13.891 -17.656 1 97.62 352 TRP B O 1
ATOM 6038 N N . ASN B 1 353 ? 19.953 -13.672 -19.75 1 97.56 353 ASN B N 1
ATOM 6039 C CA . ASN B 1 353 ? 20.562 -14.992 -19.734 1 97.56 353 ASN B CA 1
ATOM 6040 C C . ASN B 1 353 ? 22.047 -14.93 -19.422 1 97.56 353 ASN B C 1
ATOM 6042 O O . ASN B 1 353 ? 22.859 -14.609 -20.297 1 97.56 353 ASN B O 1
ATOM 6046 N N . TRP B 1 354 ? 22.422 -15.234 -18.25 1 98.12 354 TRP B N 1
ATOM 6047 C CA . TRP B 1 354 ? 23.812 -15.164 -17.812 1 98.12 354 TRP B CA 1
ATOM 6048 C C . TRP B 1 354 ? 24.594 -16.406 -18.25 1 98.12 354 TRP B C 1
ATOM 6050 O O . TRP B 1 354 ? 24.156 -17.531 -18.016 1 98.12 354 TRP B O 1
ATOM 6060 N N . ASN B 1 355 ? 25.688 -16.219 -18.781 1 97.56 355 ASN B N 1
ATOM 6061 C CA . ASN B 1 355 ? 26.453 -17.312 -19.359 1 97.56 355 ASN B CA 1
ATOM 6062 C C . ASN B 1 355 ? 27.5 -17.844 -18.391 1 97.56 355 ASN B C 1
ATOM 6064 O O . ASN B 1 355 ? 28.25 -18.781 -18.719 1 97.56 355 ASN B O 1
ATOM 6068 N N . GLY B 1 356 ? 27.594 -17.25 -17.312 1 97.25 356 GLY B N 1
ATOM 6069 C CA . GLY B 1 356 ? 28.547 -17.734 -16.312 1 97.25 356 GLY B CA 1
ATOM 6070 C C . GLY B 1 356 ? 29.828 -16.938 -16.266 1 97.25 356 GLY B C 1
ATOM 6071 O O . GLY B 1 356 ? 30.656 -17.125 -15.375 1 97.25 356 GLY B O 1
ATOM 6072 N N . ASP B 1 357 ? 29.969 -15.992 -17.188 1 97.62 357 ASP B N 1
ATOM 6073 C CA . ASP B 1 357 ? 31.172 -15.164 -17.203 1 97.62 357 ASP B CA 1
ATOM 6074 C C . ASP B 1 357 ? 31.047 -14.008 -16.219 1 97.62 357 ASP B C 1
ATOM 6076 O O . ASP B 1 357 ? 29.953 -13.461 -16.031 1 97.62 357 ASP B O 1
ATOM 6080 N N . GLU B 1 358 ? 32.156 -13.68 -15.656 1 97.75 358 GLU B N 1
ATOM 6081 C CA . GLU B 1 358 ? 32.188 -12.508 -14.789 1 97.75 358 GLU B CA 1
ATOM 6082 C C . GLU B 1 358 ? 31.75 -11.25 -15.555 1 97.75 358 GLU B C 1
ATOM 6084 O O . GLU B 1 358 ? 32.156 -11.062 -16.703 1 97.75 358 GLU B O 1
ATOM 6089 N N . THR B 1 359 ? 30.953 -10.469 -14.961 1 97.75 359 THR B N 1
ATOM 6090 C CA . THR B 1 359 ? 30.469 -9.242 -15.586 1 97.75 359 THR B CA 1
ATOM 6091 C C . THR B 1 359 ? 29.969 -8.258 -14.539 1 97.75 359 THR B C 1
ATOM 6093 O O . THR B 1 359 ? 30.031 -8.523 -13.344 1 97.75 359 THR B O 1
ATOM 6096 N N . GLU B 1 360 ? 29.547 -7.094 -15.008 1 97.75 360 GLU B N 1
ATOM 6097 C CA . GLU B 1 360 ? 28.906 -6.09 -14.164 1 97.75 360 GLU B CA 1
ATOM 6098 C C . GLU B 1 360 ? 27.531 -5.715 -14.695 1 97.75 360 GLU B C 1
ATOM 6100 O O . GLU B 1 360 ? 27.344 -5.574 -15.906 1 97.75 360 GLU B O 1
ATOM 6105 N N . ILE B 1 361 ? 26.609 -5.645 -13.781 1 98.56 361 ILE B N 1
ATOM 6106 C CA . ILE B 1 361 ? 25.266 -5.203 -14.156 1 98.56 361 ILE B CA 1
ATOM 6107 C C . ILE B 1 361 ? 24.938 -3.902 -13.438 1 98.56 361 ILE B C 1
ATOM 6109 O O . ILE B 1 361 ? 25.438 -3.643 -12.344 1 98.56 361 ILE B O 1
ATOM 6113 N N . ALA B 1 362 ? 24.109 -3.074 -14.086 1 98.56 362 ALA B N 1
ATOM 6114 C CA . ALA B 1 362 ? 23.688 -1.805 -13.492 1 98.56 362 ALA B CA 1
ATOM 6115 C C . ALA B 1 362 ? 22.406 -1.294 -14.133 1 98.56 362 ALA B C 1
ATOM 6117 O O . ALA B 1 362 ? 22.031 -1.743 -15.219 1 98.56 362 ALA B O 1
ATOM 6118 N N . SER B 1 363 ? 21.75 -0.465 -13.414 1 98.81 363 SER B N 1
ATOM 6119 C CA . SER B 1 363 ? 20.594 0.259 -13.93 1 98.81 363 SER B CA 1
ATOM 6120 C C . SER B 1 363 ? 20.859 1.761 -13.969 1 98.81 363 SER B C 1
ATOM 6122 O O . SER B 1 363 ? 21.609 2.289 -13.148 1 98.81 363 SER B O 1
ATOM 6124 N N . ARG B 1 364 ? 20.203 2.389 -14.891 1 98.56 364 ARG B N 1
ATOM 6125 C CA . ARG B 1 364 ? 20.25 3.838 -15.047 1 98.56 364 ARG B CA 1
ATOM 6126 C C . ARG B 1 364 ? 18.859 4.391 -15.406 1 98.56 364 ARG B C 1
ATOM 6128 O O . ARG B 1 364 ? 18.25 3.951 -16.375 1 98.56 364 ARG B O 1
ATOM 6135 N N . VAL B 1 365 ? 18.453 5.367 -14.664 1 98.88 365 VAL B N 1
ATOM 6136 C CA . VAL B 1 365 ? 17.094 5.879 -14.836 1 98.88 365 VAL B CA 1
ATOM 6137 C C . VAL B 1 365 ? 17.141 7.242 -15.523 1 98.88 365 VAL B C 1
ATOM 6139 O O . VAL B 1 365 ? 18.047 8.031 -15.281 1 98.88 365 VAL B O 1
ATOM 6142 N N . THR B 1 366 ? 16.203 7.469 -16.375 1 98.81 366 THR B N 1
ATOM 6143 C CA . THR B 1 366 ? 15.883 8.766 -16.953 1 98.81 366 THR B CA 1
ATOM 6144 C C . THR B 1 366 ? 14.461 9.18 -16.609 1 98.81 366 THR B C 1
ATOM 6146 O O . THR B 1 366 ? 13.523 8.375 -16.734 1 98.81 366 THR B O 1
ATOM 6149 N N . ASP B 1 367 ? 14.367 10.391 -16.156 1 98.38 367 ASP B N 1
ATOM 6150 C CA . ASP B 1 367 ? 13.016 10.82 -15.797 1 98.38 367 ASP B CA 1
ATOM 6151 C C . ASP B 1 367 ? 12.414 11.711 -16.875 1 98.38 367 ASP B C 1
ATOM 6153 O O . ASP B 1 367 ? 13.031 11.93 -17.922 1 98.38 367 ASP B O 1
ATOM 6157 N N . GLU B 1 368 ? 11.203 12.188 -16.719 1 97.38 368 GLU B N 1
ATOM 6158 C CA . GLU B 1 368 ? 10.43 12.883 -17.734 1 97.38 368 GLU B CA 1
ATOM 6159 C C . GLU B 1 368 ? 11.031 14.258 -18.047 1 97.38 368 GLU B C 1
ATOM 6161 O O . GLU B 1 368 ? 10.711 14.867 -19.062 1 97.38 368 GLU B O 1
ATOM 6166 N N . THR B 1 369 ? 11.844 14.789 -17.203 1 96.94 369 THR B N 1
ATOM 6167 C CA . THR B 1 369 ? 12.5 16.062 -17.469 1 96.94 369 THR B CA 1
ATOM 6168 C C . THR B 1 369 ? 13.703 15.867 -18.391 1 96.94 369 THR B C 1
ATOM 6170 O O . THR B 1 369 ? 14.242 16.844 -18.922 1 96.94 369 THR B O 1
ATOM 6173 N N . GLY B 1 370 ? 14.141 14.656 -18.531 1 97.38 370 GLY B N 1
ATOM 6174 C CA . GLY B 1 370 ? 15.32 14.352 -19.328 1 97.38 370 GLY B CA 1
ATOM 6175 C C . GLY B 1 370 ? 16.562 14.109 -18.484 1 97.38 370 GLY B C 1
ATOM 6176 O O . GLY B 1 370 ? 17.609 13.719 -19 1 97.38 370 GLY B O 1
ATOM 6177 N N . TYR B 1 371 ? 16.453 14.344 -17.188 1 97.06 371 TYR B N 1
ATOM 6178 C CA . TYR B 1 371 ? 17.578 14.055 -16.297 1 97.06 371 TYR B CA 1
ATOM 6179 C C . TYR B 1 371 ? 17.922 12.57 -16.312 1 97.06 371 TYR B C 1
ATOM 6181 O O . TYR B 1 371 ? 17.047 11.727 -16.125 1 97.06 371 TYR B O 1
ATOM 6189 N N . GLN B 1 372 ? 19.125 12.305 -16.516 1 97.88 372 GLN B N 1
ATOM 6190 C CA . GLN B 1 372 ? 19.609 10.93 -16.5 1 97.88 372 GLN B CA 1
ATOM 6191 C C . GLN B 1 372 ? 20.578 10.703 -15.328 1 97.88 372 GLN B C 1
ATOM 6193 O O . GLN B 1 372 ? 21.516 11.477 -15.133 1 97.88 372 GLN B O 1
ATOM 6198 N N . GLN B 1 373 ? 20.328 9.68 -14.664 1 97.69 373 GLN B N 1
ATOM 6199 C CA . GLN B 1 373 ? 21.188 9.32 -13.547 1 97.69 373 GLN B CA 1
ATOM 6200 C C . GLN B 1 373 ? 22.656 9.273 -13.969 1 97.69 373 GLN B C 1
ATOM 6202 O O . GLN B 1 373 ? 23 8.602 -14.945 1 97.69 373 GLN B O 1
ATOM 6207 N N . PRO B 1 374 ? 23.484 9.953 -13.219 1 95.62 374 PRO B N 1
ATOM 6208 C CA . PRO B 1 374 ? 24.891 10.047 -13.641 1 95.62 374 PRO B CA 1
ATOM 6209 C C . PRO B 1 374 ? 25.734 8.867 -13.148 1 95.62 374 PRO B C 1
ATOM 6211 O O . PRO B 1 374 ? 25.375 8.227 -12.156 1 95.62 374 PRO B O 1
ATOM 6214 N N . PHE B 1 375 ? 26.812 8.727 -13.852 1 94.5 375 PHE B N 1
ATOM 6215 C CA . PHE B 1 375 ? 27.859 7.84 -13.336 1 94.5 375 PHE B CA 1
ATOM 6216 C C . PHE B 1 375 ? 28.641 8.516 -12.219 1 94.5 375 PHE B C 1
ATOM 6218 O O . PHE B 1 375 ? 28.609 9.742 -12.086 1 94.5 375 PHE B O 1
ATOM 6225 N N . LEU B 1 376 ? 29.312 7.746 -11.484 1 90.75 376 LEU B N 1
ATOM 6226 C CA . LEU B 1 376 ? 30.078 8.25 -10.352 1 90.75 376 LEU B CA 1
ATOM 6227 C C . LEU B 1 376 ? 31.078 9.312 -10.797 1 90.75 376 LEU B C 1
ATOM 6229 O O . LEU B 1 376 ? 31.172 10.375 -10.18 1 90.75 376 LEU B O 1
ATOM 6233 N N . LYS B 1 377 ? 31.812 9.055 -11.852 1 88.75 377 LYS B N 1
ATOM 6234 C CA . LYS B 1 377 ? 32.812 9.984 -12.344 1 88.75 377 LYS B CA 1
ATOM 6235 C C . LYS B 1 377 ? 32.219 11.328 -12.719 1 88.75 377 LYS B C 1
ATOM 6237 O O . LYS B 1 377 ? 32.75 12.383 -12.398 1 88.75 377 LYS B O 1
ATOM 6242 N N . GLN B 1 378 ? 31.125 11.227 -13.391 1 89.62 378 GLN B N 1
ATOM 6243 C CA . GLN B 1 378 ? 30.438 12.438 -13.797 1 89.62 378 GLN B CA 1
ATOM 6244 C C . GLN B 1 378 ? 30.016 13.266 -12.586 1 89.62 378 GLN B C 1
ATOM 6246 O O . GLN B 1 378 ? 30.125 14.492 -12.594 1 89.62 378 GLN B O 1
ATOM 6251 N N . LEU B 1 379 ? 29.531 12.602 -11.617 1 88.38 379 LEU B N 1
ATOM 6252 C CA . LEU B 1 379 ? 29.062 13.273 -10.414 1 88.38 379 LEU B CA 1
ATOM 6253 C C . LEU B 1 379 ? 30.219 13.891 -9.648 1 88.38 379 LEU B C 1
ATOM 6255 O O . LEU B 1 379 ? 30.109 15.016 -9.156 1 88.38 379 LEU B O 1
ATOM 6259 N N . LEU B 1 380 ? 31.281 13.18 -9.539 1 85.94 380 LEU B N 1
ATOM 6260 C CA . LEU B 1 380 ? 32.469 13.688 -8.867 1 85.94 380 LEU B CA 1
ATOM 6261 C C . LEU B 1 380 ? 33 14.922 -9.578 1 85.94 380 LEU B C 1
ATOM 6263 O O . LEU B 1 380 ? 33.406 15.891 -8.93 1 85.94 380 LEU B O 1
ATOM 6267 N N . GLU B 1 381 ? 33.062 14.852 -10.828 1 85.62 381 GLU B N 1
ATOM 6268 C CA . GLU B 1 381 ? 33.5 15.992 -11.609 1 85.62 381 GLU B CA 1
ATOM 6269 C C . GLU B 1 381 ? 32.594 17.203 -11.406 1 85.62 381 GLU B C 1
ATOM 6271 O O . GLU B 1 381 ? 33.094 18.328 -11.242 1 85.62 381 GLU B O 1
ATOM 6276 N N . ALA B 1 382 ? 31.375 16.906 -11.422 1 83.62 382 ALA B N 1
ATOM 6277 C CA . ALA B 1 382 ? 30.406 17.984 -11.273 1 83.62 382 ALA B CA 1
ATOM 6278 C C . ALA B 1 382 ? 30.484 18.594 -9.875 1 83.62 382 ALA B C 1
ATOM 6280 O O . ALA B 1 382 ? 30.188 19.781 -9.703 1 83.62 382 ALA B O 1
ATOM 6281 N N . ARG B 1 383 ? 30.922 17.812 -8.977 1 81.94 383 ARG B N 1
ATOM 6282 C CA . ARG B 1 383 ? 30.906 18.266 -7.586 1 81.94 383 ARG B CA 1
ATOM 6283 C C . ARG B 1 383 ? 32.312 18.656 -7.125 1 81.94 383 ARG B C 1
ATOM 6285 O O . ARG B 1 383 ? 32.531 18.875 -5.93 1 81.94 383 ARG B O 1
ATOM 6292 N N . GLY B 1 384 ? 33.25 18.734 -7.93 1 77.12 384 GLY B N 1
ATOM 6293 C CA . GLY B 1 384 ? 34.594 19.172 -7.605 1 77.12 384 GLY B CA 1
ATOM 6294 C C . GLY B 1 384 ? 35.375 18.141 -6.84 1 77.12 384 GLY B C 1
ATOM 6295 O O . GLY B 1 384 ? 36.156 18.469 -5.934 1 77.12 384 GLY B O 1
ATOM 6296 N N . GLY B 1 385 ? 35.125 16.953 -7.074 1 72.56 385 GLY B N 1
ATOM 6297 C CA . GLY B 1 385 ? 35.906 15.875 -6.52 1 72.56 385 GLY B CA 1
ATOM 6298 C C . GLY B 1 385 ? 35.406 15.383 -5.176 1 72.56 385 GLY B C 1
ATOM 6299 O O . GLY B 1 385 ? 36.031 14.523 -4.547 1 72.56 385 GLY B O 1
ATOM 6300 N N . VAL B 1 386 ? 34.406 15.953 -4.625 1 68.81 386 VAL B N 1
ATOM 6301 C CA . VAL B 1 386 ? 33.875 15.555 -3.314 1 68.81 386 VAL B CA 1
ATOM 6302 C C . VAL B 1 386 ? 32.906 14.398 -3.473 1 68.81 386 VAL B C 1
ATOM 6304 O O . VAL B 1 386 ? 31.969 14.477 -4.273 1 68.81 386 VAL B O 1
ATOM 6307 N N . SER B 1 387 ? 33.375 13.227 -2.832 1 67.5 387 SER B N 1
ATOM 6308 C CA . SER B 1 387 ? 32.531 12.055 -2.84 1 67.5 387 SER B CA 1
ATOM 6309 C C . SER B 1 387 ? 31.578 12.062 -1.646 1 67.5 387 SER B C 1
ATOM 6311 O O . SER B 1 387 ? 31.938 12.492 -0.553 1 67.5 387 SER B O 1
ATOM 6313 N N . GLY B 1 388 ? 30.375 11.773 -1.999 1 66.44 388 GLY B N 1
ATOM 6314 C CA . GLY B 1 388 ? 29.406 11.664 -0.92 1 66.44 388 GLY B CA 1
ATOM 6315 C C . GLY B 1 388 ? 28.641 12.953 -0.659 1 66.44 388 GLY B C 1
ATOM 6316 O O . GLY B 1 388 ? 28.562 13.812 -1.536 1 66.44 388 GLY B O 1
ATOM 6317 N N . GLY B 1 389 ? 27.953 12.984 0.396 1 74.81 389 GLY B N 1
ATOM 6318 C CA . GLY B 1 389 ? 27.156 14.141 0.766 1 74.81 389 GLY B CA 1
ATOM 6319 C C . GLY B 1 389 ? 25.688 13.992 0.407 1 74.81 389 GLY B C 1
ATOM 6320 O O . GLY B 1 389 ? 25.203 12.883 0.243 1 74.81 389 GLY B O 1
ATOM 6321 N N . TYR B 1 390 ? 25.125 15.141 0.321 1 83 390 TYR B N 1
ATOM 6322 C CA . TYR B 1 390 ? 23.703 15.18 0.074 1 83 390 TYR B CA 1
ATOM 6323 C C . TYR B 1 390 ? 23.391 15.117 -1.42 1 83 390 TYR B C 1
ATOM 6325 O O . TYR B 1 390 ? 24.172 15.633 -2.234 1 83 390 TYR B O 1
ATOM 6333 N N . HIS B 1 391 ? 22.391 14.328 -1.797 1 86.75 391 HIS B N 1
ATOM 6334 C CA . HIS B 1 391 ? 21.891 14.242 -3.164 1 86.75 391 HIS B CA 1
ATOM 6335 C C . HIS B 1 391 ? 22.891 13.547 -4.078 1 86.75 391 HIS B C 1
ATOM 6337 O O . HIS B 1 391 ? 23.078 13.961 -5.227 1 86.75 391 HIS B O 1
ATOM 6343 N N . PHE B 1 392 ? 23.656 12.648 -3.539 1 90.38 392 PHE B N 1
ATOM 6344 C CA . PHE B 1 392 ? 24.609 11.852 -4.301 1 90.38 392 PHE B CA 1
ATOM 6345 C C . PHE B 1 392 ? 23.953 10.602 -4.867 1 90.38 392 PHE B C 1
ATOM 6347 O O . PHE B 1 392 ? 23.594 9.688 -4.121 1 90.38 392 PHE B O 1
ATOM 6354 N N . ASN B 1 393 ? 23.766 10.531 -6.234 1 94.19 393 ASN B N 1
ATOM 6355 C CA . ASN B 1 393 ? 22.922 9.492 -6.828 1 94.19 393 ASN B CA 1
ATOM 6356 C C . ASN B 1 393 ? 23.625 8.812 -7.996 1 94.19 393 ASN B C 1
ATOM 6358 O O . ASN B 1 393 ? 23.062 8.672 -9.078 1 94.19 393 ASN B O 1
ATOM 6362 N N . PRO B 1 394 ? 24.797 8.273 -7.809 1 94.81 394 PRO B N 1
ATOM 6363 C CA . PRO B 1 394 ? 25.5 7.602 -8.906 1 94.81 394 PRO B CA 1
ATOM 6364 C C . PRO B 1 394 ? 24.844 6.27 -9.281 1 94.81 394 PRO B C 1
ATOM 6366 O O . PRO B 1 394 ? 24.203 5.629 -8.445 1 94.81 394 PRO B O 1
ATOM 6369 N N . VAL B 1 395 ? 25.062 5.879 -10.508 1 96.88 395 VAL B N 1
ATOM 6370 C CA . VAL B 1 395 ? 24.734 4.527 -10.945 1 96.88 395 VAL B CA 1
ATOM 6371 C C . VAL B 1 395 ? 25.484 3.508 -10.094 1 96.88 395 VAL B C 1
ATOM 6373 O O . VAL B 1 395 ? 26.688 3.672 -9.828 1 96.88 395 VAL B O 1
ATOM 6376 N N . THR B 1 396 ? 24.797 2.498 -9.633 1 96.5 396 THR B N 1
ATOM 6377 C CA . THR B 1 396 ? 25.375 1.436 -8.82 1 96.5 396 THR B CA 1
ATOM 6378 C C . THR B 1 396 ? 25.672 0.203 -9.672 1 96.5 396 THR B C 1
ATOM 6380 O O . THR B 1 396 ? 24.781 -0.332 -10.328 1 96.5 396 THR B O 1
ATOM 6383 N N . PHE B 1 397 ? 26.922 -0.26 -9.617 1 97.19 397 PHE B N 1
ATOM 6384 C CA . PHE B 1 397 ? 27.312 -1.442 -10.367 1 97.19 397 PHE B CA 1
ATOM 6385 C C . PHE B 1 397 ? 27.484 -2.641 -9.445 1 97.19 397 PHE B C 1
ATOM 6387 O O . PHE B 1 397 ? 28.141 -2.535 -8.406 1 97.19 397 PHE B O 1
ATOM 6394 N N . TRP B 1 398 ? 26.859 -3.729 -9.867 1 98 398 TRP B N 1
ATOM 6395 C CA . TRP B 1 398 ? 27.078 -5.023 -9.227 1 98 398 TRP B CA 1
ATOM 6396 C C . TRP B 1 398 ? 28 -5.898 -10.07 1 98 398 TRP B C 1
ATOM 6398 O O . TRP B 1 398 ? 27.828 -5.992 -11.289 1 98 398 TRP B O 1
ATOM 6408 N N . ARG B 1 399 ? 28.984 -6.484 -9.43 1 97.56 399 ARG B N 1
ATOM 6409 C CA . ARG B 1 399 ? 29.812 -7.492 -10.094 1 97.56 399 ARG B CA 1
ATOM 6410 C C . ARG B 1 399 ? 29.234 -8.891 -9.883 1 97.56 399 ARG B C 1
ATOM 6412 O O . ARG B 1 399 ? 28.969 -9.297 -8.75 1 97.56 399 ARG B O 1
ATOM 6419 N N . VAL B 1 400 ? 28.984 -9.562 -10.984 1 98.25 400 VAL B N 1
ATOM 6420 C CA . VAL B 1 400 ? 28.609 -10.969 -10.938 1 98.25 400 VAL B CA 1
ATOM 6421 C C . VAL B 1 400 ? 29.844 -11.836 -11.164 1 98.25 400 VAL B C 1
ATOM 6423 O O . VAL B 1 400 ? 30.359 -11.898 -12.281 1 98.25 400 VAL B O 1
ATOM 6426 N N . LYS B 1 401 ? 30.25 -12.484 -10.164 1 97.88 401 LYS B N 1
ATOM 6427 C CA . LYS B 1 401 ? 31.469 -13.297 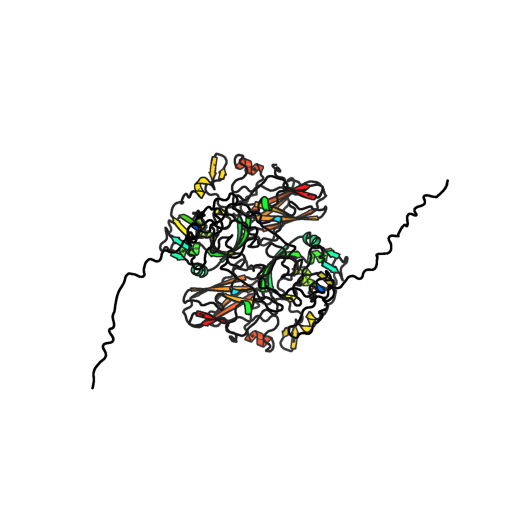-10.227 1 97.88 401 LYS B CA 1
ATOM 6428 C C . LYS B 1 401 ? 31.203 -14.617 -10.953 1 97.88 401 LYS B C 1
ATOM 6430 O O . LYS B 1 401 ? 30.062 -14.984 -11.188 1 97.88 401 LYS B O 1
ATOM 6435 N N . LYS B 1 402 ? 32.281 -15.305 -11.242 1 97.69 402 LYS B N 1
ATOM 6436 C CA . LYS B 1 402 ? 32.219 -16.562 -11.984 1 97.69 402 LYS B CA 1
ATOM 6437 C C . LYS B 1 402 ? 31.422 -17.609 -11.203 1 97.69 402 LYS B C 1
ATOM 6439 O O . LYS B 1 402 ? 30.766 -18.469 -11.789 1 97.69 402 LYS B O 1
ATOM 6444 N N . ASP B 1 403 ? 31.469 -17.562 -9.883 1 97.38 403 ASP B N 1
ATOM 6445 C CA . ASP B 1 403 ? 30.766 -18.531 -9.055 1 97.38 403 ASP B CA 1
ATOM 6446 C C . ASP B 1 403 ? 29.312 -18.109 -8.82 1 97.38 403 ASP B C 1
ATOM 6448 O O . ASP B 1 403 ? 28.562 -18.781 -8.109 1 97.38 403 ASP B O 1
ATOM 6452 N N . GLY B 1 404 ? 28.969 -16.922 -9.352 1 97.88 404 GLY B N 1
ATOM 6453 C CA . GLY B 1 404 ? 27.594 -16.453 -9.281 1 97.88 404 GLY B CA 1
ATOM 6454 C C . GLY B 1 404 ? 27.359 -15.484 -8.133 1 97.88 404 GLY B C 1
ATOM 6455 O O . GLY B 1 404 ? 26.281 -14.914 -8.016 1 97.88 404 GLY B O 1
ATOM 6456 N N . LEU B 1 405 ? 28.391 -15.344 -7.309 1 98.06 405 LEU B N 1
ATOM 6457 C CA . LEU B 1 405 ? 28.234 -14.391 -6.215 1 98.06 405 LEU B CA 1
ATOM 6458 C C . LEU B 1 405 ? 28.141 -12.969 -6.746 1 98.06 405 LEU B C 1
ATOM 6460 O O . LEU B 1 405 ? 28.953 -12.562 -7.586 1 98.06 405 LEU B O 1
ATOM 6464 N N . VAL B 1 406 ? 27.156 -12.25 -6.301 1 98.25 406 VAL B N 1
ATOM 6465 C CA . VAL B 1 406 ? 26.969 -10.867 -6.711 1 98.25 406 VAL B CA 1
ATOM 6466 C C . VAL B 1 406 ? 27.469 -9.93 -5.613 1 98.25 406 VAL B C 1
ATOM 6468 O O . VAL B 1 406 ? 27.016 -10.016 -4.465 1 98.25 406 VAL B O 1
ATOM 6471 N N . VAL B 1 407 ? 28.391 -9.023 -5.93 1 97.81 407 VAL B N 1
ATOM 6472 C CA . VAL B 1 407 ? 28.953 -8.086 -4.961 1 97.81 407 VAL B CA 1
ATOM 6473 C C . VAL B 1 407 ? 28.953 -6.676 -5.547 1 97.81 407 VAL B C 1
ATOM 6475 O O . VAL B 1 407 ? 28.844 -6.5 -6.762 1 97.81 407 VAL B O 1
ATOM 6478 N N . LEU B 1 408 ? 28.969 -5.727 -4.656 1 96.88 408 LEU B N 1
ATOM 6479 C CA . LEU B 1 408 ? 29.078 -4.336 -5.09 1 96.88 408 LEU B CA 1
ATOM 6480 C C . LEU B 1 408 ? 30.422 -4.074 -5.738 1 96.88 408 LEU B C 1
ATOM 6482 O O . LEU B 1 408 ? 31.453 -4.578 -5.273 1 96.88 408 LEU B O 1
ATOM 6486 N N . ASN B 1 409 ? 30.422 -3.377 -6.781 1 92.5 409 ASN B N 1
ATOM 6487 C CA . ASN B 1 409 ? 31.656 -2.812 -7.324 1 92.5 409 ASN B CA 1
ATOM 6488 C C . ASN B 1 409 ? 31.812 -1.344 -6.941 1 92.5 409 ASN B C 1
ATOM 6490 O O . ASN B 1 409 ? 31.344 -0.458 -7.652 1 92.5 409 ASN B O 1
ATOM 6494 N N . PRO B 1 410 ? 32.469 -1.137 -5.809 1 80.56 410 PRO B N 1
ATOM 6495 C CA . PRO B 1 410 ? 32.5 0.235 -5.297 1 80.56 410 PRO B CA 1
ATOM 6496 C C . PRO B 1 410 ? 33.25 1.19 -6.215 1 80.56 410 PRO B C 1
ATOM 6498 O O . PRO B 1 410 ? 33.031 2.402 -6.172 1 80.56 410 PRO B O 1
ATOM 6501 N N . ASP B 1 411 ? 34.25 0.578 -6.996 1 66.81 411 ASP B N 1
ATOM 6502 C CA . ASP B 1 411 ? 35.156 1.394 -7.785 1 66.81 411 ASP B CA 1
ATOM 6503 C C . ASP B 1 411 ? 34.656 1.553 -9.219 1 66.81 411 ASP B C 1
ATOM 6505 O O . ASP B 1 411 ? 35.375 2.088 -10.078 1 66.81 411 ASP B O 1
ATOM 6509 N N . ALA B 1 412 ? 33.562 0.854 -9.547 1 62.91 412 ALA B N 1
ATOM 6510 C CA . ALA B 1 412 ? 33.156 0.935 -10.953 1 62.91 412 ALA B CA 1
ATOM 6511 C C . ALA B 1 412 ? 33.062 2.387 -11.406 1 62.91 412 ALA B C 1
ATOM 6513 O O . ALA B 1 412 ? 32.062 3.049 -11.195 1 62.91 412 ALA B O 1
ATOM 6514 N N . MET B 1 413 ? 34.062 3.154 -11.133 1 49.16 413 MET B N 1
ATOM 6515 C CA . MET B 1 413 ? 34.406 4.531 -11.477 1 49.16 413 MET B CA 1
ATOM 6516 C C . MET B 1 413 ? 34.438 4.719 -12.992 1 49.16 413 MET B C 1
ATOM 6518 O O . MET B 1 413 ? 34.938 5.742 -13.477 1 49.16 413 MET B O 1
ATOM 6522 N N . LYS B 1 414 ? 34.156 3.768 -13.859 1 42.47 414 LYS B N 1
ATOM 6523 C CA . LYS B 1 414 ? 34.406 4.285 -15.203 1 42.47 414 LYS B CA 1
ATOM 6524 C C . LYS B 1 414 ? 33.469 5.422 -15.555 1 42.47 414 LYS B C 1
ATOM 6526 O O . LYS B 1 414 ? 32.312 5.434 -15.117 1 42.47 414 LYS B O 1
#

Radius of gyration: 32.46 Å; Cα contacts (8 Å, |Δi|>4): 2122; chains: 2; bounding box: 98×114×112 Å

Nearest PDB structures (foldseek):
  2xts-assembly1_C  TM=9.182E-01  e=1.820E-43  Paracoccus pantotrophus
  2c9x-assembly1_A  TM=8.882E-01  e=2.910E-31  Ancylobacter novellus
  2ca3-assembly1_A  TM=8.830E-01  e=1.310E-30  Ancylobacter novellus
  2bpb-assembly1_A  TM=8.681E-01  e=6.514E-31  Ancylobacter novellus
  2ca4-assembly1_A  TM=8.682E-01  e=2.779E-30  Ancylobacter novellus